Protein AF-A0A9W4TUJ8-F1 (afdb_monomer)

Sequence (860 aa):
MSGDISGTSNQSNNHGSTNDQQEDINIPSNVSTPLVQSENASEIQQFKPQQQLVTPPATSQPNNTTTSTESTSLLRRIPSTTSTNYTEDNYDSMSISTKIVNLAKRPSFIWISCLGIIAIIIFNLTFLPRTSLARDYRRWHDIHLTKSDVERDFLQLTSVYDSDNDNDNDNNKNNNKRGKKKKKKKEVNIKDSINSFLLNLTDLQNEYNLVASDNLKLTNYIQSNFKKMGLKTETTTYSIHDSKPISSSLKLLNKDETVYQPKLFENNFKTPSYFLNGHNGSVINEYVYVNEGLPKDYNLLKKKNIEIKDKIFIISNDLDNKNNITIGEKLKLAELNGASGILTYYQLNSNLNQDTNLNSVISRDFNNFNISIPAIPVSEKIIKPILETLRNDEEFENWSFHPRTNSNFKLEITTIFKNDSSKLTNIIGTIKGIMNDGDIIVGTNRDSYTNNNPLSGHVIMLEIIRSFNLLVKLGWKPLRNIKFVSWDGSNMDSLGLKMYSNISSNFKKPILSYINIDQDAIIGSHFQITANSIFNHVLKKTTKFIPFKNDSFTLFQYWNKQDNLTIENNLGLPLLFSTDSLVFQHHLNTPIINVKFSNDQKRDNSIYLPNSNYYNYNWLLKQPGIDDELDLHATLIRYLGLLVISLSEHEVVDYKTEPYFKQAEQYYKDFLTCEGDNLSSWSNNTIPNYLIYKSSIFQDLDTNEPVKFDQIVQQLSNFLNETTYQSKIFDDWNINVENGLIKDYPWYLYYKKLQHFAQFKVSNYKLLHFEKDLKLNDKDYIYLNLNEDGSSTTGNELFYDSIIFNTPDLKNNEEFFKDRFLKSTFGNLYKAIDDENFEMSVKWIVLIYEKIKNLEYKMT

InterPro domains:
  IPR039373 Transferrin receptor protein 1/Glutamate carboxypeptidase 2-like [PTHR10404] (81-741)
  IPR046450 PA domain superfamily [SSF52025] (243-418)

Structure (mmCIF, N/CA/C/O backbone):
data_AF-A0A9W4TUJ8-F1
#
_entry.id   AF-A0A9W4TUJ8-F1
#
loop_
_atom_site.group_PDB
_atom_site.id
_atom_site.type_symbol
_atom_site.label_atom_id
_atom_site.label_alt_id
_atom_site.label_comp_id
_atom_site.label_asym_id
_atom_site.label_entity_id
_atom_site.label_seq_id
_atom_site.pdbx_PDB_ins_code
_atom_site.Cartn_x
_atom_site.Cartn_y
_atom_site.Cartn_z
_atom_site.occupancy
_atom_site.B_iso_or_equiv
_atom_site.auth_seq_id
_atom_site.auth_comp_id
_atom_site.auth_asym_id
_atom_site.auth_atom_id
_atom_site.pdbx_PDB_model_num
ATOM 1 N N . MET A 1 1 ? -18.555 27.189 -48.588 1.00 32.38 1 MET A N 1
ATOM 2 C CA . MET A 1 1 ? -19.465 27.353 -49.740 1.00 32.38 1 MET A CA 1
ATOM 3 C C . MET A 1 1 ? -20.831 26.846 -49.314 1.00 32.38 1 MET A C 1
ATOM 5 O O . MET A 1 1 ? -20.898 25.689 -48.929 1.00 32.38 1 MET A O 1
ATOM 9 N N . SER A 1 2 ? -21.823 27.753 -49.342 1.00 32.25 2 SER A N 1
ATOM 10 C CA . SER A 1 2 ? -23.286 27.592 -49.164 1.00 32.25 2 SER A CA 1
ATOM 11 C C . SER A 1 2 ? -23.783 26.859 -47.906 1.00 32.25 2 SER A C 1
ATOM 13 O O . SER A 1 2 ? -23.508 25.680 -47.747 1.00 32.25 2 SER A O 1
ATOM 15 N N . GLY A 1 3 ? -24.590 27.438 -47.021 1.00 29.58 3 GLY A N 1
ATOM 16 C CA . GLY A 1 3 ? -25.311 28.710 -47.047 1.00 29.58 3 GLY A CA 1
ATOM 17 C C . GLY A 1 3 ? -26.490 28.628 -46.070 1.00 29.58 3 GLY A C 1
ATOM 18 O O . GLY A 1 3 ? -27.139 27.588 -45.980 1.00 29.58 3 GLY A O 1
ATOM 19 N N . ASP A 1 4 ? -26.697 29.716 -45.336 1.00 34.00 4 ASP A N 1
ATOM 20 C CA . ASP A 1 4 ? -27.768 29.984 -44.372 1.00 34.00 4 ASP A CA 1
ATOM 21 C C . ASP A 1 4 ? -29.193 29.814 -44.936 1.00 34.00 4 ASP A C 1
ATOM 23 O O . ASP A 1 4 ? -29.389 29.858 -46.150 1.00 34.00 4 ASP A O 1
ATOM 27 N N . ILE A 1 5 ? -30.199 29.724 -44.051 1.00 31.56 5 ILE A N 1
ATOM 28 C CA . ILE A 1 5 ? -31.264 30.744 -43.906 1.00 31.56 5 ILE A CA 1
ATOM 29 C C . ILE A 1 5 ? -32.152 30.435 -42.684 1.00 31.56 5 ILE A C 1
ATOM 31 O O . ILE A 1 5 ? -32.566 29.308 -42.424 1.00 31.56 5 ILE A O 1
ATOM 35 N N . SER A 1 6 ? -32.416 31.510 -41.951 1.00 29.97 6 SER A N 1
ATOM 36 C CA . SER A 1 6 ? -33.187 31.705 -40.727 1.00 29.97 6 SER A CA 1
ATOM 37 C C . SER A 1 6 ? -34.607 32.252 -40.990 1.00 29.97 6 SER A C 1
ATOM 39 O O . SER A 1 6 ? -34.903 32.713 -42.090 1.00 29.97 6 SER A O 1
ATOM 41 N N . GLY A 1 7 ? -35.453 32.283 -39.944 1.00 27.19 7 GLY A N 1
ATOM 42 C CA . GLY A 1 7 ? -36.622 33.185 -39.806 1.00 27.19 7 GLY A CA 1
ATOM 43 C C . GLY A 1 7 ? -37.899 32.480 -39.303 1.00 27.19 7 GLY A C 1
ATOM 44 O O . GLY A 1 7 ? -38.469 31.693 -40.045 1.00 27.19 7 GLY A O 1
ATOM 45 N N . THR A 1 8 ? -38.303 32.512 -38.019 1.00 28.94 8 THR A N 1
ATOM 46 C CA . THR A 1 8 ? -38.887 33.573 -37.139 1.00 28.94 8 THR A CA 1
ATOM 47 C C . THR A 1 8 ? -40.411 33.763 -37.214 1.00 28.94 8 THR A C 1
ATOM 49 O O . THR A 1 8 ? -40.907 34.228 -38.233 1.00 28.94 8 THR A O 1
ATOM 52 N N . SER A 1 9 ? -41.099 33.563 -36.072 1.00 26.08 9 SER A N 1
ATOM 53 C CA . SER A 1 9 ? -42.234 34.368 -35.535 1.00 26.08 9 SER A CA 1
ATOM 54 C C . SER A 1 9 ? -42.696 33.778 -34.176 1.00 26.08 9 SER A C 1
ATOM 56 O O . SER A 1 9 ? -43.069 32.612 -34.140 1.00 26.08 9 SER A O 1
ATOM 58 N N . ASN A 1 10 ? -42.457 34.404 -33.013 1.00 27.17 10 ASN A N 1
ATOM 59 C CA . ASN A 1 10 ? -43.198 35.483 -32.313 1.00 27.17 10 ASN A CA 1
ATOM 60 C C . ASN A 1 10 ? -44.587 35.128 -31.730 1.00 27.17 10 ASN A C 1
ATOM 62 O O . ASN A 1 10 ? -45.485 34.826 -32.505 1.00 27.17 10 ASN A O 1
ATOM 66 N N . GLN A 1 11 ? -44.732 35.320 -30.398 1.00 27.89 11 GLN A N 1
ATOM 67 C CA . GLN A 1 11 ? -45.876 35.829 -29.581 1.00 27.89 11 GLN A CA 1
ATOM 68 C C . GLN A 1 11 ? -45.923 35.112 -28.205 1.00 27.89 11 GLN A C 1
ATOM 70 O O . GLN A 1 11 ? -46.019 33.894 -28.164 1.00 27.89 11 GLN A O 1
ATOM 75 N N . SER A 1 12 ? -45.610 35.733 -27.055 1.00 26.42 12 SER A N 1
ATOM 76 C CA . SER A 1 12 ? -46.263 36.815 -26.270 1.00 26.42 12 SER A CA 1
ATOM 77 C C . SER A 1 12 ? -47.067 36.272 -25.069 1.00 26.42 12 SER A C 1
ATOM 79 O O . SER A 1 12 ? -48.008 35.518 -25.287 1.00 26.42 12 SER A O 1
ATOM 81 N N . ASN A 1 13 ? -46.703 36.681 -23.839 1.00 29.11 13 ASN A N 1
ATOM 82 C CA . ASN A 1 13 ? -47.547 36.969 -22.647 1.00 29.11 13 ASN A CA 1
ATOM 83 C C . ASN A 1 13 ? -46.622 37.063 -21.404 1.00 29.11 13 ASN A C 1
ATOM 85 O O . ASN A 1 13 ? -45.993 36.071 -21.064 1.00 29.11 13 ASN A O 1
ATOM 89 N N . ASN A 1 14 ? -46.237 38.226 -20.863 1.00 28.22 14 ASN A N 1
ATOM 90 C CA . ASN A 1 14 ? -46.915 39.270 -20.061 1.00 28.22 14 ASN A CA 1
ATOM 91 C C . ASN A 1 14 ? -47.288 38.934 -18.594 1.00 28.22 14 ASN A C 1
ATOM 93 O O . ASN A 1 14 ? -48.016 37.982 -18.337 1.00 28.22 14 ASN A O 1
ATOM 97 N N . HIS A 1 15 ? -46.879 39.878 -17.719 1.00 30.92 15 HIS A N 1
ATOM 98 C CA . HIS A 1 15 ? -47.234 40.175 -16.310 1.00 30.92 15 HIS A CA 1
ATOM 99 C C . HIS A 1 15 ? -46.638 39.291 -15.196 1.00 30.92 15 HIS A C 1
ATOM 101 O O . HIS A 1 15 ? -46.613 38.079 -15.312 1.00 30.92 15 HIS A O 1
ATOM 107 N N . GLY A 1 16 ? -46.163 39.806 -14.055 1.00 27.27 16 GLY A N 1
ATOM 108 C CA . GLY A 1 16 ? -46.164 41.157 -13.479 1.00 27.27 16 GLY A CA 1
ATOM 109 C C . GLY A 1 16 ? -46.022 41.066 -11.944 1.00 27.27 16 GLY A C 1
ATOM 110 O O . GLY A 1 16 ? -46.620 40.194 -11.332 1.00 27.27 16 GLY A O 1
ATOM 111 N N . SER A 1 17 ? -45.194 41.952 -11.381 1.00 28.64 17 SER A N 1
ATOM 112 C CA . SER A 1 17 ? -44.834 42.249 -9.974 1.00 28.64 17 SER A CA 1
ATOM 113 C C . SER A 1 17 ? -45.835 41.993 -8.832 1.00 28.64 17 SER A C 1
ATOM 115 O O . SER A 1 17 ? -47.013 42.267 -9.024 1.00 28.64 17 SER A O 1
ATOM 117 N N . THR A 1 18 ? -45.312 41.791 -7.607 1.00 28.27 18 THR A N 1
ATOM 118 C CA . THR A 1 18 ? -45.663 42.594 -6.401 1.00 28.27 18 THR A CA 1
ATOM 119 C C . THR A 1 18 ? -44.607 42.492 -5.284 1.00 28.27 18 THR A C 1
ATOM 121 O O . THR A 1 18 ? -44.128 41.404 -4.972 1.00 28.27 18 THR A O 1
ATOM 124 N N . ASN A 1 19 ? -44.282 43.654 -4.701 1.00 30.42 19 ASN A N 1
ATOM 125 C CA . ASN A 1 19 ? -43.635 43.876 -3.399 1.00 30.42 19 ASN A CA 1
ATOM 126 C C . ASN A 1 19 ? -44.565 43.481 -2.237 1.00 30.42 19 ASN A C 1
ATOM 128 O O . ASN A 1 19 ? -45.772 43.525 -2.432 1.00 30.42 19 ASN A O 1
ATOM 132 N N . ASP A 1 20 ? -43.996 43.217 -1.053 1.00 30.64 20 ASP A N 1
ATOM 133 C CA . ASP A 1 20 ? -44.475 43.634 0.288 1.00 30.64 20 ASP A CA 1
ATOM 134 C C . ASP A 1 20 ? -43.426 43.154 1.318 1.00 30.64 20 ASP A C 1
ATOM 136 O O . ASP A 1 20 ? -43.003 42.004 1.263 1.00 30.64 20 ASP A O 1
ATOM 140 N N . GLN A 1 21 ? -42.712 44.003 2.063 1.00 29.48 21 GLN A N 1
ATOM 141 C CA . GLN A 1 21 ? -43.042 44.913 3.177 1.00 29.48 21 GLN A CA 1
ATOM 142 C C . GLN A 1 21 ? -42.416 44.402 4.489 1.00 29.48 21 GLN A C 1
ATOM 144 O O . GLN A 1 21 ? -42.472 43.222 4.825 1.00 29.48 21 GLN A O 1
ATOM 149 N N . GLN A 1 22 ? -41.756 45.340 5.169 1.00 29.30 22 GLN A N 1
ATOM 150 C CA . GLN A 1 22 ? -41.102 45.242 6.472 1.00 29.30 22 GLN A CA 1
ATOM 151 C C . GLN A 1 22 ? -42.129 45.126 7.603 1.00 29.30 22 GLN A C 1
ATOM 153 O O . GLN A 1 22 ? -43.140 45.817 7.551 1.00 29.30 22 GLN A O 1
ATOM 158 N N . GLU A 1 23 ? -41.783 44.420 8.682 1.00 28.44 23 GLU A N 1
ATOM 159 C CA . GLU A 1 23 ? -42.199 44.806 10.036 1.00 28.44 23 GLU A CA 1
ATOM 160 C C . GLU A 1 23 ? -41.049 44.586 11.033 1.00 28.44 23 GLU A C 1
ATOM 162 O O . GLU A 1 23 ? -40.564 43.472 11.237 1.00 28.44 23 GLU A O 1
ATOM 167 N N . ASP A 1 24 ? -40.620 45.701 11.628 1.00 27.94 24 ASP A N 1
ATOM 168 C CA . ASP A 1 24 ? -39.796 45.822 12.829 1.00 27.94 24 ASP A CA 1
ATOM 169 C C . ASP A 1 24 ? -40.625 45.507 14.082 1.00 27.94 24 ASP A C 1
ATOM 171 O O . ASP A 1 24 ? -41.728 46.035 14.211 1.00 27.94 24 ASP A O 1
ATOM 175 N N . ILE A 1 25 ? -40.062 44.801 15.077 1.00 29.75 25 ILE A N 1
ATOM 176 C CA . ILE A 1 25 ? -40.464 44.970 16.488 1.00 29.75 25 ILE A CA 1
ATOM 177 C C . ILE A 1 25 ? -39.237 44.964 17.419 1.00 29.75 25 ILE A C 1
ATOM 179 O O . ILE A 1 25 ? -38.318 44.158 17.307 1.00 29.75 25 ILE A O 1
ATOM 183 N N . ASN A 1 26 ? -39.294 45.921 18.344 1.00 26.88 26 ASN A N 1
ATOM 184 C CA . ASN A 1 26 ? -38.308 46.438 19.285 1.00 26.88 26 ASN A CA 1
ATOM 185 C C . ASN A 1 26 ? -37.792 45.504 20.411 1.00 26.88 26 ASN A C 1
ATOM 187 O O . ASN A 1 26 ? -38.489 44.640 20.934 1.00 26.88 26 ASN A O 1
ATOM 191 N N . ILE A 1 27 ? -36.572 45.864 20.836 1.00 32.88 27 ILE A N 1
ATOM 192 C CA . ILE A 1 27 ? -35.788 45.687 22.092 1.00 32.88 27 ILE A CA 1
ATOM 193 C C . ILE A 1 27 ? -36.687 46.024 23.338 1.00 32.88 27 ILE A C 1
ATOM 195 O O . ILE A 1 27 ? -37.576 46.857 23.139 1.00 32.88 27 ILE A O 1
ATOM 199 N N . PRO A 1 28 ? -36.508 45.525 24.611 1.00 39.75 28 PRO A N 1
ATOM 200 C CA . PRO A 1 28 ? -35.260 45.761 25.356 1.00 39.75 28 PRO A CA 1
ATOM 201 C C . PRO A 1 28 ? -34.806 44.914 26.587 1.00 39.75 28 PRO A C 1
ATOM 203 O O . PRO A 1 28 ? -35.587 44.333 27.327 1.00 39.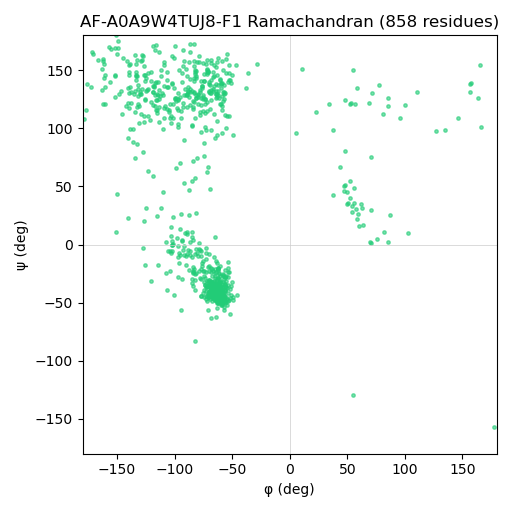75 28 PRO A O 1
ATOM 206 N N . SER A 1 29 ? -33.472 44.949 26.762 1.00 28.06 29 SER A N 1
ATOM 207 C CA . SER A 1 29 ? -32.624 45.264 27.943 1.00 28.06 29 SER A CA 1
ATOM 208 C C . SER A 1 29 ? -32.714 44.575 29.329 1.00 28.06 29 SER A C 1
ATOM 210 O O . SER A 1 29 ? -33.769 44.264 29.866 1.00 28.06 29 SER A O 1
ATOM 212 N N . ASN A 1 30 ? -31.513 44.561 29.947 1.00 26.81 30 ASN A N 1
ATOM 213 C CA . ASN A 1 30 ? -31.121 44.409 31.365 1.00 26.81 30 ASN A CA 1
ATOM 214 C C . ASN A 1 30 ? -30.987 42.952 31.868 1.00 26.81 30 ASN A C 1
ATOM 216 O O . ASN A 1 30 ? -31.884 42.142 31.708 1.00 26.81 30 ASN A O 1
ATOM 220 N N . VAL A 1 31 ? -29.865 42.523 32.465 1.00 29.48 31 VAL A N 1
ATOM 221 C CA . VAL A 1 31 ? -29.363 42.956 33.779 1.00 29.48 31 VAL A CA 1
ATOM 222 C C . VAL A 1 31 ? -27.859 42.648 33.938 1.00 29.48 31 VAL A C 1
ATOM 224 O O . VAL A 1 31 ? -27.334 41.648 33.457 1.00 29.48 31 VAL A O 1
ATOM 227 N N . SER A 1 32 ? -27.213 43.558 34.656 1.00 27.66 32 SER A N 1
ATOM 228 C CA . SER A 1 32 ? -25.829 43.684 35.113 1.00 27.66 32 SER A CA 1
ATOM 229 C C . SER A 1 32 ? -25.336 42.635 36.135 1.00 27.66 32 SER A C 1
ATOM 231 O O . SER A 1 32 ? -26.088 42.233 37.017 1.00 27.66 32 SER A O 1
ATOM 233 N N . THR A 1 33 ? -24.049 42.275 36.005 1.00 30.02 33 THR A N 1
ATOM 234 C CA . THR A 1 33 ? -22.947 42.142 37.009 1.00 30.02 33 THR A CA 1
ATOM 235 C C . THR A 1 33 ? -23.264 42.205 38.528 1.00 30.02 33 THR A C 1
ATOM 237 O O . THR A 1 33 ? -24.159 42.952 38.920 1.00 30.02 33 THR A O 1
ATOM 240 N N . PRO A 1 34 ? -22.481 41.535 39.426 1.00 39.69 34 PRO A N 1
ATOM 241 C CA . PRO A 1 34 ? -21.082 41.941 39.664 1.00 39.69 34 PRO A CA 1
ATOM 242 C C . PRO A 1 34 ? -20.029 40.889 40.078 1.00 39.69 34 PRO A C 1
ATOM 244 O O . PRO A 1 34 ? -20.307 39.783 40.530 1.00 39.69 34 PRO A O 1
ATOM 247 N N . LEU A 1 35 ? -18.784 41.354 39.921 1.00 27.42 35 LEU A N 1
ATOM 248 C CA . LEU A 1 35 ? -17.521 40.885 40.490 1.00 27.42 35 LEU A CA 1
ATOM 249 C C . LEU A 1 35 ? -17.536 40.813 42.025 1.00 27.42 35 LEU A C 1
ATOM 251 O O . LEU A 1 35 ? -18.062 41.718 42.669 1.00 27.42 35 LEU A O 1
ATOM 255 N N . VAL A 1 36 ? -16.794 39.850 42.583 1.00 26.30 36 VAL A N 1
ATOM 256 C CA . VAL A 1 36 ? -16.106 39.981 43.880 1.00 26.30 36 VAL A CA 1
ATOM 257 C C . VAL A 1 36 ? -14.732 39.305 43.782 1.00 26.30 36 VAL A C 1
ATOM 259 O O . VAL A 1 36 ? -14.636 38.119 43.475 1.00 26.30 36 VAL A O 1
ATOM 262 N N . GLN A 1 37 ? -13.678 40.082 44.042 1.00 28.22 37 GLN A N 1
ATOM 263 C CA . GLN A 1 37 ? -12.339 39.621 44.418 1.00 28.22 37 GLN A CA 1
ATOM 264 C C . GLN A 1 37 ? -12.260 39.497 45.947 1.00 28.22 37 GLN A C 1
ATOM 266 O O . GLN A 1 37 ? -12.780 40.366 46.645 1.00 28.22 37 GLN A O 1
ATOM 271 N N . SER A 1 38 ? -11.516 38.513 46.459 1.00 26.61 38 SER A N 1
ATOM 272 C CA . SER A 1 38 ? -10.712 38.679 47.680 1.00 26.61 38 SER A CA 1
ATOM 273 C C . SER A 1 38 ? -9.632 37.600 47.791 1.00 26.61 38 SER A C 1
ATOM 275 O O . SER A 1 38 ? -9.840 36.450 47.412 1.00 26.61 38 SER A O 1
ATOM 277 N N . GLU A 1 39 ? -8.491 38.028 48.315 1.00 28.72 39 GLU A N 1
ATOM 278 C CA . GLU A 1 39 ? -7.177 37.393 48.350 1.00 28.72 39 GLU A CA 1
ATOM 279 C C . GLU A 1 39 ? -6.950 36.370 49.490 1.00 28.72 39 GLU A C 1
ATOM 281 O O . GLU A 1 39 ? -7.694 36.314 50.466 1.00 28.72 39 GLU A O 1
ATOM 286 N N . ASN A 1 40 ? -5.784 35.712 49.381 1.00 27.62 40 ASN A N 1
ATOM 287 C CA . ASN A 1 40 ? -4.836 35.287 50.428 1.00 27.62 40 ASN A CA 1
ATOM 288 C C . ASN A 1 40 ? -4.869 33.858 51.020 1.00 27.62 40 ASN A C 1
ATOM 290 O O . ASN A 1 40 ? -5.693 33.498 51.850 1.00 27.62 40 ASN A O 1
ATOM 294 N N . ALA A 1 41 ? -3.817 33.122 50.618 1.00 26.98 41 ALA A N 1
ATOM 295 C CA . ALA A 1 41 ? -2.788 32.449 51.426 1.00 26.98 41 ALA A CA 1
ATOM 296 C C . ALA A 1 41 ? -3.197 31.476 52.548 1.00 26.98 41 ALA A C 1
ATOM 298 O O . ALA A 1 41 ? -3.745 31.880 53.566 1.00 26.98 41 ALA A O 1
ATOM 299 N N . SER A 1 42 ? -2.731 30.222 52.468 1.00 27.34 42 SER A N 1
ATOM 300 C CA . SER A 1 42 ? -1.546 29.711 53.200 1.00 27.34 42 SER A CA 1
ATOM 301 C C . SER A 1 42 ? -1.468 28.171 53.186 1.00 27.34 42 SER A C 1
ATOM 303 O O . SER A 1 42 ? -2.449 27.464 52.978 1.00 27.34 42 SER A O 1
ATOM 305 N N . GLU A 1 43 ? -0.233 27.694 53.320 1.00 28.55 43 GLU A N 1
ATOM 306 C CA . GLU A 1 43 ? 0.277 26.320 53.293 1.00 28.55 43 GLU A CA 1
ATOM 307 C C . GLU A 1 43 ? -0.386 25.349 54.299 1.00 28.55 43 GLU A C 1
ATOM 309 O O . GLU A 1 43 ? -0.879 25.777 55.338 1.00 28.55 43 GLU A O 1
ATOM 314 N N . ILE A 1 44 ? -0.270 24.029 54.048 1.00 27.77 44 ILE A N 1
ATOM 315 C CA . ILE A 1 44 ? 0.389 23.022 54.925 1.00 27.77 44 ILE A CA 1
ATOM 316 C C . ILE A 1 44 ? -0.123 21.572 54.679 1.00 27.77 44 ILE A C 1
ATOM 318 O O . ILE A 1 44 ? -1.308 21.271 54.733 1.00 27.77 44 ILE A O 1
ATOM 322 N N . GLN A 1 45 ? 0.870 20.682 54.525 1.00 27.34 45 GLN A N 1
ATOM 323 C CA . GLN A 1 45 ? 0.959 19.235 54.821 1.00 27.34 45 GLN A CA 1
ATOM 324 C C . GLN A 1 45 ? 0.402 18.134 53.894 1.00 27.34 45 GLN A C 1
ATOM 326 O O . GLN A 1 45 ? -0.779 17.814 53.817 1.00 27.34 45 GLN A O 1
ATOM 331 N N . GLN A 1 46 ? 1.398 17.418 53.358 1.00 28.94 46 GLN A N 1
ATOM 332 C CA . GLN A 1 46 ? 1.450 15.997 53.022 1.00 28.94 46 GLN A CA 1
ATOM 333 C C . GLN A 1 46 ? 0.741 15.084 54.040 1.00 28.94 46 GLN A C 1
ATOM 335 O O . GLN A 1 46 ? 1.054 15.126 55.227 1.00 28.94 46 GLN A O 1
ATOM 340 N N . PHE A 1 47 ? -0.051 14.126 53.549 1.00 27.66 47 PHE A N 1
ATOM 341 C CA . PHE A 1 47 ? -0.310 12.872 54.260 1.00 27.66 47 PHE A CA 1
ATOM 342 C C . PHE A 1 47 ? -0.216 11.663 53.319 1.00 27.66 47 PHE A C 1
ATOM 344 O O . PHE A 1 47 ? -0.792 11.631 52.233 1.00 27.66 47 PHE A O 1
ATOM 351 N N . LYS A 1 48 ? 0.564 10.671 53.767 1.00 28.98 48 LYS A N 1
ATOM 352 C CA . LYS A 1 48 ? 0.771 9.346 53.163 1.00 28.98 48 LYS A CA 1
ATOM 353 C C . LYS A 1 48 ? -0.527 8.517 53.156 1.00 28.98 48 LYS A C 1
ATOM 355 O O . LYS A 1 48 ? -1.320 8.654 54.086 1.00 28.98 48 LYS A O 1
ATOM 360 N N . PRO A 1 49 ? -0.702 7.570 52.216 1.00 31.58 49 PRO A N 1
ATOM 361 C CA . PRO A 1 49 ? -1.816 6.631 52.254 1.00 31.58 49 PRO A CA 1
ATOM 362 C C . PRO A 1 49 ? -1.490 5.444 53.176 1.00 31.58 49 PRO A C 1
ATOM 364 O O . PRO A 1 49 ? -0.514 4.727 52.954 1.00 31.58 49 PRO A O 1
ATOM 367 N N . GLN A 1 50 ? -2.319 5.208 54.196 1.00 28.94 50 GLN A N 1
ATOM 368 C CA . GLN A 1 50 ? -2.371 3.921 54.893 1.00 28.94 50 GLN A CA 1
ATOM 369 C C . GLN A 1 50 ? -3.539 3.094 54.353 1.00 28.94 50 GLN A C 1
ATOM 371 O O . GLN A 1 50 ? -4.690 3.521 54.344 1.00 28.94 50 GLN A O 1
ATOM 376 N N . GLN A 1 51 ? -3.194 1.900 53.878 1.00 34.69 51 GLN A N 1
ATOM 377 C CA . GLN A 1 51 ? -4.108 0.840 53.484 1.00 34.69 51 GLN A CA 1
ATOM 378 C C . GLN A 1 51 ? -4.811 0.279 54.726 1.00 34.69 51 GLN A C 1
ATOM 380 O O . GLN A 1 51 ? -4.149 -0.122 55.681 1.00 34.69 51 GLN A O 1
ATOM 385 N N . GLN A 1 52 ? -6.136 0.163 54.682 1.00 29.34 52 GLN A N 1
ATOM 386 C CA . GLN A 1 52 ? -6.866 -0.785 55.520 1.00 29.34 52 GLN A CA 1
ATOM 387 C C . GLN A 1 52 ? -7.762 -1.648 54.634 1.00 29.34 52 GLN A C 1
ATOM 389 O O . GLN A 1 52 ? -8.729 -1.178 54.036 1.00 29.34 52 GLN A O 1
ATOM 394 N N . LEU A 1 53 ? -7.388 -2.928 54.546 1.00 32.34 53 LEU A N 1
ATOM 395 C CA . LEU A 1 53 ? -8.259 -4.012 54.116 1.00 32.34 53 LEU A CA 1
ATOM 396 C C . LEU A 1 53 ? -9.397 -4.160 55.130 1.00 32.34 53 LEU A C 1
ATOM 398 O O . LEU A 1 53 ? -9.143 -4.286 56.326 1.00 32.34 53 LEU A O 1
ATOM 402 N N . VAL A 1 54 ? -10.633 -4.240 54.644 1.00 31.77 54 VAL A N 1
ATOM 403 C CA . VAL A 1 54 ? -11.765 -4.748 55.424 1.00 31.77 54 VAL A CA 1
ATOM 404 C C . VAL A 1 54 ? -12.427 -5.863 54.623 1.00 31.77 54 VAL A C 1
ATOM 406 O O . VAL A 1 54 ? -13.106 -5.626 53.626 1.00 31.77 54 VAL A O 1
ATOM 409 N N . THR A 1 55 ? -12.192 -7.096 55.062 1.00 35.75 55 THR A N 1
ATOM 410 C CA . THR A 1 55 ? -12.987 -8.284 54.731 1.00 35.75 55 THR A CA 1
ATOM 411 C C . THR A 1 55 ? -14.217 -8.363 55.648 1.00 35.75 55 THR A C 1
ATOM 413 O O . THR A 1 55 ? -14.098 -8.038 56.831 1.00 35.75 55 THR A O 1
ATOM 416 N N . PRO A 1 56 ? -15.385 -8.815 55.157 1.00 33.75 56 PRO A N 1
ATOM 417 C CA . PRO A 1 56 ? -16.599 -8.955 55.963 1.00 33.75 56 PRO A CA 1
ATOM 418 C C . PRO A 1 56 ? -16.610 -10.269 56.773 1.00 33.75 56 PRO A C 1
ATOM 420 O O . PRO A 1 56 ? -16.057 -11.269 56.306 1.00 33.75 56 PRO A O 1
ATOM 423 N N . PRO A 1 57 ? -17.262 -10.322 57.953 1.00 35.22 57 PRO A N 1
ATOM 424 C CA . PRO A 1 57 ? -17.403 -11.560 58.703 1.00 35.22 57 PRO A CA 1
ATOM 425 C C . PRO A 1 57 ? -18.617 -12.361 58.217 1.00 35.22 57 PRO A C 1
ATOM 427 O O . PRO A 1 57 ? -19.728 -11.847 58.088 1.00 35.22 57 PRO A O 1
ATOM 430 N N . ALA A 1 58 ? -18.386 -13.651 57.989 1.00 31.00 58 ALA A N 1
ATOM 431 C CA . ALA A 1 58 ? -19.408 -14.676 57.865 1.00 31.00 58 ALA A CA 1
ATOM 432 C C . ALA A 1 58 ? -19.632 -15.333 59.234 1.00 31.00 58 ALA A C 1
ATOM 434 O O . ALA A 1 58 ? -18.667 -15.611 59.947 1.00 31.00 58 ALA A O 1
ATOM 435 N N . THR A 1 59 ? -20.881 -15.634 59.600 1.00 31.02 59 THR A N 1
ATOM 436 C CA . THR A 1 59 ? -21.168 -16.709 60.566 1.00 31.02 59 THR A CA 1
ATOM 437 C C . THR A 1 59 ? -22.616 -17.198 60.482 1.00 31.02 59 THR A C 1
ATOM 439 O O . THR A 1 59 ? -23.564 -16.456 60.710 1.00 31.02 59 THR A O 1
ATOM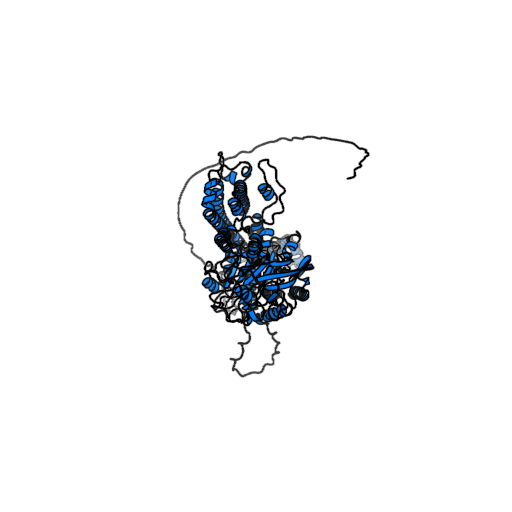 442 N N . SER A 1 60 ? -22.752 -18.491 60.194 1.00 27.78 60 SER A N 1
ATOM 443 C CA . SER A 1 60 ? -23.886 -19.385 60.474 1.00 27.78 60 SER A CA 1
ATOM 444 C C . SER A 1 60 ? -23.315 -20.803 60.308 1.00 27.78 60 SER A C 1
ATOM 446 O O . SER A 1 60 ? -22.622 -21.020 59.320 1.00 27.78 60 SER A O 1
ATOM 448 N N . GLN A 1 61 ? -23.472 -21.824 61.145 1.00 30.66 61 GLN A N 1
ATOM 449 C CA . GLN A 1 61 ? -24.136 -22.101 62.423 1.00 30.66 61 GLN A CA 1
ATOM 450 C C . GLN A 1 61 ? -23.311 -23.217 63.117 1.00 30.66 61 GLN A C 1
ATOM 452 O O . GLN A 1 61 ? -22.390 -23.758 62.497 1.00 30.66 61 GLN A O 1
ATOM 457 N N . PRO A 1 62 ? -23.698 -23.670 64.322 1.00 38.03 62 PRO A N 1
ATOM 458 C CA . PRO A 1 62 ? -23.811 -25.122 64.475 1.00 38.03 62 PRO A CA 1
ATOM 459 C C . PRO A 1 62 ? -25.085 -25.602 65.186 1.00 38.03 62 PRO A C 1
ATOM 461 O O . PRO A 1 62 ? -25.811 -24.851 65.835 1.00 38.03 62 PRO A O 1
ATOM 464 N N . ASN A 1 63 ? -25.314 -26.901 64.991 1.00 28.48 63 ASN A N 1
ATOM 465 C CA . ASN A 1 63 ? -26.458 -27.717 65.375 1.00 28.48 63 ASN A CA 1
ATOM 466 C C . ASN A 1 63 ? -26.580 -28.014 66.881 1.00 28.48 63 ASN A C 1
ATOM 468 O O . ASN A 1 63 ? -25.607 -28.023 67.630 1.00 28.48 63 ASN A O 1
ATOM 472 N N . ASN A 1 64 ? -27.822 -28.347 67.243 1.00 30.86 64 ASN A N 1
ATOM 473 C CA . ASN A 1 64 ? -28.347 -28.843 68.517 1.00 30.86 64 ASN A CA 1
ATOM 474 C C . ASN A 1 64 ? -27.606 -30.039 69.137 1.00 30.86 64 ASN A C 1
ATOM 476 O O . ASN A 1 64 ? -27.324 -30.998 68.425 1.00 30.86 64 ASN A O 1
ATOM 480 N N . THR A 1 65 ? -27.557 -30.067 70.479 1.00 28.47 65 THR A N 1
ATOM 481 C CA . THR A 1 65 ? -27.872 -31.266 71.291 1.00 28.47 65 THR A CA 1
ATOM 482 C C . THR A 1 65 ? -28.169 -30.917 72.765 1.00 28.47 65 THR A C 1
ATOM 484 O O . THR A 1 65 ? -27.329 -30.349 73.449 1.00 28.47 65 THR A O 1
ATOM 487 N N . THR A 1 66 ? -29.387 -31.279 73.198 1.00 28.12 66 THR A N 1
ATOM 488 C CA . THR A 1 66 ? -29.814 -31.899 74.483 1.00 28.12 66 THR A CA 1
ATOM 489 C C . THR A 1 66 ? -29.357 -31.385 75.864 1.00 28.12 66 THR A C 1
ATOM 491 O O . THR A 1 66 ? -28.185 -31.485 76.195 1.00 28.12 66 THR A O 1
ATOM 494 N N . THR A 1 67 ? -30.381 -31.076 76.697 1.00 26.64 67 THR A N 1
ATOM 495 C CA . THR A 1 67 ? -30.578 -31.376 78.153 1.00 26.64 67 THR A CA 1
ATOM 496 C C . THR A 1 67 ? -29.517 -30.871 79.146 1.00 26.64 67 THR A C 1
ATOM 498 O O . THR A 1 67 ? -28.340 -31.079 78.929 1.00 26.64 67 THR A O 1
ATOM 501 N N . SER A 1 68 ? -29.796 -30.272 80.304 1.00 26.05 68 SER A N 1
ATOM 502 C CA . SER A 1 68 ? -30.902 -30.352 81.268 1.00 26.05 68 SER A CA 1
ATOM 503 C C . SER A 1 68 ? -30.747 -29.218 82.305 1.00 26.05 68 SER A C 1
ATOM 505 O O . SER A 1 68 ? -29.639 -28.718 82.452 1.00 26.05 68 SER A O 1
ATOM 507 N N . THR A 1 69 ? -31.822 -28.922 83.064 1.00 27.58 69 THR A N 1
ATOM 508 C CA . THR A 1 69 ? -31.839 -28.341 84.441 1.00 27.58 69 THR A CA 1
ATOM 509 C C . THR A 1 69 ? -31.115 -26.994 84.638 1.00 27.58 69 THR A C 1
ATOM 511 O O . THR A 1 69 ? -29.924 -26.878 84.429 1.00 27.58 69 THR A O 1
ATOM 514 N N . GLU A 1 70 ? -31.734 -25.903 85.073 1.00 29.55 70 GLU A N 1
ATOM 515 C CA . GLU A 1 70 ? -32.421 -25.755 86.353 1.00 29.55 70 GLU A CA 1
ATOM 516 C C . GLU A 1 70 ? -33.079 -24.365 86.386 1.00 29.55 70 GLU A C 1
ATOM 518 O O . GLU A 1 70 ? -32.514 -23.361 85.952 1.00 29.55 70 GLU A O 1
ATOM 523 N N . SER A 1 71 ? -34.303 -24.319 86.892 1.00 27.80 71 SER A N 1
ATOM 524 C CA . SER A 1 71 ? -35.109 -23.120 87.079 1.00 27.80 71 SER A CA 1
ATOM 525 C C . SER A 1 71 ? -34.697 -22.360 88.340 1.00 27.80 71 SER A C 1
ATOM 527 O O . SER A 1 71 ? -34.754 -22.927 89.430 1.00 27.80 71 SER A O 1
ATOM 529 N N . THR A 1 72 ? -34.434 -21.056 88.233 1.00 31.39 72 THR A N 1
ATOM 530 C CA . THR A 1 72 ? -34.603 -20.131 89.363 1.00 31.39 72 THR A CA 1
ATOM 531 C C . THR A 1 72 ? -35.502 -18.964 88.978 1.00 31.39 72 THR A C 1
ATOM 533 O O . THR A 1 72 ? -35.348 -18.280 87.971 1.00 31.39 72 THR A O 1
ATOM 536 N N . SER A 1 73 ? -36.523 -18.830 89.809 1.00 29.19 73 SER A N 1
ATOM 537 C CA . SER A 1 73 ? -37.636 -17.901 89.790 1.00 29.19 73 SER A CA 1
ATOM 538 C C . SER A 1 73 ? -37.224 -16.468 90.116 1.00 29.19 73 SER A C 1
ATOM 540 O O . SER A 1 73 ? -36.570 -16.246 91.133 1.00 29.19 73 SER A O 1
ATOM 542 N N . LEU A 1 74 ? -37.773 -15.491 89.392 1.00 31.83 74 LEU A N 1
ATOM 543 C CA . LEU A 1 74 ? -38.060 -14.176 89.964 1.00 31.83 74 LEU A CA 1
ATOM 544 C C . LEU A 1 74 ? -39.491 -13.752 89.625 1.00 31.83 74 LEU A C 1
ATOM 546 O O . LEU A 1 74 ? -39.837 -13.378 88.508 1.00 31.83 74 LEU A O 1
ATOM 550 N N . LEU A 1 75 ? -40.314 -13.858 90.664 1.00 31.92 75 LEU A N 1
ATOM 551 C CA . LEU A 1 75 ? -41.665 -13.339 90.798 1.00 31.92 75 LEU A CA 1
ATOM 552 C C . LEU A 1 75 ? -41.705 -11.821 90.579 1.00 31.92 75 LEU A C 1
ATOM 554 O O . LEU A 1 75 ? -40.952 -11.077 91.208 1.00 31.92 75 LEU A O 1
ATOM 558 N N . ARG A 1 76 ? -42.708 -11.341 89.835 1.00 31.36 76 ARG A N 1
ATOM 559 C CA . ARG A 1 76 ? -43.277 -10.008 90.066 1.00 31.36 76 ARG A CA 1
ATOM 560 C C . ARG A 1 76 ? -44.808 -10.051 89.996 1.00 31.36 76 ARG A C 1
ATOM 562 O O . ARG A 1 76 ? -45.399 -10.073 88.928 1.00 31.36 76 ARG A O 1
ATOM 569 N N . ARG A 1 77 ? -45.378 -10.086 91.205 1.00 29.94 77 ARG A N 1
ATOM 570 C CA . ARG A 1 77 ? -46.672 -9.566 91.693 1.00 29.94 77 ARG A CA 1
ATOM 571 C C . ARG A 1 77 ? -47.810 -9.334 90.684 1.00 29.94 77 ARG A C 1
ATOM 573 O O . ARG A 1 77 ? -47.805 -8.369 89.929 1.00 29.94 77 ARG A O 1
ATOM 580 N N . ILE A 1 78 ? -48.856 -10.136 90.865 1.00 31.86 78 ILE A N 1
ATOM 581 C CA . ILE A 1 78 ? -50.255 -9.881 90.492 1.00 31.86 78 ILE A CA 1
ATOM 582 C C . ILE A 1 78 ? -50.907 -9.004 91.584 1.00 31.86 78 ILE A C 1
ATOM 584 O O . ILE A 1 78 ? -50.634 -9.247 92.765 1.00 31.86 78 ILE A O 1
ATOM 588 N N . PRO A 1 79 ? -51.802 -8.051 91.262 1.00 35.00 79 PRO A N 1
ATOM 589 C CA . PRO A 1 79 ? -52.838 -7.609 92.182 1.00 35.00 79 PRO A CA 1
ATOM 590 C C . PRO A 1 79 ? -54.097 -8.473 92.025 1.00 35.00 79 PRO A C 1
ATOM 592 O O . PRO A 1 79 ? -54.611 -8.690 90.931 1.00 35.00 79 PRO A O 1
ATOM 595 N N . SER A 1 80 ? -54.570 -8.973 93.158 1.00 31.92 80 SER A N 1
ATOM 596 C CA . SER A 1 80 ? -55.806 -9.725 93.346 1.00 31.92 80 SER A CA 1
ATOM 597 C C . SER A 1 80 ? -57.050 -8.934 92.940 1.00 31.92 80 SER A C 1
ATOM 599 O O . SER A 1 80 ? -57.195 -7.785 93.350 1.00 31.92 80 SER A O 1
ATOM 601 N N . THR A 1 81 ? -58.009 -9.583 92.282 1.00 31.39 81 THR A N 1
ATOM 602 C CA . THR A 1 81 ? -59.436 -9.391 92.583 1.00 31.39 81 THR A CA 1
ATOM 603 C C . THR A 1 81 ? -60.248 -10.611 92.159 1.00 31.39 81 THR A C 1
ATOM 605 O O . THR A 1 81 ? -59.978 -11.283 91.171 1.00 31.39 81 THR A O 1
ATOM 608 N N . THR A 1 82 ? -61.191 -10.906 93.0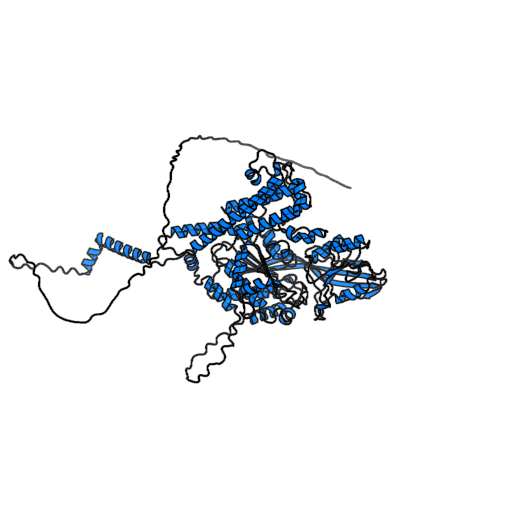36 1.00 30.86 82 THR A N 1
ATOM 609 C CA . THR A 1 82 ? -62.105 -12.034 93.177 1.00 30.86 82 THR A CA 1
ATOM 610 C C . THR A 1 82 ? -62.942 -12.378 91.949 1.00 30.86 82 THR A C 1
ATOM 612 O O . THR A 1 82 ? -63.494 -11.516 91.273 1.00 30.86 82 THR A O 1
ATOM 615 N N . SER A 1 83 ? -63.104 -13.687 91.765 1.00 30.34 83 SER A N 1
ATOM 616 C CA . SER A 1 83 ? -64.050 -14.359 90.883 1.00 30.34 83 SER A CA 1
ATOM 617 C C . SER A 1 83 ? -65.498 -13.959 91.159 1.00 30.34 83 SER A C 1
ATOM 619 O O . SER A 1 83 ? -65.973 -14.088 92.289 1.00 30.34 83 SER A O 1
ATOM 621 N N . THR A 1 84 ? -66.222 -13.598 90.105 1.00 31.14 84 THR A N 1
ATOM 622 C CA . THR A 1 84 ? -67.674 -13.774 90.034 1.00 31.14 84 THR A CA 1
ATOM 623 C C . THR A 1 84 ? -68.029 -14.541 88.766 1.00 31.14 84 THR A C 1
ATOM 625 O O . THR A 1 84 ? -67.324 -14.501 87.761 1.00 31.14 84 THR A O 1
ATOM 628 N N . ASN A 1 85 ? -69.068 -15.346 88.927 1.00 31.23 85 ASN A N 1
ATOM 629 C CA . ASN A 1 85 ? -69.499 -16.460 88.106 1.00 31.23 85 ASN A CA 1
ATOM 630 C C . ASN A 1 85 ? -70.078 -16.067 86.738 1.00 31.23 85 ASN A C 1
ATOM 632 O O . ASN A 1 85 ? -70.749 -15.050 86.624 1.00 31.23 85 ASN A O 1
ATOM 636 N N . TYR A 1 86 ? -69.862 -16.978 85.781 1.00 34.81 86 TYR A N 1
ATOM 637 C CA . TYR A 1 86 ? -70.673 -17.345 84.612 1.00 34.81 86 TYR A CA 1
ATOM 638 C C . TYR A 1 86 ? -71.495 -16.264 83.894 1.00 34.81 86 TYR A C 1
ATOM 640 O O . TYR A 1 86 ? -72.495 -15.777 84.406 1.00 34.81 86 TYR A O 1
ATOM 648 N N . THR A 1 87 ? -71.196 -16.085 82.609 1.00 31.48 87 THR A N 1
ATOM 649 C CA . THR A 1 87 ? -72.202 -16.143 81.535 1.00 31.48 87 THR A CA 1
ATOM 650 C C . THR A 1 87 ? -71.509 -16.594 80.251 1.00 31.48 87 THR A C 1
ATOM 652 O O . THR A 1 87 ? -70.452 -16.086 79.883 1.00 31.48 87 THR A O 1
ATOM 655 N N . GLU A 1 88 ? -72.064 -17.642 79.644 1.00 41.78 88 GLU A N 1
ATOM 656 C CA . GLU A 1 88 ? -71.759 -18.075 78.285 1.00 41.78 88 GLU A CA 1
ATOM 657 C C . GLU A 1 88 ? -72.061 -16.931 77.321 1.00 41.78 88 GLU A C 1
ATOM 659 O O . GLU A 1 88 ? -73.180 -16.434 77.326 1.00 41.78 88 GLU A O 1
ATOM 664 N N . ASP A 1 89 ? -71.105 -16.567 76.468 1.00 33.97 89 ASP A N 1
ATOM 665 C CA . ASP A 1 89 ? -71.404 -15.837 75.240 1.00 33.97 89 ASP A CA 1
ATOM 666 C C . ASP A 1 89 ? -70.449 -16.262 74.116 1.00 33.97 89 ASP A C 1
ATOM 668 O O . ASP A 1 89 ? -69.239 -16.039 74.151 1.00 33.97 89 ASP A O 1
ATOM 672 N N . ASN A 1 90 ? -71.059 -16.925 73.132 1.00 33.78 90 ASN A N 1
ATOM 673 C CA . ASN A 1 90 ? -70.708 -17.027 71.718 1.00 33.78 90 ASN A CA 1
ATOM 674 C C . ASN A 1 90 ? -69.224 -17.122 71.325 1.00 33.78 90 ASN A C 1
ATOM 676 O O . ASN A 1 90 ? -68.539 -16.132 71.056 1.00 33.78 90 ASN A O 1
ATOM 680 N N . TYR A 1 91 ? -68.793 -18.362 71.075 1.00 37.19 91 TYR A N 1
ATOM 681 C CA . TYR A 1 91 ? -67.745 -18.641 70.098 1.00 37.19 91 TYR A CA 1
ATOM 682 C C . TYR A 1 91 ? -68.235 -18.270 68.697 1.00 37.19 91 TYR A C 1
ATOM 684 O O . TYR A 1 91 ? -68.782 -19.098 67.972 1.00 37.19 91 TYR A O 1
ATOM 692 N N . ASP A 1 92 ? -67.968 -17.037 68.283 1.00 48.12 92 ASP A N 1
ATOM 693 C CA . ASP A 1 92 ? -67.936 -16.702 66.867 1.00 48.12 92 ASP A CA 1
ATOM 694 C C . ASP A 1 92 ? -66.636 -17.293 66.295 1.00 48.12 92 ASP A C 1
ATOM 696 O O . ASP A 1 92 ? -65.564 -16.674 66.284 1.00 48.12 92 ASP A O 1
ATOM 700 N N . SER A 1 93 ? -66.696 -18.562 65.879 1.00 50.50 93 SER A N 1
ATOM 701 C CA . SER A 1 93 ? -65.620 -19.233 65.149 1.00 50.50 93 SER A CA 1
ATOM 702 C C . SER A 1 93 ? -65.551 -18.676 63.725 1.00 50.50 93 SER A C 1
ATOM 704 O O . SER A 1 93 ? -65.772 -19.382 62.740 1.00 50.50 93 SER A O 1
ATOM 706 N N . MET A 1 94 ? -65.258 -17.382 63.600 1.00 50.81 94 MET A N 1
ATOM 707 C CA . MET A 1 94 ? -64.963 -16.778 62.315 1.00 50.81 94 MET A CA 1
ATOM 708 C C . MET A 1 94 ? -63.660 -17.403 61.816 1.00 50.81 94 MET A C 1
ATOM 710 O O . MET A 1 94 ? -62.599 -17.224 62.425 1.00 50.81 94 MET A O 1
ATOM 714 N N . SER A 1 95 ? -63.764 -18.193 60.742 1.00 60.00 95 SER A N 1
ATOM 715 C CA . SER A 1 95 ? -62.655 -18.982 60.212 1.00 60.00 95 SER A CA 1
ATOM 716 C C . SER A 1 95 ? -61.428 -18.093 59.981 1.00 60.00 95 SER A C 1
ATOM 718 O O . SER A 1 95 ? -61.546 -16.902 59.661 1.00 60.00 95 SER A O 1
ATOM 720 N N . ILE A 1 96 ? -60.230 -18.654 60.148 1.00 60.41 96 ILE A N 1
ATOM 721 C CA . ILE A 1 96 ? -58.965 -17.933 59.946 1.00 60.41 96 ILE A CA 1
ATOM 722 C C . ILE A 1 96 ? -58.957 -17.217 58.581 1.00 60.41 96 ILE A C 1
ATOM 724 O O . ILE A 1 96 ? -58.452 -16.099 58.485 1.00 60.41 96 ILE A O 1
ATOM 728 N N . SER A 1 97 ? -59.617 -17.783 57.558 1.00 58.69 97 SER A N 1
ATOM 729 C CA . SER A 1 97 ? -59.733 -17.157 56.236 1.00 58.69 97 SER A CA 1
ATOM 730 C C . SER A 1 97 ? -60.518 -15.840 56.274 1.00 58.69 97 SER A C 1
ATOM 732 O O . SER A 1 97 ? -60.067 -14.843 55.722 1.00 58.69 97 SER A O 1
ATOM 734 N N . THR A 1 98 ? -61.627 -15.770 57.009 1.00 61.31 98 THR A N 1
ATOM 735 C CA . THR A 1 98 ? -62.436 -14.549 57.174 1.00 61.31 98 THR A CA 1
ATOM 736 C C . THR A 1 98 ? -61.717 -13.449 57.968 1.00 61.31 98 THR A C 1
ATOM 738 O O . THR A 1 98 ? -61.862 -12.268 57.645 1.00 61.31 98 THR A O 1
ATOM 741 N N . LYS A 1 99 ? -60.865 -13.802 58.946 1.00 61.72 99 LYS A N 1
ATOM 742 C CA . LYS A 1 99 ? -59.986 -12.832 59.634 1.00 61.72 99 LYS A CA 1
ATOM 743 C C . LYS A 1 99 ? -58.888 -12.294 58.713 1.00 61.72 99 LYS A C 1
ATOM 745 O O . LYS A 1 99 ? -58.625 -11.094 58.734 1.00 61.72 99 LYS A O 1
ATOM 750 N N . ILE A 1 100 ? -58.299 -13.147 57.875 1.00 64.06 100 ILE A N 1
ATOM 751 C CA . ILE A 1 100 ? -57.293 -12.752 56.877 1.00 64.06 100 ILE A CA 1
ATOM 752 C C . ILE A 1 100 ? -57.911 -11.838 55.812 1.00 64.06 100 ILE A C 1
ATOM 754 O O . ILE A 1 100 ? -57.326 -10.811 55.484 1.00 64.06 100 ILE A O 1
ATOM 758 N N . VAL A 1 101 ? -59.120 -12.142 55.332 1.00 67.44 101 VAL A N 1
ATOM 759 C CA . VAL A 1 101 ? -59.833 -11.311 54.345 1.00 67.44 101 VAL A CA 1
ATOM 760 C C . VAL A 1 101 ? -60.189 -9.933 54.919 1.00 67.44 101 VAL A C 1
ATOM 762 O O . VAL A 1 101 ? -60.046 -8.926 54.228 1.00 67.44 101 VAL A O 1
ATOM 765 N N . ASN A 1 102 ? -60.587 -9.851 56.192 1.00 64.12 102 ASN A N 1
ATOM 766 C CA . ASN A 1 102 ? -60.855 -8.567 56.849 1.00 64.12 102 ASN A CA 1
ATOM 767 C C . ASN A 1 102 ? -59.577 -7.780 57.192 1.00 64.12 102 ASN A C 1
ATOM 769 O O . ASN A 1 102 ? -59.616 -6.550 57.194 1.00 64.12 102 ASN A O 1
ATOM 773 N N . LEU A 1 103 ? -58.442 -8.449 57.433 1.00 62.25 103 LEU A N 1
ATOM 774 C CA . LEU A 1 103 ? -57.131 -7.796 57.535 1.00 62.25 103 LEU A CA 1
ATOM 775 C C . LEU A 1 103 ? -56.655 -7.268 56.176 1.00 62.25 103 LEU A C 1
ATOM 777 O O . LEU A 1 103 ? -56.186 -6.136 56.106 1.00 62.25 103 LEU A O 1
ATOM 781 N N . ALA A 1 104 ? -56.836 -8.043 55.104 1.00 63.41 104 ALA A N 1
ATOM 782 C CA . ALA A 1 104 ? -56.436 -7.680 53.745 1.00 63.41 104 ALA A CA 1
ATOM 783 C C . ALA A 1 104 ? -57.203 -6.469 53.182 1.00 63.41 104 ALA A C 1
ATOM 785 O O . ALA A 1 104 ? -56.688 -5.757 52.325 1.00 63.41 104 ALA A O 1
ATOM 786 N N . LYS A 1 105 ? -58.410 -6.196 53.697 1.00 66.19 105 LYS A N 1
ATOM 787 C CA . LYS A 1 105 ? -59.214 -5.010 53.357 1.00 66.19 105 LYS A CA 1
ATOM 788 C C . LYS A 1 105 ? -58.779 -3.729 54.079 1.00 66.19 105 LYS A C 1
ATOM 790 O O . LYS A 1 105 ? -59.282 -2.657 53.751 1.00 66.19 105 LYS A O 1
ATOM 795 N N . ARG A 1 106 ? -57.881 -3.803 55.072 1.00 77.06 106 ARG A N 1
ATOM 796 C CA . ARG A 1 106 ? -57.403 -2.607 55.780 1.00 77.06 106 ARG A CA 1
ATOM 797 C C . ARG A 1 106 ? -56.372 -1.873 54.917 1.00 77.06 106 ARG A C 1
ATOM 799 O O . ARG A 1 106 ? -55.403 -2.500 54.487 1.00 77.06 106 ARG A O 1
ATOM 806 N N . PRO A 1 107 ? -56.492 -0.547 54.734 1.00 72.31 107 PRO A N 1
ATOM 807 C CA . PRO A 1 107 ? -55.521 0.226 53.956 1.00 72.31 107 PRO A CA 1
ATOM 808 C C . PRO A 1 107 ? -54.092 0.112 54.517 1.00 72.31 107 PRO A C 1
ATOM 810 O O . PRO A 1 107 ? -53.125 0.159 53.764 1.00 72.31 107 PRO A O 1
ATOM 813 N N . SER A 1 108 ? -53.951 -0.132 55.825 1.00 74.75 108 SER A N 1
ATOM 814 C CA . SER A 1 108 ? -52.665 -0.374 56.487 1.00 74.75 108 SER A CA 1
ATOM 815 C C . SER A 1 108 ? -51.997 -1.699 56.102 1.00 74.75 108 SER A C 1
ATOM 817 O O . SER A 1 108 ? -50.773 -1.752 56.038 1.00 74.75 108 SER A O 1
ATOM 819 N N . PHE A 1 109 ? -52.761 -2.756 55.804 1.00 82.88 109 PHE A N 1
ATOM 820 C CA . PHE A 1 109 ? -52.199 -4.035 55.355 1.00 82.88 109 PHE A CA 1
ATOM 821 C C . PHE A 1 109 ? -51.631 -3.917 53.938 1.00 82.88 109 PHE A C 1
ATOM 823 O O . PHE A 1 109 ? -50.515 -4.361 53.690 1.00 82.88 109 PHE A O 1
ATOM 830 N N . ILE A 1 110 ? -52.349 -3.226 53.046 1.00 80.31 110 ILE A N 1
ATOM 831 C CA . ILE A 1 110 ? -51.871 -2.904 51.693 1.00 80.31 110 ILE A CA 1
ATOM 832 C C . ILE A 1 110 ? -50.576 -2.088 51.775 1.00 80.31 110 ILE A C 1
ATOM 834 O O . ILE A 1 110 ? -49.615 -2.396 51.076 1.00 80.31 110 ILE A O 1
ATOM 838 N N . TRP A 1 111 ? -50.506 -1.106 52.680 1.00 84.62 111 TRP A N 1
ATOM 839 C CA . TRP A 1 111 ? -49.293 -0.313 52.902 1.00 84.62 111 TRP A CA 1
ATOM 840 C C . TRP A 1 111 ? -48.102 -1.164 53.363 1.00 84.62 111 TRP A C 1
ATOM 842 O O . TRP A 1 111 ? -47.003 -1.001 52.843 1.00 84.62 111 TRP A O 1
ATOM 852 N N . ILE A 1 112 ? -48.314 -2.109 54.283 1.00 87.81 112 ILE A N 1
ATOM 853 C CA . ILE A 1 112 ? -47.268 -3.028 54.764 1.00 87.81 112 ILE A CA 1
ATOM 854 C C . ILE A 1 112 ? -46.817 -3.987 53.656 1.00 87.81 112 ILE A C 1
ATOM 856 O O . ILE A 1 112 ? -45.619 -4.217 53.504 1.00 87.81 112 ILE A O 1
ATOM 860 N N . SER A 1 113 ? -47.740 -4.514 52.847 1.00 84.62 113 SER A N 1
ATOM 861 C CA . SER A 1 113 ? -47.397 -5.344 51.686 1.00 84.62 113 SER A CA 1
ATOM 862 C C . SER A 1 113 ? -46.613 -4.556 50.635 1.00 84.62 113 SER A C 1
ATOM 864 O O . SER A 1 113 ? -45.601 -5.050 50.145 1.00 84.62 113 SER A O 1
ATOM 866 N N . CYS A 1 114 ? -47.009 -3.314 50.341 1.00 87.94 114 CYS A N 1
ATOM 867 C CA . CYS A 1 114 ? -46.252 -2.422 49.463 1.00 87.94 114 CYS A CA 1
ATOM 868 C C . CYS A 1 114 ? -44.851 -2.137 50.019 1.00 87.94 114 CYS A C 1
ATOM 870 O O . CYS A 1 114 ? -43.880 -2.216 49.275 1.00 87.94 114 CYS A O 1
ATOM 872 N N . LEU A 1 115 ? -44.718 -1.872 51.322 1.00 91.62 115 LEU A N 1
ATOM 873 C CA . LEU A 1 115 ? -43.428 -1.615 51.972 1.00 91.62 115 LEU A CA 1
ATOM 874 C C . LEU A 1 115 ? -42.533 -2.866 51.961 1.00 91.62 115 LEU A C 1
ATOM 876 O O . LEU A 1 115 ? -41.341 -2.761 51.687 1.00 91.62 115 LEU A O 1
ATOM 880 N N . GLY A 1 116 ? -43.108 -4.055 52.158 1.00 92.44 116 GLY A N 1
ATOM 881 C CA . GLY A 1 116 ? -42.410 -5.335 52.010 1.00 92.44 116 GLY A CA 1
ATOM 882 C C . GLY A 1 116 ? -41.926 -5.590 50.579 1.00 92.44 116 GLY A C 1
ATOM 883 O O . GLY A 1 116 ? -40.778 -5.980 50.383 1.00 92.44 116 GLY A O 1
ATOM 884 N N . ILE A 1 117 ? -42.755 -5.299 49.570 1.00 90.56 117 ILE A N 1
ATOM 885 C CA . ILE A 1 117 ? -42.363 -5.376 48.153 1.00 90.56 117 ILE A CA 1
ATOM 886 C C . ILE A 1 117 ? -41.248 -4.368 47.850 1.00 90.56 117 ILE A C 1
ATOM 888 O O . ILE A 1 117 ? -40.254 -4.733 47.227 1.00 90.56 117 ILE A O 1
ATOM 892 N N . ILE A 1 118 ? -41.360 -3.128 48.335 1.00 91.38 118 ILE A N 1
ATOM 893 C CA . ILE A 1 118 ? -40.322 -2.099 48.187 1.00 91.38 118 ILE A CA 1
ATOM 894 C C . ILE A 1 118 ? -39.017 -2.554 48.850 1.00 91.38 118 ILE A C 1
ATOM 896 O O . ILE A 1 118 ? -37.960 -2.430 48.240 1.00 91.38 118 ILE A O 1
ATOM 900 N N . ALA A 1 119 ? -39.066 -3.134 50.050 1.00 89.62 119 ALA A N 1
ATOM 901 C CA . ALA A 1 119 ? -37.886 -3.653 50.737 1.00 89.62 119 ALA A CA 1
ATOM 902 C C . ALA A 1 119 ? -37.231 -4.810 49.965 1.00 89.62 119 ALA A C 1
ATOM 904 O O . ALA A 1 119 ? -36.010 -4.835 49.835 1.00 89.62 119 ALA A O 1
ATOM 905 N N . ILE A 1 120 ? -38.022 -5.724 49.390 1.00 89.56 120 ILE A N 1
ATOM 906 C CA . ILE A 1 120 ? -37.525 -6.804 48.521 1.00 89.56 120 ILE A CA 1
ATOM 907 C C . ILE A 1 120 ? -36.891 -6.231 47.247 1.00 89.56 120 ILE A C 1
ATOM 909 O O . ILE A 1 120 ? -35.838 -6.704 46.820 1.00 89.56 120 ILE A O 1
ATOM 913 N N . ILE A 1 121 ? -37.495 -5.208 46.639 1.00 87.00 121 ILE A N 1
ATOM 914 C CA . ILE A 1 121 ? -36.941 -4.530 45.461 1.00 87.00 121 ILE A CA 1
ATOM 915 C C . ILE A 1 121 ? -35.621 -3.844 45.819 1.00 87.00 121 ILE A C 1
ATOM 917 O O . ILE A 1 121 ? -34.629 -4.063 45.132 1.00 87.00 121 ILE A O 1
ATOM 921 N N . ILE A 1 122 ? -35.573 -3.073 46.910 1.00 84.88 122 ILE A N 1
ATOM 922 C CA . ILE A 1 122 ? -34.354 -2.402 47.384 1.00 84.88 122 ILE A CA 1
ATOM 923 C C . ILE A 1 122 ? -33.267 -3.432 47.688 1.00 84.88 122 ILE A C 1
ATOM 925 O O . ILE A 1 122 ? -32.139 -3.255 47.243 1.00 84.88 122 ILE A O 1
ATOM 929 N N . PHE A 1 123 ? -33.601 -4.526 48.375 1.00 85.69 123 PHE A N 1
ATOM 930 C CA . PHE A 1 123 ? -32.663 -5.605 48.670 1.00 85.69 123 PHE A CA 1
ATOM 931 C C . PHE A 1 123 ? -32.085 -6.203 47.379 1.00 85.69 123 PHE A C 1
ATOM 933 O O . PHE A 1 123 ? -30.868 -6.229 47.196 1.00 85.69 123 PHE A O 1
ATOM 940 N N . ASN A 1 124 ? -32.930 -6.582 46.418 1.00 83.31 124 ASN A N 1
ATOM 941 C CA . ASN A 1 124 ? -32.461 -7.109 45.133 1.00 83.31 124 ASN A CA 1
ATOM 942 C C . ASN A 1 124 ? -31.637 -6.085 44.336 1.00 83.31 124 ASN A C 1
ATOM 944 O O . ASN A 1 124 ? -30.627 -6.445 43.737 1.00 83.31 124 ASN A O 1
ATOM 948 N N . LEU A 1 125 ? -32.015 -4.804 44.367 1.00 81.12 125 LEU A N 1
ATOM 949 C CA . LEU A 1 125 ? -31.246 -3.726 43.751 1.00 81.12 125 LEU A CA 1
ATOM 950 C C . LEU A 1 125 ? -29.877 -3.564 44.430 1.00 81.12 125 LEU A C 1
ATOM 952 O O . LEU A 1 125 ? -28.868 -3.431 43.745 1.00 81.12 125 LEU A O 1
ATOM 956 N N . THR A 1 126 ? -29.786 -3.625 45.761 1.00 78.38 126 THR A N 1
ATOM 957 C CA . THR A 1 126 ? -28.499 -3.504 46.472 1.00 78.38 126 THR A CA 1
ATOM 958 C C . THR A 1 126 ? -27.511 -4.623 46.141 1.00 78.38 126 THR A C 1
ATOM 960 O O . THR A 1 126 ? -26.307 -4.369 46.128 1.00 78.38 126 THR A O 1
ATOM 963 N N . PHE A 1 127 ? -28.002 -5.820 45.806 1.00 81.44 127 PHE A N 1
ATOM 964 C CA . PHE A 1 127 ? -27.178 -6.971 45.418 1.00 81.44 127 PHE A CA 1
ATOM 965 C C . PHE A 1 127 ? -27.062 -7.174 43.904 1.00 81.44 127 PHE A C 1
ATOM 967 O O . PHE A 1 127 ? -26.462 -8.155 43.459 1.00 81.44 127 PHE A O 1
ATOM 974 N N . LEU A 1 128 ? -27.596 -6.253 43.098 1.00 79.69 128 LEU A N 1
ATOM 975 C CA . LEU A 1 128 ? -27.476 -6.341 41.651 1.00 79.69 128 LEU A CA 1
ATOM 976 C C . LEU A 1 128 ? -25.989 -6.227 41.268 1.00 79.69 128 LEU A C 1
ATOM 978 O O . LEU A 1 128 ? -25.298 -5.319 41.749 1.00 79.69 128 LEU A O 1
ATOM 982 N N . PRO A 1 129 ? -25.460 -7.150 40.443 1.00 80.06 129 PRO A N 1
ATOM 983 C CA . PRO A 1 129 ? -24.039 -7.188 40.143 1.00 80.06 129 PRO A CA 1
ATOM 984 C C . PRO A 1 129 ? -23.607 -5.871 39.501 1.00 80.06 129 PRO A C 1
ATOM 986 O O . PRO A 1 129 ? -24.263 -5.366 38.590 1.00 80.06 129 PRO A O 1
ATOM 989 N N . ARG A 1 130 ? -22.477 -5.324 39.960 1.00 87.31 130 ARG A N 1
ATOM 990 C CA . ARG A 1 130 ? -21.858 -4.161 39.314 1.00 87.31 130 ARG A CA 1
ATOM 991 C C . ARG A 1 130 ? -21.475 -4.555 37.900 1.00 87.31 130 ARG A C 1
ATOM 993 O O . ARG A 1 130 ? -20.902 -5.628 37.703 1.00 87.31 130 ARG A O 1
ATOM 1000 N N . THR A 1 131 ? -21.828 -3.722 36.933 1.00 90.25 131 THR A N 1
ATOM 1001 C CA . THR A 1 131 ? -21.562 -3.971 35.516 1.00 90.25 131 THR A CA 1
ATOM 1002 C C . THR A 1 131 ? -20.987 -2.728 34.860 1.00 90.25 131 THR A C 1
ATOM 1004 O O . THR A 1 131 ? -21.320 -1.600 35.238 1.00 90.25 131 THR A O 1
ATOM 1007 N N . SER A 1 132 ? -20.140 -2.936 33.863 1.00 92.50 132 SER A N 1
ATOM 1008 C CA . SER A 1 132 ? -19.645 -1.898 32.973 1.00 92.50 132 SER A CA 1
ATOM 1009 C C . SER A 1 132 ? -20.578 -1.696 31.783 1.00 92.50 132 SER A C 1
ATOM 1011 O O . SER A 1 132 ? -21.353 -2.590 31.426 1.00 92.50 132 SER A O 1
ATOM 1013 N N . LEU A 1 133 ? -20.517 -0.515 31.162 1.00 91.44 133 LEU A N 1
ATOM 1014 C CA . LEU A 1 133 ? -21.346 -0.220 29.993 1.00 91.44 133 LEU A CA 1
ATOM 1015 C C . LEU A 1 133 ? -20.972 -1.127 28.813 1.00 91.44 133 LEU A C 1
ATOM 1017 O O . LEU A 1 133 ? -21.859 -1.658 28.149 1.00 91.44 133 LEU A O 1
ATOM 1021 N N . ALA A 1 134 ? -19.673 -1.358 28.609 1.00 91.50 134 ALA A N 1
ATOM 1022 C CA . ALA A 1 134 ? -19.148 -2.288 27.613 1.00 91.50 134 ALA A CA 1
ATOM 1023 C C . ALA A 1 134 ? -19.741 -3.700 27.767 1.00 91.50 134 ALA A C 1
ATOM 1025 O O . ALA A 1 134 ? -20.203 -4.312 26.801 1.00 91.50 134 ALA A O 1
ATOM 1026 N N . ARG A 1 135 ? -19.778 -4.216 29.004 1.00 91.00 135 ARG A N 1
ATOM 1027 C CA . ARG A 1 135 ? -20.312 -5.552 29.291 1.00 91.00 135 ARG A CA 1
ATOM 1028 C C . ARG A 1 135 ? -21.826 -5.618 29.114 1.00 91.00 135 ARG A C 1
ATOM 1030 O O . ARG A 1 135 ? -22.320 -6.612 28.590 1.00 91.00 135 ARG A O 1
ATOM 1037 N N . ASP A 1 136 ? -22.554 -4.589 29.542 1.00 91.12 136 ASP A N 1
ATOM 1038 C CA . ASP A 1 136 ? -24.007 -4.512 29.354 1.00 91.12 136 ASP A CA 1
ATOM 1039 C C . ASP A 1 136 ? -24.365 -4.475 27.862 1.00 91.12 136 ASP A C 1
ATOM 1041 O O . ASP A 1 136 ? -25.218 -5.242 27.416 1.00 91.12 136 ASP A O 1
ATOM 1045 N N . TYR A 1 137 ? -23.645 -3.666 27.078 1.00 91.19 137 TYR A N 1
ATOM 1046 C CA . TYR A 1 137 ? -23.832 -3.562 25.633 1.00 91.19 137 TYR A CA 1
ATOM 1047 C C . TYR A 1 137 ? -23.553 -4.893 24.919 1.00 91.19 137 TYR A C 1
ATOM 1049 O O . TYR A 1 137 ? -24.386 -5.363 24.146 1.00 91.19 137 TYR A O 1
ATOM 1057 N N . ARG A 1 138 ? -22.438 -5.568 25.238 1.00 92.19 138 ARG A N 1
ATOM 1058 C CA . ARG A 1 138 ? -22.132 -6.913 24.711 1.00 92.19 138 ARG A CA 1
ATOM 1059 C C . ARG A 1 138 ? -23.221 -7.936 25.070 1.00 92.19 138 ARG A C 1
ATOM 1061 O O . ARG A 1 138 ? -23.644 -8.703 24.205 1.00 92.19 138 ARG A O 1
ATOM 1068 N N . ARG A 1 139 ? -23.732 -7.914 26.307 1.00 91.12 139 ARG A N 1
ATOM 1069 C CA . ARG A 1 139 ? -24.816 -8.808 26.760 1.00 91.12 139 ARG A CA 1
ATOM 1070 C C . ARG A 1 139 ? -26.127 -8.582 26.014 1.00 91.12 139 ARG A C 1
ATOM 1072 O O . ARG A 1 139 ? -26.785 -9.559 25.686 1.00 91.12 139 ARG A O 1
ATOM 1079 N N . TRP A 1 140 ? -26.493 -7.336 25.704 1.00 92.12 140 TRP A N 1
ATOM 1080 C CA . TRP A 1 140 ? -27.688 -7.038 24.898 1.00 92.12 140 TRP A CA 1
ATOM 1081 C C . TRP A 1 140 ? -27.624 -7.610 23.479 1.00 92.12 140 TRP A C 1
ATOM 1083 O O . TRP A 1 140 ? -28.660 -7.800 22.848 1.00 92.12 140 TRP A O 1
ATOM 1093 N N . HIS A 1 141 ? -26.419 -7.900 22.989 1.00 93.00 141 HIS A N 1
ATOM 1094 C CA . HIS A 1 141 ? -26.183 -8.530 21.695 1.00 93.00 141 HIS A CA 1
ATOM 1095 C C . HIS A 1 141 ? -25.830 -10.026 21.797 1.00 93.00 141 HIS A C 1
ATOM 1097 O O . HIS A 1 141 ? -25.360 -10.615 20.816 1.00 93.00 141 HIS A O 1
ATOM 1103 N N . ASP A 1 142 ? -26.069 -10.650 22.956 1.00 92.31 142 ASP A N 1
ATOM 1104 C CA . ASP A 1 142 ? -25.764 -12.052 23.265 1.00 92.31 142 ASP A CA 1
ATOM 1105 C C . ASP A 1 142 ? -24.281 -12.423 23.089 1.00 92.31 142 ASP A C 1
ATOM 1107 O O . ASP A 1 142 ? -23.944 -13.563 22.767 1.00 92.31 142 ASP A O 1
ATOM 1111 N N . ILE A 1 143 ? -23.362 -11.480 23.304 1.00 91.06 143 ILE A N 1
ATOM 1112 C CA . ILE A 1 143 ? -21.920 -11.734 23.211 1.00 91.06 143 ILE A CA 1
ATOM 1113 C C . ILE A 1 143 ? -21.403 -12.192 24.569 1.00 91.06 143 ILE A C 1
ATOM 1115 O O . ILE A 1 143 ? -21.481 -11.467 25.562 1.00 91.06 143 ILE A O 1
ATOM 1119 N N . HIS A 1 144 ? -20.877 -13.414 24.594 1.00 87.25 144 HIS A N 1
ATOM 1120 C CA . HIS A 1 144 ? -20.394 -14.067 25.811 1.00 87.25 144 HIS A CA 1
ATOM 1121 C C . HIS A 1 144 ? -18.864 -14.143 25.862 1.00 87.25 144 HIS A C 1
ATOM 1123 O O . HIS A 1 144 ? -18.298 -14.208 26.950 1.00 87.25 144 HIS A O 1
ATOM 1129 N N . LEU A 1 145 ? -18.207 -14.111 24.700 1.00 91.00 145 LEU A N 1
ATOM 1130 C CA . LEU A 1 145 ? -16.753 -14.138 24.590 1.00 91.00 145 LEU A CA 1
ATOM 1131 C C . LEU A 1 145 ? -16.176 -12.760 24.911 1.00 91.00 145 LEU A C 1
ATOM 1133 O O . LEU A 1 145 ? -16.656 -11.739 24.410 1.00 91.00 145 LEU A O 1
ATOM 1137 N N . THR A 1 146 ? -15.146 -12.733 25.753 1.00 91.06 146 THR A N 1
ATOM 1138 C CA . THR A 1 146 ? -14.360 -11.517 25.977 1.00 91.06 146 THR A CA 1
ATOM 1139 C C . THR A 1 146 ? -13.365 -11.312 24.838 1.00 91.06 146 THR A C 1
ATOM 1141 O O . THR A 1 146 ? -13.025 -12.260 24.134 1.00 91.06 146 THR A O 1
ATOM 1144 N N . LYS A 1 147 ? -12.835 -10.092 24.688 1.00 91.19 147 LYS A N 1
ATOM 1145 C CA . LYS A 1 147 ? -11.748 -9.809 23.739 1.00 91.19 147 LYS A CA 1
ATOM 1146 C C . LYS A 1 147 ? -10.597 -10.817 23.877 1.00 91.19 147 LYS A C 1
ATOM 1148 O O . LYS A 1 147 ? -10.171 -11.397 22.887 1.00 91.19 147 LYS A O 1
ATOM 1153 N N . SER A 1 148 ? -10.151 -11.077 25.105 1.00 92.56 148 SER A N 1
ATOM 1154 C CA . SER A 1 148 ? -9.069 -12.028 25.376 1.00 92.56 148 SER A CA 1
ATOM 1155 C C . SER A 1 148 ? -9.439 -13.474 25.038 1.00 92.56 148 SER A C 1
ATOM 1157 O O . SER A 1 148 ? -8.565 -14.226 24.618 1.00 92.56 148 SER A O 1
ATOM 1159 N N . ASP A 1 149 ? -10.709 -13.869 25.189 1.00 94.56 149 ASP A N 1
ATOM 1160 C CA . ASP A 1 149 ? -11.166 -15.186 24.731 1.00 94.56 149 ASP A CA 1
ATOM 1161 C C . ASP A 1 149 ? -11.109 -15.282 23.207 1.00 94.56 149 ASP A C 1
ATOM 1163 O O . ASP A 1 149 ? -10.577 -16.255 22.692 1.00 94.56 149 ASP A O 1
ATOM 1167 N N . VAL A 1 150 ? -11.576 -14.258 22.484 1.00 95.75 150 VAL A N 1
ATOM 1168 C CA . VAL A 1 150 ? -11.534 -14.228 21.012 1.00 95.75 150 VAL A CA 1
ATOM 1169 C C . VAL A 1 150 ? -10.091 -14.276 20.500 1.00 95.75 150 VAL A C 1
ATOM 1171 O O . VAL A 1 150 ? -9.790 -15.064 19.608 1.00 95.75 150 VAL A O 1
ATOM 1174 N N . GLU A 1 151 ? -9.191 -13.473 21.075 1.00 94.62 151 GLU A N 1
ATOM 1175 C CA . GLU A 1 151 ? -7.764 -13.462 20.721 1.00 94.62 151 GLU A CA 1
ATOM 1176 C C . GLU A 1 151 ? -7.103 -14.823 20.992 1.00 94.62 151 GLU A C 1
ATOM 1178 O O . GLU A 1 151 ? -6.415 -15.363 20.123 1.00 94.62 151 GLU A O 1
ATOM 1183 N N . ARG A 1 152 ? -7.343 -15.412 22.173 1.00 93.62 152 ARG A N 1
ATOM 1184 C CA . ARG A 1 152 ? -6.816 -16.733 22.545 1.00 93.62 152 ARG A CA 1
ATOM 1185 C C . ARG A 1 152 ? -7.351 -17.823 21.625 1.00 93.62 152 ARG A C 1
ATOM 1187 O O . ARG A 1 152 ? -6.568 -18.616 21.109 1.00 93.62 152 ARG A O 1
ATOM 1194 N N . ASP A 1 153 ? -8.664 -17.872 21.429 1.00 93.94 153 ASP A N 1
ATOM 1195 C CA . ASP A 1 153 ? -9.317 -18.905 20.632 1.00 93.94 153 ASP A CA 1
ATOM 1196 C C . ASP A 1 153 ? -8.873 -18.794 19.163 1.00 93.94 153 ASP A C 1
ATOM 1198 O O . ASP A 1 153 ? -8.612 -19.809 18.523 1.00 93.94 153 ASP A O 1
ATOM 1202 N N . PHE A 1 154 ? -8.684 -17.576 18.637 1.00 94.62 154 PHE A N 1
ATOM 1203 C CA . PHE A 1 154 ? -8.117 -17.361 17.303 1.00 94.62 154 PHE A CA 1
ATOM 1204 C C . PHE A 1 154 ? -6.687 -17.902 17.182 1.00 94.62 154 PHE A C 1
ATOM 1206 O O . PHE A 1 154 ? -6.382 -18.640 16.242 1.00 94.62 154 PHE A O 1
ATOM 1213 N N . LEU A 1 155 ? -5.810 -17.568 18.134 1.00 91.62 155 LEU A N 1
ATOM 1214 C CA . LEU A 1 155 ? -4.431 -18.062 18.146 1.00 91.62 155 LEU A CA 1
ATOM 1215 C C . LEU A 1 155 ? -4.374 -19.584 18.308 1.00 91.62 155 LEU A C 1
ATOM 1217 O O . LEU A 1 155 ? -3.558 -20.233 17.665 1.00 91.62 155 LEU A O 1
ATOM 1221 N N . GLN A 1 156 ? -5.275 -20.173 19.096 1.00 89.75 156 GLN A N 1
ATOM 1222 C CA . GLN A 1 156 ? -5.377 -21.623 19.243 1.00 89.75 156 GLN A CA 1
ATOM 1223 C C . GLN A 1 156 ? -5.821 -22.292 17.935 1.00 89.75 156 GLN A C 1
ATOM 1225 O O . GLN A 1 156 ? -5.193 -23.256 17.502 1.00 89.75 156 GLN A O 1
ATOM 1230 N N . LEU A 1 157 ? -6.847 -21.754 17.267 1.00 88.69 157 LEU A N 1
ATOM 1231 C CA . LEU A 1 157 ? -7.339 -22.252 15.975 1.00 88.69 157 LEU A CA 1
ATOM 1232 C C . LEU A 1 157 ? -6.293 -22.172 14.855 1.00 88.69 157 LEU A C 1
ATOM 1234 O O . LEU A 1 157 ? -6.387 -22.907 13.873 1.00 88.69 157 LEU A O 1
ATOM 1238 N N . THR A 1 158 ? -5.324 -21.268 14.995 1.00 87.88 158 THR A N 1
ATOM 1239 C CA . THR A 1 158 ? -4.254 -21.025 14.021 1.00 87.88 158 THR A CA 1
ATOM 1240 C C . THR A 1 158 ? -2.889 -21.551 14.485 1.00 87.88 158 THR A C 1
ATOM 1242 O O . THR A 1 158 ? -1.892 -21.388 13.774 1.00 87.88 158 THR A O 1
ATOM 1245 N N . SER A 1 159 ? -2.816 -22.185 15.661 1.00 74.31 159 SER A N 1
ATOM 1246 C CA . SER A 1 159 ? -1.585 -22.764 16.216 1.00 74.31 159 SER A CA 1
ATOM 1247 C C . SER A 1 159 ? -1.155 -24.027 15.454 1.00 74.31 159 SER A C 1
ATOM 1249 O O . SER A 1 159 ? -1.990 -24.743 14.904 1.00 74.31 159 SER A O 1
ATOM 1251 N N . VAL A 1 160 ? 0.157 -24.298 15.404 1.00 61.97 160 VAL A N 1
ATOM 1252 C CA . VAL A 1 160 ? 0.757 -25.459 14.697 1.00 61.97 160 VAL A CA 1
ATOM 1253 C C . VAL A 1 160 ? 0.681 -26.741 15.539 1.00 61.97 160 VAL A C 1
ATOM 1255 O O . VAL A 1 160 ? 1.544 -27.597 15.417 1.00 61.97 160 VAL A O 1
ATOM 1258 N N . TYR A 1 161 ? -0.280 -26.897 16.454 1.00 53.03 161 TYR A N 1
ATOM 1259 C CA . TYR A 1 161 ? -0.266 -28.083 17.316 1.00 53.03 161 TYR A CA 1
ATOM 1260 C C . TYR A 1 161 ? -0.571 -29.349 16.500 1.00 53.03 161 TYR A C 1
ATOM 1262 O O . TYR A 1 161 ? -1.729 -29.670 16.226 1.00 53.03 161 TYR A O 1
ATOM 1270 N N . ASP A 1 162 ? 0.485 -30.074 16.126 1.00 48.22 162 ASP A N 1
ATOM 1271 C CA . ASP A 1 162 ? 0.400 -31.450 15.662 1.00 48.22 162 ASP A CA 1
ATOM 1272 C C . ASP A 1 162 ? -0.138 -32.283 16.821 1.00 48.22 162 ASP A C 1
ATOM 1274 O O . ASP A 1 162 ? 0.554 -32.586 17.794 1.00 48.22 162 ASP A O 1
ATOM 1278 N N . SER A 1 163 ? -1.399 -32.691 16.711 1.00 41.94 163 SER A N 1
ATOM 1279 C CA . SER A 1 163 ? -2.021 -33.638 17.639 1.00 41.94 163 SER A CA 1
ATOM 1280 C C . SER A 1 163 ? -1.392 -35.041 17.595 1.00 41.94 163 SER A C 1
ATOM 1282 O O . SER A 1 163 ? -1.932 -35.963 18.202 1.00 41.94 163 SER A O 1
ATOM 1284 N N . ASP A 1 164 ? -0.297 -35.230 16.855 1.00 41.62 164 ASP A N 1
ATOM 1285 C CA . ASP A 1 164 ? 0.320 -36.529 16.587 1.00 41.62 164 ASP A CA 1
ATOM 1286 C C . ASP A 1 164 ? 1.418 -36.907 17.606 1.00 41.62 164 ASP A C 1
ATOM 1288 O O . ASP A 1 164 ? 1.823 -38.070 17.649 1.00 41.62 164 ASP A O 1
ATOM 1292 N N . ASN A 1 165 ? 1.826 -35.989 18.498 1.00 37.16 165 ASN A N 1
ATOM 1293 C CA . ASN A 1 165 ? 2.760 -36.282 19.602 1.00 37.16 165 ASN A CA 1
ATOM 1294 C C . ASN A 1 165 ? 2.102 -36.870 20.870 1.00 37.16 165 ASN A C 1
ATOM 1296 O O . ASN A 1 165 ? 2.800 -37.152 21.840 1.00 37.16 165 ASN A O 1
ATOM 1300 N N . ASP A 1 166 ? 0.795 -37.143 20.848 1.00 39.06 166 ASP A N 1
ATOM 1301 C CA . ASP A 1 166 ? 0.098 -37.915 21.895 1.00 39.06 166 ASP A CA 1
ATOM 1302 C C . ASP A 1 166 ? 0.141 -39.441 21.634 1.00 39.06 166 ASP A C 1
ATOM 1304 O O . ASP A 1 166 ? -0.724 -40.190 22.097 1.00 39.06 166 ASP A O 1
ATOM 1308 N N . ASN A 1 167 ? 1.141 -39.933 20.893 1.00 37.34 167 ASN A N 1
ATOM 1309 C CA . ASN A 1 167 ? 1.392 -41.368 20.766 1.00 37.34 167 ASN A CA 1
ATOM 1310 C C . ASN A 1 167 ? 2.439 -41.837 21.789 1.00 37.34 167 ASN A C 1
ATOM 1312 O O . ASN A 1 167 ? 3.636 -41.600 21.656 1.00 37.34 167 ASN A O 1
ATOM 1316 N N . ASP A 1 168 ? 1.926 -42.588 22.761 1.00 41.81 168 ASP A N 1
ATOM 1317 C CA . ASP A 1 168 ? 2.587 -43.705 23.434 1.00 41.81 168 ASP A CA 1
ATOM 1318 C C . ASP A 1 168 ? 3.749 -43.396 24.390 1.00 41.81 168 ASP A C 1
ATOM 1320 O O . ASP A 1 168 ? 4.901 -43.756 24.163 1.00 41.81 168 ASP A O 1
ATOM 1324 N N . ASN A 1 169 ? 3.395 -42.896 25.577 1.00 37.25 169 ASN A N 1
ATOM 1325 C CA . ASN A 1 169 ? 4.106 -43.258 26.812 1.00 37.25 169 ASN A CA 1
ATOM 1326 C C . ASN A 1 169 ? 3.181 -43.787 27.926 1.00 37.25 169 ASN A C 1
ATOM 1328 O O . ASN A 1 169 ? 3.587 -43.861 29.083 1.00 37.25 169 ASN A O 1
ATOM 1332 N N . ASP A 1 170 ? 1.973 -44.252 27.587 1.00 41.91 170 ASP A N 1
ATOM 1333 C CA . ASP A 1 170 ? 1.120 -45.008 28.514 1.00 41.91 170 ASP A CA 1
ATOM 1334 C C . ASP A 1 170 ? 1.309 -46.519 28.317 1.00 41.91 170 ASP A C 1
ATOM 1336 O O . ASP A 1 170 ? 0.427 -47.268 27.890 1.00 41.91 170 ASP A O 1
ATOM 1340 N N . ASN A 1 171 ? 2.489 -46.999 28.714 1.00 40.16 171 ASN A N 1
ATOM 1341 C CA . ASN A 1 171 ? 2.699 -48.403 29.066 1.00 40.16 171 ASN A CA 1
ATOM 1342 C C . ASN A 1 171 ? 1.989 -48.714 30.395 1.00 40.16 171 ASN A C 1
ATOM 1344 O O . ASN A 1 171 ? 2.620 -49.018 31.403 1.00 40.16 171 ASN A O 1
ATOM 1348 N N . ASN A 1 172 ? 0.656 -48.671 30.401 1.00 38.03 172 ASN A N 1
ATOM 1349 C CA . ASN A 1 172 ? -0.131 -49.252 31.479 1.00 38.03 172 ASN A CA 1
ATOM 1350 C C . ASN A 1 172 ? -1.263 -50.109 30.913 1.00 38.03 172 ASN A C 1
ATOM 1352 O O . ASN A 1 172 ? -2.413 -49.704 30.740 1.00 38.03 172 ASN A O 1
ATOM 1356 N N . LYS A 1 173 ? -0.905 -51.370 30.651 1.00 45.91 173 LYS A N 1
ATOM 1357 C CA . LYS A 1 173 ? -1.859 -52.475 30.595 1.00 45.91 173 LYS A CA 1
ATOM 1358 C C . LYS A 1 173 ? -2.633 -52.492 31.913 1.00 45.91 173 LYS A C 1
ATOM 1360 O O . LYS A 1 173 ? -2.064 -52.847 32.938 1.00 45.91 173 LYS A O 1
ATOM 1365 N N . ASN A 1 174 ? -3.919 -52.152 31.875 1.00 39.78 174 ASN A N 1
ATOM 1366 C CA . ASN A 1 174 ? -5.010 -53.026 32.321 1.00 39.78 174 ASN A CA 1
ATOM 1367 C C . ASN A 1 174 ? -6.316 -52.248 32.533 1.00 39.78 174 ASN A C 1
ATOM 1369 O O . ASN A 1 174 ? -6.395 -51.343 33.356 1.00 39.78 174 ASN A O 1
ATOM 1373 N N . ASN A 1 175 ? -7.358 -52.746 31.858 1.00 36.94 175 ASN A N 1
ATOM 1374 C CA . ASN A 1 175 ? -8.749 -52.892 32.310 1.00 36.94 175 ASN A CA 1
ATOM 1375 C C . ASN A 1 175 ? -9.814 -52.280 31.391 1.00 36.94 175 ASN A C 1
ATOM 1377 O O . ASN A 1 175 ? -10.182 -51.112 31.463 1.00 36.94 175 ASN A O 1
ATOM 1381 N N . ASN A 1 176 ? -10.376 -53.178 30.577 1.00 43.88 176 ASN A N 1
ATOM 1382 C CA . ASN A 1 176 ? -11.786 -53.310 30.214 1.00 43.88 176 ASN A CA 1
ATOM 1383 C C . ASN A 1 176 ? -12.747 -52.222 30.726 1.00 43.88 176 ASN A C 1
ATOM 1385 O O . ASN A 1 176 ? -13.367 -52.402 31.772 1.00 43.88 176 ASN A O 1
ATOM 1389 N N . LYS A 1 177 ? -13.036 -51.212 29.896 1.00 38.38 177 LYS A N 1
ATOM 1390 C CA . LYS A 1 177 ? -14.392 -50.645 29.780 1.00 38.38 177 LYS A CA 1
ATOM 1391 C C . LYS A 1 177 ? -14.702 -50.276 28.329 1.00 38.38 177 LYS A C 1
ATOM 1393 O O . LYS A 1 177 ? -14.051 -49.435 27.719 1.00 38.38 177 LYS A O 1
ATOM 1398 N N . ARG A 1 178 ? -15.749 -50.912 27.788 1.00 42.34 178 ARG A N 1
ATOM 1399 C CA . ARG A 1 178 ? -16.431 -50.543 26.539 1.00 42.34 178 ARG A CA 1
ATOM 1400 C C . ARG A 1 178 ? -16.970 -49.112 26.663 1.00 42.34 178 ARG A C 1
ATOM 1402 O O . ARG A 1 178 ? -18.060 -48.902 27.184 1.00 42.34 178 ARG A O 1
ATOM 1409 N N . GLY A 1 179 ? -16.212 -48.141 26.166 1.00 36.44 179 GLY A N 1
ATOM 1410 C CA . GLY A 1 179 ? -16.661 -46.776 25.907 1.00 36.44 179 GLY A CA 1
ATOM 1411 C C . GLY A 1 179 ? -16.728 -46.534 24.401 1.00 36.44 179 GLY A C 1
ATOM 1412 O O . GLY A 1 179 ? -15.778 -46.822 23.678 1.00 36.44 179 GLY A O 1
ATOM 1413 N N . LYS A 1 180 ? -17.866 -46.034 23.913 1.00 35.91 180 LYS A N 1
ATOM 1414 C CA . LYS A 1 180 ? -18.073 -45.628 22.515 1.00 35.91 180 LYS A CA 1
ATOM 1415 C C . LYS A 1 180 ? -16.966 -44.648 22.091 1.00 35.91 180 LYS A C 1
ATOM 1417 O O . LYS A 1 180 ? -16.970 -43.504 22.538 1.00 35.91 180 LYS A O 1
ATOM 1422 N N . LYS A 1 181 ? -16.054 -45.069 21.202 1.00 33.16 181 LYS A N 1
ATOM 1423 C CA . LYS A 1 181 ? -15.120 -44.170 20.503 1.00 33.16 181 LYS A CA 1
ATOM 1424 C C . LYS A 1 181 ? -15.939 -43.204 19.637 1.00 33.16 181 LYS A C 1
ATOM 1426 O O . LYS A 1 181 ? -16.316 -43.534 18.514 1.00 33.16 181 LYS A O 1
ATOM 1431 N N . LYS A 1 182 ? -16.246 -42.011 20.158 1.00 34.69 182 LYS A N 1
ATOM 1432 C CA . LYS A 1 182 ? -16.595 -40.862 19.315 1.00 34.69 182 LYS A CA 1
ATOM 1433 C C . LYS A 1 182 ? -15.389 -40.632 18.404 1.00 34.69 182 LYS A C 1
ATOM 1435 O O . LYS A 1 182 ? -14.308 -40.343 18.906 1.00 34.69 182 LYS A O 1
ATOM 1440 N N . LYS A 1 183 ? -15.558 -40.796 17.088 1.00 32.97 183 LYS A N 1
ATOM 1441 C CA . LYS A 1 183 ? -14.586 -40.325 16.092 1.00 32.97 183 LYS A CA 1
ATOM 1442 C C . LYS A 1 183 ? -14.375 -38.827 16.349 1.00 32.97 183 LYS A C 1
ATOM 1444 O O . LYS A 1 183 ? -15.245 -38.035 15.990 1.00 32.97 183 LYS A O 1
ATOM 1449 N N . LYS A 1 184 ? -13.281 -38.439 17.019 1.00 37.19 184 LYS A N 1
ATOM 1450 C CA . LYS A 1 184 ? -12.811 -37.048 16.999 1.00 37.19 184 LYS A CA 1
ATOM 1451 C C . LYS A 1 184 ? -12.555 -36.733 15.526 1.00 37.19 184 LYS A C 1
ATOM 1453 O O . LYS A 1 184 ? -11.831 -37.458 14.847 1.00 37.19 184 LYS A O 1
ATOM 1458 N N . LYS A 1 185 ? -13.272 -35.741 15.007 1.00 38.47 185 LYS A N 1
ATOM 1459 C CA . LYS A 1 185 ? -13.074 -35.207 13.660 1.00 38.47 185 LYS A CA 1
ATOM 1460 C C . LYS A 1 185 ? -11.624 -34.708 13.634 1.00 38.47 185 LYS A C 1
ATOM 1462 O O . LYS A 1 185 ? -11.291 -33.915 14.504 1.00 38.47 185 LYS A O 1
ATOM 1467 N N . LYS A 1 186 ? -10.775 -35.232 12.742 1.00 43.22 186 LYS A N 1
ATOM 1468 C CA . LYS A 1 186 ? -9.386 -34.768 12.593 1.00 43.22 186 LYS A CA 1
ATOM 1469 C C . LYS A 1 186 ? -9.455 -33.261 12.324 1.00 43.22 186 LYS A C 1
ATOM 1471 O O . LYS A 1 186 ? -10.065 -32.862 11.329 1.00 43.22 186 LYS A O 1
ATOM 1476 N N . GLU A 1 187 ? -8.995 -32.447 13.269 1.00 53.31 187 GLU A N 1
ATOM 1477 C CA . GLU A 1 187 ? -8.892 -31.004 13.065 1.00 53.31 187 GLU A CA 1
ATOM 1478 C C . GLU A 1 187 ? -7.863 -30.790 11.953 1.00 53.31 187 GLU A C 1
ATOM 1480 O O . GLU A 1 187 ? -6.822 -31.439 11.926 1.00 53.31 187 GLU A O 1
ATOM 1485 N N . VAL A 1 188 ? -8.232 -29.999 10.946 1.00 61.47 188 VAL A N 1
ATOM 1486 C CA . VAL A 1 188 ? -7.369 -29.746 9.788 1.00 61.47 188 VAL A CA 1
ATOM 1487 C C . VAL A 1 188 ? -6.261 -28.809 10.254 1.00 61.47 188 VAL A C 1
ATOM 1489 O O . VAL A 1 188 ? -6.574 -27.715 10.725 1.00 61.47 188 VAL A O 1
ATOM 1492 N N . ASN A 1 189 ? -5.004 -29.241 10.131 1.00 82.88 189 ASN A N 1
ATOM 1493 C CA . ASN A 1 189 ? -3.839 -28.409 10.419 1.00 82.88 189 ASN A CA 1
ATOM 1494 C C . ASN A 1 189 ? -3.875 -27.169 9.502 1.00 82.88 189 ASN A C 1
ATOM 1496 O O . ASN A 1 189 ? -4.220 -27.263 8.321 1.00 82.88 189 ASN A O 1
ATOM 1500 N N . ILE A 1 190 ? -3.551 -25.991 10.041 1.00 88.38 190 ILE A N 1
ATOM 1501 C CA . ILE A 1 190 ? -3.524 -24.741 9.271 1.00 88.38 190 ILE A CA 1
ATOM 1502 C C . ILE A 1 190 ? -2.592 -24.843 8.056 1.00 88.38 190 ILE A C 1
ATOM 1504 O O . ILE A 1 190 ? -2.962 -24.387 6.977 1.00 88.38 190 ILE A O 1
ATOM 1508 N N . LYS A 1 191 ? -1.439 -25.511 8.197 1.00 90.00 191 LYS A N 1
ATOM 1509 C CA . LYS A 1 191 ? -0.475 -25.713 7.107 1.00 90.00 191 LYS A CA 1
ATOM 1510 C C . LYS A 1 191 ? -1.076 -26.549 5.973 1.00 90.00 191 LYS A C 1
ATOM 1512 O O . LYS A 1 191 ? -0.933 -26.184 4.810 1.00 90.00 191 LYS A O 1
ATOM 1517 N N . ASP A 1 192 ? -1.845 -27.590 6.299 1.00 90.12 192 ASP A N 1
ATOM 1518 C CA . ASP A 1 192 ? -2.572 -28.389 5.301 1.00 90.12 192 ASP A CA 1
ATOM 1519 C C . ASP A 1 192 ? -3.621 -27.548 4.561 1.00 90.12 192 ASP A C 1
ATOM 1521 O O . ASP A 1 192 ? -3.785 -27.673 3.346 1.00 90.12 192 ASP A O 1
ATOM 1525 N N . SER A 1 193 ? -4.329 -26.673 5.285 1.00 92.25 193 SER A N 1
ATOM 1526 C CA . SER A 1 193 ? -5.321 -25.760 4.705 1.00 92.25 193 SER A CA 1
ATOM 1527 C C . SER A 1 193 ? -4.663 -24.783 3.728 1.00 92.25 193 SER A C 1
ATOM 1529 O O . SER A 1 193 ? -5.085 -24.706 2.571 1.00 92.25 193 SER A O 1
ATOM 1531 N N . ILE A 1 194 ? -3.584 -24.120 4.163 1.00 94.44 194 ILE A N 1
ATOM 1532 C CA . ILE A 1 194 ? -2.763 -23.207 3.354 1.00 94.44 194 ILE A CA 1
ATOM 1533 C C . ILE A 1 194 ? -2.281 -23.921 2.091 1.00 94.44 194 ILE A C 1
ATOM 1535 O O . ILE A 1 194 ? -2.527 -23.443 0.985 1.00 94.44 194 ILE A O 1
ATOM 1539 N N . ASN A 1 195 ? -1.673 -25.101 2.243 1.00 94.38 195 ASN A N 1
ATOM 1540 C CA . ASN A 1 195 ? -1.170 -25.882 1.120 1.00 94.38 195 ASN A CA 1
ATOM 1541 C C . ASN A 1 195 ? -2.286 -26.254 0.130 1.00 94.38 195 ASN A C 1
ATOM 1543 O O . ASN A 1 195 ? -2.120 -26.136 -1.083 1.00 94.38 195 ASN A O 1
ATOM 1547 N N . SER A 1 196 ? -3.458 -26.652 0.640 1.00 94.31 196 SER A N 1
ATOM 1548 C CA . SER A 1 196 ? -4.609 -26.977 -0.206 1.00 94.31 196 SER A CA 1
ATOM 1549 C C . SER A 1 196 ? -5.123 -25.764 -0.984 1.00 94.31 196 SER A C 1
ATOM 1551 O O . SER A 1 196 ? -5.503 -25.898 -2.146 1.00 94.31 196 SER A O 1
ATOM 1553 N N . PHE A 1 197 ? -5.137 -24.576 -0.370 1.00 95.50 197 PHE A N 1
ATOM 1554 C CA . PHE A 1 197 ? -5.558 -23.354 -1.044 1.00 95.50 197 PHE A CA 1
ATOM 1555 C C . PHE A 1 197 ? -4.546 -22.925 -2.097 1.00 95.50 197 PHE A C 1
ATOM 1557 O O . PHE A 1 197 ? -4.966 -22.616 -3.208 1.00 95.50 197 PHE A O 1
ATOM 1564 N N . LEU A 1 198 ? -3.250 -22.974 -1.781 1.00 94.56 198 LEU A N 1
ATOM 1565 C CA . LEU A 1 198 ? -2.176 -22.692 -2.730 1.00 94.56 198 LEU A CA 1
ATOM 1566 C C . LEU A 1 198 ? -2.280 -23.591 -3.973 1.00 94.56 198 LEU A C 1
ATOM 1568 O O . LEU A 1 198 ? -2.309 -23.080 -5.092 1.00 94.56 198 LEU A O 1
ATOM 1572 N N . LEU A 1 199 ? -2.416 -24.910 -3.788 1.00 93.00 199 LEU A N 1
ATOM 1573 C CA . LEU A 1 199 ? -2.593 -25.862 -4.892 1.00 93.00 199 LEU A CA 1
ATOM 1574 C C . LEU A 1 199 ? -3.848 -25.554 -5.717 1.00 93.00 199 LEU A C 1
ATOM 1576 O O . LEU A 1 199 ? -3.759 -25.371 -6.926 1.00 93.00 199 LEU A O 1
ATOM 1580 N N . ASN A 1 200 ? -5.007 -25.418 -5.064 1.00 93.88 200 ASN A N 1
ATOM 1581 C CA . ASN A 1 200 ? -6.269 -25.166 -5.762 1.00 93.88 200 ASN A CA 1
ATOM 1582 C C . ASN A 1 200 ? -6.253 -23.844 -6.545 1.00 93.88 200 ASN A C 1
ATOM 1584 O O . ASN A 1 200 ? -6.790 -23.783 -7.647 1.00 93.88 200 ASN A O 1
ATOM 1588 N N . LEU A 1 201 ? -5.687 -22.774 -5.979 1.00 93.00 201 LEU A N 1
ATOM 1589 C CA . LEU A 1 201 ? -5.622 -21.474 -6.650 1.00 93.00 201 LEU A CA 1
ATOM 1590 C C . LEU A 1 201 ? -4.649 -21.505 -7.829 1.00 93.00 201 LEU A C 1
ATOM 1592 O O . LEU A 1 201 ? -4.998 -20.985 -8.887 1.00 93.00 201 LEU A O 1
ATOM 1596 N N . THR A 1 202 ? -3.506 -22.180 -7.680 1.00 90.12 202 THR A N 1
ATOM 1597 C CA . THR A 1 202 ? -2.545 -22.390 -8.775 1.00 90.12 202 THR A CA 1
ATOM 1598 C C . THR A 1 202 ? -3.185 -23.196 -9.911 1.00 90.12 202 THR A C 1
ATOM 1600 O O . THR A 1 202 ? -3.150 -22.767 -11.060 1.00 90.12 202 THR A O 1
ATOM 1603 N N . ASP A 1 203 ? -3.880 -24.296 -9.603 1.00 89.69 203 ASP A N 1
ATOM 1604 C CA . ASP A 1 203 ? -4.547 -25.150 -10.602 1.00 89.69 203 ASP A CA 1
ATOM 1605 C C . ASP A 1 203 ? -5.688 -24.435 -11.349 1.00 89.69 203 ASP A C 1
ATOM 1607 O O . ASP A 1 203 ? -6.036 -24.782 -12.483 1.00 89.69 203 ASP A O 1
ATOM 1611 N N . LEU A 1 204 ? -6.314 -23.437 -10.717 1.00 89.69 204 LEU A N 1
ATOM 1612 C CA . LEU A 1 204 ? -7.365 -22.634 -11.340 1.00 89.69 204 LEU A CA 1
ATOM 1613 C C . LEU A 1 204 ? -6.807 -21.600 -12.327 1.00 89.69 204 LEU A C 1
ATOM 1615 O O . LEU A 1 204 ? -7.566 -21.137 -13.184 1.00 89.69 204 LEU A O 1
ATOM 1619 N N . GLN A 1 205 ? -5.516 -21.264 -12.267 1.00 81.19 205 GLN A N 1
ATOM 1620 C CA . GLN A 1 205 ? -4.861 -20.351 -13.204 1.00 81.19 205 GLN A CA 1
ATOM 1621 C C . GLN A 1 205 ? -4.407 -21.074 -14.480 1.00 81.19 205 GLN A C 1
ATOM 1623 O O . GLN A 1 205 ? -3.232 -21.277 -14.714 1.00 81.19 205 GLN A O 1
ATOM 1628 N N . ASN A 1 206 ? -5.331 -21.478 -15.352 1.00 68.38 206 ASN A N 1
ATOM 1629 C CA . ASN A 1 206 ? -4.937 -22.125 -16.619 1.00 68.38 206 ASN A CA 1
ATOM 1630 C C . ASN A 1 206 ? -4.663 -21.123 -17.761 1.00 68.38 206 ASN A C 1
ATOM 1632 O O . ASN A 1 206 ? -3.936 -21.437 -18.706 1.00 68.38 206 ASN A O 1
ATOM 1636 N N . GLU A 1 207 ? -5.214 -19.913 -17.665 1.00 68.12 207 GLU A N 1
ATOM 1637 C CA . GLU A 1 207 ? -5.071 -18.809 -18.624 1.00 68.12 207 GLU A CA 1
ATOM 1638 C C . GLU A 1 207 ? -4.629 -17.539 -17.881 1.00 68.12 207 GLU A C 1
ATOM 1640 O O . GLU A 1 207 ? -4.720 -17.489 -16.651 1.00 68.12 207 GLU A O 1
ATOM 1645 N N . TYR A 1 208 ? -4.110 -16.536 -18.604 1.00 73.25 208 TYR A N 1
ATOM 1646 C CA . TYR A 1 208 ? -3.775 -15.249 -17.983 1.00 73.25 208 TYR A CA 1
ATOM 1647 C C . TYR A 1 208 ? -5.046 -14.636 -17.382 1.00 73.25 208 TYR A C 1
ATOM 1649 O O . TYR A 1 208 ? -6.131 -14.785 -17.937 1.00 73.25 208 TYR A O 1
ATOM 1657 N N . ASN A 1 209 ? -4.922 -13.991 -16.226 1.00 82.94 209 ASN A N 1
ATOM 1658 C CA . ASN A 1 209 ? -6.062 -13.574 -15.415 1.00 82.94 209 ASN A CA 1
ATOM 1659 C C . ASN A 1 209 ? -6.010 -12.064 -15.168 1.00 82.94 209 ASN A C 1
ATOM 1661 O O . ASN A 1 209 ? -5.849 -11.636 -14.031 1.00 82.94 209 ASN A O 1
ATOM 1665 N N . LEU A 1 210 ? -6.102 -11.251 -16.223 1.00 83.56 210 LEU A N 1
ATOM 1666 C CA . LEU A 1 210 ? -6.031 -9.792 -16.080 1.00 83.56 210 LEU A CA 1
ATOM 1667 C C . LEU A 1 210 ? -7.324 -9.219 -15.491 1.00 83.56 210 LEU A C 1
ATOM 1669 O O . LEU A 1 210 ? -7.291 -8.235 -14.756 1.00 83.56 210 LEU A O 1
ATOM 1673 N N . VAL A 1 211 ? -8.458 -9.853 -15.791 1.00 83.44 211 VAL A N 1
ATOM 1674 C CA . VAL A 1 211 ? -9.784 -9.482 -15.281 1.00 83.44 211 VAL A CA 1
ATOM 1675 C C . VAL A 1 211 ? -10.657 -10.710 -15.036 1.00 83.44 211 VAL A C 1
ATOM 1677 O O . VAL A 1 211 ? -10.448 -11.768 -15.628 1.00 83.44 211 VAL A O 1
ATOM 1680 N N . ALA A 1 212 ? -11.707 -10.574 -14.217 1.00 77.12 212 ALA A N 1
ATOM 1681 C CA . ALA A 1 212 ? -12.608 -11.675 -13.861 1.00 77.12 212 ALA A CA 1
ATOM 1682 C C . ALA A 1 212 ? -13.167 -12.449 -15.062 1.00 77.12 212 ALA A C 1
ATOM 1684 O O . ALA A 1 212 ? -13.368 -13.663 -14.963 1.00 77.12 212 ALA A O 1
ATOM 1685 N N . SER A 1 213 ? -13.449 -11.771 -16.181 1.00 82.44 213 SER A N 1
ATOM 1686 C CA . SER A 1 213 ? -13.947 -12.427 -17.394 1.00 82.44 213 SER A CA 1
ATOM 1687 C C . SER A 1 213 ? -12.954 -13.402 -18.022 1.00 82.44 213 SER A C 1
ATOM 1689 O O . SER A 1 213 ? -13.400 -14.317 -18.711 1.00 82.44 213 SER A O 1
ATOM 1691 N N . ASP A 1 214 ? -11.655 -13.246 -17.764 1.00 80.94 214 ASP A N 1
ATOM 1692 C CA . ASP A 1 214 ? -10.624 -14.173 -18.239 1.00 80.94 214 ASP A CA 1
ATOM 1693 C C . ASP A 1 214 ? -10.659 -15.481 -17.440 1.00 80.94 214 ASP A C 1
ATOM 1695 O O . ASP A 1 214 ? -10.475 -16.565 -17.987 1.00 80.94 214 ASP A O 1
ATOM 1699 N N . ASN A 1 215 ? -10.982 -15.407 -16.141 1.00 87.50 215 ASN A N 1
ATOM 1700 C CA . ASN A 1 215 ? -11.050 -16.575 -15.268 1.00 87.50 215 ASN A CA 1
ATOM 1701 C C . ASN A 1 215 ? -12.304 -16.594 -14.378 1.00 87.50 215 ASN A C 1
ATOM 1703 O O . ASN A 1 215 ? -12.276 -16.419 -13.151 1.00 87.50 215 ASN A O 1
ATOM 1707 N N . LEU A 1 216 ? -13.443 -16.908 -15.000 1.00 90.81 216 LEU A N 1
ATOM 1708 C CA . LEU A 1 216 ? -14.716 -17.067 -14.288 1.00 90.81 216 LEU A CA 1
ATOM 1709 C C . LEU A 1 216 ? -14.686 -18.210 -13.262 1.00 90.81 216 LEU A C 1
ATOM 1711 O O . LEU A 1 216 ? -15.399 -18.150 -12.261 1.00 90.81 216 LEU A O 1
ATOM 1715 N N . LYS A 1 217 ? -13.869 -19.252 -13.478 1.00 93.00 217 LYS A N 1
ATOM 1716 C CA . LYS A 1 217 ? -13.740 -20.373 -12.532 1.00 93.00 217 LYS A CA 1
ATOM 1717 C C . LYS A 1 217 ? -13.132 -19.903 -11.214 1.00 93.00 217 LYS A C 1
ATOM 1719 O O . LYS A 1 217 ? -13.702 -20.186 -10.162 1.00 93.00 217 LYS A O 1
ATOM 1724 N N . LEU A 1 218 ? -12.037 -19.146 -11.276 1.00 93.00 218 LEU A N 1
ATOM 1725 C CA . LEU A 1 218 ? -11.407 -18.537 -10.108 1.00 93.00 218 LEU A CA 1
ATOM 1726 C C . LEU A 1 218 ? -12.361 -17.558 -9.408 1.00 93.00 218 LEU A C 1
ATOM 1728 O O . LEU A 1 218 ? -12.549 -17.636 -8.195 1.00 93.00 218 LEU A O 1
ATOM 1732 N N . THR A 1 219 ? -13.036 -16.697 -10.172 1.00 93.38 219 THR A N 1
ATOM 1733 C CA . THR A 1 219 ? -14.018 -15.739 -9.634 1.00 93.38 219 THR A CA 1
ATOM 1734 C C . THR A 1 219 ? -15.142 -16.454 -8.870 1.00 93.38 219 THR A C 1
ATOM 1736 O O . THR A 1 219 ? -15.433 -16.131 -7.714 1.00 93.38 219 THR A O 1
ATOM 1739 N N . ASN A 1 220 ? -15.725 -17.498 -9.467 1.00 95.12 220 ASN A N 1
ATOM 1740 C CA . ASN A 1 220 ? -16.763 -18.312 -8.834 1.00 95.12 220 ASN A CA 1
ATOM 1741 C C . ASN A 1 220 ? -16.237 -19.086 -7.619 1.00 95.12 220 ASN A C 1
ATOM 1743 O O . ASN A 1 220 ? -16.968 -19.245 -6.638 1.00 95.12 220 ASN A O 1
ATOM 1747 N N . TYR A 1 221 ? -14.988 -19.558 -7.657 1.00 95.81 221 TYR A N 1
ATOM 1748 C CA . TYR A 1 221 ? -14.348 -20.245 -6.538 1.00 95.81 221 TYR A CA 1
ATOM 1749 C C . TYR A 1 221 ? -14.219 -19.328 -5.315 1.00 95.81 221 TYR A C 1
ATOM 1751 O O . TYR A 1 221 ? -14.638 -19.711 -4.219 1.00 95.81 221 TYR A O 1
ATOM 1759 N N . ILE A 1 222 ? -13.727 -18.097 -5.493 1.00 96.50 222 ILE A N 1
ATOM 1760 C CA . ILE A 1 222 ? -13.619 -17.113 -4.404 1.00 96.50 222 ILE A CA 1
ATOM 1761 C C . ILE A 1 222 ? -15.006 -16.751 -3.859 1.00 96.50 222 ILE A C 1
ATOM 1763 O O . ILE A 1 222 ? -15.240 -16.845 -2.650 1.00 96.50 222 ILE A O 1
ATOM 1767 N N . GLN A 1 223 ? -15.965 -16.434 -4.737 1.00 96.75 223 GLN A N 1
ATOM 1768 C CA . GLN A 1 223 ? -17.333 -16.097 -4.327 1.00 96.75 223 GLN A CA 1
ATOM 1769 C C . GLN A 1 223 ? -17.996 -17.242 -3.542 1.00 96.75 223 GLN A C 1
ATOM 1771 O O . GLN A 1 223 ? -18.672 -17.012 -2.535 1.00 96.75 223 GLN A O 1
ATOM 1776 N N . SER A 1 224 ? -17.804 -18.483 -3.992 1.00 97.25 224 SER A N 1
ATOM 1777 C CA . SER A 1 224 ? -18.368 -19.671 -3.347 1.00 97.25 224 SER A CA 1
ATOM 1778 C C . SER A 1 224 ? -17.737 -19.930 -1.983 1.00 97.25 224 SER A C 1
ATOM 1780 O O . SER A 1 224 ? -18.458 -20.271 -1.045 1.00 97.25 224 SER A O 1
ATOM 1782 N N . ASN A 1 225 ? -16.423 -19.729 -1.837 1.00 97.44 225 ASN A N 1
ATOM 1783 C CA . ASN A 1 225 ? -15.749 -19.859 -0.546 1.00 97.44 225 ASN A CA 1
ATOM 1784 C C . ASN A 1 225 ? -16.232 -18.808 0.456 1.00 97.44 225 ASN A C 1
ATOM 1786 O O . ASN A 1 225 ? -16.567 -19.178 1.579 1.00 97.44 225 ASN A O 1
ATOM 1790 N N . PHE A 1 226 ? -16.389 -17.544 0.046 1.00 97.75 226 PHE A N 1
ATOM 1791 C CA . PHE A 1 226 ? -16.931 -16.496 0.923 1.00 97.75 226 PHE A CA 1
ATOM 1792 C C . PHE A 1 226 ? -18.321 -16.877 1.459 1.00 97.75 226 PHE A C 1
ATOM 1794 O O . PHE A 1 226 ? -18.554 -16.835 2.670 1.00 97.75 226 PHE A O 1
ATOM 1801 N N . LYS A 1 227 ? -19.220 -17.341 0.578 1.00 96.94 227 LYS A N 1
ATOM 1802 C CA . LYS A 1 227 ? -20.566 -17.803 0.965 1.00 96.94 227 LYS A CA 1
ATOM 1803 C C . LYS A 1 227 ? -20.513 -19.032 1.876 1.00 96.94 227 LYS A C 1
ATOM 1805 O O . LYS A 1 227 ? -21.180 -19.070 2.907 1.00 96.94 227 LYS A O 1
ATOM 1810 N N . LYS A 1 228 ? -19.703 -20.039 1.525 1.00 96.38 228 LYS A N 1
ATOM 1811 C CA . LYS A 1 228 ? -19.529 -21.280 2.306 1.00 96.38 228 LYS A CA 1
ATOM 1812 C C . LYS A 1 228 ? -18.974 -21.003 3.705 1.00 96.38 228 LYS A C 1
ATOM 1814 O O . LYS A 1 228 ? -19.302 -21.714 4.655 1.00 96.38 228 LYS A O 1
ATOM 1819 N N . MET A 1 229 ? -18.149 -19.969 3.837 1.00 95.56 229 MET A N 1
ATOM 1820 C CA . MET A 1 229 ? -17.584 -19.523 5.104 1.00 95.56 229 MET A CA 1
ATOM 1821 C C . MET A 1 229 ? -18.509 -18.568 5.879 1.00 95.56 229 MET A C 1
ATOM 1823 O O . MET A 1 229 ? -18.098 -18.024 6.894 1.00 95.56 229 MET A O 1
ATOM 1827 N N . GLY A 1 230 ? -19.771 -18.411 5.468 1.00 92.94 230 GLY A N 1
ATOM 1828 C CA . GLY A 1 230 ? -20.791 -17.704 6.248 1.00 92.94 230 GLY A CA 1
ATOM 1829 C C . GLY A 1 230 ? -20.757 -16.179 6.127 1.00 92.94 230 GLY A C 1
ATOM 1830 O O . GLY A 1 230 ? -21.454 -15.505 6.882 1.00 92.94 230 GLY A O 1
ATOM 1831 N N . LEU A 1 231 ? -19.985 -15.623 5.187 1.00 95.94 231 LEU A N 1
ATOM 1832 C CA . LEU A 1 231 ? -19.987 -14.183 4.932 1.00 95.94 231 LEU A CA 1
ATOM 1833 C C . LEU A 1 231 ? -21.259 -13.758 4.191 1.00 95.94 231 LEU A C 1
ATOM 1835 O O . LEU A 1 231 ? -21.757 -14.468 3.313 1.00 95.94 231 LEU A O 1
ATOM 1839 N N . LYS A 1 232 ? -21.743 -12.540 4.465 1.00 96.12 232 LYS A N 1
ATOM 1840 C CA . LYS A 1 232 ? -22.720 -11.888 3.585 1.00 96.12 232 LYS A CA 1
ATOM 1841 C C . LYS A 1 232 ? -21.992 -11.436 2.317 1.00 96.12 232 LYS A C 1
ATOM 1843 O O . LYS A 1 232 ? -21.309 -10.413 2.347 1.00 96.12 232 LYS A O 1
ATOM 1848 N N . THR A 1 233 ? -22.093 -12.224 1.247 1.00 97.19 233 THR A N 1
ATOM 1849 C CA . THR A 1 233 ? -21.347 -12.003 -0.001 1.00 97.19 233 THR A CA 1
ATOM 1850 C C . THR A 1 233 ? -22.153 -11.230 -1.039 1.00 97.19 233 THR A C 1
ATOM 1852 O O . THR A 1 233 ? -23.245 -11.650 -1.421 1.00 97.19 233 THR A O 1
ATOM 1855 N N . GLU A 1 234 ? -21.568 -10.152 -1.545 1.00 95.44 234 GLU A N 1
ATOM 1856 C CA . GLU A 1 234 ? -22.082 -9.297 -2.613 1.00 95.44 234 GLU A CA 1
ATOM 1857 C C . GLU A 1 234 ? -21.039 -9.235 -3.741 1.00 95.44 234 GLU A C 1
ATOM 1859 O O . GLU A 1 234 ? -19.836 -9.336 -3.499 1.00 95.44 234 GLU A O 1
ATOM 1864 N N . THR A 1 235 ? -21.493 -9.118 -4.987 1.00 94.88 235 THR A N 1
ATOM 1865 C CA . THR A 1 235 ? -20.617 -9.005 -6.162 1.00 94.88 235 THR A CA 1
ATOM 1866 C C . T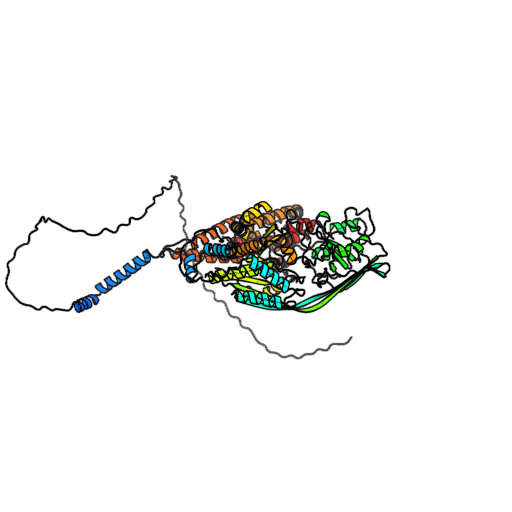HR A 1 235 ? -21.037 -7.808 -6.988 1.00 94.88 235 THR A C 1
ATOM 1868 O O . THR A 1 235 ? -22.227 -7.648 -7.260 1.00 94.88 235 THR A O 1
ATOM 1871 N N . THR A 1 236 ? -20.072 -6.994 -7.402 1.00 93.50 236 THR A N 1
ATOM 1872 C CA . THR A 1 236 ? -20.310 -5.849 -8.289 1.00 93.50 236 THR A CA 1
ATOM 1873 C C . THR A 1 236 ? -19.549 -6.069 -9.583 1.00 93.50 236 THR A C 1
ATOM 1875 O O . THR A 1 236 ? -18.365 -6.394 -9.542 1.00 93.50 236 THR A O 1
ATOM 1878 N N . THR A 1 237 ? -20.241 -5.948 -10.715 1.00 94.31 237 THR A N 1
ATOM 1879 C CA . THR A 1 237 ? -19.681 -6.221 -12.041 1.00 94.31 237 THR A CA 1
ATOM 1880 C C . THR A 1 237 ? -19.813 -4.991 -12.925 1.00 94.31 237 THR A C 1
ATOM 1882 O O . THR A 1 237 ? -20.895 -4.412 -13.014 1.00 94.31 237 THR A O 1
ATOM 1885 N N . TYR A 1 238 ? -18.732 -4.639 -13.615 1.00 92.94 238 TYR A N 1
ATOM 1886 C CA . TYR A 1 238 ? -18.643 -3.488 -14.509 1.00 92.94 238 TYR A CA 1
ATOM 1887 C C . TYR A 1 238 ? -18.184 -3.947 -15.891 1.00 92.94 238 TYR A C 1
ATOM 1889 O O . TYR A 1 238 ? -17.369 -4.862 -16.004 1.00 92.94 238 TYR A O 1
ATOM 1897 N N . SER A 1 239 ? -18.721 -3.333 -16.946 1.00 92.75 239 SER A N 1
ATOM 1898 C CA . SER A 1 239 ? -18.227 -3.562 -18.309 1.00 92.75 239 SER A CA 1
ATOM 1899 C C . SER A 1 239 ? -17.115 -2.562 -18.588 1.00 92.75 239 SER A C 1
ATOM 1901 O O . SER A 1 239 ? -17.304 -1.371 -18.351 1.00 92.75 239 SER A O 1
ATOM 1903 N N . ILE A 1 240 ? -15.974 -3.050 -19.060 1.00 90.94 240 ILE A N 1
ATOM 1904 C CA . ILE A 1 240 ? -14.791 -2.238 -19.338 1.00 90.94 240 ILE A CA 1
ATOM 1905 C C . ILE A 1 240 ? -14.293 -2.498 -20.759 1.00 90.94 240 ILE A C 1
ATOM 1907 O O . ILE A 1 240 ? -14.584 -3.540 -21.352 1.00 90.94 240 ILE A O 1
ATOM 1911 N N . HIS A 1 241 ? -13.524 -1.549 -21.281 1.00 87.88 241 HIS A N 1
ATOM 1912 C CA . HIS A 1 241 ? -12.745 -1.727 -22.498 1.00 87.88 241 HIS A CA 1
ATOM 1913 C C . HIS A 1 241 ? -11.287 -1.927 -22.109 1.00 87.88 241 HIS A C 1
ATOM 1915 O O . HIS A 1 241 ? -10.713 -1.072 -21.436 1.00 87.88 241 HIS A O 1
ATOM 1921 N N . ASP A 1 242 ? -10.715 -3.059 -22.501 1.00 84.75 242 ASP A N 1
ATOM 1922 C CA . ASP A 1 242 ? -9.350 -3.442 -22.163 1.00 84.75 242 ASP A CA 1
ATOM 1923 C C . ASP A 1 242 ? -8.554 -3.857 -23.404 1.00 84.75 242 ASP A C 1
ATOM 1925 O O . ASP A 1 242 ? -9.111 -4.209 -24.445 1.00 84.75 242 ASP A O 1
ATOM 1929 N N . SER A 1 243 ? -7.228 -3.789 -23.291 1.00 85.00 243 SER A N 1
ATOM 1930 C CA . SER A 1 243 ? -6.291 -4.141 -24.360 1.00 85.00 243 SER A CA 1
ATOM 1931 C C . SER A 1 243 ? -5.563 -5.426 -23.991 1.00 85.00 243 SER A C 1
ATOM 1933 O O . SER A 1 243 ? -4.602 -5.410 -23.220 1.00 85.00 243 SER A O 1
ATOM 1935 N N . LYS A 1 244 ? -6.010 -6.558 -24.541 1.00 86.81 244 LYS A N 1
ATOM 1936 C CA . LYS A 1 244 ? -5.441 -7.875 -24.231 1.00 86.81 244 LYS A CA 1
ATOM 1937 C C . LYS A 1 244 ? -4.195 -8.154 -25.062 1.00 86.81 244 LYS A C 1
ATOM 1939 O O . LYS A 1 244 ? -4.258 -8.020 -26.286 1.00 86.81 244 LYS A O 1
ATOM 1944 N N . PRO A 1 245 ? -3.080 -8.587 -24.454 1.00 88.75 245 PRO A N 1
ATOM 1945 C CA . PRO A 1 245 ? -1.869 -8.921 -25.193 1.00 88.75 245 PRO A CA 1
ATOM 1946 C C . PRO A 1 245 ? -2.091 -10.176 -26.048 1.00 88.75 245 PRO A C 1
ATOM 1948 O O . PRO A 1 245 ? -2.461 -11.231 -25.535 1.00 88.75 245 PRO A O 1
ATOM 1951 N N . ILE A 1 246 ? -1.850 -10.078 -27.358 1.00 89.81 246 ILE A N 1
ATOM 1952 C CA . ILE A 1 246 ? -1.894 -11.226 -28.278 1.00 89.81 246 ILE A CA 1
ATOM 1953 C C . ILE A 1 246 ? -0.493 -11.808 -28.444 1.00 89.81 246 ILE A C 1
ATOM 1955 O O . ILE A 1 246 ? -0.273 -13.000 -28.233 1.00 89.81 246 ILE A O 1
ATOM 1959 N N . SER A 1 247 ? 0.459 -10.974 -28.861 1.00 90.75 247 SER A N 1
ATOM 1960 C CA . SER A 1 247 ? 1.811 -11.423 -29.181 1.00 90.75 247 SER A CA 1
ATOM 1961 C C . SER A 1 247 ? 2.797 -10.268 -29.238 1.00 90.75 247 SER A C 1
ATOM 1963 O O . SER A 1 247 ? 2.447 -9.171 -29.673 1.00 90.75 247 SER A O 1
ATOM 1965 N N . SER A 1 248 ? 4.050 -10.584 -28.928 1.00 94.00 248 SER A N 1
ATOM 1966 C CA . SER A 1 248 ? 5.199 -9.713 -29.153 1.00 94.00 248 SER A CA 1
ATOM 1967 C C . SER A 1 248 ? 6.247 -10.462 -29.973 1.00 94.00 248 SER A C 1
ATOM 1969 O O . SER A 1 248 ? 6.406 -11.677 -29.816 1.00 94.00 248 SER A O 1
ATOM 1971 N N . SER A 1 249 ? 6.977 -9.758 -30.836 1.00 95.88 249 SER A N 1
ATOM 1972 C CA . SER A 1 249 ? 8.081 -10.327 -31.613 1.00 95.88 249 SER A CA 1
ATOM 1973 C C . SER A 1 249 ? 9.312 -9.436 -31.581 1.00 95.88 249 SER A C 1
ATOM 1975 O O . SER A 1 249 ? 9.198 -8.214 -31.624 1.00 95.88 249 SER A O 1
ATOM 1977 N N . LEU A 1 250 ? 10.477 -10.077 -31.577 1.00 97.00 250 LEU A N 1
ATOM 1978 C CA . LEU A 1 250 ? 11.793 -9.455 -31.632 1.00 97.00 250 LEU A CA 1
ATOM 1979 C C . LEU A 1 250 ? 12.601 -10.150 -32.729 1.00 97.00 250 LEU A C 1
ATOM 1981 O O . LEU A 1 250 ? 12.658 -11.382 -32.753 1.00 97.00 250 LEU A O 1
ATOM 1985 N N . LYS A 1 251 ? 13.228 -9.381 -33.618 1.00 97.19 251 LYS A N 1
ATOM 1986 C CA . LYS A 1 251 ? 14.208 -9.887 -34.584 1.00 97.19 251 LYS A CA 1
ATOM 1987 C C . LYS A 1 251 ? 15.442 -8.998 -34.606 1.00 97.19 251 LYS A C 1
ATOM 1989 O O . LYS A 1 251 ? 15.329 -7.777 -34.557 1.00 97.19 251 LYS A O 1
ATOM 1994 N N . LEU A 1 252 ? 16.606 -9.623 -34.736 1.00 96.81 252 LEU A N 1
ATOM 1995 C CA . LEU A 1 252 ? 17.856 -8.963 -35.089 1.00 96.81 252 LEU A CA 1
ATOM 1996 C C . LEU A 1 252 ? 18.082 -9.123 -36.589 1.00 96.81 252 LEU A C 1
ATOM 1998 O O . LEU A 1 252 ? 18.107 -10.246 -37.105 1.00 96.81 252 LEU A O 1
ATOM 2002 N N . LEU A 1 253 ? 18.254 -7.998 -37.268 1.00 95.94 253 LEU A N 1
ATOM 2003 C CA . LEU A 1 253 ? 18.507 -7.915 -38.698 1.00 95.94 253 LEU A CA 1
ATOM 2004 C C . LEU A 1 253 ? 19.968 -7.536 -38.931 1.00 95.94 253 LEU A C 1
ATOM 2006 O O . LEU A 1 253 ? 20.459 -6.616 -38.286 1.00 95.94 253 LEU A O 1
ATOM 2010 N N . ASN A 1 254 ? 20.648 -8.200 -39.863 1.00 94.06 254 ASN A N 1
ATOM 2011 C CA . ASN A 1 254 ? 21.957 -7.807 -40.382 1.00 94.06 254 ASN A CA 1
ATOM 2012 C C . ASN A 1 254 ? 21.800 -7.469 -41.863 1.00 94.06 254 ASN A C 1
ATOM 2014 O O . ASN A 1 254 ? 21.499 -8.364 -42.648 1.00 94.06 254 ASN A O 1
ATOM 2018 N N . LYS A 1 255 ? 21.973 -6.198 -42.247 1.00 88.75 255 LYS A N 1
ATOM 2019 C CA . LYS A 1 255 ? 21.712 -5.731 -43.626 1.00 88.75 255 LYS A CA 1
ATOM 2020 C C . LYS A 1 255 ? 20.360 -6.237 -44.168 1.00 88.75 255 LYS A C 1
ATOM 2022 O O . LYS A 1 255 ? 20.283 -6.759 -45.273 1.00 88.75 255 LYS A O 1
ATOM 2027 N N . ASP A 1 256 ? 19.325 -6.107 -43.338 1.00 86.88 256 ASP A N 1
ATOM 2028 C CA . ASP A 1 256 ? 17.931 -6.504 -43.596 1.00 86.88 256 ASP A CA 1
ATOM 2029 C C . ASP A 1 256 ? 17.646 -8.024 -43.638 1.00 86.88 256 ASP A C 1
ATOM 2031 O O . ASP A 1 256 ? 16.491 -8.430 -43.763 1.00 86.88 256 ASP A O 1
ATOM 2035 N N . GLU A 1 257 ? 18.645 -8.887 -43.419 1.00 93.44 257 GLU A N 1
ATOM 2036 C CA . GLU A 1 257 ? 18.443 -10.330 -43.234 1.00 93.44 257 GLU A CA 1
ATOM 2037 C C . GLU A 1 257 ? 18.256 -10.687 -41.754 1.00 93.44 257 GLU A C 1
ATOM 2039 O O . GLU A 1 257 ? 19.025 -10.261 -40.892 1.00 93.44 257 GLU A O 1
ATOM 2044 N N . THR A 1 258 ? 17.251 -11.507 -41.433 1.00 95.44 258 THR A N 1
ATOM 2045 C CA . THR A 1 258 ? 17.025 -11.961 -40.051 1.00 95.44 258 THR A CA 1
ATOM 2046 C C . THR A 1 258 ? 18.096 -12.964 -39.628 1.00 95.44 258 THR A C 1
ATOM 2048 O O . THR A 1 258 ? 18.147 -14.077 -40.144 1.00 95.44 258 THR A O 1
ATOM 2051 N N . VAL A 1 259 ? 18.914 -12.589 -38.644 1.00 95.75 259 VAL A N 1
ATOM 2052 C CA . VAL A 1 259 ? 19.994 -13.435 -38.103 1.00 95.75 259 VAL A CA 1
ATOM 2053 C C . VAL A 1 259 ? 19.654 -14.048 -36.745 1.00 95.75 259 VAL A C 1
ATOM 2055 O O . VAL A 1 259 ? 20.214 -15.078 -36.375 1.00 95.75 259 VAL A O 1
ATOM 2058 N N . TYR A 1 260 ? 18.723 -13.448 -36.000 1.00 96.25 260 TYR A N 1
ATOM 2059 C CA . TYR A 1 260 ? 18.264 -13.971 -34.715 1.00 96.25 260 TYR A CA 1
ATOM 2060 C C . TYR A 1 260 ? 16.795 -13.612 -34.483 1.00 96.25 260 TYR A C 1
ATOM 2062 O O . TYR A 1 260 ? 16.406 -12.454 -34.610 1.00 96.25 260 TYR A O 1
ATOM 2070 N N . GLN A 1 261 ? 15.979 -14.610 -34.140 1.00 95.62 261 GLN A N 1
ATOM 2071 C CA . GLN A 1 261 ? 14.555 -14.447 -33.840 1.00 95.62 261 GLN A CA 1
ATOM 2072 C C . GLN A 1 261 ? 14.169 -15.352 -32.656 1.00 95.62 261 GLN A C 1
ATOM 2074 O O . GLN A 1 261 ? 13.855 -16.532 -32.847 1.00 95.62 261 GLN A O 1
ATOM 2079 N N . PRO A 1 262 ? 14.230 -14.837 -31.417 1.00 93.69 262 PRO A N 1
ATOM 2080 C CA . PRO A 1 262 ? 13.870 -15.595 -30.229 1.00 93.69 262 PRO A CA 1
ATOM 2081 C C . PRO A 1 262 ? 12.353 -15.753 -30.082 1.00 93.69 262 PRO A C 1
ATOM 2083 O O . PRO A 1 262 ? 11.558 -14.937 -30.549 1.00 93.69 262 PRO A O 1
ATOM 2086 N N . LYS A 1 263 ? 11.947 -16.795 -29.352 1.00 91.38 263 LYS A N 1
ATOM 2087 C CA . LYS A 1 263 ? 10.579 -16.913 -28.836 1.00 91.38 263 LYS A CA 1
ATOM 2088 C C . LYS A 1 263 ? 10.465 -16.086 -27.559 1.00 91.38 263 LYS A C 1
ATOM 2090 O O . LYS A 1 263 ? 11.229 -16.309 -26.627 1.00 91.38 263 LYS A O 1
ATOM 2095 N N . LEU A 1 264 ? 9.496 -15.177 -27.501 1.00 91.75 264 LEU A N 1
ATOM 2096 C CA . LEU A 1 264 ? 9.262 -14.306 -26.344 1.00 91.75 264 LEU A CA 1
ATOM 2097 C C . LEU A 1 264 ? 8.263 -14.921 -25.352 1.00 91.75 264 LEU A C 1
ATOM 2099 O O . LEU A 1 264 ? 7.256 -14.311 -24.994 1.00 91.75 264 LEU A O 1
ATOM 2103 N N . PHE A 1 265 ? 8.549 -16.157 -24.949 1.00 87.31 265 PHE A N 1
ATOM 2104 C CA . PHE A 1 265 ? 7.777 -16.924 -23.977 1.00 87.31 265 PHE A CA 1
ATOM 2105 C C . PHE A 1 265 ? 8.729 -17.533 -22.952 1.00 87.31 265 PHE A C 1
ATOM 2107 O O . PHE A 1 265 ? 9.835 -17.947 -23.302 1.00 87.31 265 PHE A O 1
ATOM 2114 N N . GLU A 1 266 ? 8.281 -17.627 -21.705 1.00 83.94 266 GLU A N 1
ATOM 2115 C CA . GLU A 1 266 ? 8.984 -18.413 -20.691 1.00 83.94 266 GLU A CA 1
ATOM 2116 C C . GLU A 1 266 ? 8.841 -19.912 -20.993 1.00 83.94 266 GLU A C 1
ATOM 2118 O O . GLU A 1 266 ? 7.839 -20.362 -21.559 1.00 83.94 266 GLU A O 1
ATOM 2123 N N . ASN A 1 267 ? 9.845 -20.705 -20.615 1.00 78.19 267 ASN A N 1
ATOM 2124 C CA . ASN A 1 267 ? 9.832 -22.147 -20.861 1.00 78.19 267 ASN A CA 1
ATOM 2125 C C . ASN A 1 267 ? 8.590 -22.795 -20.232 1.00 78.19 267 ASN A C 1
ATOM 2127 O O . ASN A 1 267 ? 8.343 -22.626 -19.044 1.00 78.19 267 ASN A O 1
ATOM 2131 N N . ASN A 1 268 ? 7.857 -23.590 -21.016 1.00 79.69 268 ASN A N 1
ATOM 2132 C CA . ASN A 1 268 ? 6.630 -24.299 -20.618 1.00 79.69 268 ASN A CA 1
ATOM 2133 C C . ASN A 1 268 ? 5.392 -23.419 -20.371 1.00 79.69 268 ASN A C 1
ATOM 2135 O O . ASN A 1 268 ? 4.328 -23.964 -20.078 1.00 79.69 268 ASN A O 1
ATOM 2139 N N . PHE A 1 269 ? 5.483 -22.100 -20.561 1.00 81.81 269 PHE A N 1
ATOM 2140 C CA . PHE A 1 269 ? 4.355 -21.183 -20.394 1.00 81.81 269 PHE A CA 1
ATOM 2141 C C . PHE A 1 269 ? 3.921 -20.578 -21.730 1.00 81.81 269 PHE A C 1
ATOM 2143 O O . PHE A 1 269 ? 4.710 -20.404 -22.657 1.00 81.81 269 PHE A O 1
ATOM 2150 N N . LYS A 1 270 ? 2.626 -20.266 -21.837 1.00 77.94 270 LYS A N 1
ATOM 2151 C CA . LYS A 1 270 ? 2.024 -19.649 -23.033 1.00 77.94 270 LYS A CA 1
ATOM 2152 C C . LYS A 1 270 ? 1.794 -18.147 -22.878 1.00 77.94 270 LYS A C 1
ATOM 2154 O O . LYS A 1 270 ? 1.294 -17.515 -23.802 1.00 77.94 270 LYS A O 1
ATOM 2159 N N . THR A 1 271 ? 2.151 -17.581 -21.730 1.00 83.44 271 THR A N 1
ATOM 2160 C CA . THR A 1 271 ? 1.977 -16.161 -21.432 1.00 83.44 271 THR A CA 1
ATOM 2161 C C . THR A 1 271 ? 2.935 -15.343 -22.301 1.00 83.44 271 THR A C 1
ATOM 2163 O O . THR A 1 271 ? 4.153 -15.504 -22.155 1.00 83.44 271 THR A O 1
ATOM 2166 N N . PRO A 1 272 ? 2.438 -14.482 -23.209 1.00 86.94 272 PRO A N 1
ATOM 2167 C CA . PRO A 1 272 ? 3.308 -13.672 -24.053 1.00 86.94 272 PRO A CA 1
ATOM 2168 C C . PRO A 1 272 ? 4.151 -12.718 -23.201 1.00 86.94 272 PRO A C 1
ATOM 2170 O O . PRO A 1 272 ? 3.830 -12.436 -22.046 1.00 86.94 272 PRO A O 1
ATOM 2173 N N . SER A 1 273 ? 5.247 -12.220 -23.758 1.00 91.94 273 SER A N 1
ATOM 2174 C CA . SER A 1 273 ? 5.931 -11.043 -23.223 1.00 91.94 273 SER A CA 1
ATOM 2175 C C . SER A 1 273 ? 5.122 -9.783 -23.543 1.00 91.94 273 SER A C 1
ATOM 2177 O O . SER A 1 273 ? 4.804 -9.545 -24.709 1.00 91.94 273 SER A O 1
ATOM 2179 N N . TYR A 1 274 ? 4.779 -8.988 -22.530 1.00 91.62 274 TYR A N 1
ATOM 2180 C CA . TYR A 1 274 ? 4.068 -7.721 -22.697 1.00 91.62 274 TYR A CA 1
ATOM 2181 C C . TYR A 1 274 ? 4.200 -6.844 -21.448 1.00 91.62 274 TYR A C 1
ATOM 2183 O O . TYR A 1 274 ? 4.428 -7.353 -20.352 1.00 91.62 274 TYR A O 1
ATOM 2191 N N . PHE A 1 275 ? 3.971 -5.544 -21.622 1.00 90.69 275 PHE A N 1
ATOM 2192 C CA . PHE A 1 275 ? 3.538 -4.654 -20.548 1.00 90.69 275 PHE A CA 1
ATOM 2193 C C . PHE A 1 275 ? 2.043 -4.391 -20.688 1.00 90.69 275 PHE A C 1
ATOM 2195 O O . PHE A 1 275 ? 1.536 -4.225 -21.801 1.00 90.69 275 PHE A O 1
ATOM 2202 N N . LEU A 1 276 ? 1.320 -4.388 -19.571 1.00 85.31 276 LEU A N 1
ATOM 2203 C CA . LEU A 1 276 ? -0.086 -3.997 -19.570 1.00 85.31 276 LEU A CA 1
ATOM 2204 C C . LEU A 1 276 ? -0.201 -2.522 -19.987 1.00 85.31 276 LEU A C 1
ATOM 2206 O O . LEU A 1 276 ? 0.699 -1.725 -19.715 1.00 85.31 276 LEU A O 1
ATOM 2210 N N . ASN A 1 277 ? -1.276 -2.184 -20.703 1.00 79.38 277 ASN A N 1
ATOM 2211 C CA . ASN A 1 277 ? -1.451 -0.890 -21.377 1.00 79.38 277 ASN A CA 1
ATOM 2212 C C . ASN A 1 277 ? -0.357 -0.569 -22.420 1.00 79.38 277 ASN A C 1
ATOM 2214 O O . ASN A 1 277 ? -0.074 0.596 -22.689 1.00 79.38 277 ASN A O 1
ATOM 2218 N N . GLY A 1 278 ? 0.273 -1.594 -23.005 1.00 84.56 278 GLY A N 1
ATOM 2219 C CA . GLY A 1 278 ? 1.263 -1.419 -24.066 1.00 84.56 278 GLY A CA 1
ATOM 2220 C C . GLY A 1 278 ? 0.667 -0.901 -25.382 1.00 84.56 278 GLY A C 1
ATOM 2221 O O . GLY A 1 278 ? -0.514 -1.082 -25.680 1.00 84.56 278 GLY A O 1
ATOM 2222 N N . HIS A 1 279 ? 1.515 -0.269 -26.194 1.00 90.19 279 HIS A N 1
ATOM 2223 C CA . HIS A 1 279 ? 1.139 0.276 -27.497 1.00 90.19 279 HIS A CA 1
ATOM 2224 C C . HIS A 1 279 ? 1.146 -0.793 -28.598 1.00 90.19 279 HIS A C 1
ATOM 2226 O O . HIS A 1 279 ? 2.007 -1.672 -28.602 1.00 90.19 279 HIS A O 1
ATOM 2232 N N . ASN A 1 280 ? 0.247 -0.679 -29.579 1.00 94.19 280 ASN A N 1
ATOM 2233 C CA . ASN A 1 280 ? 0.293 -1.467 -30.814 1.00 94.19 280 ASN A CA 1
ATOM 2234 C C . ASN A 1 280 ? 1.227 -0.816 -31.825 1.00 94.19 280 ASN A C 1
ATOM 2236 O O . ASN A 1 280 ? 0.929 0.265 -32.320 1.00 94.19 280 ASN A O 1
ATOM 2240 N N . GLY A 1 281 ? 2.310 -1.486 -32.202 1.00 94.31 281 GLY A N 1
ATOM 2241 C CA . GLY A 1 281 ? 3.201 -0.940 -33.218 1.00 94.31 281 GLY A CA 1
ATOM 2242 C C . GLY A 1 281 ? 4.278 -1.912 -33.664 1.00 94.31 281 GLY A C 1
ATOM 2243 O O . GLY A 1 281 ? 4.523 -2.932 -33.024 1.00 94.31 281 GLY A O 1
ATOM 2244 N N . SER A 1 282 ? 4.911 -1.574 -34.784 1.00 96.25 282 SER A N 1
ATOM 2245 C CA . SER A 1 282 ? 6.067 -2.273 -35.338 1.00 96.25 282 SER A CA 1
ATOM 2246 C C . SER A 1 282 ? 7.127 -1.240 -35.696 1.00 96.25 282 SER A C 1
ATOM 2248 O O . SER A 1 282 ? 6.820 -0.255 -36.368 1.00 96.25 282 SER A O 1
ATOM 2250 N N . VAL A 1 283 ? 8.350 -1.434 -35.209 1.00 97.06 283 VAL A N 1
ATOM 2251 C CA . VAL A 1 283 ? 9.458 -0.490 -35.388 1.00 97.06 283 VAL A CA 1
ATOM 2252 C C . VAL A 1 283 ? 10.706 -1.259 -35.788 1.00 97.06 283 VAL A C 1
ATOM 2254 O O . VAL A 1 283 ? 11.041 -2.261 -35.158 1.00 97.06 283 VAL A O 1
ATOM 2257 N N . ILE A 1 284 ? 11.389 -0.770 -36.829 1.00 96.50 284 ILE A N 1
ATOM 2258 C CA . ILE A 1 284 ? 12.675 -1.285 -37.310 1.00 96.50 284 ILE A CA 1
ATOM 2259 C C . ILE A 1 284 ? 13.688 -0.152 -37.255 1.00 96.50 284 ILE A C 1
ATOM 2261 O O . ILE A 1 284 ? 13.625 0.749 -38.086 1.00 96.50 284 ILE A O 1
ATOM 2265 N N . ASN A 1 285 ? 14.620 -0.194 -36.306 1.00 95.75 285 ASN A N 1
ATOM 2266 C CA . ASN A 1 285 ? 15.628 0.853 -36.136 1.00 95.75 285 ASN A CA 1
ATOM 2267 C C . ASN A 1 285 ? 16.945 0.302 -35.577 1.00 95.75 285 ASN A C 1
ATOM 2269 O O . ASN A 1 285 ? 17.036 -0.849 -35.142 1.00 95.75 285 ASN A O 1
ATOM 2273 N N . GLU A 1 286 ? 17.984 1.139 -35.595 1.00 95.06 286 GLU A N 1
ATOM 2274 C CA . GLU A 1 286 ? 19.162 0.907 -34.755 1.00 95.06 286 GLU A CA 1
ATOM 2275 C C . GLU A 1 286 ? 18.755 0.873 -33.276 1.00 95.06 286 GLU A C 1
ATOM 2277 O O . GLU A 1 286 ? 17.723 1.421 -32.887 1.00 95.06 286 GLU A O 1
ATOM 2282 N N . TYR A 1 287 ? 19.577 0.248 -32.441 1.00 95.75 287 TYR A N 1
ATOM 2283 C CA . TYR A 1 287 ? 19.353 0.163 -31.001 1.00 95.75 287 TYR A CA 1
ATOM 2284 C C . TYR A 1 287 ? 20.466 0.858 -30.223 1.00 95.75 287 TYR A C 1
ATOM 2286 O O . TYR A 1 287 ? 21.499 1.240 -30.775 1.00 95.75 287 TYR A O 1
ATOM 2294 N N . VAL A 1 288 ? 20.246 1.071 -28.936 1.00 95.75 288 VAL A N 1
ATOM 2295 C CA . VAL A 1 288 ? 21.227 1.644 -28.019 1.00 95.75 288 VAL A CA 1
ATOM 2296 C C . VAL A 1 288 ? 21.025 1.013 -26.650 1.00 95.75 288 VAL A C 1
ATOM 2298 O O . VAL A 1 288 ? 19.897 0.912 -26.167 1.00 95.75 288 VAL A O 1
ATOM 2301 N N . TYR A 1 289 ? 22.109 0.568 -26.024 1.00 96.06 289 TYR A N 1
ATOM 2302 C CA . TYR A 1 289 ? 22.065 0.183 -24.617 1.00 96.06 289 TYR A CA 1
ATOM 2303 C C . TYR A 1 289 ? 22.172 1.444 -23.763 1.00 96.06 289 TYR A C 1
ATOM 2305 O O . TYR A 1 289 ? 23.093 2.234 -23.952 1.00 96.06 289 TYR A O 1
ATOM 2313 N N . VAL A 1 290 ? 21.222 1.650 -22.852 1.00 95.50 290 VAL A N 1
ATOM 2314 C CA . VAL A 1 290 ? 21.134 2.866 -22.018 1.00 95.50 290 VAL A CA 1
ATOM 2315 C C . VAL A 1 290 ? 21.329 2.565 -20.534 1.00 95.50 290 VAL A C 1
ATOM 2317 O O . VAL A 1 290 ? 20.865 3.316 -19.677 1.00 95.50 290 VAL A O 1
ATOM 2320 N N . ASN A 1 291 ? 22.020 1.463 -20.229 1.00 93.69 291 ASN A N 1
ATOM 2321 C CA . ASN A 1 291 ? 22.216 0.987 -18.866 1.00 93.69 291 ASN A CA 1
ATOM 2322 C C . ASN A 1 291 ? 20.878 0.810 -18.135 1.00 93.69 291 ASN A C 1
ATOM 2324 O O . ASN A 1 291 ? 19.964 0.200 -18.689 1.00 93.69 291 ASN A O 1
ATOM 2328 N N . GLU A 1 292 ? 20.733 1.358 -16.930 1.00 91.50 292 GLU A N 1
ATOM 2329 C CA . GLU A 1 292 ? 19.504 1.249 -16.152 1.00 91.50 292 GLU A CA 1
ATOM 2330 C C . GLU A 1 292 ? 18.401 2.217 -16.605 1.00 91.50 292 GLU A C 1
ATOM 2332 O O . GLU A 1 292 ? 17.286 2.153 -16.077 1.00 91.50 292 GLU A O 1
ATOM 2337 N N . GLY A 1 293 ? 18.681 3.098 -17.573 1.00 91.62 293 GLY A N 1
ATOM 2338 C CA . GLY A 1 293 ? 17.731 4.093 -18.069 1.00 91.62 293 GLY A CA 1
ATOM 2339 C C . GLY A 1 293 ? 17.447 5.208 -17.060 1.00 91.62 293 GLY A C 1
ATOM 2340 O O . GLY A 1 293 ? 16.341 5.748 -17.037 1.00 91.62 293 GLY A O 1
ATOM 2341 N N . LEU A 1 294 ? 18.417 5.536 -16.203 1.00 90.88 294 LEU A N 1
ATOM 2342 C CA . LEU A 1 294 ? 18.304 6.601 -15.206 1.00 90.88 294 LEU A CA 1
ATOM 2343 C C . LEU A 1 294 ? 18.620 7.971 -15.832 1.00 90.88 294 LEU A C 1
ATOM 2345 O O . LEU A 1 294 ? 19.373 8.038 -16.807 1.00 90.88 294 LEU A O 1
ATOM 2349 N N . PRO A 1 295 ? 18.161 9.097 -15.245 1.00 90.56 295 PRO A N 1
ATOM 2350 C CA . PRO A 1 295 ? 18.513 10.435 -15.740 1.00 90.56 295 PRO A CA 1
ATOM 2351 C C . PRO A 1 295 ? 20.027 10.653 -15.908 1.00 90.56 295 PRO A C 1
ATOM 2353 O O . PRO A 1 295 ? 20.474 11.241 -16.894 1.00 90.56 295 PRO A O 1
ATOM 2356 N N . LYS A 1 296 ? 20.839 10.110 -14.988 1.00 90.38 296 LYS A N 1
ATOM 2357 C CA . LYS A 1 296 ? 22.309 10.157 -15.062 1.00 90.38 296 LYS A CA 1
ATOM 2358 C C . LYS A 1 296 ? 22.879 9.415 -16.276 1.00 90.38 296 LYS A C 1
ATOM 2360 O O . LYS A 1 296 ? 23.871 9.868 -16.846 1.00 90.38 296 LYS A O 1
ATOM 2365 N N . ASP A 1 297 ? 22.244 8.319 -16.696 1.00 92.94 297 ASP A N 1
ATOM 2366 C CA . ASP A 1 297 ? 22.684 7.522 -17.841 1.00 92.94 297 ASP A CA 1
ATOM 2367 C C . ASP A 1 297 ? 22.457 8.310 -19.139 1.00 92.94 297 ASP A C 1
ATOM 2369 O O . ASP A 1 297 ? 23.372 8.452 -19.951 1.00 92.94 297 ASP A O 1
ATOM 2373 N N . TYR A 1 298 ? 21.283 8.934 -19.295 1.00 94.06 298 TYR A N 1
ATOM 2374 C CA . TYR A 1 298 ? 20.992 9.806 -20.440 1.00 94.06 298 TYR A CA 1
ATOM 2375 C C . TYR A 1 298 ? 21.897 11.045 -20.481 1.00 94.06 298 TYR A C 1
ATOM 2377 O O . TYR A 1 298 ? 22.412 11.408 -21.542 1.00 94.06 298 TYR A O 1
ATOM 2385 N N . ASN A 1 299 ? 22.158 11.669 -19.327 1.00 92.75 299 ASN A N 1
ATOM 2386 C CA . ASN A 1 299 ? 23.083 12.799 -19.229 1.00 92.75 299 ASN A CA 1
ATOM 2387 C C . ASN A 1 299 ? 24.514 12.410 -19.623 1.00 92.75 299 ASN A C 1
ATOM 2389 O O . ASN A 1 299 ? 25.190 13.177 -20.315 1.00 92.75 299 ASN A O 1
ATOM 2393 N N . LEU A 1 300 ? 24.971 11.217 -19.230 1.00 92.81 300 LEU A N 1
ATOM 2394 C CA . LEU A 1 300 ? 26.274 10.693 -19.632 1.00 92.81 300 LEU A CA 1
ATOM 2395 C C . LEU A 1 300 ? 26.340 10.468 -21.147 1.00 92.81 300 LEU A C 1
ATOM 2397 O O . LEU A 1 300 ? 27.281 10.942 -21.785 1.00 92.81 300 LEU A O 1
ATOM 2401 N N . LEU A 1 301 ? 25.326 9.824 -21.734 1.00 93.88 301 LEU A N 1
ATOM 2402 C CA . LEU A 1 301 ? 25.233 9.609 -23.183 1.00 93.88 301 LEU A CA 1
ATOM 2403 C C . LEU A 1 301 ? 25.285 10.935 -23.953 1.00 93.88 301 LEU A C 1
ATOM 2405 O O . LEU A 1 301 ? 26.050 11.065 -24.912 1.00 93.88 301 LEU A O 1
ATOM 2409 N N . LYS A 1 302 ? 24.552 11.951 -23.482 1.00 93.12 302 LYS A N 1
ATOM 2410 C CA . LYS A 1 302 ? 24.569 13.304 -24.052 1.00 93.12 302 LYS A CA 1
ATOM 2411 C C . LYS A 1 302 ? 25.945 13.961 -23.931 1.00 93.12 302 LYS A C 1
ATOM 2413 O O . LYS A 1 302 ? 26.448 14.499 -24.911 1.00 93.12 302 LYS A O 1
ATOM 2418 N N . LYS A 1 303 ? 26.587 13.886 -22.758 1.00 93.44 303 LYS A N 1
ATOM 2419 C CA . LYS A 1 303 ? 27.932 14.443 -22.514 1.00 93.44 303 LYS A CA 1
ATOM 2420 C C . LYS A 1 303 ? 28.999 13.804 -23.408 1.00 93.44 303 LYS A C 1
ATOM 2422 O O . LYS A 1 303 ? 29.959 14.469 -23.786 1.00 93.44 303 LYS A O 1
ATOM 2427 N N . LYS A 1 304 ? 28.830 12.524 -23.738 1.00 92.38 304 LYS A N 1
ATOM 2428 C CA . LYS A 1 304 ? 29.710 11.752 -24.625 1.00 92.38 304 LYS A CA 1
ATOM 2429 C C . LYS A 1 304 ? 29.314 11.829 -26.107 1.00 92.38 304 LYS A C 1
ATOM 2431 O O . LYS A 1 304 ? 29.883 11.110 -26.924 1.00 92.38 304 LYS A O 1
ATOM 2436 N N . ASN A 1 305 ? 28.368 12.703 -26.468 1.00 91.88 305 ASN A N 1
ATOM 2437 C CA . ASN A 1 305 ? 27.871 12.883 -27.835 1.00 91.88 305 ASN A CA 1
ATOM 2438 C C . ASN A 1 305 ? 27.416 11.564 -28.494 1.00 91.88 305 ASN A C 1
ATOM 2440 O O . ASN A 1 305 ? 27.678 11.319 -29.673 1.00 91.88 305 ASN A O 1
ATOM 2444 N N . ILE A 1 306 ? 26.749 10.692 -27.732 1.00 92.06 306 ILE A N 1
ATOM 2445 C CA . ILE A 1 306 ? 26.117 9.485 -28.271 1.00 92.06 306 ILE A CA 1
ATOM 2446 C C . ILE A 1 306 ? 24.736 9.854 -28.812 1.00 92.06 306 ILE A C 1
ATOM 2448 O O . ILE A 1 306 ? 23.861 10.295 -28.069 1.00 92.06 306 ILE A O 1
ATOM 2452 N N . GLU A 1 307 ? 24.526 9.659 -30.112 1.00 92.00 307 GLU A N 1
ATOM 2453 C CA . GLU A 1 307 ? 23.221 9.858 -30.741 1.00 92.00 307 GLU A CA 1
ATOM 2454 C C . GLU A 1 307 ? 22.280 8.694 -30.409 1.00 92.00 307 GLU A C 1
ATOM 2456 O O . GLU A 1 307 ? 22.514 7.550 -30.822 1.00 92.00 307 GLU A O 1
ATOM 2461 N N . ILE A 1 308 ? 21.216 9.006 -29.667 1.00 94.75 308 ILE A N 1
ATOM 2462 C CA . ILE A 1 308 ? 20.222 8.031 -29.196 1.00 94.75 308 ILE A CA 1
ATOM 2463 C C . ILE A 1 308 ? 18.828 8.239 -29.791 1.00 94.75 308 ILE A C 1
ATOM 2465 O O . ILE A 1 308 ? 18.019 7.324 -29.750 1.00 94.75 308 ILE A O 1
ATOM 2469 N N . LYS A 1 309 ? 18.533 9.410 -30.360 1.00 95.44 309 LYS A N 1
ATOM 2470 C CA . LYS A 1 309 ? 17.193 9.728 -30.864 1.00 95.44 309 LYS A CA 1
ATOM 2471 C C . LYS A 1 309 ? 16.760 8.749 -31.965 1.00 95.44 309 LYS A C 1
ATOM 2473 O O . LYS A 1 309 ? 17.572 8.357 -32.797 1.00 95.44 309 LYS A O 1
ATOM 2478 N N . ASP A 1 310 ? 15.481 8.378 -31.952 1.00 95.38 310 ASP A N 1
ATOM 2479 C CA . ASP A 1 310 ? 14.824 7.486 -32.913 1.00 95.38 310 ASP A CA 1
ATOM 2480 C C . ASP A 1 310 ? 15.374 6.043 -32.914 1.00 95.38 310 ASP A C 1
ATOM 2482 O O . ASP A 1 310 ? 15.071 5.250 -33.807 1.00 95.38 310 ASP A O 1
ATOM 2486 N N . LYS A 1 311 ? 16.105 5.637 -31.866 1.00 96.44 311 LYS A N 1
ATOM 2487 C CA . LYS A 1 311 ? 16.629 4.269 -31.689 1.00 96.44 311 LYS A CA 1
ATOM 2488 C C . LYS A 1 311 ? 15.787 3.437 -30.725 1.00 96.44 311 LYS A C 1
ATOM 2490 O O . LYS A 1 311 ? 15.042 3.970 -29.904 1.00 96.44 311 LYS A O 1
ATOM 2495 N N . ILE A 1 312 ? 15.928 2.116 -30.807 1.00 97.69 312 ILE A N 1
ATOM 2496 C CA . ILE A 1 312 ? 15.342 1.174 -29.847 1.00 97.69 312 ILE A CA 1
ATOM 2497 C C . ILE A 1 312 ? 16.226 1.120 -28.596 1.00 97.69 312 ILE A C 1
ATOM 2499 O O . ILE A 1 312 ? 17.407 0.786 -28.680 1.00 97.69 312 ILE A O 1
ATOM 2503 N N . PHE A 1 313 ? 15.676 1.450 -27.432 1.00 97.94 313 PHE A N 1
ATOM 2504 C CA . PHE A 1 313 ? 16.438 1.497 -26.183 1.00 97.94 313 PHE A CA 1
ATOM 2505 C C . PHE A 1 313 ? 16.426 0.123 -25.522 1.00 97.94 313 PHE A C 1
ATOM 2507 O O . PHE A 1 313 ? 15.367 -0.486 -25.379 1.00 97.94 313 PHE A O 1
ATOM 2514 N N . ILE A 1 314 ? 17.595 -0.351 -25.096 1.00 97.56 314 ILE A N 1
ATOM 2515 C CA . ILE A 1 314 ? 17.739 -1.548 -24.267 1.00 97.56 314 ILE A CA 1
ATOM 2516 C C . ILE A 1 314 ? 18.094 -1.101 -22.850 1.00 97.56 314 ILE A C 1
ATOM 2518 O O . ILE A 1 314 ? 19.147 -0.498 -22.636 1.00 97.56 314 ILE A O 1
ATOM 2522 N N . ILE A 1 315 ? 17.204 -1.400 -21.907 1.00 96.00 315 ILE A N 1
ATOM 2523 C CA . ILE A 1 315 ? 17.275 -0.979 -20.506 1.00 96.00 315 ILE A CA 1
ATOM 2524 C C . ILE A 1 315 ? 17.455 -2.213 -19.619 1.00 96.00 315 ILE A C 1
ATOM 2526 O O . ILE A 1 315 ? 16.678 -3.170 -19.707 1.00 96.00 315 ILE A O 1
ATOM 2530 N N . SER A 1 316 ? 18.456 -2.189 -18.746 1.00 93.12 316 SER A N 1
ATOM 2531 C CA . SER A 1 316 ? 18.636 -3.184 -17.693 1.00 93.12 316 SER A CA 1
ATOM 2532 C C . SER A 1 316 ? 17.913 -2.773 -16.405 1.00 93.12 316 SER A C 1
ATOM 2534 O O . SER A 1 316 ? 17.700 -1.597 -16.100 1.00 93.12 316 SER A O 1
ATOM 2536 N N . ASN A 1 317 ? 17.502 -3.769 -15.630 1.00 89.25 317 ASN A N 1
ATOM 2537 C CA . ASN A 1 317 ? 16.917 -3.591 -14.310 1.00 89.25 317 ASN A CA 1
ATOM 2538 C C . ASN A 1 317 ? 17.705 -4.402 -13.291 1.00 89.25 317 ASN A C 1
ATOM 2540 O O . ASN A 1 317 ? 17.970 -5.583 -13.515 1.00 89.25 317 ASN A O 1
ATOM 2544 N N . ASP A 1 318 ? 18.047 -3.768 -12.174 1.00 80.88 318 ASP A N 1
ATOM 2545 C CA . ASP A 1 318 ? 18.558 -4.462 -10.997 1.00 80.88 318 ASP A CA 1
ATOM 2546 C C . ASP A 1 318 ? 17.380 -5.046 -10.200 1.00 80.88 318 ASP A C 1
ATOM 2548 O O . ASP A 1 318 ? 16.300 -4.452 -10.126 1.00 80.88 318 ASP A O 1
ATOM 2552 N N . LEU A 1 319 ? 17.599 -6.208 -9.593 1.00 73.06 319 LEU A N 1
ATOM 2553 C CA . LEU A 1 319 ? 16.639 -6.884 -8.717 1.00 73.06 319 LEU A CA 1
ATOM 2554 C C . LEU A 1 319 ? 16.383 -6.089 -7.436 1.00 73.06 319 LEU A C 1
ATOM 2556 O O . LEU A 1 319 ? 15.286 -6.118 -6.887 1.00 73.06 319 LEU A O 1
ATOM 2560 N N . ASP A 1 320 ? 17.398 -5.360 -6.981 1.00 64.56 320 ASP A N 1
ATOM 2561 C CA . ASP A 1 320 ? 17.388 -4.692 -5.683 1.00 64.56 320 ASP A CA 1
ATOM 2562 C C . ASP A 1 320 ? 16.654 -3.344 -5.702 1.00 64.56 320 ASP A C 1
ATOM 2564 O O . ASP A 1 320 ? 16.494 -2.726 -4.653 1.00 64.56 320 ASP A O 1
ATOM 2568 N N . ASN A 1 321 ? 16.274 -2.857 -6.892 1.00 65.75 321 ASN A N 1
ATOM 2569 C CA . ASN A 1 321 ? 15.706 -1.527 -7.135 1.00 65.75 321 ASN A CA 1
ATOM 2570 C C . ASN A 1 321 ? 16.334 -0.414 -6.266 1.00 65.75 321 ASN A C 1
ATOM 2572 O O . ASN A 1 321 ? 15.638 0.454 -5.743 1.00 65.75 321 ASN A O 1
ATOM 2576 N N . LYS A 1 322 ? 17.669 -0.426 -6.108 1.00 63.69 322 LYS A N 1
ATOM 2577 C CA . LYS A 1 322 ? 18.402 0.497 -5.212 1.00 63.69 322 LYS A CA 1
ATOM 2578 C C . LYS A 1 322 ? 18.134 1.969 -5.514 1.00 63.69 322 LYS A C 1
ATOM 2580 O O . LYS A 1 322 ? 18.253 2.819 -4.640 1.00 63.69 322 LYS A O 1
ATOM 2585 N N . ASN A 1 323 ? 17.806 2.255 -6.770 1.00 66.81 323 ASN A N 1
ATOM 2586 C CA . ASN A 1 323 ? 17.579 3.600 -7.273 1.00 66.81 323 ASN A CA 1
ATOM 2587 C C . ASN A 1 323 ? 16.137 4.076 -7.072 1.00 66.81 323 ASN A C 1
ATOM 2589 O O . ASN A 1 323 ? 15.836 5.188 -7.495 1.00 66.81 323 ASN A O 1
ATOM 2593 N N . ASN A 1 324 ? 15.272 3.259 -6.445 1.00 73.44 324 ASN A N 1
ATOM 2594 C CA . ASN A 1 324 ? 13.852 3.525 -6.257 1.00 73.44 324 ASN A CA 1
ATOM 2595 C C . ASN A 1 324 ? 13.262 4.072 -7.556 1.00 73.44 324 ASN A C 1
ATOM 2597 O O . ASN A 1 324 ? 12.928 5.241 -7.629 1.00 73.44 324 ASN A O 1
ATOM 2601 N N . ILE A 1 325 ? 13.201 3.282 -8.619 1.00 80.88 325 ILE A N 1
ATOM 2602 C CA . ILE A 1 325 ? 12.549 3.705 -9.859 1.00 80.88 325 ILE A CA 1
ATOM 2603 C C . ILE A 1 325 ? 11.736 2.534 -10.390 1.00 80.88 325 ILE A C 1
ATOM 2605 O O . ILE A 1 325 ? 12.191 1.392 -10.418 1.00 80.88 325 ILE A O 1
ATOM 2609 N N . THR A 1 326 ? 10.487 2.795 -10.738 1.00 83.56 326 THR A N 1
ATOM 2610 C CA . THR A 1 326 ? 9.592 1.765 -11.268 1.00 83.56 326 THR A CA 1
ATOM 2611 C C . THR A 1 326 ? 9.903 1.500 -12.738 1.00 83.56 326 THR A C 1
ATOM 2613 O O . THR A 1 326 ? 10.443 2.360 -13.442 1.00 83.56 326 THR A O 1
ATOM 2616 N N . ILE A 1 327 ? 9.532 0.317 -13.238 1.00 87.19 327 ILE A N 1
ATOM 2617 C CA . ILE A 1 327 ? 9.682 0.021 -14.665 1.00 87.19 327 ILE A CA 1
ATOM 2618 C C . ILE A 1 327 ? 8.882 1.012 -15.519 1.00 87.19 327 ILE A C 1
ATOM 2620 O O . ILE A 1 327 ? 9.402 1.505 -16.515 1.00 87.19 327 ILE A O 1
ATOM 2624 N N . GLY A 1 328 ? 7.669 1.383 -15.092 1.00 87.75 328 GLY A N 1
ATOM 2625 C CA . GLY A 1 328 ? 6.838 2.367 -15.786 1.00 87.75 328 GLY A CA 1
ATOM 2626 C C . GLY A 1 328 ? 7.529 3.726 -15.925 1.00 87.75 328 GLY A C 1
ATOM 2627 O O . GLY A 1 328 ? 7.548 4.297 -17.016 1.00 87.75 328 GLY A O 1
ATOM 2628 N N . GLU A 1 329 ? 8.179 4.215 -14.864 1.00 87.75 329 GLU A N 1
ATOM 2629 C CA . GLU A 1 329 ? 8.967 5.455 -14.912 1.00 87.75 329 GLU A CA 1
ATOM 2630 C C . GLU A 1 329 ? 10.139 5.345 -15.894 1.00 87.75 329 GLU A C 1
ATOM 2632 O O . GLU A 1 329 ? 10.351 6.257 -16.693 1.00 87.75 329 GLU A O 1
ATOM 2637 N N . LYS A 1 330 ? 10.872 4.223 -15.901 1.00 91.19 330 LYS A N 1
ATOM 2638 C CA . LYS A 1 330 ? 11.965 3.994 -16.864 1.00 91.19 330 LYS A CA 1
ATOM 2639 C C . LYS A 1 330 ? 11.468 3.992 -18.306 1.00 91.19 330 LYS A C 1
ATOM 2641 O O . LYS A 1 330 ? 12.091 4.609 -19.171 1.00 91.19 330 LYS A O 1
ATOM 2646 N N . LEU A 1 331 ? 10.340 3.327 -18.564 1.00 93.12 331 LEU A N 1
ATOM 2647 C CA . LEU A 1 331 ? 9.717 3.308 -19.885 1.00 93.12 331 LEU A CA 1
ATOM 2648 C C . LEU A 1 331 ? 9.314 4.724 -20.317 1.00 93.12 331 LEU A C 1
ATOM 2650 O O . LEU A 1 331 ? 9.585 5.128 -21.450 1.00 93.12 331 LEU A O 1
ATOM 2654 N N . LYS A 1 332 ? 8.734 5.510 -19.400 1.00 92.19 332 LYS A N 1
ATOM 2655 C CA . LYS A 1 332 ? 8.352 6.895 -19.679 1.00 92.19 332 LYS A CA 1
ATOM 2656 C C . LYS A 1 332 ? 9.564 7.792 -19.936 1.00 92.19 332 LYS A C 1
ATOM 2658 O O . LYS A 1 332 ? 9.544 8.586 -20.874 1.00 92.19 332 LYS A O 1
ATOM 2663 N N . LEU A 1 333 ? 10.633 7.650 -19.154 1.00 93.06 333 LEU A N 1
ATOM 2664 C CA . LEU A 1 333 ? 11.886 8.380 -19.367 1.00 93.06 333 LEU A CA 1
ATOM 2665 C C . LEU A 1 333 ? 12.521 8.037 -20.719 1.00 93.06 333 LEU A C 1
ATOM 2667 O O . LEU A 1 333 ? 13.019 8.936 -21.394 1.00 93.06 333 LEU A O 1
ATOM 2671 N N . ALA A 1 334 ? 12.488 6.774 -21.142 1.00 95.38 334 ALA A N 1
ATOM 2672 C CA . ALA A 1 334 ? 13.001 6.372 -22.449 1.00 95.38 334 ALA A CA 1
ATOM 2673 C C . ALA A 1 334 ? 12.216 7.025 -23.601 1.00 95.38 334 ALA A C 1
ATOM 2675 O O . ALA A 1 334 ? 12.825 7.585 -24.514 1.00 95.38 334 ALA A O 1
ATOM 2676 N N . GLU A 1 335 ? 10.880 7.036 -23.525 1.00 94.69 335 GLU A N 1
ATOM 2677 C CA . GLU A 1 335 ? 10.020 7.744 -24.487 1.00 94.69 335 GLU A CA 1
ATOM 2678 C C . GLU A 1 335 ? 10.351 9.249 -24.535 1.00 94.69 335 GLU A C 1
ATOM 2680 O O . GLU A 1 335 ? 10.562 9.804 -25.613 1.00 94.69 335 GLU A O 1
ATOM 2685 N N . LEU A 1 336 ? 10.489 9.903 -23.373 1.00 93.81 336 LEU A N 1
ATOM 2686 C CA . LEU A 1 336 ? 10.841 11.329 -23.277 1.00 93.81 336 LEU A CA 1
ATOM 2687 C C . LEU A 1 336 ? 12.225 11.657 -23.860 1.00 93.81 336 LEU A C 1
ATOM 2689 O O . LEU A 1 336 ? 12.436 12.765 -24.352 1.00 93.81 336 LEU A O 1
ATOM 2693 N N . ASN A 1 337 ? 13.161 10.706 -23.830 1.00 95.12 337 ASN A N 1
ATOM 2694 C CA . ASN A 1 337 ? 14.496 10.847 -24.416 1.00 95.12 337 ASN A CA 1
ATOM 2695 C C . ASN A 1 337 ? 14.559 10.416 -25.898 1.00 95.12 337 ASN A C 1
ATOM 2697 O O . ASN A 1 337 ? 15.646 10.352 -26.477 1.00 95.12 337 ASN A O 1
ATOM 2701 N N . GLY A 1 338 ? 13.407 10.180 -26.539 1.00 95.56 338 GLY A N 1
ATOM 2702 C CA . GLY A 1 338 ? 13.301 9.963 -27.982 1.00 95.56 338 GLY A CA 1
ATOM 2703 C C . GLY A 1 338 ? 13.493 8.516 -28.431 1.00 95.56 338 GLY A C 1
ATOM 2704 O O . GLY A 1 338 ? 13.911 8.299 -29.569 1.00 95.56 338 GLY A O 1
ATOM 2705 N N . ALA A 1 339 ? 13.221 7.534 -27.568 1.00 97.44 339 ALA A N 1
ATOM 2706 C CA . ALA A 1 339 ? 13.183 6.132 -27.973 1.00 97.44 339 ALA A CA 1
ATOM 2707 C C . ALA A 1 339 ? 12.081 5.890 -29.021 1.00 97.44 339 ALA A C 1
ATOM 2709 O O . ALA A 1 339 ? 10.955 6.360 -28.869 1.00 97.44 339 ALA A O 1
ATOM 2710 N N . SER A 1 340 ? 12.383 5.111 -30.062 1.00 96.88 340 SER A N 1
ATOM 2711 C CA . SER A 1 340 ? 11.376 4.636 -31.027 1.00 96.88 340 SER A CA 1
ATOM 2712 C C . SER A 1 340 ? 10.750 3.300 -30.613 1.00 96.88 340 SER A C 1
ATOM 2714 O O . SER A 1 340 ? 9.678 2.934 -31.085 1.00 96.88 340 SER A O 1
ATOM 2716 N N . GLY A 1 341 ? 11.396 2.581 -29.697 1.00 97.25 341 GLY A N 1
ATOM 2717 C CA . GLY A 1 341 ? 10.941 1.318 -29.134 1.00 97.25 341 GLY A CA 1
ATOM 2718 C C . GLY A 1 341 ? 11.758 0.957 -27.899 1.00 97.25 341 GLY A C 1
ATOM 2719 O O . GLY A 1 341 ? 12.864 1.472 -27.733 1.00 97.25 341 GLY A O 1
ATOM 2720 N N . ILE A 1 342 ? 11.237 0.101 -27.020 1.00 97.62 342 ILE A N 1
ATOM 2721 C CA . ILE A 1 342 ? 11.900 -0.213 -25.747 1.00 97.62 342 ILE A CA 1
ATOM 2722 C C . ILE A 1 342 ? 11.974 -1.724 -25.512 1.00 97.62 342 ILE A C 1
ATOM 2724 O O . ILE A 1 342 ? 10.992 -2.452 -25.654 1.00 97.62 342 ILE A O 1
ATOM 2728 N N . LEU A 1 343 ? 13.150 -2.189 -25.100 1.00 97.31 343 LEU A N 1
ATOM 2729 C CA . LEU A 1 343 ? 13.398 -3.528 -24.585 1.00 97.31 343 LEU A CA 1
ATOM 2730 C C . LEU A 1 343 ? 13.907 -3.422 -23.154 1.00 97.31 343 LEU A C 1
ATOM 2732 O O . LEU A 1 343 ? 14.841 -2.671 -22.881 1.00 97.31 343 LEU A O 1
ATOM 2736 N N . THR A 1 344 ? 13.327 -4.197 -22.244 1.00 95.75 344 THR A N 1
ATOM 2737 C CA . THR A 1 344 ? 13.747 -4.206 -20.837 1.00 95.75 344 THR A CA 1
ATOM 2738 C C . THR A 1 344 ? 14.085 -5.614 -20.384 1.00 95.75 344 THR A C 1
ATOM 2740 O O . THR A 1 344 ? 13.344 -6.540 -20.706 1.00 95.75 344 THR A O 1
ATOM 2743 N N . TYR A 1 345 ? 15.127 -5.791 -19.581 1.00 93.81 345 TYR A N 1
ATOM 2744 C CA . TYR A 1 345 ? 15.448 -7.083 -18.966 1.00 93.81 345 TYR A CA 1
ATOM 2745 C C . TYR A 1 345 ? 15.947 -6.899 -17.536 1.00 93.81 345 TYR A C 1
ATOM 2747 O O . TYR A 1 345 ? 16.402 -5.817 -17.178 1.00 93.81 345 TYR A O 1
ATOM 2755 N N . TYR A 1 346 ? 15.855 -7.941 -16.712 1.00 90.50 346 TYR A N 1
ATOM 2756 C CA . TYR A 1 346 ? 16.507 -7.955 -15.401 1.00 90.50 346 TYR A CA 1
ATOM 2757 C C . TYR A 1 346 ? 17.902 -8.542 -15.543 1.00 90.50 346 TYR A C 1
ATOM 2759 O O . TYR A 1 346 ? 18.064 -9.609 -16.133 1.00 90.50 346 TYR A O 1
ATOM 2767 N N . GLN A 1 347 ? 18.893 -7.828 -15.024 1.00 86.56 347 GLN A N 1
ATOM 2768 C CA . GLN A 1 347 ? 20.276 -8.269 -15.003 1.00 86.56 347 GLN A CA 1
ATOM 2769 C C . GLN A 1 347 ? 20.513 -9.115 -13.752 1.00 86.56 347 GLN A C 1
ATOM 2771 O O . GLN A 1 347 ? 20.337 -8.640 -12.631 1.00 86.56 347 GLN A O 1
ATOM 2776 N N . LEU A 1 348 ? 20.910 -10.373 -13.938 1.00 79.56 348 LEU A N 1
ATOM 2777 C CA . LEU A 1 348 ? 21.117 -11.313 -12.844 1.00 79.56 348 LEU A CA 1
ATOM 2778 C C . LEU A 1 348 ? 22.608 -11.371 -12.492 1.00 79.56 348 LEU A C 1
ATOM 2780 O O . LEU A 1 348 ? 23.446 -11.777 -13.300 1.00 79.56 348 LEU A O 1
ATOM 2784 N N . ASN A 1 349 ? 22.964 -10.976 -11.269 1.00 66.31 349 ASN A N 1
ATOM 2785 C CA . ASN A 1 349 ? 24.355 -10.999 -10.817 1.00 66.31 349 ASN A CA 1
ATOM 2786 C C . ASN A 1 349 ? 24.904 -12.437 -10.785 1.00 66.31 349 ASN A C 1
ATOM 2788 O O . ASN A 1 349 ? 24.346 -13.321 -10.133 1.00 66.31 349 ASN A O 1
ATOM 2792 N N . SER A 1 350 ? 26.049 -12.660 -11.437 1.00 52.91 350 SER A N 1
ATOM 2793 C CA . SER A 1 350 ? 26.667 -13.984 -11.629 1.00 52.91 350 SER A CA 1
ATOM 2794 C C . SER A 1 350 ? 26.929 -14.765 -10.335 1.00 52.91 350 SER A C 1
ATOM 2796 O O . SER A 1 350 ? 26.901 -15.993 -10.356 1.00 52.91 350 SER A O 1
ATOM 2798 N N . ASN A 1 351 ? 27.127 -14.075 -9.208 1.00 50.47 351 ASN A N 1
ATOM 2799 C CA . ASN A 1 351 ? 27.413 -14.691 -7.909 1.00 50.47 351 ASN A CA 1
ATOM 2800 C C . ASN A 1 351 ? 26.183 -15.322 -7.225 1.00 50.47 351 ASN A C 1
ATOM 2802 O O . ASN A 1 351 ? 26.354 -16.118 -6.306 1.00 50.47 351 ASN A O 1
ATOM 2806 N N . LEU A 1 352 ? 24.962 -14.988 -7.662 1.00 53.44 352 LEU A N 1
ATOM 2807 C CA . LEU A 1 352 ? 23.699 -15.498 -7.100 1.00 53.44 352 LEU A CA 1
ATOM 2808 C C . LEU A 1 352 ? 23.024 -16.548 -8.007 1.00 53.44 352 LEU A C 1
ATOM 2810 O O . LEU A 1 352 ? 22.036 -17.173 -7.626 1.00 53.44 352 LEU A O 1
ATOM 2814 N N . ASN A 1 353 ? 23.575 -16.781 -9.201 1.00 51.88 353 ASN A N 1
ATOM 2815 C CA . ASN A 1 353 ? 22.995 -17.640 -10.232 1.00 51.88 353 ASN A CA 1
ATOM 2816 C C . ASN A 1 353 ? 23.275 -19.130 -9.972 1.00 51.88 353 ASN A C 1
ATOM 2818 O O . ASN A 1 353 ? 24.096 -19.746 -10.651 1.00 51.88 353 ASN A O 1
ATOM 2822 N N . GLN A 1 354 ? 22.583 -19.727 -8.999 1.00 53.12 354 GLN A N 1
ATOM 2823 C CA . GLN A 1 354 ? 22.585 -21.188 -8.818 1.00 53.12 354 GLN A CA 1
ATOM 2824 C C . GLN A 1 354 ? 21.553 -21.897 -9.717 1.00 53.12 354 GLN A C 1
ATOM 2826 O O . GLN A 1 354 ? 21.756 -23.059 -10.069 1.00 53.12 354 GLN A O 1
ATOM 2831 N N . ASP A 1 355 ? 20.487 -21.207 -10.153 1.00 63.25 355 ASP A N 1
ATOM 2832 C CA . ASP A 1 355 ? 19.446 -21.773 -11.023 1.00 63.25 355 ASP A CA 1
ATOM 2833 C C . ASP A 1 355 ? 19.578 -21.287 -12.477 1.00 63.25 355 ASP A C 1
ATOM 2835 O O . ASP A 1 355 ? 19.285 -20.140 -12.820 1.00 63.25 355 ASP A O 1
ATOM 2839 N N . THR A 1 356 ? 19.988 -22.192 -13.370 1.00 61.16 356 THR A N 1
ATOM 2840 C CA . THR A 1 356 ? 20.137 -21.917 -14.812 1.00 61.16 356 THR A CA 1
ATOM 2841 C C . THR A 1 356 ? 18.837 -21.491 -15.508 1.00 61.16 356 THR A C 1
ATOM 2843 O O . THR A 1 356 ? 18.890 -20.902 -16.593 1.00 61.16 356 THR A O 1
ATOM 2846 N N . ASN A 1 357 ? 17.671 -21.760 -14.907 1.00 72.44 357 ASN A N 1
ATOM 2847 C CA . ASN A 1 357 ? 16.379 -21.369 -15.469 1.00 72.44 357 ASN A CA 1
ATOM 2848 C C . ASN A 1 357 ? 16.084 -19.873 -15.303 1.00 72.44 357 ASN A C 1
ATOM 2850 O O . ASN A 1 357 ? 15.332 -19.320 -16.112 1.00 72.44 357 ASN A O 1
ATOM 2854 N N . LEU A 1 358 ? 16.707 -19.203 -14.327 1.00 80.38 358 LEU A N 1
ATOM 2855 C CA . LEU A 1 358 ? 16.438 -17.802 -13.998 1.00 80.38 358 LEU A CA 1
ATOM 2856 C C . LEU A 1 358 ? 16.722 -16.860 -15.179 1.00 80.38 358 LEU A C 1
ATOM 2858 O O . LEU A 1 358 ? 15.931 -15.971 -15.481 1.00 80.38 358 LEU A O 1
ATOM 2862 N N . ASN A 1 359 ? 17.772 -17.144 -15.954 1.00 83.75 359 ASN A N 1
ATOM 2863 C CA . ASN A 1 359 ? 18.152 -16.351 -17.131 1.00 83.75 359 ASN A CA 1
ATOM 2864 C C . ASN A 1 359 ? 17.084 -16.366 -18.246 1.00 83.75 359 ASN A C 1
ATOM 2866 O O . ASN A 1 359 ? 17.138 -15.558 -19.177 1.00 83.75 359 ASN A O 1
ATOM 2870 N N . SER A 1 360 ? 16.132 -17.305 -18.204 1.00 87.50 360 SER A N 1
ATOM 2871 C CA . SER A 1 360 ? 15.027 -17.416 -19.170 1.00 87.50 360 SER A CA 1
ATOM 2872 C C . SER A 1 360 ? 13.716 -16.774 -18.707 1.00 87.50 360 SER A C 1
ATOM 2874 O O . SER A 1 360 ? 12.748 -16.771 -19.466 1.00 87.50 360 SER A O 1
ATOM 2876 N N . VAL A 1 361 ? 13.684 -16.220 -17.494 1.00 89.38 361 VAL A N 1
ATOM 2877 C CA . VAL A 1 361 ? 12.487 -15.623 -16.896 1.00 89.38 361 VAL A CA 1
ATOM 2878 C C . VAL A 1 361 ? 12.209 -14.244 -17.495 1.00 89.38 361 VAL A C 1
ATOM 2880 O O . VAL A 1 361 ? 13.125 -13.464 -17.752 1.00 89.38 361 VAL A O 1
ATOM 2883 N N . ILE A 1 362 ? 10.929 -13.943 -17.718 1.00 91.69 362 ILE A N 1
ATOM 2884 C CA . ILE A 1 362 ? 10.455 -12.654 -18.227 1.00 91.69 362 ILE A CA 1
ATOM 2885 C C . ILE A 1 362 ? 9.599 -12.008 -17.136 1.00 91.69 362 ILE A C 1
ATOM 2887 O O . ILE A 1 362 ? 8.544 -12.532 -16.780 1.00 91.69 362 ILE A O 1
ATOM 2891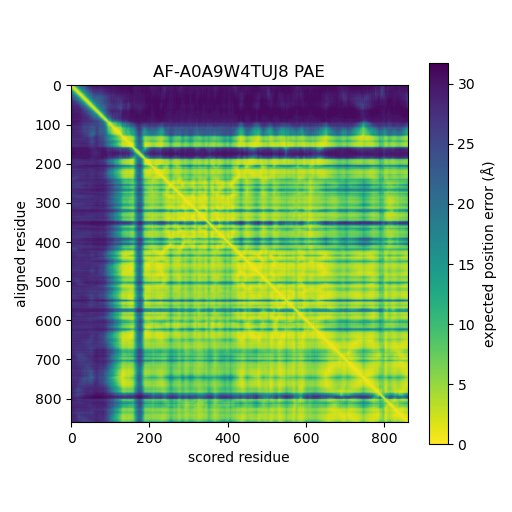 N N . SER A 1 363 ? 10.053 -10.871 -16.614 1.00 90.81 363 SER A N 1
ATOM 2892 C CA . SER A 1 363 ? 9.283 -10.049 -15.675 1.00 90.81 363 SER A CA 1
ATOM 2893 C C . SER A 1 363 ? 8.315 -9.142 -16.437 1.00 90.81 363 SER A C 1
ATOM 2895 O O . SER A 1 363 ? 8.715 -8.480 -17.394 1.00 90.81 363 SER A O 1
ATOM 2897 N N . ARG A 1 364 ? 7.045 -9.117 -16.019 1.00 89.81 364 ARG A N 1
ATOM 2898 C CA . ARG A 1 364 ? 5.986 -8.240 -16.563 1.00 89.81 364 ARG A CA 1
ATOM 2899 C C . ARG A 1 364 ? 5.608 -7.184 -15.532 1.00 89.81 364 ARG A C 1
ATOM 2901 O O . ARG A 1 364 ? 4.436 -7.008 -15.211 1.00 89.81 364 ARG A O 1
ATOM 2908 N N . ASP A 1 365 ? 6.627 -6.582 -14.929 1.00 83.69 365 ASP A N 1
ATOM 2909 C CA . ASP A 1 365 ? 6.473 -5.634 -13.831 1.00 83.69 365 ASP A CA 1
ATOM 2910 C C . ASP A 1 365 ? 5.496 -4.487 -14.182 1.00 83.69 365 ASP A C 1
ATOM 2912 O O . ASP A 1 365 ? 5.235 -4.194 -15.354 1.00 83.69 365 ASP A O 1
ATOM 2916 N N . PHE A 1 366 ? 4.894 -3.895 -13.153 1.00 78.31 366 PHE A N 1
ATOM 2917 C CA . PHE A 1 366 ? 3.758 -2.986 -13.280 1.00 78.31 366 PHE A CA 1
ATOM 2918 C C . PHE A 1 366 ? 4.114 -1.710 -14.056 1.00 78.31 366 PHE A C 1
ATOM 2920 O O . PHE A 1 366 ? 5.034 -0.973 -13.700 1.00 78.31 366 PHE A O 1
ATOM 2927 N N . ASN A 1 367 ? 3.333 -1.420 -15.101 1.00 79.94 367 ASN A N 1
ATOM 2928 C CA . ASN A 1 367 ? 3.422 -0.181 -15.864 1.00 79.94 367 ASN A CA 1
ATOM 2929 C C . ASN A 1 367 ? 2.196 0.706 -15.598 1.00 79.94 367 ASN A C 1
ATOM 2931 O O . ASN A 1 367 ? 1.094 0.435 -16.074 1.00 79.94 367 ASN A O 1
ATOM 2935 N N . ASN A 1 368 ? 2.424 1.795 -14.872 1.00 74.00 368 ASN A N 1
ATOM 2936 C CA . ASN A 1 368 ? 1.450 2.831 -14.528 1.00 74.00 368 ASN A CA 1
ATOM 2937 C C . ASN A 1 368 ? 1.341 3.963 -15.565 1.00 74.00 368 ASN A C 1
ATOM 2939 O O . ASN A 1 368 ? 0.474 4.823 -15.425 1.00 74.00 368 ASN A O 1
ATOM 2943 N N . PHE A 1 369 ? 2.176 3.982 -16.608 1.00 79.88 369 PHE A N 1
ATOM 2944 C CA . PHE A 1 369 ? 2.144 5.025 -17.633 1.00 79.88 369 PHE A CA 1
ATOM 2945 C C . PHE A 1 369 ? 1.564 4.508 -18.948 1.00 79.88 369 PHE A C 1
ATOM 2947 O O . PHE A 1 369 ? 1.861 3.401 -19.398 1.00 79.88 369 PHE A O 1
ATOM 2954 N N . ASN A 1 370 ? 0.773 5.348 -19.616 1.00 82.44 370 ASN A N 1
ATOM 2955 C CA . ASN A 1 370 ? 0.381 5.092 -20.997 1.00 82.44 370 ASN A CA 1
ATOM 2956 C C . ASN A 1 370 ? 1.552 5.469 -21.916 1.00 82.44 370 ASN A C 1
ATOM 2958 O O . ASN A 1 370 ? 1.917 6.644 -22.012 1.00 82.44 370 ASN A O 1
ATOM 2962 N N . ILE A 1 371 ? 2.168 4.463 -22.532 1.00 88.38 371 ILE A N 1
ATOM 2963 C CA . ILE A 1 371 ? 3.344 4.616 -23.395 1.00 88.38 371 ILE A CA 1
ATOM 2964 C C . ILE A 1 371 ? 2.872 4.583 -24.846 1.00 88.38 371 ILE A C 1
ATOM 2966 O O . ILE A 1 371 ? 2.078 3.723 -25.223 1.00 88.38 371 ILE A O 1
ATOM 2970 N N . SER A 1 372 ? 3.372 5.496 -25.677 1.00 92.56 372 SER A N 1
ATOM 2971 C CA . SER A 1 372 ? 2.936 5.645 -27.077 1.00 92.56 372 SER A CA 1
ATOM 2972 C C . SER A 1 372 ? 3.798 4.858 -28.066 1.00 92.56 372 SER A C 1
ATOM 2974 O O . SER A 1 372 ? 3.605 4.967 -29.273 1.00 92.56 372 SER A O 1
ATOM 2976 N N . ILE A 1 373 ? 4.766 4.088 -27.568 1.00 94.88 373 ILE A N 1
ATOM 2977 C CA . ILE A 1 373 ? 5.731 3.320 -28.359 1.00 94.88 373 ILE A CA 1
ATOM 2978 C C . ILE A 1 373 ? 5.754 1.841 -27.937 1.00 94.88 373 ILE A C 1
ATOM 2980 O O . ILE A 1 373 ? 5.428 1.523 -26.789 1.00 94.88 373 ILE A O 1
ATOM 2984 N N . PRO A 1 374 ? 6.133 0.908 -28.833 1.00 95.56 374 PRO A N 1
ATOM 2985 C CA . PRO A 1 374 ? 6.245 -0.510 -28.495 1.00 95.56 374 PRO A CA 1
ATOM 2986 C C . PRO A 1 374 ? 7.293 -0.759 -27.402 1.00 95.56 374 PRO A C 1
ATOM 2988 O O . PRO A 1 374 ? 8.457 -0.381 -27.553 1.00 95.56 374 PRO A O 1
ATOM 2991 N N . ALA A 1 375 ? 6.892 -1.440 -26.328 1.00 95.75 375 ALA A N 1
ATOM 2992 C CA . ALA A 1 375 ? 7.763 -1.832 -25.223 1.00 95.75 375 ALA A CA 1
ATOM 2993 C C . ALA A 1 375 ? 7.603 -3.329 -24.922 1.00 95.75 375 ALA A C 1
ATOM 2995 O O . ALA A 1 375 ? 6.481 -3.819 -24.779 1.00 95.75 375 ALA A O 1
ATOM 2996 N N . ILE A 1 376 ? 8.716 -4.060 -24.838 1.00 95.88 376 ILE A N 1
ATOM 2997 C CA . ILE A 1 376 ? 8.724 -5.520 -24.676 1.00 95.88 376 ILE A CA 1
ATOM 2998 C C . ILE A 1 376 ? 9.688 -5.917 -23.543 1.00 95.88 376 ILE A C 1
ATOM 3000 O O . ILE A 1 376 ? 10.892 -5.660 -23.651 1.00 95.88 376 ILE A O 1
ATOM 3004 N N . PRO A 1 377 ? 9.214 -6.603 -22.487 1.00 95.56 377 PRO A N 1
ATOM 3005 C CA . PRO A 1 377 ? 10.105 -7.215 -21.511 1.00 95.56 377 PRO A CA 1
ATOM 3006 C C . PRO A 1 377 ? 10.729 -8.507 -22.052 1.00 95.56 377 PRO A C 1
ATOM 3008 O O . PRO A 1 377 ? 10.060 -9.357 -22.636 1.00 95.56 377 PRO A O 1
ATOM 3011 N N . VAL A 1 378 ? 12.019 -8.716 -21.844 1.00 95.31 378 VAL A N 1
ATOM 3012 C CA . VAL A 1 378 ? 12.740 -9.903 -22.318 1.00 95.31 378 VAL A CA 1
ATOM 3013 C C . VAL A 1 378 ? 13.596 -10.493 -21.207 1.00 95.31 378 VAL A C 1
ATOM 3015 O O . VAL A 1 378 ? 13.927 -9.825 -20.230 1.00 95.31 378 VAL A O 1
ATOM 3018 N N . SER A 1 379 ? 13.949 -11.769 -21.347 1.00 93.38 379 SER A N 1
ATOM 3019 C CA . SER A 1 379 ? 14.853 -12.424 -20.408 1.00 93.38 379 SER A CA 1
ATOM 3020 C C . SER A 1 379 ? 16.308 -12.075 -20.721 1.00 93.38 379 SER A C 1
ATOM 3022 O O . SER A 1 379 ? 16.655 -11.792 -21.873 1.00 93.38 379 SER A O 1
ATOM 3024 N N . GLU A 1 380 ? 17.188 -12.186 -19.726 1.00 91.06 380 GLU A N 1
ATOM 3025 C CA . GLU A 1 380 ? 18.626 -11.961 -19.918 1.00 91.06 380 GLU A CA 1
ATOM 3026 C C . GLU A 1 380 ? 19.210 -12.880 -21.009 1.00 91.06 380 GLU A C 1
ATOM 3028 O O . GLU A 1 380 ? 19.950 -12.444 -21.889 1.00 91.06 380 GLU A O 1
ATOM 3033 N N . LYS A 1 381 ? 18.798 -14.154 -21.033 1.00 91.31 381 LYS A N 1
ATOM 3034 C CA . LYS A 1 381 ? 19.195 -15.127 -22.064 1.00 91.31 381 LYS A CA 1
ATOM 3035 C C . LYS A 1 381 ? 18.796 -14.703 -23.482 1.00 91.31 381 LYS A C 1
ATOM 3037 O O . LYS A 1 381 ? 19.521 -15.017 -24.422 1.00 91.31 381 LYS A O 1
ATOM 3042 N N . ILE A 1 382 ? 17.643 -14.051 -23.642 1.00 93.75 382 ILE A N 1
ATOM 3043 C CA . ILE A 1 382 ? 17.127 -13.614 -24.947 1.00 93.75 382 ILE A CA 1
ATOM 3044 C C . ILE A 1 382 ? 17.885 -12.382 -25.444 1.00 93.75 382 ILE A C 1
ATOM 3046 O O . ILE A 1 382 ? 18.200 -12.291 -26.629 1.00 93.75 382 ILE A O 1
ATOM 3050 N N . ILE A 1 383 ? 18.176 -11.433 -24.555 1.00 94.88 383 ILE A N 1
ATOM 3051 C CA . ILE A 1 383 ? 18.802 -10.167 -24.945 1.00 94.88 383 ILE A CA 1
ATOM 3052 C C . ILE A 1 383 ? 20.324 -10.281 -25.086 1.00 94.88 383 ILE A C 1
ATOM 3054 O O . ILE A 1 383 ? 20.918 -9.541 -25.863 1.00 94.88 383 ILE A O 1
ATOM 3058 N N . LYS A 1 384 ? 20.965 -11.235 -24.397 1.00 93.31 384 LYS A N 1
ATOM 3059 C CA . LYS A 1 384 ? 22.427 -11.391 -24.386 1.00 93.31 384 LYS A CA 1
ATOM 3060 C C . LYS A 1 384 ? 23.066 -11.491 -25.785 1.00 93.31 384 LYS A C 1
ATOM 3062 O O . LYS A 1 384 ? 23.974 -10.704 -26.038 1.00 93.31 384 LYS A O 1
ATOM 3067 N N . PRO A 1 385 ? 22.584 -12.329 -26.731 1.00 93.75 385 PRO A N 1
ATOM 3068 C CA . PRO A 1 385 ? 23.141 -12.365 -28.088 1.00 93.75 385 PRO A CA 1
ATOM 3069 C C . PRO A 1 385 ? 23.021 -11.036 -28.843 1.00 93.75 385 PRO A C 1
ATOM 3071 O O . PRO A 1 385 ? 23.817 -10.772 -29.733 1.00 93.75 385 PRO A O 1
ATOM 3074 N N . ILE A 1 386 ? 22.027 -10.203 -28.510 1.00 94.56 386 ILE A N 1
ATOM 3075 C CA . ILE A 1 386 ? 21.860 -8.865 -29.093 1.00 94.56 386 ILE A CA 1
ATOM 3076 C C . ILE A 1 386 ? 22.857 -7.896 -28.449 1.00 94.56 386 ILE A C 1
ATOM 3078 O O . ILE A 1 386 ? 23.524 -7.151 -29.160 1.00 94.56 386 ILE A O 1
ATOM 3082 N N . LEU A 1 387 ? 23.018 -7.929 -27.126 1.00 93.69 387 LEU A N 1
ATOM 3083 C CA . LEU A 1 387 ? 23.973 -7.074 -26.413 1.00 93.69 387 LEU A CA 1
ATOM 3084 C C . LEU A 1 387 ? 25.428 -7.350 -26.826 1.00 93.69 387 LEU A C 1
ATOM 3086 O O . LEU A 1 387 ? 26.211 -6.418 -26.969 1.00 93.69 387 LEU A O 1
ATOM 3090 N N . GLU A 1 388 ? 25.777 -8.605 -27.115 1.00 91.88 388 GLU A N 1
ATOM 3091 C CA . GLU A 1 388 ? 27.113 -9.010 -27.589 1.00 91.88 388 GLU A CA 1
ATOM 3092 C C . GLU A 1 388 ? 27.479 -8.459 -28.985 1.00 91.88 388 GLU A C 1
ATOM 3094 O O . GLU A 1 388 ? 28.634 -8.534 -29.397 1.00 91.88 388 GLU A O 1
ATOM 3099 N N . THR A 1 389 ? 26.523 -7.878 -29.720 1.00 92.44 389 THR A N 1
ATOM 3100 C CA . THR A 1 389 ? 26.787 -7.221 -31.018 1.00 92.44 389 THR A CA 1
ATOM 3101 C C . THR A 1 389 ? 27.138 -5.733 -30.906 1.00 92.44 389 THR A C 1
ATOM 3103 O O . THR A 1 389 ? 27.491 -5.108 -31.916 1.00 92.44 389 THR A O 1
ATOM 3106 N N . LEU A 1 390 ? 27.015 -5.150 -29.708 1.00 91.31 390 LEU A N 1
ATOM 3107 C CA . LEU A 1 390 ? 27.346 -3.751 -29.441 1.00 91.31 390 LEU A CA 1
ATOM 3108 C C . LEU A 1 390 ? 28.859 -3.526 -29.596 1.00 91.31 390 LEU A C 1
ATOM 3110 O O . LEU A 1 390 ? 29.673 -4.423 -29.382 1.00 91.31 390 LEU A O 1
ATOM 3114 N N . ARG A 1 391 ? 29.251 -2.323 -30.023 1.00 86.88 391 ARG A N 1
ATOM 3115 C CA . ARG A 1 391 ? 30.662 -1.970 -30.225 1.00 86.88 391 ARG A CA 1
ATOM 3116 C C . ARG A 1 391 ? 31.335 -1.713 -28.886 1.00 86.88 391 ARG A C 1
ATOM 3118 O O . ARG A 1 391 ? 30.806 -0.944 -28.094 1.00 86.88 391 ARG A O 1
ATOM 3125 N N . ASN A 1 392 ? 32.534 -2.258 -28.696 1.00 82.00 392 ASN A N 1
ATOM 3126 C CA . ASN A 1 392 ? 33.366 -1.905 -27.550 1.00 82.00 392 ASN A CA 1
ATOM 3127 C C . ASN A 1 392 ? 33.733 -0.417 -27.599 1.00 82.00 392 ASN A C 1
ATOM 3129 O O . ASN A 1 392 ? 34.196 0.076 -28.629 1.00 82.00 392 ASN A O 1
ATOM 3133 N N . ASP A 1 393 ? 33.505 0.281 -26.492 1.00 78.75 393 ASP A N 1
ATOM 3134 C CA . ASP A 1 393 ? 33.738 1.717 -26.348 1.00 78.75 393 ASP A CA 1
ATOM 3135 C C . ASP A 1 393 ? 34.372 1.986 -24.976 1.00 78.75 393 ASP A C 1
ATOM 3137 O O . ASP A 1 393 ? 33.677 2.013 -23.959 1.00 78.75 393 ASP A O 1
ATOM 3141 N N . GLU A 1 394 ? 35.696 2.154 -24.936 1.00 77.12 394 GLU A N 1
ATOM 3142 C CA . GLU A 1 394 ? 36.481 2.335 -23.697 1.00 77.12 394 GLU A CA 1
ATOM 3143 C C . GLU A 1 394 ? 35.944 3.479 -22.811 1.00 77.12 394 GLU A C 1
ATOM 3145 O O . GLU A 1 394 ? 36.141 3.497 -21.601 1.00 77.12 394 GLU A O 1
ATOM 3150 N N . GLU A 1 395 ? 35.172 4.414 -23.370 1.00 80.25 395 GLU A N 1
ATOM 3151 C CA . GLU A 1 395 ? 34.561 5.502 -22.609 1.00 80.25 395 GLU A CA 1
ATOM 3152 C C . GLU A 1 395 ? 33.427 5.072 -21.651 1.00 80.25 395 GLU A C 1
ATOM 3154 O O . GLU A 1 395 ? 32.968 5.900 -20.858 1.00 80.25 395 GLU A O 1
ATOM 3159 N N . PHE A 1 396 ? 32.981 3.809 -21.706 1.00 86.44 396 PHE A N 1
ATOM 3160 C CA . PHE A 1 396 ? 31.869 3.253 -20.918 1.00 86.44 396 PHE A CA 1
ATOM 3161 C C . PHE A 1 396 ? 32.251 1.999 -20.104 1.00 86.44 396 PHE A C 1
ATOM 3163 O O . PHE A 1 396 ? 31.403 1.146 -19.865 1.00 86.44 396 PHE A O 1
ATOM 3170 N N . GLU A 1 397 ? 33.498 1.881 -19.635 1.00 78.50 397 GLU A N 1
ATOM 3171 C CA . GLU A 1 397 ? 33.992 0.709 -18.873 1.00 78.50 397 GLU A CA 1
ATOM 3172 C C . GLU A 1 397 ? 33.152 0.321 -17.640 1.00 78.50 397 GLU A C 1
ATOM 3174 O O . GLU A 1 397 ? 33.102 -0.848 -17.266 1.00 78.50 397 GLU A O 1
ATOM 3179 N N . ASN A 1 398 ? 32.465 1.281 -17.014 1.00 85.25 398 ASN A N 1
ATOM 3180 C CA . ASN A 1 398 ? 31.629 1.029 -15.834 1.00 85.25 398 ASN A CA 1
ATOM 3181 C C . ASN A 1 398 ? 30.245 0.448 -16.171 1.00 85.25 398 ASN A C 1
ATOM 3183 O O . ASN A 1 398 ? 29.479 0.129 -15.261 1.00 85.25 398 ASN A O 1
ATOM 3187 N N . TRP A 1 399 ? 29.878 0.373 -17.451 1.00 89.56 399 TRP A N 1
ATOM 3188 C CA . TRP A 1 399 ? 28.611 -0.203 -17.893 1.00 89.56 399 TRP A CA 1
ATOM 3189 C C . TRP A 1 399 ? 28.795 -1.677 -18.234 1.00 89.56 399 TRP A C 1
ATOM 3191 O O . TRP A 1 399 ? 29.834 -2.091 -18.735 1.00 89.56 399 TRP A O 1
ATOM 3201 N N . SER A 1 400 ? 27.756 -2.483 -18.004 1.00 86.44 400 SER A N 1
ATOM 3202 C CA . SER A 1 400 ? 27.807 -3.913 -18.351 1.00 86.44 400 SER A CA 1
ATOM 3203 C C . SER A 1 400 ? 27.921 -4.151 -19.859 1.00 86.44 400 SER A C 1
ATOM 3205 O O . SER A 1 400 ? 28.506 -5.142 -20.283 1.00 86.44 400 SER A O 1
ATOM 3207 N N . PHE A 1 401 ? 27.382 -3.229 -20.660 1.00 89.81 401 PHE A N 1
ATOM 3208 C CA . PHE A 1 401 ? 27.506 -3.211 -22.111 1.00 89.81 401 PHE A CA 1
ATOM 3209 C C . PHE A 1 401 ? 27.710 -1.777 -22.603 1.00 89.81 401 PHE A C 1
ATOM 3211 O O . PHE A 1 401 ? 27.288 -0.812 -21.966 1.00 89.81 401 PHE A O 1
ATOM 3218 N N . HIS A 1 402 ? 28.347 -1.638 -23.760 1.00 91.19 402 HIS A N 1
ATOM 3219 C CA . HIS A 1 402 ? 28.596 -0.342 -24.383 1.00 91.19 402 HIS A CA 1
ATOM 3220 C C . HIS A 1 402 ? 27.365 0.151 -25.156 1.00 91.19 402 HIS A C 1
ATOM 3222 O O . HIS A 1 402 ? 26.622 -0.656 -25.708 1.00 91.19 402 HIS A O 1
ATOM 3228 N N . PRO A 1 403 ? 27.136 1.468 -25.267 1.00 90.75 403 PRO A N 1
ATOM 3229 C CA . PRO A 1 403 ? 25.882 1.986 -25.811 1.00 90.75 403 PRO A CA 1
ATOM 3230 C C . PRO A 1 403 ? 25.746 1.860 -27.335 1.00 90.75 403 PRO A C 1
ATOM 3232 O O . PRO A 1 403 ? 24.629 1.817 -27.849 1.00 90.75 403 PRO A O 1
ATOM 3235 N N . ARG A 1 404 ? 26.852 1.834 -28.090 1.00 87.69 404 ARG A N 1
ATOM 3236 C CA . ARG A 1 404 ? 26.819 1.987 -29.555 1.00 87.69 404 ARG A CA 1
ATOM 3237 C C . ARG A 1 404 ? 26.522 0.679 -30.288 1.00 87.69 404 ARG A C 1
ATOM 3239 O O . ARG A 1 404 ? 27.295 -0.274 -30.227 1.00 87.69 404 ARG A O 1
ATOM 3246 N N . THR A 1 405 ? 25.473 0.695 -31.105 1.00 81.75 405 THR A N 1
ATOM 3247 C CA . THR A 1 405 ? 25.193 -0.367 -32.082 1.00 81.75 405 THR A CA 1
ATOM 3248 C C . THR A 1 405 ? 26.165 -0.333 -33.253 1.00 81.75 405 THR A C 1
ATOM 3250 O O . THR A 1 405 ? 26.669 0.716 -33.661 1.00 81.75 405 THR A O 1
ATOM 3253 N N . ASN A 1 406 ? 26.449 -1.507 -33.812 1.00 80.81 406 ASN A N 1
ATOM 3254 C CA . ASN A 1 406 ? 27.170 -1.612 -35.067 1.00 80.81 406 ASN A CA 1
ATOM 3255 C C . ASN A 1 406 ? 26.210 -1.362 -36.240 1.00 80.81 406 ASN A C 1
ATOM 3257 O O . ASN A 1 406 ? 25.207 -2.053 -36.351 1.00 80.81 406 ASN A O 1
ATOM 3261 N N . SER A 1 407 ? 26.544 -0.432 -37.141 1.00 77.50 407 SER A N 1
ATOM 3262 C CA . SER A 1 407 ? 25.688 0.058 -38.243 1.00 77.50 407 SER A CA 1
ATOM 3263 C C . SER A 1 407 ? 25.094 -1.011 -39.175 1.00 77.50 407 SER A C 1
ATOM 3265 O O . SER A 1 407 ? 24.193 -0.722 -39.954 1.00 77.50 407 SER A O 1
ATOM 3267 N N . ASN A 1 408 ? 25.608 -2.241 -39.141 1.00 87.31 408 ASN A N 1
ATOM 3268 C CA . ASN A 1 408 ? 25.055 -3.356 -39.908 1.00 87.31 408 ASN A CA 1
ATOM 3269 C C . ASN A 1 408 ? 23.802 -3.972 -39.262 1.00 87.31 408 ASN A C 1
ATOM 3271 O O . ASN A 1 408 ? 23.025 -4.609 -39.974 1.00 87.31 408 ASN A O 1
ATOM 3275 N N . PHE A 1 409 ? 23.620 -3.809 -37.946 1.00 94.06 409 PHE A N 1
ATOM 3276 C CA . PHE A 1 409 ? 22.549 -4.442 -37.186 1.00 94.06 409 PHE A CA 1
ATOM 3277 C C . PHE A 1 409 ? 21.400 -3.481 -36.871 1.00 94.06 409 PHE A C 1
ATOM 3279 O O . PHE A 1 409 ? 21.612 -2.335 -36.477 1.00 94.06 409 PHE A O 1
ATOM 3286 N N . LYS A 1 410 ? 20.170 -3.982 -36.990 1.00 95.75 410 LYS A N 1
ATOM 3287 C CA . LYS A 1 410 ? 18.933 -3.303 -36.577 1.00 95.75 410 LYS A CA 1
ATOM 3288 C C . LYS A 1 410 ? 18.047 -4.266 -35.797 1.00 95.75 410 LYS A C 1
ATOM 3290 O O . LYS A 1 410 ? 18.136 -5.479 -35.993 1.00 95.75 410 LYS A O 1
ATOM 3295 N N . LEU A 1 411 ? 17.174 -3.734 -34.948 1.00 96.94 411 LEU A N 1
ATOM 3296 C CA . LEU A 1 411 ? 16.127 -4.514 -34.293 1.00 96.94 411 LEU A CA 1
ATOM 3297 C C . LEU A 1 411 ? 14.775 -4.212 -34.927 1.00 96.94 411 LEU A C 1
ATOM 3299 O O . LEU A 1 411 ? 14.441 -3.054 -35.156 1.00 96.94 411 LEU A O 1
ATOM 3303 N N . GLU A 1 412 ? 14.004 -5.265 -35.174 1.00 97.44 412 GLU A N 1
ATOM 3304 C CA . GLU A 1 412 ? 12.575 -5.197 -35.465 1.00 97.44 412 GLU A CA 1
ATOM 3305 C C . GLU A 1 412 ? 11.822 -5.660 -34.218 1.00 97.44 412 GLU A C 1
ATOM 3307 O O . GLU A 1 412 ? 11.942 -6.820 -33.809 1.00 97.44 412 GLU A O 1
ATOM 3312 N N . ILE A 1 413 ? 11.047 -4.761 -33.613 1.00 97.06 413 ILE A N 1
ATOM 3313 C CA . ILE A 1 413 ? 10.141 -5.089 -32.510 1.00 97.06 413 ILE A CA 1
ATOM 3314 C C . ILE A 1 413 ? 8.701 -4.875 -32.946 1.00 97.06 413 ILE A C 1
ATOM 3316 O O . ILE A 1 413 ? 8.398 -3.924 -33.660 1.00 97.06 413 ILE A O 1
ATOM 3320 N N . THR A 1 414 ? 7.805 -5.774 -32.548 1.00 96.69 414 THR A N 1
ATOM 3321 C CA . THR A 1 414 ? 6.368 -5.637 -32.816 1.00 96.69 414 THR A CA 1
ATOM 3322 C C . THR A 1 414 ? 5.564 -6.083 -31.609 1.00 96.69 414 THR A C 1
ATOM 3324 O O . THR A 1 414 ? 5.844 -7.138 -31.041 1.00 96.69 414 THR A O 1
ATOM 3327 N N . THR A 1 415 ? 4.555 -5.300 -31.247 1.00 95.25 415 THR A N 1
ATOM 3328 C CA . THR A 1 415 ? 3.604 -5.573 -30.166 1.00 95.25 415 THR A CA 1
ATOM 3329 C C . THR A 1 415 ? 2.183 -5.534 -30.714 1.00 95.25 415 THR A C 1
ATOM 3331 O O . THR A 1 415 ? 1.816 -4.626 -31.463 1.00 95.25 415 THR A O 1
ATOM 3334 N N . ILE A 1 416 ? 1.381 -6.542 -30.360 1.00 94.56 416 ILE A N 1
ATOM 3335 C CA . ILE A 1 416 ? -0.006 -6.674 -30.810 1.00 94.56 416 ILE A CA 1
ATOM 3336 C C . ILE A 1 416 ? -0.905 -6.959 -29.608 1.00 94.56 416 ILE A C 1
ATOM 3338 O O . ILE A 1 416 ? -0.789 -7.993 -28.949 1.00 94.56 416 ILE A O 1
ATOM 3342 N N . PHE A 1 417 ? -1.846 -6.054 -29.390 1.00 91.56 417 PHE A N 1
ATOM 3343 C CA . PHE A 1 417 ? -2.905 -6.064 -28.401 1.00 91.56 417 PHE A CA 1
ATOM 3344 C C . PHE A 1 417 ? -4.258 -6.002 -29.114 1.00 91.56 417 PHE A C 1
ATOM 3346 O O . PHE A 1 417 ? -4.434 -5.283 -30.103 1.00 91.56 417 PHE A O 1
ATOM 3353 N N . LYS A 1 418 ? -5.226 -6.757 -28.600 1.00 90.50 418 LYS A N 1
ATOM 3354 C CA . LYS A 1 418 ? -6.615 -6.748 -29.052 1.00 90.50 418 LYS A CA 1
ATOM 3355 C C . LYS A 1 418 ? -7.440 -5.893 -28.104 1.00 90.50 418 LYS A C 1
ATOM 3357 O O . LYS A 1 418 ? -7.492 -6.198 -26.916 1.00 90.50 418 LYS A O 1
ATOM 3362 N N . ASN A 1 419 ? -8.148 -4.906 -28.637 1.00 87.38 419 ASN A N 1
ATOM 3363 C CA . ASN A 1 419 ? -9.180 -4.221 -27.868 1.00 87.38 419 ASN A CA 1
ATOM 3364 C C . ASN A 1 419 ? -10.367 -5.170 -27.697 1.00 87.38 419 ASN A C 1
ATOM 3366 O O . ASN A 1 419 ? -10.917 -5.663 -28.688 1.00 87.38 419 ASN A O 1
ATOM 3370 N N . ASP A 1 420 ? -10.742 -5.434 -26.454 1.00 83.50 420 ASP A N 1
ATOM 3371 C CA . ASP A 1 420 ? -11.873 -6.284 -26.113 1.00 83.50 420 ASP A CA 1
ATOM 3372 C C . ASP A 1 420 ? -12.833 -5.566 -25.157 1.00 83.50 420 ASP A C 1
ATOM 3374 O O . ASP A 1 420 ? -12.522 -4.530 -24.564 1.00 83.50 420 ASP A O 1
ATOM 3378 N N . SER A 1 421 ? -14.052 -6.092 -25.069 1.00 88.12 421 SER A N 1
ATOM 3379 C CA . SER A 1 421 ? -15.009 -5.692 -24.041 1.00 88.12 421 SER A CA 1
ATOM 3380 C C . SER A 1 421 ? -15.049 -6.781 -22.982 1.00 88.12 421 SER A C 1
ATOM 3382 O O . SER A 1 421 ? -15.564 -7.876 -23.226 1.00 88.12 421 SER A O 1
ATOM 3384 N N . SER A 1 422 ? -14.528 -6.467 -21.805 1.00 89.69 422 SER A N 1
ATOM 3385 C CA . SER A 1 422 ? -14.395 -7.410 -20.702 1.00 89.69 422 SER A CA 1
ATOM 3386 C C . SER A 1 422 ? -15.287 -7.020 -19.529 1.00 89.69 422 SER A C 1
ATOM 3388 O O . SER A 1 422 ? -15.838 -5.917 -19.463 1.00 89.69 422 SER A O 1
ATOM 3390 N N . LYS A 1 423 ? -15.476 -7.955 -18.594 1.00 92.31 423 LYS A N 1
ATOM 3391 C CA . LYS A 1 423 ? -16.249 -7.710 -17.373 1.00 92.31 423 LYS A CA 1
ATOM 3392 C C . LYS A 1 423 ? -15.351 -7.850 -16.160 1.00 92.31 423 LYS A C 1
ATOM 3394 O O . LYS A 1 423 ? -14.855 -8.937 -15.878 1.00 92.31 423 LYS A O 1
ATOM 3399 N N . LEU A 1 424 ? -15.233 -6.759 -15.421 1.00 91.69 424 LEU A N 1
ATOM 3400 C CA . LEU A 1 424 ? -14.547 -6.696 -14.140 1.00 91.69 424 LEU A CA 1
ATOM 3401 C C . LEU A 1 424 ? -15.540 -7.047 -13.030 1.00 91.69 424 LEU A C 1
ATOM 3403 O O . LEU A 1 424 ? -16.671 -6.565 -13.065 1.00 91.69 424 LEU A O 1
ATOM 3407 N N . THR A 1 425 ? -15.163 -7.883 -12.058 1.00 95.12 425 THR A N 1
ATOM 3408 C CA . THR A 1 425 ? -16.031 -8.262 -10.927 1.00 95.12 425 THR A CA 1
ATOM 3409 C C . THR A 1 425 ? -15.317 -8.222 -9.576 1.00 95.12 425 THR A C 1
ATOM 3411 O O . THR A 1 425 ? -14.482 -9.078 -9.279 1.00 95.12 425 THR A O 1
ATOM 3414 N N . ASN A 1 426 ? -15.741 -7.312 -8.698 1.00 96.06 426 ASN A N 1
ATOM 3415 C CA . ASN A 1 426 ? -15.310 -7.289 -7.297 1.00 96.06 426 ASN A CA 1
ATOM 3416 C C . ASN A 1 426 ? -16.197 -8.203 -6.444 1.00 96.06 426 ASN A C 1
ATOM 3418 O O . ASN A 1 426 ? -17.420 -8.247 -6.626 1.00 96.06 426 ASN A O 1
ATOM 3422 N N . ILE A 1 427 ? -15.595 -8.888 -5.468 1.00 97.31 427 ILE A N 1
ATOM 3423 C CA . ILE A 1 427 ? -16.299 -9.773 -4.529 1.00 97.31 427 ILE A CA 1
ATOM 3424 C C . ILE A 1 427 ? -16.107 -9.237 -3.113 1.00 97.31 427 ILE A C 1
ATOM 3426 O O . ILE A 1 427 ? -14.982 -9.159 -2.628 1.00 97.31 427 ILE A O 1
ATOM 3430 N N . ILE A 1 428 ? -17.206 -8.910 -2.436 1.00 97.38 428 ILE A N 1
ATOM 3431 C CA . ILE A 1 428 ? -17.204 -8.351 -1.084 1.00 97.38 428 ILE A CA 1
ATOM 3432 C C . ILE A 1 428 ? -17.899 -9.335 -0.147 1.00 97.38 428 ILE A C 1
ATOM 3434 O O . ILE A 1 428 ? -19.046 -9.711 -0.371 1.00 97.38 428 ILE A O 1
ATOM 3438 N N . GLY A 1 429 ? -17.231 -9.752 0.923 1.00 97.38 429 GLY A N 1
ATOM 3439 C CA . GLY A 1 429 ? -17.796 -10.568 1.993 1.00 97.38 429 GLY A CA 1
ATOM 3440 C C . GLY A 1 429 ? -17.818 -9.797 3.307 1.00 97.38 429 GLY A C 1
ATOM 3441 O O . GLY A 1 429 ? -16.783 -9.329 3.759 1.00 97.38 429 GLY A O 1
ATOM 3442 N N . THR A 1 430 ? -18.983 -9.659 3.943 1.00 97.19 430 THR A N 1
ATOM 3443 C CA . THR A 1 430 ? -19.115 -8.905 5.203 1.00 97.19 430 THR A CA 1
ATOM 3444 C C . THR A 1 430 ? -19.420 -9.815 6.392 1.00 97.19 430 THR A C 1
ATOM 3446 O O . THR A 1 430 ? -20.391 -10.576 6.348 1.00 97.19 430 THR A O 1
ATOM 3449 N N . ILE A 1 431 ? -18.662 -9.656 7.481 1.00 96.81 431 ILE A N 1
ATOM 3450 C CA . ILE A 1 431 ? -19.046 -10.055 8.841 1.00 96.81 431 ILE A CA 1
ATOM 3451 C C . ILE A 1 431 ? -19.688 -8.839 9.506 1.00 96.81 431 ILE A C 1
ATOM 3453 O O . ILE A 1 431 ? -19.086 -7.767 9.583 1.00 96.81 431 ILE A O 1
ATOM 3457 N N . LYS A 1 432 ? -20.941 -8.983 9.945 1.00 94.94 432 LYS A N 1
ATOM 3458 C CA . LYS A 1 432 ? -21.677 -7.885 10.574 1.00 94.94 432 LYS A CA 1
ATOM 3459 C C . LYS A 1 432 ? -21.216 -7.685 12.012 1.00 94.94 432 LYS A C 1
ATOM 3461 O O . LYS A 1 432 ? -21.247 -8.629 12.797 1.00 94.94 432 LYS A O 1
ATOM 3466 N N . GLY A 1 433 ? -20.835 -6.451 12.326 1.00 94.00 433 GLY A N 1
ATOM 3467 C CA . GLY A 1 433 ? -20.589 -6.014 13.691 1.00 94.00 433 GLY A CA 1
ATOM 3468 C C . GLY A 1 433 ? -21.861 -5.525 14.373 1.00 94.00 433 GLY A C 1
ATOM 3469 O O . GLY A 1 433 ? -22.881 -5.280 13.721 1.00 94.00 433 GLY A O 1
ATOM 3470 N N . ILE A 1 434 ? -21.808 -5.387 15.695 1.00 94.25 434 ILE A N 1
ATOM 3471 C CA . ILE A 1 434 ? -22.932 -4.864 16.493 1.00 94.25 434 ILE A CA 1
ATOM 3472 C C . ILE A 1 434 ? -22.980 -3.328 16.491 1.00 94.25 434 ILE A C 1
ATOM 3474 O O . ILE A 1 434 ? -24.055 -2.729 16.548 1.00 94.25 434 ILE A O 1
ATOM 3478 N N . MET A 1 435 ? -21.815 -2.692 16.375 1.00 90.31 435 MET A N 1
ATOM 3479 C CA . MET A 1 435 ? -21.622 -1.265 16.175 1.00 90.31 435 MET A CA 1
ATOM 3480 C C . MET A 1 435 ? -21.651 -0.968 14.676 1.00 90.31 435 MET A C 1
ATOM 3482 O O . MET A 1 435 ? -20.959 -1.569 13.854 1.00 90.31 435 MET A O 1
ATOM 3486 N N . ASN A 1 436 ? -22.513 -0.026 14.308 1.00 84.44 436 ASN A N 1
ATOM 3487 C CA . ASN A 1 436 ? -22.703 0.410 12.929 1.00 84.44 436 ASN A CA 1
ATOM 3488 C C . ASN A 1 436 ? -21.987 1.738 12.627 1.00 84.44 436 ASN A C 1
ATOM 3490 O O . ASN A 1 436 ? -22.407 2.433 11.706 1.00 84.44 436 ASN A O 1
ATOM 3494 N N . ASP A 1 437 ? -20.944 2.081 13.386 1.00 91.00 437 ASP A N 1
ATOM 3495 C CA . ASP A 1 437 ? -20.225 3.359 13.312 1.00 91.00 437 ASP A CA 1
ATOM 3496 C C . ASP A 1 437 ? -19.132 3.396 12.234 1.00 91.00 437 ASP A C 1
ATOM 3498 O O . ASP A 1 437 ? -18.964 4.436 11.607 1.00 91.00 437 ASP A O 1
ATOM 3502 N N . GLY A 1 438 ? -18.457 2.279 11.956 1.00 91.56 438 GLY A N 1
ATOM 3503 C CA . GLY A 1 438 ? -17.451 2.196 10.896 1.00 91.56 438 GLY A CA 1
ATOM 3504 C C . GLY A 1 438 ? -17.202 0.780 10.379 1.00 91.56 438 GLY A C 1
ATOM 3505 O O . GLY A 1 438 ? -17.689 -0.205 10.947 1.00 91.56 438 GLY A O 1
ATOM 3506 N N . ASP A 1 439 ? -16.450 0.692 9.284 1.00 94.62 439 ASP A N 1
ATOM 3507 C CA . ASP A 1 439 ? -16.079 -0.566 8.633 1.00 94.62 439 ASP A CA 1
ATOM 3508 C C . ASP A 1 439 ? -14.549 -0.754 8.636 1.00 94.62 439 ASP A C 1
ATOM 3510 O O . ASP A 1 439 ? -13.802 0.177 8.346 1.00 94.62 439 ASP A O 1
ATOM 3514 N N . ILE A 1 440 ? -14.090 -1.969 8.943 1.00 97.06 440 ILE A N 1
ATOM 3515 C CA . ILE A 1 440 ? -12.709 -2.424 8.726 1.00 97.06 440 ILE A CA 1
ATOM 3516 C C . ILE A 1 440 ? -12.701 -3.190 7.408 1.00 97.06 440 ILE A C 1
ATOM 3518 O O . ILE A 1 440 ? -13.491 -4.123 7.236 1.00 97.06 440 ILE A O 1
ATOM 3522 N N . ILE A 1 441 ? -11.842 -2.802 6.473 1.00 97.50 441 ILE A N 1
ATOM 3523 C CA . ILE A 1 441 ? -11.759 -3.413 5.147 1.00 97.50 441 ILE A CA 1
ATOM 3524 C C . ILE A 1 441 ? -10.426 -4.139 5.026 1.00 97.50 441 ILE A C 1
ATOM 3526 O O . ILE A 1 441 ? -9.381 -3.557 5.278 1.00 97.50 441 ILE A O 1
ATOM 3530 N N . VAL A 1 442 ? -10.468 -5.407 4.631 1.00 98.00 442 VAL A N 1
ATOM 3531 C CA . VAL A 1 442 ? -9.296 -6.233 4.333 1.00 98.00 442 VAL A CA 1
ATOM 3532 C C . VAL A 1 442 ? -9.360 -6.598 2.855 1.00 98.00 442 VAL A C 1
ATOM 3534 O O . VAL A 1 442 ? -10.321 -7.246 2.435 1.00 98.00 442 VAL A O 1
ATOM 3537 N N . GLY A 1 443 ? -8.395 -6.139 2.063 1.00 96.19 443 GLY A N 1
ATOM 3538 C CA . GLY A 1 443 ? -8.410 -6.239 0.603 1.00 96.19 443 GLY A CA 1
ATOM 3539 C C . GLY A 1 443 ? -7.222 -7.007 0.033 1.00 96.19 443 GLY A C 1
ATOM 3540 O O . GLY A 1 443 ? -6.133 -6.968 0.597 1.00 96.19 443 GLY A O 1
ATOM 3541 N N . THR A 1 444 ? -7.434 -7.692 -1.090 1.00 94.94 444 THR A N 1
ATOM 3542 C CA . THR A 1 444 ? -6.362 -8.274 -1.914 1.00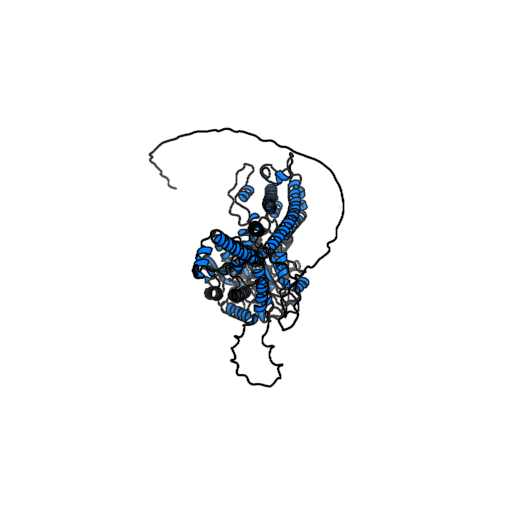 94.94 444 THR A CA 1
ATOM 3543 C C . THR A 1 444 ? -6.792 -8.353 -3.382 1.00 94.94 444 THR A C 1
ATOM 3545 O O . THR A 1 444 ? -7.976 -8.575 -3.682 1.00 94.94 444 THR A O 1
ATOM 3548 N N . ASN A 1 445 ? -5.850 -8.156 -4.302 1.00 92.12 445 ASN A N 1
ATOM 3549 C CA . ASN A 1 445 ? -6.086 -8.168 -5.743 1.00 92.12 445 ASN A CA 1
ATOM 3550 C C . ASN A 1 445 ? -5.998 -9.581 -6.328 1.00 92.12 445 ASN A C 1
ATOM 3552 O O . ASN A 1 445 ? -5.086 -10.349 -6.027 1.00 92.12 445 ASN A O 1
ATOM 3556 N N . ARG A 1 446 ? -7.000 -9.963 -7.128 1.00 92.19 446 ARG A N 1
ATOM 3557 C CA . ARG A 1 446 ? -7.140 -11.332 -7.665 1.00 92.19 446 ARG A CA 1
ATOM 3558 C C . ARG A 1 446 ? -6.521 -11.498 -9.040 1.00 92.19 446 ARG A C 1
ATOM 3560 O O . ARG A 1 446 ? -6.151 -12.611 -9.414 1.00 92.19 446 ARG A O 1
ATOM 3567 N N . ASP A 1 447 ? -6.500 -10.425 -9.809 1.00 89.81 447 ASP A N 1
ATOM 3568 C CA . ASP A 1 447 ? -5.941 -10.388 -11.146 1.00 89.81 447 ASP A CA 1
ATOM 3569 C C . ASP A 1 447 ? -4.424 -10.585 -11.119 1.00 89.81 447 ASP A C 1
ATOM 3571 O O . ASP A 1 447 ? -3.741 -10.142 -10.202 1.00 89.81 447 ASP A O 1
ATOM 3575 N N . SER A 1 448 ? -3.891 -11.280 -12.118 1.00 88.94 448 SER A N 1
ATOM 3576 C CA . SER A 1 448 ? -2.473 -11.589 -12.273 1.00 88.94 448 SER A CA 1
ATOM 3577 C C . SER A 1 448 ? -2.050 -11.461 -13.734 1.00 88.94 448 SER A C 1
ATOM 3579 O O . SER A 1 448 ? -2.801 -11.803 -14.650 1.00 88.94 448 SER A O 1
ATOM 3581 N N . TYR A 1 449 ? -0.809 -11.029 -13.953 1.00 86.56 449 TYR A N 1
ATOM 3582 C CA . TYR A 1 449 ? -0.176 -10.979 -15.276 1.00 86.56 449 TYR A CA 1
ATOM 3583 C C . TYR A 1 449 ? 0.135 -12.361 -15.848 1.00 86.56 449 TYR A C 1
ATOM 3585 O O . TYR A 1 449 ? 0.405 -12.511 -17.039 1.00 86.56 449 TYR A O 1
ATOM 3593 N N . THR A 1 450 ? 0.167 -13.372 -14.988 1.00 85.88 450 THR A N 1
ATOM 3594 C CA . THR A 1 450 ? 0.600 -14.716 -15.342 1.00 85.88 450 THR A CA 1
ATOM 3595 C C . THR A 1 450 ? -0.523 -15.716 -15.130 1.00 85.88 450 THR A C 1
ATOM 3597 O O . THR A 1 450 ? -1.591 -15.397 -14.610 1.00 85.88 450 THR A O 1
ATOM 3600 N N . ASN A 1 451 ? -0.293 -16.935 -15.603 1.00 83.50 451 ASN A N 1
ATOM 3601 C CA . ASN A 1 451 ? -1.203 -18.060 -15.442 1.00 83.50 451 ASN A CA 1
ATOM 3602 C C . ASN A 1 451 ? -0.595 -19.117 -14.509 1.00 83.50 451 ASN A C 1
ATOM 3604 O O . ASN A 1 451 ? -0.757 -20.308 -14.727 1.00 83.50 451 ASN A O 1
ATOM 3608 N N . ASN A 1 452 ? 0.217 -18.704 -13.541 1.00 86.31 452 ASN A N 1
ATOM 3609 C CA . ASN A 1 452 ? 0.864 -19.632 -12.612 1.00 86.31 452 ASN A CA 1
ATOM 3610 C C . ASN A 1 452 ? 1.135 -18.997 -11.240 1.00 86.31 452 ASN A C 1
ATOM 3612 O O . ASN A 1 452 ? 1.868 -19.559 -10.426 1.00 86.31 452 ASN A O 1
ATOM 3616 N N . ASN A 1 453 ? 0.575 -17.810 -10.993 1.00 90.00 453 ASN A N 1
ATOM 3617 C CA . ASN A 1 453 ? 0.706 -17.132 -9.718 1.00 90.00 453 ASN A CA 1
ATOM 3618 C C . ASN A 1 453 ? -0.105 -17.912 -8.656 1.00 90.00 453 ASN A C 1
ATOM 3620 O O . ASN A 1 453 ? -1.272 -18.244 -8.882 1.00 90.00 453 ASN A O 1
ATOM 3624 N N . PRO A 1 454 ? 0.482 -18.211 -7.488 1.00 91.38 454 PRO A N 1
ATOM 3625 C CA . PRO A 1 454 ? -0.159 -19.023 -6.458 1.00 91.38 454 PRO A CA 1
ATOM 3626 C C . PRO A 1 454 ? -1.223 -18.261 -5.646 1.00 91.38 454 PRO A C 1
ATOM 3628 O O . PRO A 1 454 ? -1.908 -18.866 -4.821 1.00 91.38 454 PRO A O 1
ATOM 3631 N N . LEU A 1 455 ? -1.370 -16.948 -5.871 1.00 93.31 455 LEU A N 1
ATOM 3632 C CA . LEU A 1 455 ? -2.263 -16.025 -5.166 1.00 93.31 455 LEU A CA 1
ATOM 3633 C C . LEU A 1 455 ? -2.086 -16.094 -3.644 1.00 93.31 455 LEU A C 1
ATOM 3635 O O . LEU A 1 455 ? -3.048 -16.305 -2.899 1.00 93.31 455 LEU A O 1
ATOM 3639 N N . SER A 1 456 ? -0.842 -15.913 -3.187 1.00 94.62 456 SER A N 1
ATOM 3640 C CA . SER A 1 456 ? -0.452 -15.976 -1.770 1.00 94.62 456 SER A CA 1
ATOM 3641 C C . SER A 1 456 ? -1.346 -15.094 -0.879 1.00 94.62 456 SER A C 1
ATOM 3643 O O . SER A 1 456 ? -1.851 -15.558 0.149 1.00 94.62 456 SER A O 1
ATOM 3645 N N . GLY A 1 457 ? -1.661 -13.870 -1.317 1.00 95.38 457 GLY A N 1
ATOM 3646 C CA . GLY A 1 457 ? -2.565 -12.960 -0.607 1.00 95.38 457 GLY A CA 1
ATOM 3647 C C . GLY A 1 457 ? -3.985 -13.513 -0.411 1.00 95.38 457 GLY A C 1
ATOM 3648 O O . GLY A 1 457 ? -4.546 -13.440 0.689 1.00 95.38 457 GLY A O 1
ATOM 3649 N N . HIS A 1 458 ? -4.563 -14.166 -1.429 1.00 96.38 458 HIS A N 1
ATOM 3650 C CA . HIS A 1 458 ? -5.873 -14.824 -1.308 1.00 96.38 458 HIS A CA 1
ATOM 3651 C C . HIS A 1 458 ? -5.846 -16.010 -0.360 1.00 96.38 458 HIS A C 1
ATOM 3653 O O . HIS A 1 458 ? -6.836 -16.229 0.335 1.00 96.38 458 HIS A O 1
ATOM 3659 N N . VAL A 1 459 ? -4.751 -16.769 -0.314 1.00 97.38 459 VAL A N 1
ATOM 3660 C CA . VAL A 1 459 ? -4.609 -17.884 0.633 1.00 97.38 459 VAL A CA 1
ATOM 3661 C C . VAL A 1 459 ? -4.697 -17.373 2.065 1.00 97.38 459 VAL A C 1
ATOM 3663 O O . VAL A 1 459 ? -5.487 -17.896 2.854 1.00 97.38 459 VAL A O 1
ATOM 3666 N N . ILE A 1 460 ? -3.962 -16.302 2.374 1.00 97.81 460 ILE A N 1
ATOM 3667 C CA . ILE A 1 460 ? -3.990 -15.650 3.687 1.00 97.81 460 ILE A CA 1
ATOM 3668 C C . ILE A 1 460 ? -5.408 -15.171 4.010 1.00 97.81 460 ILE A C 1
ATOM 3670 O O . ILE A 1 460 ? -5.949 -15.495 5.068 1.00 97.81 460 ILE A O 1
ATOM 3674 N N . MET A 1 461 ? -6.047 -14.454 3.082 1.00 98.12 461 MET A N 1
ATOM 3675 C CA . MET A 1 461 ? -7.410 -13.955 3.268 1.00 98.12 461 MET A CA 1
ATOM 3676 C C . MET A 1 461 ? -8.414 -15.092 3.518 1.00 98.12 461 MET A C 1
ATOM 3678 O O . MET A 1 461 ? -9.208 -15.021 4.457 1.00 98.12 461 MET A O 1
ATOM 3682 N N . LEU A 1 462 ? -8.399 -16.142 2.693 1.00 97.94 462 LEU A N 1
ATOM 3683 C CA . LEU A 1 462 ? -9.325 -17.271 2.808 1.00 97.94 462 LEU A CA 1
ATOM 3684 C C . LEU A 1 462 ? -9.144 -18.019 4.131 1.00 97.94 462 LEU A C 1
ATOM 3686 O O . LEU A 1 462 ? -10.135 -18.428 4.739 1.00 97.94 462 LEU A O 1
ATOM 3690 N N . GLU A 1 463 ? -7.909 -18.161 4.607 1.00 97.00 463 GLU A N 1
ATOM 3691 C CA . GLU A 1 463 ? -7.615 -18.831 5.871 1.00 97.00 463 GLU A CA 1
ATOM 3692 C C . GLU A 1 463 ? -8.023 -17.989 7.094 1.00 97.00 463 GLU A C 1
ATOM 3694 O O . GLU A 1 463 ? -8.584 -18.525 8.059 1.00 97.00 463 GLU A O 1
ATOM 3699 N N . ILE A 1 464 ? -7.862 -16.660 7.031 1.00 97.75 464 ILE A N 1
ATOM 3700 C CA . ILE A 1 464 ? -8.410 -15.736 8.038 1.00 97.75 464 ILE A CA 1
ATOM 3701 C C . ILE A 1 464 ? -9.940 -15.841 8.072 1.00 97.75 464 ILE A C 1
ATOM 3703 O O . ILE A 1 464 ? -10.517 -16.029 9.144 1.00 97.75 464 ILE A O 1
ATOM 3707 N N . ILE A 1 465 ? -10.611 -15.796 6.914 1.00 97.88 465 ILE A N 1
ATOM 3708 C CA . ILE A 1 465 ? -12.075 -15.927 6.827 1.00 97.88 465 ILE A CA 1
ATOM 3709 C C . ILE A 1 465 ? -12.533 -17.279 7.392 1.00 97.88 465 ILE A C 1
ATOM 3711 O O . ILE A 1 465 ? -13.516 -17.342 8.139 1.00 97.88 465 ILE A O 1
ATOM 3715 N N . ARG A 1 466 ? -11.825 -18.369 7.068 1.00 96.12 466 ARG A N 1
ATOM 3716 C CA . ARG A 1 466 ? -12.111 -19.709 7.596 1.00 96.12 466 ARG A CA 1
ATOM 3717 C C . ARG A 1 466 ? -12.044 -19.718 9.123 1.00 96.12 466 ARG A C 1
ATOM 3719 O O . ARG A 1 466 ? -12.968 -20.229 9.759 1.00 96.12 466 ARG A O 1
ATOM 3726 N N . SER A 1 467 ? -10.995 -19.131 9.694 1.00 95.38 467 SER A N 1
ATOM 3727 C CA . SER A 1 467 ? -10.779 -19.040 11.143 1.00 95.38 467 SER A CA 1
ATOM 3728 C C . SER A 1 467 ? -11.829 -18.154 11.823 1.00 95.38 467 SER A C 1
ATOM 3730 O O . SER A 1 467 ? -12.417 -18.541 12.831 1.00 95.38 467 SER A O 1
ATOM 3732 N N . PHE A 1 468 ? -12.174 -17.016 11.221 1.00 97.12 468 PHE A N 1
ATOM 3733 C CA . PHE A 1 468 ? -13.216 -16.115 11.721 1.00 97.12 468 PHE A CA 1
ATOM 3734 C C . PHE A 1 468 ? -14.604 -16.754 11.701 1.00 97.12 468 PHE A C 1
ATOM 3736 O O . PHE A 1 468 ? -15.371 -16.589 12.644 1.00 97.12 468 PHE A O 1
ATOM 3743 N N . ASN A 1 469 ? -14.928 -17.552 10.683 1.00 96.12 469 ASN A N 1
ATOM 3744 C CA . ASN A 1 469 ? -16.172 -18.322 10.659 1.00 96.12 469 ASN A CA 1
ATOM 3745 C C . ASN A 1 469 ? -16.261 -19.317 11.830 1.00 96.12 469 ASN A C 1
ATOM 3747 O O . ASN A 1 469 ? -17.343 -19.549 12.370 1.00 96.12 469 ASN A O 1
ATOM 3751 N N . LEU A 1 470 ? -15.138 -19.917 12.241 1.00 94.44 470 LEU A N 1
ATOM 3752 C CA . LEU A 1 470 ? -15.108 -20.783 13.424 1.00 94.44 470 LEU A CA 1
ATOM 3753 C C . LEU A 1 470 ? -15.376 -19.979 14.700 1.00 94.44 470 LEU A C 1
ATOM 3755 O O . LEU A 1 470 ? -16.218 -20.396 15.491 1.00 94.44 470 LEU A O 1
ATOM 3759 N N . LEU A 1 471 ? -14.767 -18.800 14.853 1.00 95.31 471 LEU A N 1
ATOM 3760 C CA . LEU A 1 471 ? -15.051 -17.896 15.975 1.00 95.31 471 LEU A CA 1
ATOM 3761 C C . LEU A 1 471 ? -16.522 -17.459 16.009 1.00 95.31 471 LEU A C 1
ATOM 3763 O O . LEU A 1 471 ? -17.160 -17.510 17.059 1.00 95.31 471 LEU A O 1
ATOM 3767 N N . VAL A 1 472 ? -17.104 -17.096 14.861 1.00 95.44 472 VAL A N 1
ATOM 3768 C CA . VAL A 1 472 ? -18.528 -16.726 14.770 1.00 95.44 472 VAL A CA 1
ATOM 3769 C C . VAL A 1 472 ? -19.425 -17.885 15.215 1.00 95.44 472 VAL A C 1
ATOM 3771 O O . VAL A 1 472 ? -20.402 -17.675 15.932 1.00 95.44 472 VAL A O 1
ATOM 3774 N N . LYS A 1 473 ? -19.071 -19.130 14.870 1.00 94.06 473 LYS A N 1
ATOM 3775 C CA . LYS A 1 473 ? -19.780 -20.332 15.348 1.00 94.06 473 LYS A CA 1
ATOM 3776 C C . LYS A 1 473 ? -19.620 -20.577 16.849 1.00 94.06 473 LYS A C 1
ATOM 3778 O O . LYS A 1 473 ? -20.514 -21.179 17.439 1.00 94.06 473 LYS A O 1
ATOM 3783 N N . LEU A 1 474 ? -18.528 -20.114 17.458 1.00 94.31 474 LEU A N 1
ATOM 3784 C CA . LEU A 1 474 ? -18.326 -20.117 18.913 1.00 94.31 474 LEU A CA 1
ATOM 3785 C C . LEU A 1 474 ? -19.096 -18.991 19.626 1.00 94.31 474 LEU A C 1
ATOM 3787 O O . LEU A 1 474 ? -19.125 -18.954 20.853 1.00 94.31 474 LEU A O 1
ATOM 3791 N N . GLY A 1 475 ? -19.761 -18.103 18.880 1.00 93.81 475 GLY A N 1
ATOM 3792 C CA . GLY A 1 475 ? -20.560 -17.004 19.423 1.00 93.81 475 GLY A CA 1
ATOM 3793 C C . GLY A 1 475 ? -19.876 -15.638 19.361 1.00 93.81 475 GLY A C 1
ATOM 3794 O O . GLY A 1 475 ? -20.395 -14.681 19.938 1.00 93.81 475 GLY A O 1
ATOM 3795 N N . TRP A 1 476 ? -18.741 -15.517 18.666 1.00 95.44 476 TRP A N 1
ATOM 3796 C CA . TRP A 1 476 ? -18.119 -14.218 18.421 1.00 95.44 476 TRP A CA 1
ATOM 3797 C C . TRP A 1 476 ? -18.971 -13.374 17.466 1.00 95.44 476 TRP A C 1
ATOM 3799 O O . TRP A 1 476 ? -19.415 -13.835 16.412 1.00 95.44 476 TRP A O 1
ATOM 3809 N N . LYS A 1 477 ? -19.175 -12.110 17.830 1.00 95.31 477 LYS A N 1
ATOM 3810 C CA . LYS A 1 477 ? -19.716 -11.070 16.955 1.00 95.31 477 LYS A CA 1
ATOM 3811 C C . LYS A 1 477 ? -18.806 -9.852 17.124 1.00 95.31 477 LYS A C 1
ATOM 3813 O O . LYS A 1 477 ? -18.733 -9.359 18.250 1.00 95.31 477 LYS A O 1
ATOM 3818 N N . PRO A 1 478 ? -18.120 -9.382 16.069 1.00 95.88 478 PRO A N 1
ATOM 3819 C CA . PRO A 1 478 ? -17.207 -8.253 16.199 1.00 95.88 478 PRO A CA 1
ATOM 3820 C C . PRO A 1 478 ? -17.961 -6.983 16.602 1.00 95.88 478 PRO A C 1
ATOM 3822 O O . PRO A 1 478 ? -19.164 -6.852 16.332 1.00 95.88 478 PRO A O 1
ATOM 3825 N N . LEU A 1 479 ? -17.271 -6.009 17.209 1.00 95.06 479 LEU A N 1
ATOM 3826 C CA . LEU A 1 479 ? -17.921 -4.725 17.464 1.00 95.06 479 LEU A CA 1
ATOM 3827 C C . LEU A 1 479 ? -18.202 -4.011 16.145 1.00 95.06 479 LEU A C 1
ATOM 3829 O O . LEU A 1 479 ? -19.335 -3.622 15.909 1.00 95.06 479 LEU A O 1
ATOM 3833 N N . ARG A 1 480 ? -17.228 -3.908 15.242 1.00 94.94 480 ARG A N 1
ATOM 3834 C CA . ARG A 1 480 ? -17.387 -3.234 13.939 1.00 94.94 480 ARG A CA 1
ATOM 3835 C C . ARG A 1 480 ? -17.560 -4.220 12.792 1.00 94.94 480 ARG A C 1
ATOM 3837 O O . ARG A 1 480 ? -17.267 -5.405 12.928 1.00 94.94 480 ARG A O 1
ATOM 3844 N N . ASN A 1 481 ? -18.059 -3.748 11.648 1.00 95.69 481 ASN A N 1
ATOM 3845 C CA . ASN A 1 481 ? -18.137 -4.621 10.476 1.00 95.69 481 ASN A CA 1
ATOM 3846 C C . ASN A 1 481 ? -16.733 -4.906 9.951 1.00 95.69 481 ASN A C 1
ATOM 3848 O O . ASN A 1 481 ? -15.916 -3.993 9.848 1.00 95.69 481 ASN A O 1
ATOM 3852 N N . ILE A 1 482 ? -16.506 -6.149 9.543 1.00 97.75 482 ILE A N 1
ATOM 3853 C CA . ILE A 1 482 ? -15.283 -6.565 8.858 1.00 97.75 482 ILE A CA 1
ATOM 3854 C C . ILE A 1 482 ? -15.681 -6.947 7.435 1.00 97.75 482 ILE A C 1
ATOM 3856 O O . ILE A 1 482 ? -16.509 -7.841 7.236 1.00 97.75 482 ILE A O 1
ATOM 3860 N N . LYS A 1 483 ? -15.136 -6.246 6.443 1.00 97.50 483 LYS A N 1
ATOM 3861 C CA . LYS A 1 483 ? -15.356 -6.507 5.019 1.00 97.50 483 LYS A CA 1
ATOM 3862 C C . LYS A 1 483 ? -14.090 -7.093 4.416 1.00 97.50 483 LYS A C 1
ATOM 3864 O O . LYS A 1 483 ? -13.067 -6.426 4.382 1.00 97.50 483 LYS A O 1
ATOM 3869 N N . PHE A 1 484 ? -14.182 -8.305 3.896 1.00 98.31 484 PHE A N 1
ATOM 3870 C CA . PHE A 1 484 ? -13.156 -8.895 3.049 1.00 98.31 484 PHE A CA 1
ATOM 3871 C C . PHE A 1 484 ? -13.473 -8.579 1.595 1.00 98.31 484 PHE A C 1
ATOM 3873 O O . PHE A 1 484 ? -14.603 -8.810 1.153 1.00 98.31 484 PHE A O 1
ATOM 3880 N N . VAL A 1 485 ? -12.504 -8.051 0.856 1.00 97.25 485 VAL A N 1
ATOM 3881 C CA . VAL A 1 485 ? -12.686 -7.662 -0.539 1.00 97.25 485 VAL A CA 1
ATOM 3882 C C . VAL A 1 485 ? -11.641 -8.333 -1.413 1.00 97.25 485 VAL A C 1
ATOM 3884 O O . VAL A 1 485 ? -10.443 -8.187 -1.206 1.00 97.25 485 VAL A O 1
ATOM 3887 N N . SER A 1 486 ? -12.117 -9.056 -2.421 1.00 96.81 486 SER A N 1
ATOM 3888 C CA . SER A 1 486 ? -11.290 -9.488 -3.538 1.00 96.81 486 SER A CA 1
ATOM 3889 C C . SER A 1 486 ? -11.489 -8.502 -4.682 1.00 96.81 486 SER A C 1
ATOM 3891 O O . SER A 1 486 ? -12.524 -8.553 -5.363 1.00 96.81 486 SER A O 1
ATOM 3893 N N . TRP A 1 487 ? -10.498 -7.636 -4.874 1.00 95.38 487 TRP A N 1
ATOM 3894 C CA . TRP A 1 487 ? -10.453 -6.681 -5.976 1.00 95.38 487 TRP A CA 1
ATOM 3895 C C . TRP A 1 487 ? -10.145 -7.381 -7.298 1.00 95.38 487 TRP A C 1
ATOM 3897 O O . TRP A 1 487 ? -9.607 -8.494 -7.328 1.00 95.38 487 TRP A O 1
ATOM 3907 N N . ASP A 1 488 ? -10.568 -6.740 -8.378 1.00 93.75 488 ASP A N 1
ATOM 3908 C CA . ASP A 1 488 ? -10.352 -7.156 -9.755 1.00 93.75 488 ASP A CA 1
ATOM 3909 C C . ASP A 1 488 ? -9.888 -5.948 -10.567 1.00 93.75 488 ASP A C 1
ATOM 3911 O O . ASP A 1 488 ? -10.335 -4.829 -10.310 1.00 93.75 488 ASP A O 1
ATOM 3915 N N . GLY A 1 489 ? -9.012 -6.166 -11.546 1.00 89.50 489 GLY A N 1
ATOM 3916 C CA . GLY A 1 489 ? -8.407 -5.082 -12.320 1.00 89.50 489 GLY A CA 1
ATOM 3917 C C . GLY A 1 489 ? -7.553 -4.129 -11.476 1.00 89.50 489 GLY A C 1
ATOM 3918 O O . GLY A 1 489 ? -7.495 -2.940 -11.791 1.00 89.50 489 GLY A O 1
ATOM 3919 N N . SER A 1 490 ? -6.909 -4.615 -10.409 1.00 88.25 490 SER A N 1
ATOM 3920 C CA . SER A 1 490 ? -5.986 -3.805 -9.601 1.00 88.25 490 SER A CA 1
ATOM 3921 C C . SER A 1 490 ? -4.702 -3.471 -10.361 1.00 88.25 490 SER A C 1
ATOM 3923 O O . SER A 1 490 ? -4.192 -2.354 -10.265 1.00 88.25 490 SER A O 1
ATOM 3925 N N . ASN A 1 491 ? -4.234 -4.406 -11.193 1.00 85.12 491 ASN A N 1
ATOM 3926 C CA . ASN A 1 491 ? -3.117 -4.219 -12.116 1.00 85.12 491 ASN A CA 1
ATOM 3927 C C . ASN A 1 491 ? -3.456 -3.250 -13.255 1.00 85.12 491 ASN A C 1
ATOM 3929 O O . ASN A 1 491 ? -2.563 -2.669 -13.858 1.00 85.12 491 ASN A O 1
ATOM 3933 N N . MET A 1 492 ? -4.743 -3.023 -13.528 1.00 83.94 492 MET A N 1
ATOM 3934 C CA . MET A 1 492 ? -5.222 -1.996 -14.455 1.00 83.94 492 MET A CA 1
ATOM 3935 C C . MET A 1 492 ? -5.408 -0.652 -13.735 1.00 83.94 492 MET A C 1
ATOM 3937 O O . MET A 1 492 ? -6.456 -0.024 -13.864 1.00 83.94 492 MET A O 1
ATOM 3941 N N . ASP A 1 493 ? -4.416 -0.232 -12.944 1.00 82.12 493 ASP A N 1
ATOM 3942 C CA . ASP A 1 493 ? -4.455 1.024 -12.179 1.00 82.12 493 ASP A CA 1
ATOM 3943 C C . ASP A 1 493 ? -5.695 1.116 -11.255 1.00 82.12 493 ASP A C 1
ATOM 3945 O O . ASP A 1 493 ? -6.453 2.093 -11.257 1.00 82.12 493 ASP A O 1
ATOM 3949 N N . SER A 1 494 ? -5.944 0.049 -10.483 1.00 87.06 494 SER A N 1
ATOM 3950 C CA . SER A 1 494 ? -7.042 -0.037 -9.502 1.00 87.06 494 SER A CA 1
ATOM 3951 C C . SER A 1 494 ? -8.429 0.267 -10.060 1.00 87.06 494 SER A C 1
ATOM 3953 O O . SER A 1 494 ? -9.300 0.788 -9.354 1.00 87.06 494 SER A O 1
ATOM 3955 N N . LEU A 1 495 ? -8.669 -0.084 -11.327 1.00 88.19 495 LEU A N 1
ATOM 3956 C CA . LEU A 1 495 ? -9.916 0.214 -12.026 1.00 88.19 495 LEU A CA 1
ATOM 3957 C C . LEU A 1 495 ? -11.140 -0.330 -11.281 1.00 88.19 495 LEU A C 1
ATOM 3959 O O . LEU A 1 495 ? -12.159 0.355 -11.175 1.00 88.19 495 LEU A O 1
ATOM 3963 N N . GLY A 1 496 ? -11.041 -1.538 -10.718 1.00 89.88 496 GLY A N 1
ATOM 3964 C CA . GLY A 1 496 ? -12.139 -2.144 -9.972 1.00 89.88 496 GLY A CA 1
ATOM 3965 C C . GLY A 1 496 ? -12.522 -1.367 -8.722 1.00 89.88 496 GLY A C 1
ATOM 3966 O O . GLY A 1 496 ? -13.714 -1.185 -8.456 1.00 89.88 496 GLY A O 1
ATOM 3967 N N . LEU A 1 497 ? -11.534 -0.885 -7.970 1.00 91.00 497 LEU A N 1
ATOM 3968 C CA . LEU A 1 497 ? -11.756 -0.063 -6.787 1.00 91.00 497 LEU A CA 1
ATOM 3969 C C . LEU A 1 497 ? -12.275 1.329 -7.167 1.00 91.00 497 LEU A C 1
ATOM 3971 O O . LEU A 1 497 ? -13.266 1.761 -6.585 1.00 91.00 497 LEU A O 1
ATOM 3975 N N . LYS A 1 498 ? -11.692 1.984 -8.180 1.00 88.94 498 LYS A N 1
ATOM 3976 C CA . LYS A 1 498 ? -12.131 3.307 -8.671 1.00 88.94 498 LYS A CA 1
ATOM 3977 C C . LYS A 1 498 ? -13.595 3.297 -9.127 1.00 88.94 498 LYS A C 1
ATOM 3979 O O . LYS A 1 498 ? -14.385 4.164 -8.760 1.00 88.94 498 LYS A O 1
ATOM 3984 N N . MET A 1 499 ? -14.004 2.265 -9.868 1.00 88.75 499 MET A N 1
ATOM 3985 C CA . MET A 1 499 ? -15.407 2.091 -10.269 1.00 88.75 499 MET A CA 1
ATOM 3986 C C . MET A 1 499 ? -16.325 1.869 -9.061 1.00 88.75 499 MET A C 1
ATOM 3988 O O . MET A 1 499 ? -17.445 2.378 -9.019 1.00 88.75 499 MET A O 1
ATOM 3992 N N . TYR A 1 500 ? -15.850 1.126 -8.059 1.00 90.06 500 TYR A N 1
ATOM 3993 C CA . TYR A 1 500 ? -16.607 0.873 -6.839 1.00 90.06 500 TYR A CA 1
ATOM 3994 C C . TYR A 1 500 ? -16.717 2.114 -5.934 1.00 90.06 500 TYR A C 1
ATOM 3996 O O . TYR A 1 500 ? -17.773 2.303 -5.326 1.00 90.06 500 TYR A O 1
ATOM 4004 N N . SER A 1 501 ? -15.680 2.957 -5.853 1.00 86.19 501 SER A N 1
ATOM 4005 C CA . SER A 1 501 ? -15.651 4.178 -5.033 1.00 86.19 501 SER A CA 1
ATOM 4006 C C . SER A 1 501 ? -16.501 5.307 -5.601 1.00 86.19 501 SER A C 1
ATOM 4008 O O . SER A 1 501 ? -17.150 6.011 -4.830 1.00 86.19 501 SER A O 1
ATOM 4010 N N . ASN A 1 502 ? -16.570 5.437 -6.930 1.00 81.25 502 ASN A N 1
ATOM 4011 C CA . ASN A 1 502 ? -17.369 6.474 -7.596 1.00 81.25 502 ASN A CA 1
ATOM 4012 C C . ASN A 1 502 ? -18.876 6.351 -7.310 1.00 81.25 502 ASN A C 1
ATOM 4014 O O . ASN A 1 502 ? -19.634 7.312 -7.441 1.00 81.25 502 ASN A O 1
ATOM 4018 N N . ILE A 1 503 ? -19.337 5.173 -6.887 1.00 79.50 503 ILE A N 1
ATOM 4019 C CA . ILE A 1 503 ? -20.722 4.956 -6.483 1.00 79.50 503 ILE A CA 1
ATOM 4020 C C . ILE A 1 503 ? -20.882 5.364 -5.013 1.00 79.50 503 ILE A C 1
ATOM 4022 O O . ILE A 1 503 ? -20.574 4.604 -4.091 1.00 79.50 503 ILE A O 1
ATOM 4026 N N . SER A 1 504 ? -21.461 6.546 -4.786 1.00 64.25 504 SER A N 1
ATOM 4027 C CA . SER A 1 504 ? -21.656 7.150 -3.454 1.00 64.25 504 SER A CA 1
ATOM 4028 C C . SER A 1 504 ? -22.378 6.253 -2.434 1.00 64.25 504 SER A C 1
ATOM 4030 O O . SER A 1 504 ? -22.205 6.404 -1.224 1.00 64.25 504 SER A O 1
ATOM 4032 N N . SER A 1 505 ? -23.170 5.273 -2.885 1.00 69.81 505 SER A N 1
ATOM 4033 C CA . SER A 1 505 ? -23.860 4.330 -2.000 1.00 69.81 505 SER A CA 1
ATOM 4034 C C . SER A 1 505 ? -22.973 3.240 -1.394 1.00 69.81 505 SER A C 1
ATOM 4036 O O . SER A 1 505 ? -23.426 2.567 -0.466 1.00 69.81 505 SER A O 1
ATOM 4038 N N . ASN A 1 506 ? -21.756 3.036 -1.900 1.00 79.25 506 ASN A N 1
ATOM 4039 C CA . ASN A 1 506 ? -20.928 1.880 -1.554 1.00 79.25 506 ASN A CA 1
ATOM 4040 C C . ASN A 1 506 ? -20.113 2.074 -0.261 1.00 79.25 506 ASN A C 1
ATOM 4042 O O . ASN A 1 506 ? -19.912 1.114 0.491 1.00 79.25 506 ASN A O 1
ATOM 4046 N N . PHE A 1 507 ? -19.736 3.318 0.057 1.00 82.06 507 PHE A N 1
ATOM 4047 C CA . PHE A 1 507 ? -19.014 3.705 1.277 1.00 82.06 507 PHE A CA 1
ATOM 4048 C C . PHE A 1 507 ? -19.821 4.697 2.132 1.00 82.06 507 PHE A C 1
ATOM 4050 O O . PHE A 1 507 ? -19.395 5.809 2.417 1.00 82.06 507 PHE A O 1
ATOM 4057 N N . LYS A 1 508 ? -21.025 4.295 2.567 1.00 82.12 508 LYS A N 1
ATOM 4058 C CA . LYS A 1 508 ? -21.892 5.147 3.416 1.00 82.12 508 LYS A CA 1
ATOM 4059 C C . LYS A 1 508 ? -21.356 5.381 4.828 1.00 82.12 508 LYS A C 1
ATOM 4061 O O . LYS A 1 508 ? -21.791 6.317 5.493 1.00 82.12 508 LYS A O 1
ATOM 4066 N N . LYS A 1 509 ? -20.508 4.478 5.318 1.00 88.12 509 LYS A N 1
ATOM 4067 C CA . LYS A 1 509 ? -19.943 4.523 6.667 1.00 88.12 509 LYS A CA 1
ATOM 4068 C C . LYS A 1 509 ? -18.476 4.937 6.594 1.00 88.12 509 LYS A C 1
ATOM 4070 O O . LYS A 1 509 ? -17.823 4.561 5.619 1.00 88.12 509 LYS A O 1
ATOM 4075 N N . PRO A 1 510 ? -17.960 5.632 7.620 1.00 91.56 510 PRO A N 1
ATOM 4076 C CA . PRO A 1 510 ? -16.529 5.831 7.781 1.00 91.56 510 PRO A CA 1
ATOM 4077 C C . PRO A 1 510 ? -15.770 4.505 7.705 1.00 91.56 510 PRO A C 1
ATOM 4079 O O . PRO A 1 510 ? -16.214 3.484 8.246 1.00 91.56 510 PRO A O 1
ATOM 4082 N N . ILE A 1 511 ? -14.628 4.529 7.031 1.00 93.75 511 ILE A N 1
ATOM 4083 C CA . ILE A 1 511 ? -13.728 3.387 6.936 1.00 93.75 511 ILE A CA 1
ATOM 4084 C C . ILE A 1 511 ? -12.658 3.594 8.003 1.00 93.75 511 ILE A C 1
ATOM 4086 O O . ILE A 1 511 ? -11.929 4.579 7.970 1.00 93.75 511 ILE A O 1
ATOM 4090 N N . LEU A 1 512 ? -12.616 2.695 8.985 1.00 94.56 512 LEU A N 1
ATOM 4091 C CA . LEU A 1 512 ? -11.648 2.765 10.079 1.00 94.56 512 LEU A CA 1
ATOM 4092 C C . LEU A 1 512 ? -10.258 2.389 9.562 1.00 94.56 512 LEU A C 1
ATOM 4094 O O . LEU A 1 512 ? -9.271 3.061 9.807 1.00 94.56 512 LEU A O 1
ATOM 4098 N N . SER A 1 513 ? -10.152 1.303 8.814 1.00 94.94 513 SER A N 1
ATOM 4099 C CA . SER A 1 513 ? -8.874 0.950 8.216 1.00 94.94 513 SER A CA 1
ATOM 4100 C C . SER A 1 513 ? -9.071 0.179 6.935 1.00 94.94 513 SER A C 1
ATOM 4102 O O . SER A 1 513 ? -10.009 -0.617 6.807 1.00 94.94 513 SER A O 1
ATOM 4104 N N . TYR A 1 514 ? -8.157 0.413 6.002 1.00 96.06 514 TYR A N 1
ATOM 4105 C CA . TYR A 1 514 ? -7.931 -0.467 4.874 1.00 96.06 514 TYR A CA 1
ATOM 4106 C C . TYR A 1 514 ? -6.646 -1.261 5.112 1.00 96.06 514 TYR A C 1
ATOM 4108 O O . TYR A 1 514 ? -5.557 -0.702 5.183 1.00 96.06 514 TYR A O 1
ATOM 4116 N N . ILE A 1 515 ? -6.784 -2.571 5.272 1.00 97.00 515 ILE A N 1
ATOM 4117 C CA . ILE A 1 515 ? -5.672 -3.501 5.436 1.00 97.00 515 ILE A CA 1
ATOM 4118 C C . ILE A 1 515 ? -5.459 -4.190 4.095 1.00 97.00 515 ILE A C 1
ATOM 4120 O O . ILE A 1 515 ? -6.282 -5.004 3.670 1.00 97.00 515 ILE A O 1
ATOM 4124 N N . ASN A 1 516 ? -4.364 -3.851 3.433 1.00 95.25 516 ASN A N 1
ATOM 4125 C CA . ASN A 1 516 ? -3.969 -4.448 2.176 1.00 95.25 516 ASN A CA 1
ATOM 4126 C C . ASN A 1 516 ? -3.148 -5.718 2.416 1.00 95.25 516 ASN A C 1
ATOM 4128 O O . ASN A 1 516 ? -2.230 -5.739 3.237 1.00 95.25 516 ASN A O 1
ATOM 4132 N N . ILE A 1 517 ? -3.494 -6.771 1.682 1.00 94.75 517 ILE A N 1
ATOM 4133 C CA . ILE A 1 517 ? -2.705 -7.990 1.565 1.00 94.75 517 ILE A CA 1
ATOM 4134 C C . ILE A 1 517 ? -2.236 -8.053 0.113 1.00 94.75 517 ILE A C 1
ATOM 4136 O O . ILE A 1 517 ? -3.039 -8.341 -0.782 1.00 94.75 517 ILE A O 1
ATOM 4140 N N . ASP A 1 518 ? -0.953 -7.765 -0.109 1.00 90.06 518 ASP A N 1
ATOM 4141 C CA . ASP A 1 518 ? -0.327 -7.856 -1.432 1.00 90.06 518 ASP A CA 1
ATOM 4142 C C . ASP A 1 518 ? -0.592 -9.247 -2.048 1.00 90.06 518 ASP A C 1
ATOM 4144 O O . ASP A 1 518 ? -0.584 -10.261 -1.343 1.00 90.06 518 ASP A O 1
ATOM 4148 N N . GLN A 1 519 ? -0.842 -9.311 -3.362 1.00 89.75 519 GLN A N 1
ATOM 4149 C CA . GLN A 1 519 ? -1.031 -10.582 -4.080 1.00 89.75 519 GLN A CA 1
ATOM 4150 C C . GLN A 1 519 ? 0.116 -11.560 -3.810 1.00 89.75 519 GLN A C 1
ATOM 4152 O O . GLN A 1 519 ? -0.117 -12.723 -3.463 1.00 89.75 519 GLN A O 1
ATOM 4157 N N . ASP A 1 520 ? 1.339 -11.043 -3.898 1.00 90.62 520 ASP A N 1
ATOM 4158 C CA . ASP A 1 520 ? 2.581 -11.754 -3.625 1.00 90.62 520 ASP A CA 1
ATOM 4159 C C . ASP A 1 520 ? 3.044 -11.399 -2.202 1.00 90.62 520 ASP A C 1
ATOM 4161 O O . ASP A 1 520 ? 4.047 -10.722 -1.983 1.00 90.62 520 ASP A O 1
ATOM 4165 N N . ALA A 1 521 ? 2.251 -11.817 -1.210 1.00 92.06 521 ALA A N 1
ATOM 4166 C CA . ALA A 1 521 ? 2.458 -11.478 0.201 1.00 92.06 521 ALA A CA 1
ATOM 4167 C C . ALA A 1 521 ? 3.754 -12.055 0.801 1.00 92.06 521 ALA A C 1
ATOM 4169 O O . ALA A 1 521 ? 4.232 -11.564 1.829 1.00 92.06 521 ALA A O 1
ATOM 4170 N N . ILE A 1 522 ? 4.302 -13.108 0.183 1.00 93.06 522 ILE A N 1
ATOM 4171 C CA . ILE A 1 522 ? 5.529 -13.783 0.612 1.00 93.06 522 ILE A CA 1
ATOM 4172 C C . ILE A 1 522 ? 6.469 -13.911 -0.573 1.00 93.06 522 ILE A C 1
ATOM 4174 O O . ILE A 1 522 ? 6.201 -14.657 -1.518 1.00 93.06 522 ILE A O 1
ATOM 4178 N N . ILE A 1 523 ? 7.577 -13.183 -0.485 1.00 90.12 523 ILE A N 1
ATOM 4179 C CA . ILE A 1 523 ? 8.679 -13.202 -1.452 1.00 90.12 523 ILE A CA 1
ATOM 4180 C C . ILE A 1 523 ? 10.044 -13.440 -0.777 1.00 90.12 523 ILE A C 1
ATOM 4182 O O . ILE A 1 523 ? 11.048 -13.536 -1.474 1.00 90.12 523 ILE A O 1
ATOM 4186 N N . GLY A 1 524 ? 10.088 -13.543 0.557 1.00 90.12 524 GLY A N 1
ATOM 4187 C CA . GLY A 1 524 ? 11.286 -13.840 1.351 1.00 90.12 524 GLY A CA 1
ATOM 4188 C C . GLY A 1 524 ? 10.992 -13.811 2.852 1.00 90.12 524 GLY A C 1
ATOM 4189 O O . GLY A 1 524 ? 9.844 -13.993 3.238 1.00 90.12 524 GLY A O 1
ATOM 4190 N N . SER A 1 525 ? 11.997 -13.596 3.702 1.00 89.88 525 SER A N 1
ATOM 4191 C CA . SER A 1 525 ? 11.892 -13.650 5.167 1.00 89.88 525 SER A CA 1
ATOM 4192 C C . SER A 1 525 ? 11.871 -12.282 5.869 1.00 89.88 525 SER A C 1
ATOM 4194 O O . SER A 1 525 ? 11.643 -12.225 7.083 1.00 89.88 525 SER A O 1
ATOM 4196 N N . HIS A 1 526 ? 12.066 -11.168 5.159 1.00 91.56 526 HIS A N 1
ATOM 4197 C CA . HIS A 1 526 ? 12.063 -9.820 5.736 1.00 91.56 526 HIS A CA 1
ATOM 4198 C C . HIS A 1 526 ? 10.642 -9.364 6.097 1.00 91.56 526 HIS A C 1
ATOM 4200 O O . HIS A 1 526 ? 9.813 -9.138 5.225 1.00 91.56 526 HIS A O 1
ATOM 4206 N N . PHE A 1 527 ? 10.327 -9.191 7.380 1.00 94.38 527 PHE A N 1
ATOM 4207 C CA . PHE A 1 527 ? 8.998 -8.714 7.782 1.00 94.38 527 PHE A CA 1
ATOM 4208 C C . PHE A 1 527 ? 8.873 -7.195 7.589 1.00 94.38 527 PHE A C 1
ATOM 4210 O O . PHE A 1 527 ? 9.550 -6.448 8.293 1.00 94.38 527 PHE A O 1
ATOM 4217 N N . GLN A 1 528 ? 8.008 -6.743 6.676 1.00 93.06 528 GLN A N 1
ATOM 4218 C CA . GLN A 1 528 ? 7.834 -5.328 6.325 1.00 93.06 528 GLN A CA 1
ATOM 4219 C C . GLN A 1 528 ? 6.412 -4.843 6.631 1.00 93.06 528 GLN A C 1
ATOM 4221 O O . GLN A 1 528 ? 5.430 -5.517 6.304 1.00 93.06 528 GLN A O 1
ATOM 4226 N N . ILE A 1 529 ? 6.305 -3.642 7.212 1.00 93.62 529 ILE A N 1
ATOM 4227 C CA . ILE A 1 529 ? 5.034 -2.945 7.447 1.00 93.62 529 ILE A CA 1
ATOM 4228 C C . ILE A 1 529 ? 5.112 -1.507 6.934 1.00 93.62 529 ILE A C 1
ATOM 4230 O O . ILE A 1 529 ? 5.997 -0.750 7.340 1.00 93.62 529 ILE A O 1
ATOM 4234 N N . THR A 1 530 ? 4.114 -1.119 6.145 1.00 92.81 530 THR A N 1
ATOM 4235 C CA . THR A 1 530 ? 3.876 0.259 5.696 1.00 92.81 530 THR A CA 1
ATOM 4236 C C . THR A 1 530 ? 2.487 0.686 6.174 1.00 92.81 530 THR A C 1
ATOM 4238 O O . THR A 1 530 ? 1.511 -0.004 5.887 1.00 92.81 530 THR A O 1
ATOM 4241 N N . ALA A 1 531 ? 2.362 1.770 6.943 1.00 93.88 531 ALA A N 1
ATOM 4242 C CA . ALA A 1 531 ? 1.071 2.174 7.524 1.00 93.88 531 ALA A CA 1
ATOM 4243 C C . ALA A 1 531 ? 1.049 3.635 7.994 1.00 93.88 531 ALA A C 1
ATOM 4245 O O . ALA A 1 531 ? 2.096 4.188 8.335 1.00 93.88 531 ALA A O 1
ATOM 4246 N N . ASN A 1 532 ? -0.140 4.242 8.108 1.00 93.50 532 ASN A N 1
ATOM 4247 C CA . ASN A 1 532 ? -0.292 5.529 8.804 1.00 93.50 532 ASN A CA 1
ATOM 4248 C C . ASN A 1 532 ? 0.190 5.372 10.257 1.00 93.50 532 ASN A C 1
ATOM 4250 O O . ASN A 1 532 ? -0.124 4.383 10.931 1.00 93.50 532 ASN A O 1
ATOM 4254 N N . SER A 1 533 ? 0.913 6.367 10.779 1.00 94.56 533 SER A N 1
ATOM 4255 C CA . SER A 1 533 ? 1.510 6.288 12.123 1.00 94.56 533 SER A CA 1
ATOM 4256 C C . SER A 1 533 ? 0.483 6.204 13.256 1.00 94.56 533 SER A C 1
ATOM 4258 O O . SER A 1 533 ? 0.822 5.761 14.356 1.00 94.56 533 SER A O 1
ATOM 4260 N N . ILE A 1 534 ? -0.785 6.500 12.960 1.00 94.81 534 ILE A N 1
ATOM 4261 C CA . ILE A 1 534 ? -1.937 6.322 13.850 1.00 94.81 534 ILE A CA 1
ATOM 4262 C C . ILE A 1 534 ? -2.110 4.880 14.358 1.00 94.81 534 ILE A C 1
ATOM 4264 O O . ILE A 1 534 ? -2.719 4.672 15.408 1.00 94.81 534 ILE A O 1
ATOM 4268 N N . PHE A 1 535 ? -1.547 3.892 13.645 1.00 97.12 535 PHE A N 1
ATOM 4269 C CA . PHE A 1 535 ? -1.579 2.468 13.998 1.00 97.12 535 PHE A CA 1
ATOM 4270 C C . PHE A 1 535 ? -0.275 1.934 14.605 1.00 97.12 535 PHE A C 1
ATOM 4272 O O . PHE A 1 535 ? -0.197 0.751 14.951 1.00 97.12 535 PHE A O 1
ATOM 4279 N N . ASN A 1 536 ? 0.766 2.758 14.751 1.00 96.88 536 ASN A N 1
ATOM 4280 C CA . ASN A 1 536 ? 2.096 2.281 15.147 1.00 96.88 536 ASN A CA 1
ATOM 4281 C C . ASN A 1 536 ? 2.081 1.487 16.466 1.00 96.88 536 ASN A C 1
ATOM 4283 O O . ASN A 1 536 ? 2.803 0.496 16.610 1.00 96.88 536 ASN A O 1
ATOM 4287 N N . HIS A 1 537 ? 1.249 1.886 17.432 1.00 96.25 537 HIS A N 1
ATOM 4288 C CA . HIS A 1 537 ? 1.123 1.198 18.719 1.00 96.25 537 HIS A CA 1
ATOM 4289 C C . HIS A 1 537 ? 0.470 -0.181 18.578 1.00 96.25 537 HIS A C 1
ATOM 4291 O O . HIS A 1 537 ? 0.998 -1.150 19.127 1.00 96.25 537 HIS A O 1
ATOM 4297 N N . VAL A 1 538 ? -0.641 -0.297 17.842 1.00 96.44 538 VAL A N 1
ATOM 4298 C CA . VAL A 1 538 ? -1.379 -1.561 17.691 1.00 96.44 538 VAL A CA 1
ATOM 4299 C C . VAL A 1 538 ? -0.610 -2.552 16.819 1.00 96.44 538 VAL A C 1
ATOM 4301 O O . VAL A 1 538 ? -0.544 -3.736 17.155 1.00 96.44 538 VAL A O 1
ATOM 4304 N N . LEU A 1 539 ? 0.085 -2.071 15.783 1.00 97.44 539 LEU A N 1
ATOM 4305 C CA . LEU A 1 539 ? 0.940 -2.890 14.919 1.00 97.44 539 LEU A CA 1
ATOM 4306 C C . LEU A 1 539 ? 2.074 -3.543 15.719 1.00 97.44 539 LEU A C 1
ATOM 4308 O O . LEU A 1 539 ? 2.251 -4.761 15.655 1.00 97.44 539 LEU A O 1
ATOM 4312 N N . LYS A 1 540 ? 2.783 -2.758 16.545 1.00 97.19 540 LYS A N 1
ATOM 4313 C CA . LYS A 1 540 ? 3.866 -3.243 17.424 1.00 97.19 540 LYS A CA 1
ATOM 4314 C C . LYS A 1 540 ? 3.361 -4.083 18.593 1.00 97.19 540 LYS A C 1
ATOM 4316 O O . LYS A 1 540 ? 4.064 -4.969 19.069 1.00 97.19 540 LYS A O 1
ATOM 4321 N N . LYS A 1 541 ? 2.165 -3.798 19.110 1.00 96.50 541 LYS A N 1
ATOM 4322 C CA . LYS A 1 541 ? 1.559 -4.577 20.197 1.00 96.50 541 LYS A CA 1
ATOM 4323 C C . LYS A 1 541 ? 1.154 -5.967 19.710 1.00 96.50 541 LYS A C 1
ATOM 4325 O O . LYS A 1 541 ? 1.420 -6.938 20.410 1.00 96.50 541 LYS A O 1
ATOM 4330 N N . THR A 1 542 ? 0.575 -6.062 18.515 1.00 96.56 542 THR A N 1
ATOM 4331 C CA . THR A 1 542 ? 0.086 -7.325 17.944 1.00 96.56 542 THR A CA 1
ATOM 4332 C C . THR A 1 542 ? 1.224 -8.325 17.724 1.00 96.56 542 THR A C 1
ATOM 4334 O O . THR A 1 542 ? 1.079 -9.491 18.081 1.00 96.56 542 THR A O 1
ATOM 4337 N N . THR A 1 543 ? 2.400 -7.884 17.254 1.00 96.25 543 THR A N 1
ATOM 4338 C CA . THR A 1 543 ? 3.557 -8.777 17.016 1.00 96.25 543 THR A CA 1
ATOM 4339 C C . THR A 1 543 ? 4.087 -9.463 18.281 1.00 96.25 543 THR A C 1
ATOM 4341 O O . THR A 1 543 ? 4.744 -10.498 18.179 1.00 96.25 543 THR A O 1
ATOM 4344 N N . LYS A 1 544 ? 3.793 -8.937 19.479 1.00 95.62 544 LYS A N 1
ATOM 4345 C CA . LYS A 1 544 ? 4.193 -9.554 20.759 1.00 95.62 544 LYS A CA 1
ATOM 4346 C C . LYS A 1 544 ? 3.436 -10.846 21.062 1.00 95.62 544 LYS A C 1
ATOM 4348 O O . LYS A 1 544 ? 3.928 -11.655 21.838 1.00 95.62 544 LYS A O 1
ATOM 4353 N N . PHE A 1 545 ? 2.258 -11.025 20.470 1.00 92.88 545 PHE A N 1
ATOM 4354 C CA . PHE A 1 545 ? 1.414 -12.203 20.673 1.00 92.88 545 PHE A CA 1
ATOM 4355 C C . PHE A 1 545 ? 1.604 -13.269 19.594 1.00 92.88 545 PHE A C 1
ATOM 4357 O O . PHE A 1 545 ? 1.042 -14.354 19.709 1.00 92.88 545 PHE A O 1
ATOM 4364 N N . ILE A 1 546 ? 2.372 -12.970 18.542 1.00 93.75 546 ILE A N 1
ATOM 4365 C CA . ILE A 1 546 ? 2.571 -13.887 17.423 1.00 93.75 546 ILE A CA 1
ATOM 4366 C C . ILE A 1 546 ? 3.849 -14.689 17.660 1.00 93.75 546 ILE A C 1
ATOM 4368 O O . ILE A 1 546 ? 4.933 -14.095 17.659 1.00 93.75 546 ILE A O 1
ATOM 4372 N N . PRO A 1 547 ? 3.764 -16.013 17.850 1.00 88.69 547 PRO A N 1
ATOM 4373 C CA . PRO A 1 547 ? 4.950 -16.849 17.860 1.00 88.69 547 PRO A CA 1
ATOM 4374 C C . PRO A 1 547 ? 5.535 -16.986 16.448 1.00 88.69 547 PRO A C 1
ATOM 4376 O O . PRO A 1 547 ? 4.796 -17.013 15.461 1.00 88.69 547 PRO A O 1
ATOM 4379 N N . PHE A 1 548 ? 6.861 -17.088 16.356 1.00 86.94 548 PHE A N 1
ATOM 4380 C CA . PHE A 1 548 ? 7.611 -17.178 15.105 1.00 86.94 548 PHE A CA 1
ATOM 4381 C C . PHE A 1 548 ? 8.634 -18.325 15.158 1.00 86.94 548 PHE A C 1
ATOM 4383 O O . PHE A 1 548 ? 9.317 -18.484 16.170 1.00 86.94 548 PHE A O 1
ATOM 4390 N N . LYS A 1 549 ? 8.747 -19.103 14.065 1.00 72.62 549 LYS A N 1
ATOM 4391 C CA . LYS A 1 549 ? 9.616 -20.296 13.919 1.00 72.62 549 LYS A CA 1
ATOM 4392 C C . LYS A 1 549 ? 9.512 -21.280 15.098 1.00 72.62 549 LYS A C 1
ATOM 4394 O O . LYS A 1 549 ? 10.364 -21.294 15.993 1.00 72.62 549 LYS A O 1
ATOM 4399 N N . ASN A 1 550 ? 8.464 -22.108 15.086 1.00 66.81 550 ASN A N 1
ATOM 4400 C CA . ASN A 1 550 ? 8.190 -23.138 16.103 1.00 66.81 550 ASN A CA 1
ATOM 4401 C C . ASN A 1 550 ? 8.252 -22.608 17.550 1.00 66.81 550 ASN A C 1
ATOM 4403 O O . ASN A 1 550 ? 8.882 -23.207 18.417 1.00 66.81 550 ASN A O 1
ATOM 4407 N N . ASP A 1 551 ? 7.628 -21.451 17.787 1.00 64.88 551 ASP A N 1
ATOM 4408 C CA . ASP A 1 551 ? 7.465 -20.805 19.099 1.00 64.88 551 ASP A CA 1
ATOM 4409 C C . ASP A 1 551 ? 8.772 -20.440 19.837 1.00 64.88 551 ASP A C 1
ATOM 4411 O O . ASP A 1 551 ? 8.752 -20.111 21.023 1.00 64.88 551 ASP A O 1
ATOM 4415 N N . SER A 1 552 ? 9.915 -20.429 19.141 1.00 75.00 552 SER A N 1
ATOM 4416 C CA . SER A 1 552 ? 11.220 -20.128 19.754 1.00 75.00 552 SER A CA 1
ATOM 4417 C C . SER A 1 552 ? 11.316 -18.681 20.250 1.00 75.00 552 SER A C 1
ATOM 4419 O O . SER A 1 552 ? 11.991 -18.384 21.237 1.00 75.00 552 SER A O 1
ATOM 4421 N N . PHE A 1 553 ? 10.667 -17.761 19.538 1.00 87.19 553 PHE A N 1
ATOM 4422 C CA . PHE A 1 553 ? 10.592 -16.343 19.869 1.00 87.19 553 PHE A CA 1
ATOM 4423 C C . PHE A 1 553 ? 9.337 -15.725 19.247 1.00 87.19 553 PHE A C 1
ATOM 4425 O O . PHE A 1 553 ? 8.652 -16.324 18.421 1.00 87.19 553 PHE A O 1
ATOM 4432 N N . THR A 1 554 ? 9.014 -14.506 19.662 1.00 93.06 554 THR A N 1
ATOM 4433 C CA . THR A 1 554 ? 7.887 -13.743 19.109 1.00 93.06 554 THR A CA 1
ATOM 4434 C C . THR A 1 554 ? 8.285 -13.022 17.824 1.00 93.06 554 THR A C 1
ATOM 4436 O O . THR A 1 554 ? 9.441 -12.621 17.655 1.00 93.06 554 THR A O 1
ATOM 4439 N N . LEU A 1 555 ? 7.315 -12.757 16.948 1.00 94.94 555 LEU A N 1
ATOM 4440 C CA . LEU A 1 555 ? 7.509 -11.910 15.768 1.00 94.94 555 LEU A CA 1
ATOM 4441 C C . LEU A 1 555 ? 8.045 -10.522 16.156 1.00 94.94 555 LEU A C 1
ATOM 4443 O O . LEU A 1 555 ? 8.844 -9.936 15.434 1.00 94.94 555 LEU A O 1
ATOM 4447 N N . PHE A 1 556 ? 7.682 -10.019 17.340 1.00 96.12 556 PHE A N 1
ATOM 4448 C CA . PHE A 1 556 ? 8.261 -8.798 17.899 1.00 96.12 556 PHE A CA 1
ATOM 4449 C C . PHE A 1 556 ? 9.782 -8.898 18.083 1.00 96.12 556 PHE A C 1
ATOM 4451 O O . PHE A 1 556 ? 10.512 -8.008 17.659 1.00 96.12 556 PHE A O 1
ATOM 4458 N N . GLN A 1 557 ? 10.281 -9.972 18.702 1.00 95.25 557 GLN A N 1
ATOM 4459 C CA . GLN A 1 557 ? 11.722 -10.168 18.913 1.00 95.25 557 GLN A CA 1
ATOM 4460 C C . GLN A 1 557 ? 12.471 -10.334 17.589 1.00 95.25 557 GLN A C 1
ATOM 4462 O O . GLN A 1 557 ? 13.562 -9.785 17.429 1.00 95.25 557 GLN A O 1
ATOM 4467 N N . TYR A 1 558 ? 11.863 -11.050 16.642 1.00 93.50 558 TYR A N 1
ATOM 4468 C CA . TYR A 1 558 ? 12.378 -11.195 15.285 1.00 93.50 558 TYR A CA 1
ATOM 4469 C C . TYR A 1 558 ? 12.567 -9.841 14.602 1.00 93.50 558 TYR A C 1
ATOM 4471 O O . TYR A 1 558 ? 13.672 -9.484 14.201 1.00 93.50 558 TYR A O 1
ATOM 4479 N N . TRP A 1 559 ? 11.486 -9.068 14.533 1.00 95.06 559 TRP A N 1
ATOM 4480 C CA . TRP A 1 559 ? 11.448 -7.791 13.836 1.00 95.06 559 TRP A CA 1
ATOM 4481 C C . TRP A 1 559 ? 12.305 -6.727 14.526 1.00 95.06 559 TRP A C 1
ATOM 4483 O O . TRP A 1 559 ? 12.943 -5.912 13.865 1.00 95.06 559 TRP A O 1
ATOM 4493 N N . ASN A 1 560 ? 12.410 -6.777 15.858 1.00 95.38 560 ASN A N 1
ATOM 4494 C CA . ASN A 1 560 ? 13.327 -5.920 16.600 1.00 95.38 560 ASN A CA 1
ATOM 4495 C C . ASN A 1 560 ? 14.792 -6.197 16.237 1.00 95.38 560 ASN A C 1
ATOM 4497 O O . ASN A 1 560 ? 15.571 -5.261 16.116 1.00 95.38 560 ASN A O 1
ATOM 4501 N N . LYS A 1 561 ? 15.173 -7.465 16.039 1.00 93.44 561 LYS A N 1
ATOM 4502 C CA . LYS A 1 561 ? 16.526 -7.820 15.586 1.00 93.44 561 LYS A CA 1
ATOM 4503 C C . LYS A 1 561 ? 16.760 -7.460 14.115 1.00 93.44 561 LYS A C 1
ATOM 4505 O O . LYS A 1 561 ? 17.897 -7.177 13.754 1.00 93.44 561 LYS A O 1
ATOM 4510 N N . GLN A 1 562 ? 15.711 -7.518 13.295 1.00 91.94 562 GLN A N 1
ATOM 4511 C CA . GLN A 1 562 ? 15.765 -7.198 11.871 1.00 91.94 562 GLN A CA 1
ATOM 4512 C C . GLN A 1 562 ? 16.021 -5.700 11.655 1.00 91.94 562 GLN A C 1
ATOM 4514 O O . GLN A 1 562 ? 17.089 -5.349 11.167 1.00 91.94 562 GLN A O 1
ATOM 4519 N N . ASP A 1 563 ? 15.099 -4.838 12.104 1.00 90.88 563 ASP A N 1
ATOM 4520 C CA . ASP A 1 563 ? 15.132 -3.396 11.806 1.00 90.88 563 ASP A CA 1
ATOM 4521 C C . ASP A 1 563 ? 14.736 -2.509 13.000 1.00 90.88 563 ASP A C 1
ATOM 4523 O O . ASP A 1 563 ? 14.283 -1.386 12.817 1.00 90.88 563 ASP A O 1
ATOM 4527 N N . ASN A 1 564 ? 14.851 -2.978 14.247 1.00 95.06 564 ASN A N 1
ATOM 4528 C CA . ASN A 1 564 ? 14.418 -2.218 15.434 1.00 95.06 564 ASN A CA 1
ATOM 4529 C C . ASN A 1 564 ? 12.937 -1.773 15.388 1.00 95.06 564 ASN A C 1
ATOM 4531 O O . ASN A 1 564 ? 12.586 -0.705 15.899 1.00 95.06 564 ASN A O 1
ATOM 4535 N N . LEU A 1 565 ? 12.049 -2.602 14.818 1.00 94.44 565 LEU A N 1
ATOM 4536 C CA . LEU A 1 565 ? 10.599 -2.341 14.740 1.00 94.44 565 LEU A CA 1
ATOM 4537 C C . LEU A 1 565 ? 10.248 -1.075 13.932 1.00 94.44 565 LEU A C 1
ATOM 4539 O O . LEU A 1 565 ? 9.325 -0.331 14.301 1.00 94.44 565 LEU A O 1
ATOM 4543 N N . THR A 1 566 ? 11.010 -0.788 12.877 1.00 94.19 566 THR A N 1
ATOM 4544 C CA . THR A 1 566 ? 10.733 0.317 11.956 1.00 94.19 566 THR A CA 1
ATOM 4545 C C . THR A 1 566 ? 9.452 0.054 11.176 1.00 94.19 566 THR A C 1
ATOM 4547 O O . THR A 1 566 ? 9.240 -1.027 10.637 1.00 94.19 566 THR A O 1
ATOM 4550 N N . ILE A 1 567 ? 8.581 1.060 11.132 1.00 93.62 567 ILE A N 1
ATOM 4551 C CA . ILE A 1 567 ? 7.381 1.064 10.294 1.00 93.62 567 ILE A CA 1
ATOM 4552 C C . ILE A 1 567 ? 7.591 2.148 9.253 1.00 93.62 567 ILE A C 1
ATOM 4554 O O . ILE A 1 567 ? 7.987 3.265 9.587 1.00 93.62 567 ILE A O 1
ATOM 4558 N N . GLU A 1 568 ? 7.316 1.825 7.999 1.00 90.69 568 GLU A N 1
ATOM 4559 C CA . GLU A 1 568 ? 7.357 2.800 6.925 1.00 90.69 568 GLU A CA 1
ATOM 4560 C C . GLU A 1 568 ? 6.091 3.665 6.981 1.00 90.69 568 GLU A C 1
ATOM 4562 O O . GLU A 1 568 ? 5.013 3.270 6.537 1.00 90.69 568 GLU A O 1
ATOM 4567 N N . ASN A 1 569 ? 6.210 4.835 7.616 1.00 90.88 569 ASN A N 1
ATOM 4568 C CA . ASN A 1 569 ? 5.096 5.770 7.800 1.00 90.88 569 ASN A CA 1
ATOM 4569 C C . ASN A 1 569 ? 4.954 6.796 6.666 1.00 90.88 569 ASN A C 1
ATOM 4571 O O . ASN A 1 569 ? 3.947 7.499 6.607 1.00 90.88 569 ASN A O 1
ATOM 4575 N N . ASN A 1 570 ? 5.935 6.876 5.764 1.00 83.69 570 ASN A N 1
ATOM 4576 C CA . ASN A 1 570 ? 5.826 7.709 4.577 1.00 83.69 570 ASN A CA 1
ATOM 4577 C C . ASN A 1 570 ? 5.100 6.932 3.482 1.00 83.69 570 ASN A C 1
ATOM 4579 O O . ASN A 1 570 ? 5.673 6.056 2.846 1.00 83.69 570 ASN A O 1
ATOM 4583 N N . LEU A 1 571 ? 3.827 7.246 3.293 1.00 78.56 571 LEU A N 1
ATOM 4584 C CA . LEU A 1 571 ? 2.945 6.459 2.448 1.00 78.56 571 LEU A CA 1
ATOM 4585 C C . LEU A 1 571 ? 3.087 6.770 0.956 1.00 78.56 571 LEU A C 1
ATOM 4587 O O . LEU A 1 571 ? 2.784 5.915 0.139 1.00 78.56 571 LEU A O 1
ATOM 4591 N N . GLY A 1 572 ? 3.547 7.954 0.551 1.00 66.94 572 GLY A N 1
ATOM 4592 C CA . GLY A 1 572 ? 3.394 8.346 -0.854 1.00 66.94 572 GLY A CA 1
ATOM 4593 C C . GLY A 1 572 ? 4.209 7.492 -1.843 1.00 66.94 572 GLY A C 1
ATOM 4594 O O . GLY A 1 572 ? 3.663 7.026 -2.839 1.00 66.94 572 GLY A O 1
ATOM 4595 N N . LEU A 1 573 ? 5.489 7.215 -1.564 1.00 64.00 573 LEU A N 1
ATOM 4596 C CA . LEU A 1 573 ? 6.342 6.416 -2.460 1.00 64.00 573 LEU A CA 1
ATOM 4597 C C . LEU A 1 573 ? 6.100 4.893 -2.404 1.00 64.00 573 LEU A C 1
ATOM 4599 O O . LEU A 1 573 ? 6.018 4.263 -3.461 1.00 64.00 573 LEU A O 1
ATOM 4603 N N . PRO A 1 574 ? 5.964 4.271 -1.220 1.00 55.16 574 PRO A N 1
ATOM 4604 C CA . PRO A 1 574 ? 5.796 2.818 -1.108 1.00 55.16 574 PRO A CA 1
ATOM 4605 C C . PRO A 1 574 ? 4.470 2.322 -1.689 1.00 55.16 574 PRO A C 1
ATOM 4607 O O . PRO A 1 574 ? 4.362 1.166 -2.099 1.00 55.16 574 PRO A O 1
ATOM 4610 N N . LEU A 1 575 ? 3.466 3.201 -1.775 1.00 56.41 575 LEU A N 1
ATOM 4611 C CA . LEU A 1 575 ? 2.171 2.888 -2.372 1.00 56.41 575 LEU A CA 1
ATOM 4612 C C . LEU A 1 575 ? 2.168 2.875 -3.901 1.00 56.41 575 LEU A C 1
ATOM 4614 O O . LEU A 1 575 ? 1.213 2.359 -4.477 1.00 56.41 575 LEU A O 1
ATOM 4618 N N . LEU A 1 576 ? 3.235 3.328 -4.571 1.00 58.94 576 LEU A N 1
ATOM 4619 C CA . LEU A 1 576 ? 3.375 3.156 -6.026 1.00 58.94 576 LEU A CA 1
ATOM 4620 C C . LEU A 1 576 ? 3.323 1.676 -6.443 1.00 58.94 576 LEU A C 1
ATOM 4622 O O . LEU A 1 576 ? 2.942 1.369 -7.570 1.00 58.94 576 LEU A O 1
ATOM 4626 N N . PHE A 1 577 ? 3.675 0.766 -5.529 1.00 56.75 577 PHE A N 1
ATOM 4627 C CA . PHE A 1 577 ? 3.664 -0.682 -5.744 1.00 56.75 577 PHE A CA 1
ATOM 4628 C C . PHE A 1 577 ? 2.377 -1.371 -5.251 1.00 56.75 577 PHE A C 1
ATOM 4630 O O . PHE A 1 577 ? 2.182 -2.552 -5.521 1.00 56.75 577 PHE A O 1
ATOM 4637 N N . SER A 1 578 ? 1.503 -0.655 -4.531 1.00 62.75 578 SER A N 1
ATOM 4638 C CA . SER A 1 578 ? 0.228 -1.152 -3.989 1.00 62.75 578 SER A CA 1
ATOM 4639 C C . SER A 1 578 ? -0.898 -0.210 -4.421 1.00 62.75 578 SER A C 1
ATOM 4641 O O . SER A 1 578 ? -1.344 0.665 -3.673 1.00 62.75 578 SER A O 1
ATOM 4643 N N . THR A 1 579 ? -1.332 -0.382 -5.671 1.00 70.94 579 THR A N 1
ATOM 4644 C CA . THR A 1 579 ? -2.249 0.526 -6.377 1.00 70.94 579 THR A CA 1
ATOM 4645 C C . THR A 1 579 ? -3.566 0.742 -5.626 1.00 70.94 579 THR A C 1
ATOM 4647 O O . THR A 1 579 ? -4.052 1.870 -5.532 1.00 70.94 579 THR A O 1
ATOM 4650 N N . ASP A 1 580 ? -4.118 -0.305 -5.005 1.00 85.81 580 ASP A N 1
ATOM 4651 C CA . ASP A 1 580 ? -5.399 -0.206 -4.298 1.00 85.81 580 ASP A CA 1
ATOM 4652 C C . ASP A 1 580 ? -5.285 0.651 -3.031 1.00 85.81 580 ASP A C 1
ATOM 4654 O O . ASP A 1 580 ? -6.138 1.501 -2.760 1.00 85.81 580 ASP A O 1
ATOM 4658 N N . SER A 1 581 ? -4.199 0.476 -2.275 1.00 87.25 581 SER A N 1
ATOM 4659 C CA . SER A 1 581 ? -3.926 1.242 -1.055 1.00 87.25 581 SER A CA 1
ATOM 4660 C C . SER A 1 581 ? -3.768 2.737 -1.346 1.00 87.25 581 SER A C 1
ATOM 4662 O O . SER A 1 581 ? -4.225 3.570 -0.562 1.00 87.25 581 SER A O 1
ATOM 4664 N N . LEU A 1 582 ? -3.193 3.076 -2.505 1.00 82.56 582 LEU A N 1
ATOM 4665 C CA . LEU A 1 582 ? -3.074 4.449 -2.989 1.00 82.56 582 LEU A CA 1
ATOM 4666 C C . LEU A 1 582 ? -4.454 5.113 -3.125 1.00 82.56 582 LEU A C 1
ATOM 4668 O O . LEU A 1 582 ? -4.677 6.205 -2.606 1.00 82.56 582 LEU A O 1
ATOM 4672 N N . VAL A 1 583 ? -5.425 4.436 -3.742 1.00 86.31 583 VAL A N 1
ATOM 4673 C CA . VAL A 1 583 ? -6.789 4.977 -3.887 1.00 86.31 583 VAL A CA 1
ATOM 4674 C C . VAL A 1 583 ? -7.460 5.170 -2.521 1.00 86.31 583 VAL A C 1
ATOM 4676 O O . VAL A 1 583 ? -8.129 6.183 -2.301 1.00 86.31 583 VAL A O 1
ATOM 4679 N N . PHE A 1 584 ? -7.259 4.251 -1.571 1.00 88.12 584 PHE A N 1
ATOM 4680 C CA . PHE A 1 584 ? -7.791 4.417 -0.214 1.00 88.12 584 PHE A CA 1
ATOM 4681 C C . PHE A 1 584 ? -7.208 5.636 0.506 1.00 88.12 584 PHE A C 1
ATOM 4683 O O . PHE A 1 584 ? -7.960 6.393 1.125 1.00 88.12 584 PHE A O 1
ATOM 4690 N N . GLN A 1 585 ? -5.899 5.851 0.388 1.00 85.00 585 GLN A N 1
ATOM 4691 C CA . GLN A 1 585 ? -5.220 6.968 1.034 1.00 85.00 585 GLN A CA 1
ATOM 4692 C C . GLN A 1 585 ? -5.571 8.312 0.372 1.00 85.00 585 GLN A C 1
ATOM 4694 O O . GLN A 1 585 ? -5.945 9.256 1.067 1.00 85.00 585 GLN A O 1
ATOM 4699 N N . HIS A 1 586 ? -5.493 8.407 -0.960 1.00 79.25 586 HIS A N 1
ATOM 4700 C CA . HIS A 1 586 ? -5.654 9.681 -1.672 1.00 79.25 586 HIS A CA 1
ATOM 4701 C C . HIS A 1 586 ? -7.104 10.067 -1.951 1.00 79.25 586 HIS A C 1
ATOM 4703 O O . HIS A 1 586 ? -7.405 11.254 -1.921 1.00 79.25 586 HIS A O 1
ATOM 4709 N N . HIS A 1 587 ? -7.991 9.107 -2.233 1.00 79.94 587 HIS A N 1
ATOM 4710 C CA . HIS A 1 587 ? -9.361 9.400 -2.674 1.00 79.94 587 HIS A CA 1
ATOM 4711 C C . HIS A 1 587 ? -10.411 9.118 -1.593 1.00 79.94 587 HIS A C 1
ATOM 4713 O O . HIS A 1 587 ? -11.365 9.882 -1.416 1.00 79.94 587 HIS A O 1
ATOM 4719 N N . LEU A 1 588 ? -10.243 8.028 -0.838 1.00 84.62 588 LEU A N 1
ATOM 4720 C CA . LEU A 1 588 ? -11.175 7.659 0.234 1.00 84.62 588 LEU A CA 1
ATOM 4721 C C . LEU A 1 588 ? -10.769 8.203 1.610 1.00 84.62 588 LEU A C 1
ATOM 4723 O O . LEU A 1 588 ? -11.537 8.026 2.557 1.00 84.62 588 LEU A O 1
ATOM 4727 N N . ASN A 1 589 ? -9.604 8.856 1.725 1.00 82.81 589 ASN A N 1
ATOM 4728 C CA . ASN A 1 589 ? -9.072 9.436 2.965 1.00 82.81 589 ASN A CA 1
ATOM 4729 C C . ASN A 1 589 ? -9.168 8.447 4.129 1.00 82.81 589 ASN A C 1
ATOM 4731 O O . ASN A 1 589 ? -9.765 8.718 5.171 1.00 82.81 589 ASN A O 1
ATOM 4735 N N . THR A 1 590 ? -8.675 7.240 3.884 1.00 89.25 590 THR A N 1
ATOM 4736 C CA . THR A 1 590 ? -8.766 6.120 4.811 1.00 89.25 590 THR A CA 1
ATOM 4737 C C . THR A 1 590 ? -7.365 5.736 5.260 1.00 89.25 590 THR A C 1
ATOM 4739 O O . THR A 1 590 ? -6.529 5.488 4.392 1.00 89.25 590 THR A O 1
ATOM 4742 N N . PRO A 1 591 ? -7.114 5.606 6.576 1.00 92.69 591 PRO A N 1
ATOM 4743 C CA . PRO A 1 591 ? -5.860 5.063 7.070 1.00 92.69 591 PRO A CA 1
ATOM 4744 C C . PRO A 1 591 ? -5.601 3.659 6.515 1.00 92.69 591 PRO A C 1
ATOM 4746 O O . PRO A 1 591 ? -6.465 2.776 6.592 1.00 92.69 591 PRO A O 1
ATOM 4749 N N . ILE A 1 592 ? -4.397 3.434 6.006 1.00 93.38 592 ILE A N 1
ATOM 4750 C CA . ILE A 1 592 ? -3.992 2.173 5.398 1.00 93.38 592 ILE A CA 1
ATOM 4751 C C . ILE A 1 592 ? -2.979 1.409 6.255 1.00 93.38 592 ILE A C 1
ATOM 4753 O O . ILE A 1 592 ? -2.214 1.976 7.041 1.00 93.38 592 ILE A O 1
ATOM 4757 N N . ILE A 1 593 ? -2.969 0.093 6.074 1.00 95.25 593 ILE A N 1
ATOM 4758 C CA . ILE A 1 593 ? -1.986 -0.831 6.633 1.00 95.25 593 ILE A CA 1
ATOM 4759 C C . ILE A 1 593 ? -1.626 -1.830 5.533 1.00 95.25 593 ILE A C 1
ATOM 4761 O O . ILE A 1 593 ? -2.502 -2.539 5.051 1.00 95.25 593 ILE A O 1
ATOM 4765 N N . ASN A 1 594 ? -0.352 -1.929 5.171 1.00 93.94 594 ASN A N 1
ATOM 4766 C CA . ASN A 1 594 ? 0.180 -2.970 4.298 1.00 93.94 594 ASN A CA 1
ATOM 4767 C C . ASN A 1 594 ? 1.215 -3.802 5.058 1.00 93.94 594 ASN A C 1
ATOM 4769 O O . ASN A 1 594 ? 2.059 -3.252 5.771 1.00 93.94 594 ASN A O 1
ATOM 4773 N N . VAL A 1 595 ? 1.146 -5.125 4.917 1.00 93.31 595 VAL A N 1
ATOM 4774 C CA . VAL A 1 595 ? 2.031 -6.063 5.622 1.00 93.31 595 VAL A CA 1
ATOM 4775 C C . VAL A 1 595 ? 2.430 -7.180 4.673 1.00 93.31 595 VAL A C 1
ATOM 4777 O O . VAL A 1 595 ? 1.563 -7.819 4.078 1.00 93.31 595 VAL A O 1
ATOM 4780 N N . LYS A 1 596 ? 3.730 -7.462 4.586 1.00 92.62 596 LYS A N 1
ATOM 4781 C CA . LYS A 1 596 ? 4.255 -8.574 3.790 1.00 92.62 596 LYS A CA 1
ATOM 4782 C C . LYS A 1 596 ? 5.560 -9.121 4.349 1.00 92.62 596 LYS A C 1
ATOM 4784 O O . LYS A 1 596 ? 6.198 -8.503 5.202 1.00 92.62 596 LYS A O 1
ATOM 4789 N N . PHE A 1 597 ? 5.966 -10.264 3.814 1.00 93.44 597 PHE A N 1
ATOM 4790 C CA . PHE A 1 597 ? 7.322 -10.767 3.948 1.00 93.44 597 PHE A CA 1
ATOM 4791 C C . PHE A 1 597 ? 8.094 -10.532 2.643 1.00 93.44 597 PHE A C 1
ATOM 4793 O O . PHE A 1 597 ? 7.857 -11.215 1.645 1.00 93.44 597 PHE A O 1
ATOM 4800 N N . SER A 1 598 ? 8.977 -9.531 2.640 1.00 89.75 598 SER A N 1
ATOM 4801 C CA . SER A 1 598 ? 9.844 -9.180 1.516 1.00 89.75 598 SER A CA 1
ATOM 4802 C C . SER A 1 598 ? 11.162 -9.969 1.513 1.00 89.75 598 SER A C 1
ATOM 4804 O O . SER A 1 598 ? 11.451 -10.731 2.434 1.00 89.75 598 SER A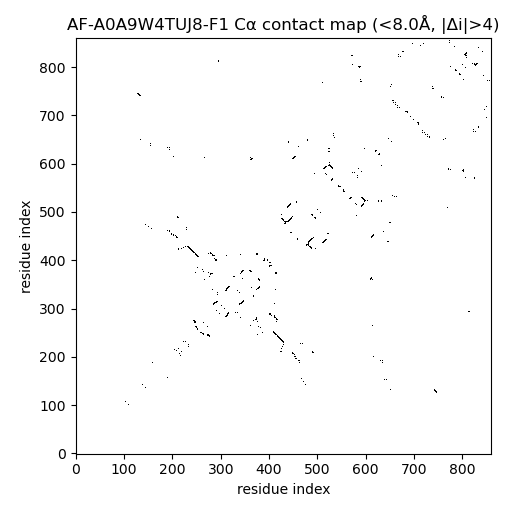 O 1
ATOM 4806 N N . ASN A 1 599 ? 11.950 -9.835 0.445 1.00 86.31 599 ASN A N 1
ATOM 4807 C CA . ASN A 1 599 ? 13.233 -10.520 0.309 1.00 86.31 599 ASN A CA 1
ATOM 4808 C C . ASN A 1 599 ? 14.311 -9.860 1.186 1.00 86.31 599 ASN A C 1
ATOM 4810 O O . ASN A 1 599 ? 14.564 -8.664 1.051 1.00 86.31 599 ASN A O 1
ATOM 4814 N N . ASP A 1 600 ? 14.970 -10.628 2.053 1.00 85.00 600 ASP A N 1
ATOM 4815 C CA . ASP A 1 600 ? 16.144 -10.196 2.812 1.00 85.00 600 ASP A CA 1
ATOM 4816 C C . ASP A 1 600 ? 17.423 -10.661 2.111 1.00 85.00 600 ASP A C 1
ATOM 4818 O O . ASP A 1 600 ? 17.859 -11.792 2.294 1.00 85.00 600 ASP A O 1
ATOM 4822 N N . GLN A 1 601 ? 18.096 -9.771 1.383 1.00 76.56 601 GLN A N 1
ATOM 4823 C CA . GLN A 1 601 ? 19.343 -10.089 0.666 1.00 76.56 601 GLN A CA 1
ATOM 4824 C C . GLN A 1 601 ? 20.441 -10.729 1.533 1.00 76.56 601 GLN A C 1
ATOM 4826 O O . GLN A 1 601 ? 21.349 -11.368 1.006 1.00 76.56 601 GLN A O 1
ATOM 4831 N N . LYS A 1 602 ? 20.421 -10.528 2.859 1.00 80.31 602 LYS A N 1
ATOM 4832 C CA . LYS A 1 602 ? 21.434 -11.094 3.762 1.00 80.31 602 LYS A CA 1
ATOM 4833 C C . LYS A 1 602 ? 21.124 -12.531 4.170 1.00 80.31 602 LYS A C 1
ATOM 4835 O O . LYS A 1 602 ? 22.027 -13.224 4.638 1.00 80.31 602 LYS A O 1
ATOM 4840 N N . ARG A 1 603 ? 19.857 -12.943 4.101 1.00 79.62 603 ARG A N 1
ATOM 4841 C CA . ARG A 1 603 ? 19.369 -14.222 4.643 1.00 79.62 603 ARG A CA 1
ATOM 4842 C C . ARG A 1 603 ? 18.757 -15.121 3.583 1.00 79.62 603 ARG A C 1
ATOM 4844 O O . ARG A 1 603 ? 18.868 -16.339 3.700 1.00 79.62 603 ARG A O 1
ATOM 4851 N N . ASP A 1 604 ? 18.161 -14.519 2.571 1.00 80.94 604 ASP A N 1
ATOM 4852 C CA . ASP A 1 604 ? 17.438 -15.187 1.514 1.00 80.94 604 ASP A CA 1
ATOM 4853 C C . ASP A 1 604 ? 18.336 -15.249 0.277 1.00 80.94 604 ASP A C 1
ATOM 4855 O O . ASP A 1 604 ? 18.777 -14.236 -0.264 1.00 80.94 604 ASP A O 1
ATOM 4859 N N . ASN A 1 605 ? 18.611 -16.469 -0.180 1.00 75.75 605 ASN A N 1
ATOM 4860 C CA . ASN A 1 605 ? 19.354 -16.695 -1.422 1.00 75.75 605 ASN A CA 1
ATOM 4861 C C . ASN A 1 605 ? 18.435 -16.666 -2.653 1.00 75.75 605 ASN A C 1
ATOM 4863 O O . ASN A 1 605 ? 18.906 -16.709 -3.789 1.00 75.75 605 ASN A O 1
ATOM 4867 N N . SER A 1 606 ? 17.120 -16.661 -2.437 1.00 74.62 606 SER A N 1
ATOM 4868 C CA . SER A 1 606 ? 16.120 -16.715 -3.490 1.00 74.62 606 SER A CA 1
ATOM 4869 C C . SER A 1 606 ? 15.973 -15.381 -4.200 1.00 74.62 606 SER A C 1
ATOM 4871 O O . SER A 1 606 ? 15.860 -14.327 -3.579 1.00 74.62 606 SER A O 1
ATOM 4873 N N . ILE A 1 607 ? 15.890 -15.447 -5.523 1.00 80.94 607 ILE A N 1
ATOM 4874 C CA . ILE A 1 607 ? 15.617 -14.288 -6.361 1.00 80.94 607 ILE A CA 1
ATOM 4875 C C . ILE A 1 607 ? 14.130 -14.276 -6.718 1.00 80.94 607 ILE A C 1
ATOM 4877 O O . ILE A 1 607 ? 13.605 -15.252 -7.261 1.00 80.94 607 ILE A O 1
ATOM 4881 N N . TYR A 1 608 ? 13.469 -13.157 -6.433 1.00 85.19 608 TYR A N 1
ATOM 4882 C CA . TYR A 1 608 ? 12.104 -12.866 -6.856 1.00 85.19 608 TYR A CA 1
ATOM 4883 C C . TYR A 1 608 ? 12.130 -11.952 -8.089 1.00 85.19 608 TYR A C 1
ATOM 4885 O O . TYR A 1 608 ? 12.762 -10.897 -8.065 1.00 85.19 608 TYR A O 1
ATOM 4893 N N . LEU A 1 609 ? 11.445 -12.356 -9.167 1.00 86.88 609 LEU A N 1
ATOM 4894 C CA . LEU A 1 609 ? 11.185 -11.500 -10.329 1.00 86.88 609 LEU A CA 1
ATOM 4895 C C . LEU A 1 609 ? 9.692 -11.143 -10.358 1.00 86.88 609 LEU A C 1
ATOM 4897 O O . LEU A 1 609 ? 8.879 -12.062 -10.533 1.00 86.88 609 LEU A O 1
ATOM 4901 N N . PRO A 1 610 ? 9.333 -9.850 -10.247 1.00 85.50 610 PRO A N 1
ATOM 4902 C CA . PRO A 1 610 ? 7.944 -9.406 -10.256 1.00 85.50 610 PRO A CA 1
ATOM 4903 C C . PRO A 1 610 ? 7.159 -9.912 -11.467 1.00 85.50 610 PRO A C 1
ATOM 4905 O O . PRO A 1 610 ? 7.674 -9.937 -12.587 1.00 85.50 610 PRO A O 1
ATOM 4908 N N . ASN A 1 611 ? 5.899 -10.305 -11.255 1.00 87.44 611 ASN A N 1
ATOM 4909 C CA . ASN A 1 611 ? 4.946 -10.621 -12.329 1.00 87.44 611 ASN A CA 1
ATOM 4910 C C . ASN A 1 611 ? 5.484 -11.604 -13.396 1.00 87.44 611 ASN A C 1
ATOM 4912 O O . ASN A 1 611 ? 5.198 -11.487 -14.593 1.00 87.44 611 ASN A O 1
ATOM 4916 N N . SER A 1 612 ? 6.290 -12.577 -12.970 1.00 89.44 612 SER A N 1
ATOM 4917 C CA . SER A 1 612 ? 6.877 -13.616 -13.823 1.00 89.44 612 SER A CA 1
ATOM 4918 C C . SER A 1 612 ? 6.245 -14.985 -13.553 1.00 89.44 612 SER A C 1
ATOM 4920 O O . SER A 1 612 ? 5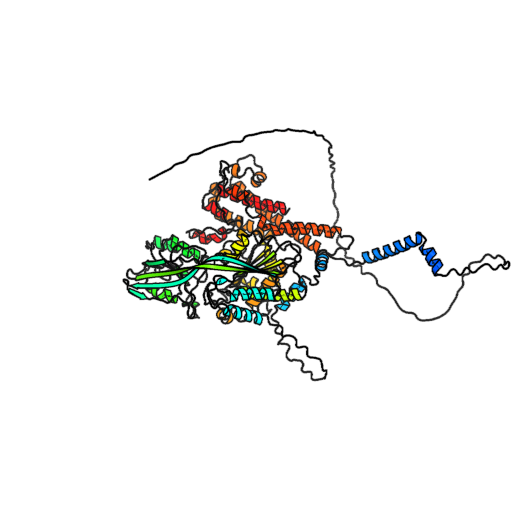.691 -15.211 -12.478 1.00 89.44 612 SER A O 1
ATOM 4922 N N . ASN A 1 613 ? 6.307 -15.929 -14.506 1.00 88.38 613 ASN A N 1
ATOM 4923 C CA . ASN A 1 613 ? 5.798 -17.293 -14.255 1.00 88.38 613 ASN A CA 1
ATOM 4924 C C . ASN A 1 613 ? 6.727 -18.092 -13.315 1.00 88.38 613 ASN A C 1
ATOM 4926 O O . ASN A 1 613 ? 6.388 -19.204 -12.888 1.00 88.38 613 ASN A O 1
ATOM 4930 N N . TYR A 1 614 ? 7.895 -17.525 -12.993 1.00 86.94 614 TYR A N 1
ATOM 4931 C CA . TYR A 1 614 ? 8.840 -18.057 -12.021 1.00 86.94 614 TYR A CA 1
ATOM 4932 C C . TYR A 1 614 ? 8.285 -18.006 -10.595 1.00 86.94 614 TYR A C 1
ATOM 4934 O O . TYR A 1 614 ? 8.468 -18.972 -9.858 1.00 86.94 614 TYR A O 1
ATOM 4942 N N . TYR A 1 615 ? 7.541 -16.952 -10.234 1.00 88.62 615 TYR A N 1
ATOM 4943 C CA . TYR A 1 615 ? 6.794 -16.923 -8.977 1.00 88.62 615 TYR A CA 1
ATOM 4944 C C . TYR A 1 615 ? 5.566 -17.836 -9.077 1.00 88.62 615 TYR A C 1
ATOM 4946 O O . TYR A 1 615 ? 4.556 -17.501 -9.694 1.00 88.62 615 TYR A O 1
ATOM 4954 N N . ASN A 1 616 ? 5.685 -19.031 -8.505 1.00 88.75 616 ASN A N 1
ATOM 4955 C CA . ASN A 1 616 ? 4.664 -20.071 -8.542 1.00 88.75 616 ASN A CA 1
ATOM 4956 C C . ASN A 1 616 ? 4.697 -20.938 -7.279 1.00 88.75 616 ASN A C 1
ATOM 4958 O O . ASN A 1 616 ? 5.593 -20.819 -6.442 1.00 88.75 616 ASN A O 1
ATOM 4962 N N . TYR A 1 617 ? 3.738 -21.857 -7.166 1.00 91.00 617 TYR A N 1
ATOM 4963 C CA . TYR A 1 617 ? 3.643 -22.806 -6.053 1.00 91.00 617 TYR A CA 1
ATOM 4964 C C . TYR A 1 617 ? 4.958 -23.544 -5.747 1.00 91.00 617 TYR A C 1
ATOM 4966 O O . TYR A 1 617 ? 5.362 -23.659 -4.591 1.00 91.00 617 TYR A O 1
ATOM 4974 N N . ASN A 1 618 ? 5.651 -24.033 -6.782 1.00 88.75 618 ASN A N 1
ATOM 4975 C CA . ASN A 1 618 ? 6.911 -24.752 -6.600 1.00 88.75 618 ASN A CA 1
ATOM 4976 C C . ASN A 1 618 ? 8.021 -23.823 -6.108 1.00 88.75 618 ASN A C 1
ATOM 4978 O O . ASN A 1 618 ? 8.821 -24.251 -5.286 1.00 88.75 618 ASN A O 1
ATOM 4982 N N . TRP A 1 619 ? 8.076 -22.582 -6.594 1.00 87.31 619 TRP A N 1
ATOM 4983 C CA . TRP A 1 619 ? 9.050 -21.598 -6.126 1.00 87.31 619 TRP A CA 1
ATOM 4984 C C . TRP A 1 619 ? 8.862 -21.288 -4.639 1.00 87.31 619 TRP A C 1
ATOM 4986 O O . TRP A 1 619 ? 9.835 -21.321 -3.898 1.00 87.31 619 TRP A O 1
ATOM 4996 N N . LEU A 1 620 ? 7.621 -21.095 -4.181 1.00 88.50 620 LEU A N 1
ATOM 4997 C CA . LEU A 1 620 ? 7.336 -20.819 -2.767 1.00 88.50 620 LEU A CA 1
ATOM 4998 C C . LEU A 1 620 ? 7.775 -21.953 -1.830 1.00 88.50 620 LEU A C 1
ATOM 5000 O O . LEU A 1 620 ? 8.350 -21.683 -0.780 1.00 88.50 620 LEU A O 1
ATOM 5004 N N . LEU A 1 621 ? 7.505 -23.210 -2.204 1.00 87.19 621 LEU A N 1
ATOM 5005 C CA . LEU A 1 621 ? 7.695 -24.357 -1.306 1.00 87.19 621 LEU A CA 1
ATOM 5006 C C . LEU A 1 621 ? 9.006 -25.122 -1.486 1.00 87.19 621 LEU A C 1
ATOM 5008 O O . LEU A 1 621 ? 9.448 -25.797 -0.563 1.00 87.19 621 LEU A O 1
ATOM 5012 N N . LYS A 1 622 ? 9.596 -25.123 -2.685 1.00 78.75 622 LYS A N 1
ATOM 5013 C CA . LYS A 1 622 ? 10.800 -25.927 -2.966 1.00 78.75 622 LYS A CA 1
ATOM 5014 C C . LYS A 1 622 ? 12.087 -25.131 -2.833 1.00 78.75 622 LYS A C 1
ATOM 5016 O O . LYS A 1 622 ? 13.150 -25.745 -2.777 1.00 78.75 622 LYS A O 1
ATOM 5021 N N . GLN A 1 623 ? 12.008 -23.802 -2.821 1.00 72.69 623 GLN A N 1
ATOM 5022 C CA . GLN A 1 623 ? 13.181 -22.975 -2.586 1.00 72.69 623 GLN A CA 1
ATOM 5023 C C . GLN A 1 623 ? 13.500 -22.983 -1.087 1.00 72.69 623 GLN A C 1
ATOM 5025 O O . GLN A 1 623 ? 12.654 -22.584 -0.282 1.00 72.69 623 GLN A O 1
ATOM 5030 N N . PRO A 1 624 ? 14.696 -23.452 -0.693 1.00 69.50 624 PRO A N 1
ATOM 5031 C CA . PRO A 1 624 ? 15.047 -23.569 0.712 1.00 69.50 624 PRO A CA 1
ATOM 5032 C C . PRO A 1 624 ? 15.073 -22.185 1.362 1.00 69.50 624 PRO A C 1
ATOM 5034 O O . PRO A 1 624 ? 15.736 -21.273 0.867 1.00 69.50 624 PRO A O 1
ATOM 5037 N N . GLY A 1 625 ? 14.378 -22.046 2.490 1.00 68.56 625 GLY A N 1
ATOM 5038 C CA . GLY A 1 625 ? 14.394 -20.824 3.293 1.00 68.56 625 GLY A CA 1
ATOM 5039 C C . GLY A 1 625 ? 13.407 -19.726 2.886 1.00 68.56 625 GLY A C 1
ATOM 5040 O O . GLY A 1 625 ? 13.409 -18.696 3.556 1.00 68.56 625 GLY A O 1
ATOM 5041 N N . ILE A 1 626 ? 12.559 -19.931 1.865 1.00 80.69 626 ILE A N 1
ATOM 5042 C CA . ILE A 1 626 ? 11.425 -19.027 1.599 1.00 80.69 626 ILE A CA 1
ATOM 5043 C C . ILE A 1 626 ? 10.261 -19.399 2.513 1.00 80.69 626 ILE A C 1
ATOM 5045 O O . ILE A 1 626 ? 10.096 -18.797 3.568 1.00 80.69 626 ILE A O 1
ATOM 5049 N N . ASP A 1 627 ? 9.460 -20.396 2.132 1.00 87.50 627 ASP A N 1
ATOM 5050 C CA . ASP A 1 627 ? 8.338 -20.854 2.948 1.00 87.50 627 ASP A CA 1
ATOM 5051 C C . ASP A 1 627 ? 8.035 -22.346 2.749 1.00 87.50 627 ASP A C 1
ATOM 5053 O O . ASP A 1 627 ? 6.885 -22.765 2.623 1.00 87.50 627 ASP A O 1
ATOM 5057 N N . ASP A 1 628 ? 9.093 -23.155 2.718 1.00 83.88 628 ASP A N 1
ATOM 5058 C CA . ASP A 1 628 ? 9.058 -24.616 2.591 1.00 83.88 628 ASP A CA 1
ATOM 5059 C C . ASP A 1 628 ? 8.185 -25.301 3.656 1.00 83.88 628 ASP A C 1
ATOM 5061 O O . ASP A 1 628 ? 7.455 -26.247 3.351 1.00 83.88 628 ASP A O 1
ATOM 5065 N N . GLU A 1 629 ? 8.200 -24.790 4.887 1.00 86.06 629 GLU A N 1
ATOM 5066 C CA . GLU A 1 629 ? 7.368 -25.281 5.992 1.00 86.06 629 GLU A CA 1
ATOM 5067 C C . GLU A 1 629 ? 6.034 -24.529 6.173 1.00 86.06 629 GLU A C 1
ATOM 5069 O O . GLU A 1 629 ? 5.292 -24.840 7.111 1.00 86.06 629 GLU A O 1
ATOM 5074 N N . LEU A 1 630 ? 5.701 -23.564 5.304 1.00 91.00 630 LEU A N 1
ATOM 5075 C CA . LEU A 1 630 ? 4.511 -22.695 5.403 1.00 91.00 630 LEU A CA 1
ATOM 5076 C C . LEU A 1 630 ? 4.423 -21.862 6.698 1.00 91.00 630 LEU A C 1
ATOM 5078 O O . LEU A 1 630 ? 3.342 -21.427 7.117 1.00 91.00 630 LEU A O 1
ATOM 5082 N N . ASP A 1 631 ? 5.560 -21.647 7.352 1.00 89.25 631 ASP A N 1
ATOM 5083 C CA . ASP A 1 631 ? 5.682 -20.884 8.589 1.00 89.25 631 ASP A CA 1
ATOM 5084 C C . ASP A 1 631 ? 5.422 -19.390 8.384 1.00 89.25 631 ASP A C 1
ATOM 5086 O O . ASP A 1 631 ? 4.812 -18.751 9.250 1.00 89.25 631 ASP A O 1
ATOM 5090 N N . LEU A 1 632 ? 5.849 -18.821 7.255 1.00 92.31 632 LEU A N 1
ATOM 5091 C CA . LEU A 1 632 ? 5.650 -17.407 6.952 1.00 92.31 632 LEU A CA 1
ATOM 5092 C C . LEU A 1 632 ? 4.183 -17.128 6.617 1.00 92.31 632 LEU A C 1
ATOM 5094 O O . LEU A 1 632 ? 3.612 -16.197 7.196 1.00 92.31 632 LEU A O 1
ATOM 5098 N N . HIS A 1 633 ? 3.531 -17.965 5.793 1.00 94.56 633 HIS A N 1
ATOM 5099 C CA . HIS A 1 633 ? 2.082 -17.864 5.558 1.00 94.56 633 HIS A CA 1
ATOM 5100 C C . HIS A 1 633 ? 1.316 -17.972 6.878 1.00 94.56 633 HIS A C 1
ATOM 5102 O O . HIS A 1 633 ? 0.485 -17.111 7.181 1.00 94.56 633 HIS A O 1
ATOM 5108 N N . ALA A 1 634 ? 1.615 -18.985 7.698 1.00 93.44 634 ALA A N 1
ATOM 5109 C CA . ALA A 1 634 ? 0.946 -19.175 8.982 1.00 93.44 634 ALA A CA 1
ATOM 5110 C C . ALA A 1 634 ? 1.160 -17.982 9.931 1.00 93.44 634 ALA A C 1
ATOM 5112 O O . ALA A 1 634 ? 0.215 -17.531 10.580 1.00 93.44 634 ALA A O 1
ATOM 5113 N N . THR A 1 635 ? 2.376 -17.432 9.986 1.00 94.06 635 THR A N 1
ATOM 5114 C CA . THR A 1 635 ? 2.692 -16.238 10.782 1.00 94.06 635 THR A CA 1
ATOM 5115 C C . THR A 1 635 ? 1.883 -15.033 10.316 1.00 94.06 635 THR A C 1
ATOM 5117 O O . THR A 1 635 ? 1.284 -14.343 11.144 1.00 94.06 635 THR A O 1
ATOM 5120 N N . LEU A 1 636 ? 1.831 -14.780 9.006 1.00 95.56 636 LEU A N 1
ATOM 5121 C CA . LEU A 1 636 ? 1.139 -13.621 8.451 1.00 95.56 636 LEU A CA 1
ATOM 5122 C C . LEU A 1 636 ? -0.384 -13.729 8.636 1.00 95.56 636 LEU A C 1
ATOM 5124 O O . LEU A 1 636 ? -1.022 -12.745 9.005 1.00 95.56 636 LEU A O 1
ATOM 5128 N N . ILE A 1 637 ? -0.952 -14.935 8.509 1.00 96.38 637 ILE A N 1
ATOM 5129 C CA . ILE A 1 637 ? -2.357 -15.231 8.843 1.00 96.38 637 ILE A CA 1
ATOM 5130 C C . ILE A 1 637 ? -2.660 -14.907 10.308 1.00 96.38 637 ILE A C 1
ATOM 5132 O O . ILE A 1 637 ? -3.649 -14.227 10.597 1.00 96.38 637 ILE A O 1
ATOM 5136 N N . ARG A 1 638 ? -1.813 -15.369 11.239 1.00 95.25 638 ARG A N 1
ATOM 5137 C CA . ARG A 1 638 ? -1.977 -15.077 12.672 1.00 95.25 638 ARG A CA 1
ATOM 5138 C C . ARG A 1 638 ? -1.886 -13.584 12.941 1.00 95.25 638 ARG A C 1
ATOM 5140 O O . ARG A 1 638 ? -2.726 -13.042 13.649 1.00 95.25 638 ARG A O 1
ATOM 5147 N N . TYR A 1 639 ? -0.884 -12.922 12.372 1.00 97.19 639 TYR A N 1
ATOM 5148 C CA . TYR A 1 639 ? -0.664 -11.499 12.584 1.00 97.19 639 TYR A CA 1
ATOM 5149 C C . TYR A 1 639 ? -1.832 -10.657 12.063 1.00 97.19 639 TYR A C 1
ATOM 5151 O O . TYR A 1 639 ? -2.426 -9.905 12.832 1.00 97.19 639 TYR A O 1
ATOM 5159 N N . LEU A 1 640 ? -2.206 -10.818 10.792 1.00 98.00 640 LEU A N 1
ATOM 5160 C CA . LEU A 1 640 ? -3.278 -10.040 10.168 1.00 98.00 640 LEU A CA 1
ATOM 5161 C C . LEU A 1 640 ? -4.648 -10.355 10.772 1.00 98.00 640 LEU A C 1
ATOM 5163 O O . LEU A 1 640 ? -5.423 -9.439 11.041 1.00 98.00 640 LEU A O 1
ATOM 5167 N N . GLY A 1 641 ? -4.952 -11.628 11.038 1.00 97.50 641 GLY A N 1
ATOM 5168 C CA . GLY A 1 641 ? -6.211 -11.997 11.681 1.00 97.50 641 GLY A CA 1
ATOM 5169 C C . GLY A 1 641 ? -6.321 -11.441 13.104 1.00 97.50 641 GLY A C 1
ATOM 5170 O O . GLY A 1 641 ? -7.355 -10.872 13.459 1.00 97.50 641 GLY A O 1
ATOM 5171 N N . LEU A 1 642 ? -5.244 -11.506 13.896 1.00 97.31 642 LEU A N 1
ATOM 5172 C CA . LEU A 1 642 ? -5.226 -10.928 15.241 1.00 97.31 642 LEU A CA 1
ATOM 5173 C C . LEU A 1 642 ? -5.271 -9.394 15.212 1.00 97.31 642 LEU A C 1
ATOM 5175 O O . LEU A 1 642 ? -5.912 -8.789 16.071 1.00 97.31 642 LEU A O 1
ATOM 5179 N N . LEU A 1 643 ? -4.640 -8.759 14.222 1.00 97.81 643 LEU A N 1
ATOM 5180 C CA . LEU A 1 643 ? -4.705 -7.313 14.013 1.00 97.81 643 LEU A CA 1
ATOM 5181 C C . LEU A 1 643 ? -6.142 -6.862 13.719 1.00 97.81 643 LEU A C 1
ATOM 5183 O O . LEU A 1 643 ? -6.636 -5.927 14.349 1.00 97.81 643 LEU A O 1
ATOM 5187 N N . VAL A 1 644 ? -6.841 -7.559 12.818 1.00 97.88 644 VAL A N 1
ATOM 5188 C CA . VAL A 1 644 ? -8.253 -7.281 12.511 1.00 97.88 644 VAL A CA 1
ATOM 5189 C C . VAL A 1 644 ? -9.125 -7.456 13.758 1.00 97.88 644 VAL A C 1
ATOM 5191 O O . VAL A 1 644 ? -9.945 -6.583 14.046 1.00 97.88 644 VAL A O 1
ATOM 5194 N N . ILE A 1 645 ? -8.921 -8.528 14.536 1.00 97.19 645 ILE A N 1
ATOM 5195 C CA . ILE A 1 645 ? -9.616 -8.728 15.820 1.00 97.19 645 ILE A CA 1
ATOM 5196 C C . ILE A 1 645 ? -9.331 -7.553 16.761 1.00 97.19 645 ILE A C 1
ATOM 5198 O O . ILE A 1 645 ? -10.270 -6.957 17.287 1.00 97.19 645 ILE A O 1
ATOM 5202 N N . SER A 1 646 ? -8.062 -7.166 16.911 1.00 95.62 646 SER A N 1
ATOM 5203 C CA . SER A 1 646 ? -7.624 -6.089 17.805 1.00 95.62 646 SER A CA 1
ATOM 5204 C C . SER A 1 646 ? -8.303 -4.757 17.489 1.00 95.62 646 SER A C 1
ATOM 5206 O O . SER A 1 646 ? -8.796 -4.105 18.409 1.00 95.62 646 SER A O 1
ATOM 5208 N N . LEU A 1 647 ? -8.388 -4.391 16.205 1.00 95.44 647 LEU A N 1
ATOM 5209 C CA . LEU A 1 647 ? -9.074 -3.182 15.729 1.00 95.44 647 LEU A CA 1
ATOM 5210 C C . LEU A 1 647 ? -10.603 -3.274 15.875 1.00 95.44 647 LEU A C 1
ATOM 5212 O O . LEU A 1 647 ? -11.285 -2.265 16.076 1.00 95.44 647 LEU A O 1
ATOM 5216 N N . SER A 1 648 ? -11.159 -4.483 15.774 1.00 95.25 648 SER A N 1
ATOM 5217 C CA . SER A 1 648 ? -12.604 -4.715 15.860 1.00 95.25 648 SER A CA 1
ATOM 5218 C C . SER A 1 648 ? -13.144 -4.818 17.289 1.00 95.25 648 SER A C 1
ATOM 5220 O O . SER A 1 648 ? -14.337 -4.614 17.471 1.00 95.25 648 SER A O 1
ATOM 5222 N N . GLU A 1 649 ? -12.308 -5.127 18.286 1.00 93.38 649 GLU A N 1
ATOM 5223 C CA . GLU A 1 649 ? -12.730 -5.451 19.663 1.00 93.38 649 GLU A CA 1
ATOM 5224 C C . GLU A 1 649 ? -12.530 -4.318 20.687 1.00 93.38 649 GLU A C 1
ATOM 5226 O O . GLU A 1 649 ? -12.740 -4.531 21.883 1.00 93.38 649 GLU A O 1
ATOM 5231 N N . HIS A 1 650 ? -12.143 -3.122 20.238 1.00 91.75 650 HIS A N 1
ATOM 5232 C CA . HIS A 1 650 ? -12.084 -1.913 21.068 1.00 91.75 650 HIS A CA 1
ATOM 5233 C C . HIS A 1 650 ? -13.342 -1.053 20.906 1.00 91.75 650 HIS A C 1
ATOM 5235 O O . HIS A 1 650 ? -13.748 -0.763 19.775 1.00 91.75 650 HIS A O 1
ATOM 5241 N N . GLU A 1 651 ? -13.961 -0.633 22.014 1.00 93.12 651 GLU A N 1
ATOM 5242 C CA . GLU A 1 651 ? -15.119 0.258 21.986 1.00 93.12 651 GLU A CA 1
ATOM 5243 C C . GLU A 1 651 ? -14.719 1.613 21.397 1.00 93.12 651 GLU A C 1
ATOM 5245 O O . GLU A 1 651 ? -15.199 1.970 20.314 1.00 93.12 651 GLU A O 1
ATOM 5250 N N . VAL A 1 652 ? -13.801 2.338 22.043 1.00 95.31 652 VAL A N 1
ATOM 5251 C CA . VAL A 1 652 ? -13.190 3.539 21.459 1.00 95.31 652 VAL A CA 1
ATOM 5252 C C . VAL A 1 652 ? -12.284 3.139 20.293 1.00 95.31 652 VAL A C 1
ATOM 5254 O O . VAL A 1 652 ? -11.572 2.144 20.370 1.00 95.31 652 VAL A O 1
ATOM 5257 N N . VAL A 1 653 ? -12.315 3.873 19.179 1.00 94.88 653 VAL A N 1
ATOM 5258 C CA . VAL A 1 653 ? -11.409 3.600 18.046 1.00 94.88 653 VAL A CA 1
ATOM 5259 C C . VAL A 1 653 ? -9.949 3.664 18.516 1.00 94.88 653 VAL A C 1
ATOM 5261 O O . VAL A 1 653 ? -9.525 4.663 19.088 1.00 94.88 653 VAL A O 1
ATOM 5264 N N . ASP A 1 654 ? -9.177 2.601 18.271 1.00 92.44 654 ASP A N 1
ATOM 5265 C CA . ASP A 1 654 ? -7.803 2.458 18.779 1.00 92.44 654 ASP A CA 1
ATOM 5266 C C . ASP A 1 654 ? -6.779 3.204 17.904 1.00 92.44 654 ASP A C 1
ATOM 5268 O O . ASP A 1 654 ? -5.848 2.622 17.350 1.00 92.44 654 ASP A O 1
ATOM 5272 N N . TYR A 1 655 ? -6.995 4.505 17.741 1.00 95.31 655 TYR A N 1
ATOM 5273 C CA . TYR A 1 655 ? -6.097 5.437 17.067 1.00 95.31 655 TYR A CA 1
ATOM 5274 C C . TYR A 1 655 ? -5.200 6.157 18.076 1.00 95.31 655 TYR A C 1
ATOM 5276 O O . TYR A 1 655 ? -5.599 6.404 19.219 1.00 95.31 655 TYR A O 1
ATOM 5284 N N . LYS A 1 656 ? -3.996 6.529 17.631 1.00 95.94 656 LYS A N 1
ATOM 5285 C CA . LYS A 1 656 ? -3.115 7.464 18.343 1.00 95.94 656 LYS A CA 1
ATOM 5286 C C . LYS A 1 656 ? -2.768 8.640 17.446 1.00 95.94 656 LYS A C 1
ATOM 5288 O O . LYS A 1 656 ? -2.059 8.479 16.457 1.00 95.94 656 LYS A O 1
ATOM 5293 N N . THR A 1 657 ? -3.299 9.808 17.779 1.00 95.75 657 THR A N 1
ATOM 5294 C CA . THR A 1 657 ? -3.131 11.036 16.996 1.00 95.75 657 THR A CA 1
ATOM 5295 C C . THR A 1 657 ? -1.766 11.691 17.226 1.00 95.75 657 THR A C 1
ATOM 5297 O O . THR A 1 657 ? -1.216 12.269 16.291 1.00 95.75 657 THR A O 1
ATOM 5300 N N . GLU A 1 658 ? -1.145 11.526 18.402 1.00 96.12 658 GLU A N 1
ATOM 5301 C CA . GLU A 1 658 ? 0.191 12.085 18.689 1.00 96.12 658 GLU A CA 1
ATOM 5302 C C . GLU A 1 658 ? 1.284 11.583 17.726 1.00 96.12 658 GLU A C 1
ATOM 5304 O O . GLU A 1 658 ? 1.966 12.421 17.132 1.00 96.12 658 GLU A O 1
ATOM 5309 N N . PRO A 1 659 ? 1.432 10.269 17.454 1.00 95.81 659 PRO A N 1
ATOM 5310 C CA . PRO A 1 659 ? 2.394 9.779 16.467 1.00 95.81 659 PRO A CA 1
ATOM 5311 C C . PRO A 1 659 ? 2.136 10.291 15.046 1.00 95.81 659 PRO A C 1
ATOM 5313 O O . PRO A 1 659 ? 3.061 10.341 14.235 1.00 95.81 659 PRO A O 1
ATOM 5316 N N . TYR A 1 660 ? 0.890 10.645 14.727 1.00 94.56 660 TYR A N 1
ATOM 5317 C CA . TYR A 1 660 ? 0.521 11.213 13.434 1.00 94.56 660 TYR A CA 1
ATOM 5318 C C . TYR A 1 660 ? 1.053 12.631 13.275 1.00 94.56 660 TYR A C 1
ATOM 5320 O O . TYR A 1 660 ? 1.843 12.891 12.366 1.00 94.56 660 TYR A O 1
ATOM 5328 N N . PHE A 1 661 ? 0.707 13.525 14.199 1.00 95.44 661 PHE A N 1
ATOM 5329 C CA . PHE A 1 661 ? 1.158 14.913 14.121 1.00 95.44 661 PHE A CA 1
ATOM 5330 C C . PHE A 1 661 ? 2.648 15.073 14.382 1.00 95.44 661 PHE A C 1
ATOM 5332 O O . PHE A 1 661 ? 3.287 15.864 13.701 1.00 95.44 661 PHE A O 1
ATOM 5339 N N . LYS A 1 662 ? 3.242 14.236 15.236 1.00 96.12 662 LYS A N 1
ATOM 5340 C CA . LYS A 1 662 ? 4.697 14.192 15.403 1.00 96.12 662 LYS A CA 1
ATOM 5341 C C . LYS A 1 662 ? 5.422 13.857 14.099 1.00 96.12 662 LYS A C 1
ATOM 5343 O O . LYS A 1 662 ? 6.481 14.410 13.813 1.00 96.12 662 LYS A O 1
ATOM 5348 N N . GLN A 1 663 ? 4.861 12.944 13.308 1.00 93.69 663 GLN A N 1
ATOM 5349 C CA . GLN A 1 663 ? 5.429 12.585 12.016 1.00 93.69 663 GLN A CA 1
ATOM 5350 C C . GLN A 1 663 ? 5.220 13.704 10.982 1.00 93.69 663 GLN A C 1
ATOM 5352 O O . GLN A 1 663 ? 6.150 14.013 10.242 1.00 93.69 663 GLN A O 1
ATOM 5357 N N . ALA A 1 664 ? 4.048 14.348 10.967 1.00 93.38 664 ALA A N 1
ATOM 5358 C CA . ALA A 1 664 ? 3.780 15.511 10.118 1.00 93.38 664 ALA A CA 1
ATOM 5359 C C . ALA A 1 664 ? 4.697 16.704 10.454 1.00 93.38 664 ALA A C 1
ATOM 5361 O O . ALA A 1 664 ? 5.237 17.338 9.552 1.00 93.38 664 ALA A O 1
ATOM 5362 N N . GLU A 1 665 ? 4.933 16.966 11.741 1.00 95.38 665 GLU A N 1
ATOM 5363 C CA . GLU A 1 665 ? 5.882 17.968 12.233 1.00 95.38 665 GLU A CA 1
ATOM 5364 C C . GLU A 1 665 ? 7.307 17.660 11.756 1.00 95.38 665 GLU A C 1
ATOM 5366 O O . GLU A 1 665 ? 8.002 18.554 11.275 1.00 95.38 665 GLU A O 1
ATOM 5371 N N . GLN A 1 666 ? 7.739 16.395 11.839 1.00 94.31 666 GLN A N 1
ATOM 5372 C CA . GLN A 1 666 ? 9.051 15.988 11.335 1.00 94.31 666 GLN A CA 1
ATOM 5373 C C . GLN A 1 666 ? 9.161 16.185 9.819 1.00 94.31 666 GLN A C 1
ATOM 5375 O O . GLN A 1 666 ? 10.135 16.773 9.367 1.00 94.31 666 GLN A O 1
ATOM 5380 N N . TYR A 1 667 ? 8.152 15.774 9.045 1.00 93.12 667 TYR A N 1
ATOM 5381 C CA . TYR A 1 667 ? 8.145 15.985 7.594 1.00 93.12 667 TYR A CA 1
ATOM 5382 C C . TYR A 1 667 ? 8.193 17.463 7.218 1.00 93.12 667 TYR A C 1
ATOM 5384 O O . TYR A 1 667 ? 8.870 17.828 6.261 1.00 93.12 667 TYR A O 1
ATOM 5392 N N . TYR A 1 668 ? 7.511 18.324 7.975 1.00 94.75 668 TYR A N 1
ATOM 5393 C CA . TYR A 1 668 ? 7.574 19.761 7.741 1.00 94.75 668 TYR A CA 1
ATOM 5394 C C . TYR A 1 668 ? 8.962 20.328 8.067 1.00 94.75 668 TYR A C 1
ATOM 5396 O O . TYR A 1 668 ? 9.474 21.151 7.317 1.00 94.75 668 TYR A O 1
ATOM 5404 N N . LYS A 1 669 ? 9.625 19.854 9.130 1.00 94.62 669 LYS A N 1
ATOM 5405 C CA . LYS A 1 669 ? 11.022 20.227 9.418 1.00 94.62 669 LYS A CA 1
ATOM 5406 C C . LYS A 1 669 ? 11.972 19.774 8.315 1.00 94.62 669 LYS A C 1
ATOM 5408 O O . LYS A 1 669 ? 12.805 20.570 7.894 1.00 94.62 669 LYS A O 1
ATOM 5413 N N . ASP A 1 670 ? 11.820 18.543 7.833 1.00 92.38 670 ASP A N 1
ATOM 5414 C CA . ASP A 1 670 ? 12.618 18.016 6.724 1.00 92.38 670 ASP A CA 1
ATOM 5415 C C . ASP A 1 670 ? 12.419 18.894 5.472 1.00 92.38 670 ASP A C 1
ATOM 5417 O O . ASP A 1 670 ? 13.392 19.328 4.857 1.00 92.38 670 ASP A O 1
ATOM 5421 N N . PHE A 1 671 ? 11.174 19.283 5.179 1.00 92.56 671 PHE A N 1
ATOM 5422 C CA . PHE A 1 671 ? 10.836 20.241 4.123 1.00 92.56 671 PHE A CA 1
ATOM 5423 C C . PHE A 1 671 ? 11.542 21.595 4.278 1.00 92.56 671 PHE A C 1
ATOM 5425 O O . PHE A 1 671 ? 12.166 22.064 3.328 1.00 92.56 671 PHE A O 1
ATOM 5432 N N . LEU A 1 672 ? 11.520 22.197 5.472 1.00 93.38 672 LEU A N 1
ATOM 5433 C CA . LEU A 1 672 ? 12.220 23.462 5.723 1.00 93.38 672 LEU A CA 1
ATOM 5434 C C . LEU A 1 672 ? 13.735 23.339 5.518 1.00 93.38 672 LEU A C 1
ATOM 5436 O O . LEU A 1 672 ? 14.372 24.295 5.081 1.00 93.38 672 LEU A O 1
ATOM 5440 N N . THR A 1 673 ? 14.318 22.179 5.839 1.00 92.25 673 THR A N 1
ATOM 5441 C CA . THR A 1 673 ? 15.752 21.942 5.628 1.00 92.25 673 THR A CA 1
ATOM 5442 C C . THR A 1 673 ? 16.106 21.729 4.162 1.00 92.25 673 THR A C 1
ATOM 5444 O O . THR A 1 673 ? 17.133 22.237 3.722 1.00 92.25 673 THR A O 1
ATOM 5447 N N . CYS A 1 674 ? 15.266 21.018 3.406 1.00 88.56 674 CYS A N 1
ATOM 5448 C CA . CYS A 1 674 ? 15.491 20.751 1.987 1.00 88.56 674 CYS A CA 1
ATOM 5449 C C . CYS A 1 674 ? 15.309 22.005 1.128 1.00 88.56 674 CYS A C 1
ATOM 5451 O O . CYS A 1 674 ? 16.141 22.281 0.274 1.00 88.56 674 CYS A O 1
ATOM 5453 N N . GLU A 1 675 ? 14.262 22.791 1.383 1.00 90.06 675 GLU A N 1
ATOM 5454 C CA . GLU A 1 675 ? 13.915 23.968 0.576 1.00 90.06 675 GLU A CA 1
ATOM 5455 C C . GLU A 1 675 ? 14.469 25.282 1.153 1.00 90.06 675 GLU A C 1
ATOM 5457 O O . GLU A 1 675 ? 14.064 26.366 0.738 1.00 90.06 675 GLU A O 1
ATOM 5462 N N . GLY A 1 676 ? 15.396 25.218 2.115 1.00 89.19 676 GLY A N 1
ATOM 5463 C CA . GLY A 1 676 ? 15.885 26.387 2.854 1.00 89.19 676 GLY A CA 1
ATOM 5464 C C . GLY A 1 676 ? 16.392 27.528 1.962 1.00 89.19 676 GLY A C 1
ATOM 5465 O O . GLY A 1 676 ? 16.052 28.690 2.198 1.00 89.19 676 GLY A O 1
ATOM 5466 N N . ASP A 1 677 ? 17.135 27.204 0.901 1.00 87.69 677 ASP A N 1
ATOM 5467 C CA . ASP A 1 677 ? 17.652 28.191 -0.054 1.00 87.69 677 ASP A CA 1
ATOM 5468 C C . ASP A 1 677 ? 16.513 28.873 -0.830 1.00 87.69 677 ASP A C 1
ATOM 5470 O O . ASP A 1 677 ? 16.453 30.106 -0.892 1.00 87.69 677 ASP A O 1
ATOM 5474 N N . ASN A 1 678 ? 15.552 28.091 -1.330 1.00 87.62 678 ASN A N 1
ATOM 5475 C CA . ASN A 1 678 ? 14.385 28.591 -2.061 1.00 87.62 678 ASN A CA 1
ATOM 5476 C C . ASN A 1 678 ? 13.490 29.458 -1.163 1.00 87.62 678 ASN A C 1
ATOM 5478 O O . ASN A 1 678 ? 13.113 30.570 -1.540 1.00 87.62 678 ASN A O 1
ATOM 5482 N N . LEU A 1 679 ? 13.225 29.011 0.067 1.00 90.44 679 LEU A N 1
ATOM 5483 C CA . LEU A 1 679 ? 12.428 29.745 1.054 1.00 90.44 679 LEU A CA 1
ATOM 5484 C C . LEU A 1 679 ? 13.103 31.061 1.472 1.00 90.44 679 LEU A C 1
ATOM 5486 O O . LEU A 1 679 ? 12.425 32.079 1.646 1.00 90.44 679 LEU A O 1
ATOM 5490 N N . SER A 1 680 ? 14.437 31.078 1.589 1.00 89.56 680 SER A N 1
ATOM 5491 C CA . SER A 1 680 ? 15.190 32.283 1.960 1.00 89.56 680 SER A CA 1
ATOM 5492 C C . SER A 1 680 ? 15.009 33.418 0.948 1.00 89.56 680 SER A C 1
ATOM 5494 O O . SER A 1 680 ? 14.889 34.581 1.348 1.00 89.56 680 SER A O 1
ATOM 5496 N N . SER A 1 681 ? 14.884 33.077 -0.342 1.00 91.88 681 SER A N 1
ATOM 5497 C CA . SER A 1 681 ? 14.668 34.038 -1.427 1.00 91.88 681 SER A CA 1
ATOM 5498 C C . SER A 1 681 ? 13.334 34.787 -1.297 1.00 91.88 681 SER A C 1
ATOM 5500 O O . SER A 1 681 ? 13.240 35.957 -1.669 1.00 91.88 681 SER A O 1
ATOM 5502 N N . TRP A 1 682 ? 12.320 34.144 -0.708 1.00 92.62 682 TRP A N 1
ATOM 5503 C CA . TRP A 1 682 ? 10.977 34.700 -0.535 1.00 92.62 682 TRP A CA 1
ATOM 5504 C C . TRP A 1 682 ? 10.685 35.196 0.878 1.00 92.62 682 TRP A C 1
ATOM 5506 O O . TRP A 1 682 ? 9.657 35.833 1.088 1.00 92.62 682 TRP A O 1
ATOM 5516 N N . SER A 1 683 ? 11.579 34.960 1.839 1.00 90.56 683 SER A N 1
ATOM 5517 C CA . SER A 1 683 ? 11.398 35.287 3.262 1.00 90.56 683 SER A CA 1
ATOM 5518 C C . SER A 1 683 ? 10.836 36.695 3.523 1.00 90.56 683 SER A C 1
ATOM 5520 O O . SER A 1 683 ? 9.919 36.866 4.329 1.00 90.56 683 SER A O 1
ATOM 5522 N N . ASN A 1 684 ? 11.344 37.702 2.803 1.00 92.81 684 ASN A N 1
ATOM 5523 C CA . ASN A 1 684 ? 10.956 39.108 2.944 1.00 92.81 684 ASN A CA 1
ATOM 5524 C C . ASN A 1 684 ? 9.818 39.563 2.016 1.00 92.81 684 ASN A C 1
ATOM 5526 O O . ASN A 1 684 ? 9.415 40.726 2.097 1.00 92.81 684 ASN A O 1
ATOM 5530 N N . ASN A 1 685 ? 9.296 38.686 1.157 1.00 95.19 685 ASN A N 1
ATOM 5531 C CA . ASN A 1 685 ? 8.211 39.026 0.244 1.00 95.19 685 ASN A CA 1
ATOM 5532 C C . ASN A 1 685 ? 6.912 39.245 1.023 1.00 95.19 685 ASN A C 1
ATOM 5534 O O . ASN A 1 685 ? 6.511 38.424 1.854 1.00 95.19 685 ASN A O 1
ATOM 5538 N N . THR A 1 686 ? 6.244 40.361 0.738 1.00 94.62 686 THR A N 1
ATOM 5539 C CA . THR A 1 686 ? 4.929 40.682 1.297 1.00 94.62 686 THR A CA 1
ATOM 5540 C C . THR A 1 686 ? 3.852 39.858 0.610 1.00 94.62 686 THR A C 1
ATOM 5542 O O . THR A 1 686 ? 3.761 39.861 -0.619 1.00 94.62 686 THR A O 1
ATOM 5545 N N . ILE A 1 687 ? 3.018 39.189 1.397 1.00 94.25 687 ILE A N 1
ATOM 5546 C CA . ILE A 1 687 ? 1.929 38.359 0.893 1.00 94.25 687 ILE A CA 1
ATOM 5547 C C . ILE A 1 687 ? 0.745 39.253 0.495 1.00 94.25 687 ILE A C 1
ATOM 5549 O O . ILE A 1 687 ? 0.299 40.069 1.306 1.00 94.25 687 ILE A O 1
ATOM 5553 N N . PRO A 1 688 ? 0.185 39.098 -0.717 1.00 92.38 688 PRO A N 1
ATOM 5554 C CA . PRO A 1 688 ? -1.052 39.770 -1.090 1.00 92.38 688 PRO A CA 1
ATOM 5555 C C . PRO A 1 688 ? -2.215 39.435 -0.145 1.00 92.38 688 PRO A C 1
ATOM 5557 O O . PRO A 1 688 ? -2.519 38.268 0.107 1.00 92.38 688 PRO A O 1
ATOM 5560 N N . ASN A 1 689 ? -2.933 40.460 0.326 1.00 88.88 689 ASN A N 1
ATOM 5561 C CA . ASN A 1 689 ? -4.010 40.288 1.310 1.00 88.88 689 ASN A CA 1
ATOM 5562 C C . ASN A 1 689 ? -5.105 39.311 0.859 1.00 88.88 689 ASN A C 1
ATOM 5564 O O . ASN A 1 689 ? -5.643 38.593 1.696 1.00 88.88 689 ASN A O 1
ATOM 5568 N N . TYR A 1 690 ? -5.433 39.241 -0.437 1.00 88.50 690 TYR A N 1
ATOM 5569 C CA . TYR A 1 690 ? -6.502 38.362 -0.932 1.00 88.50 690 TYR A CA 1
ATOM 5570 C C . TYR A 1 690 ? -6.226 36.867 -0.679 1.00 88.50 690 TYR A C 1
ATOM 5572 O O . TYR A 1 690 ? -7.178 36.092 -0.582 1.00 88.50 690 TYR A O 1
ATOM 5580 N N . LEU A 1 691 ? -4.959 36.476 -0.494 1.00 90.25 691 LEU A N 1
ATOM 5581 C CA . LEU A 1 691 ? -4.562 35.101 -0.187 1.00 90.25 691 LEU A CA 1
ATOM 5582 C C . LEU A 1 691 ? -4.819 34.719 1.273 1.00 90.25 691 LEU A C 1
ATOM 5584 O O . LEU A 1 691 ? -5.071 33.550 1.552 1.00 90.25 691 LEU A O 1
ATOM 5588 N N . ILE A 1 692 ? -4.766 35.676 2.205 1.00 91.25 692 ILE A N 1
ATOM 5589 C CA . ILE A 1 692 ? -4.722 35.387 3.650 1.00 91.25 692 ILE A CA 1
ATOM 5590 C C . ILE A 1 692 ? -5.816 36.076 4.474 1.00 91.25 692 ILE A C 1
ATOM 5592 O O . ILE A 1 692 ? -6.106 35.619 5.573 1.00 91.25 692 ILE A O 1
ATOM 5596 N N . TYR A 1 693 ? -6.483 37.123 3.982 1.00 82.81 693 TYR A N 1
ATOM 5597 C CA . TYR A 1 693 ? -7.352 37.986 4.807 1.00 82.81 693 TYR A CA 1
ATOM 5598 C C . TYR A 1 693 ? -8.511 37.273 5.530 1.00 82.81 693 TYR A C 1
ATOM 5600 O O . TYR A 1 693 ? -9.003 37.763 6.542 1.00 82.81 693 TYR A O 1
ATOM 5608 N N . LYS A 1 694 ? -8.980 36.138 5.000 1.00 85.75 694 LYS A N 1
ATOM 5609 C CA . LYS A 1 694 ? -10.053 35.311 5.587 1.00 85.75 694 LYS A CA 1
ATOM 5610 C C . LYS A 1 694 ? -9.546 34.068 6.311 1.00 85.75 694 LYS A C 1
ATOM 5612 O O . LYS A 1 694 ? -10.359 33.290 6.800 1.00 85.75 694 LYS A O 1
ATOM 5617 N N . SER A 1 695 ? -8.236 33.868 6.334 1.00 91.69 695 SER A N 1
ATOM 5618 C CA . SER A 1 695 ? -7.624 32.697 6.941 1.00 91.69 695 SER A CA 1
ATOM 5619 C C . SER A 1 695 ? -7.483 32.866 8.449 1.00 91.69 695 SER A C 1
ATOM 5621 O O . SER A 1 695 ? -7.282 33.965 8.969 1.00 91.69 695 SER A O 1
ATOM 5623 N N . SER A 1 696 ? -7.569 31.749 9.147 1.00 93.06 696 SER A N 1
ATOM 5624 C CA . SER A 1 696 ? -7.268 31.617 10.558 1.00 93.06 696 SER A CA 1
ATOM 5625 C C . SER A 1 696 ? -5.796 31.899 10.852 1.00 93.06 696 SER A C 1
ATOM 5627 O O . SER A 1 696 ? -5.504 32.496 11.881 1.00 93.06 696 SER A O 1
ATOM 5629 N N . ILE A 1 697 ? -4.877 31.543 9.942 1.00 93.81 697 ILE A N 1
ATOM 5630 C CA . ILE A 1 697 ? -3.446 31.851 10.115 1.00 93.81 697 ILE A CA 1
ATOM 5631 C C . ILE A 1 697 ? -3.198 33.362 10.201 1.00 93.81 697 ILE A C 1
ATOM 5633 O O . ILE A 1 697 ? -2.394 33.809 11.011 1.00 93.81 697 ILE A O 1
ATOM 5637 N N . PHE A 1 698 ? -3.928 34.162 9.417 1.00 93.75 698 PHE A N 1
ATOM 5638 C CA . PHE A 1 698 ? -3.847 35.620 9.492 1.00 93.75 698 PHE A CA 1
ATOM 5639 C C . PHE A 1 698 ? -4.389 36.163 10.819 1.00 93.75 698 PHE A C 1
ATOM 5641 O O . PHE A 1 698 ? -3.796 37.069 11.396 1.00 93.75 698 PHE A O 1
ATOM 5648 N N . GLN A 1 699 ? -5.487 35.587 11.319 1.00 92.06 699 GLN A N 1
ATOM 5649 C CA . GLN A 1 699 ? -6.061 35.963 12.615 1.00 92.06 699 GLN A CA 1
ATOM 5650 C C . GLN A 1 699 ? -5.104 35.656 13.772 1.00 92.06 699 GLN A C 1
ATOM 5652 O O . GLN A 1 699 ? -4.980 36.471 14.679 1.00 92.06 699 GLN A O 1
ATOM 5657 N N . ASP A 1 700 ? -4.407 34.519 13.722 1.00 93.00 700 ASP A N 1
ATOM 5658 C CA . ASP A 1 700 ? -3.498 34.094 14.792 1.00 93.00 700 ASP A CA 1
ATOM 5659 C C . ASP A 1 700 ? -2.155 34.838 14.784 1.00 93.00 700 ASP A C 1
ATOM 5661 O O . ASP A 1 700 ? -1.477 34.881 15.809 1.00 93.00 700 ASP A O 1
ATOM 5665 N N . LEU A 1 701 ? -1.762 35.426 13.648 1.00 92.38 701 LEU A N 1
ATOM 5666 C CA . LEU A 1 701 ? -0.606 36.323 13.582 1.00 92.38 701 LEU A CA 1
ATOM 5667 C C . LEU A 1 701 ? -0.874 37.662 14.291 1.00 92.38 701 LEU A C 1
ATOM 5669 O O . LEU A 1 701 ? 0.068 38.253 14.813 1.00 92.38 701 LEU A O 1
ATOM 5673 N N . ASP A 1 702 ? -2.131 38.124 14.312 1.00 87.88 702 ASP A N 1
ATOM 5674 C CA . ASP A 1 702 ? -2.592 39.349 14.989 1.00 87.88 702 ASP A CA 1
ATOM 5675 C C . ASP A 1 702 ? -1.713 40.589 14.706 1.00 87.88 702 ASP A C 1
ATOM 5677 O O . ASP A 1 702 ? -1.237 41.286 15.606 1.00 87.88 702 ASP A O 1
ATOM 5681 N N . THR A 1 703 ? -1.448 40.863 13.421 1.00 87.75 703 THR A N 1
ATOM 5682 C CA . THR A 1 703 ? -0.599 41.986 12.989 1.00 87.75 703 THR A CA 1
ATOM 5683 C C . THR A 1 703 ? -1.348 43.015 12.146 1.00 87.75 703 THR A C 1
ATOM 5685 O O . THR A 1 703 ? -2.063 42.665 11.210 1.00 87.75 703 THR A O 1
ATOM 5688 N N . ASN A 1 704 ? -1.075 44.302 12.390 1.00 83.31 704 ASN A N 1
ATOM 5689 C CA . ASN A 1 704 ? -1.534 45.415 11.542 1.00 83.31 704 ASN A CA 1
ATOM 5690 C C . ASN A 1 704 ? -0.580 45.726 10.368 1.00 83.31 704 ASN A C 1
ATOM 5692 O O . ASN A 1 704 ? -0.873 46.596 9.548 1.00 83.31 704 ASN A O 1
ATOM 5696 N N . GLU A 1 705 ? 0.574 45.059 10.308 1.00 88.25 705 GLU A N 1
ATOM 5697 C CA . GLU A 1 705 ? 1.577 45.223 9.252 1.00 88.25 705 GLU A CA 1
ATOM 5698 C C . GLU A 1 705 ? 1.360 44.224 8.099 1.00 88.25 705 GLU A C 1
ATOM 5700 O O . GLU A 1 705 ? 0.735 43.180 8.303 1.00 88.25 705 GLU A O 1
ATOM 5705 N N . PRO A 1 706 ? 1.873 44.510 6.883 1.00 90.38 706 PRO A N 1
ATOM 5706 C CA . PRO A 1 706 ? 1.859 43.548 5.784 1.00 90.38 706 PRO A CA 1
ATOM 5707 C C . PRO A 1 706 ? 2.577 42.252 6.171 1.00 90.38 706 PRO A C 1
ATOM 5709 O O . PRO A 1 706 ? 3.758 42.271 6.524 1.00 90.38 706 PRO A O 1
ATOM 5712 N N . VAL A 1 707 ? 1.871 41.126 6.066 1.00 94.12 707 VAL A N 1
ATOM 5713 C CA . VAL A 1 707 ? 2.404 39.813 6.445 1.00 94.12 707 VAL A CA 1
ATOM 5714 C C . VAL A 1 707 ? 3.475 39.370 5.457 1.00 94.12 707 VAL A C 1
ATOM 5716 O O . VAL A 1 707 ? 3.286 39.422 4.238 1.00 94.12 707 VAL A O 1
ATOM 5719 N N . LYS A 1 708 ? 4.605 38.915 5.992 1.00 95.25 708 LYS A N 1
ATOM 5720 C CA . LYS A 1 708 ? 5.717 38.348 5.227 1.00 95.25 708 LYS A CA 1
ATOM 5721 C C . LYS A 1 708 ? 5.593 36.835 5.106 1.00 95.25 708 LYS A C 1
ATOM 5723 O O . LYS A 1 708 ? 5.044 36.171 5.983 1.00 95.25 708 LYS A O 1
ATOM 5728 N N . PHE A 1 709 ? 6.177 36.280 4.049 1.00 94.75 709 PHE A N 1
ATOM 5729 C CA . PHE A 1 709 ? 6.199 34.835 3.817 1.00 94.75 709 PHE A CA 1
ATOM 5730 C C . PHE A 1 709 ? 6.825 34.037 4.972 1.00 94.75 709 PHE A C 1
ATOM 5732 O O . PHE A 1 709 ? 6.249 33.051 5.423 1.00 94.75 709 PHE A O 1
ATOM 5739 N N . ASP A 1 710 ? 7.952 34.494 5.521 1.00 94.44 710 ASP A N 1
ATOM 5740 C CA . ASP A 1 710 ? 8.615 33.810 6.643 1.00 94.44 710 ASP A CA 1
ATOM 5741 C C . ASP A 1 710 ? 7.711 33.697 7.890 1.00 94.44 710 ASP A C 1
ATOM 5743 O O . ASP A 1 710 ? 7.735 32.690 8.595 1.00 94.44 710 ASP A O 1
ATOM 5747 N N . GLN A 1 711 ? 6.826 34.677 8.116 1.00 94.56 711 GLN A N 1
ATOM 5748 C CA . GLN A 1 711 ? 5.902 34.651 9.253 1.00 94.56 711 GLN A CA 1
ATOM 5749 C C . GLN A 1 711 ? 4.891 33.506 9.143 1.00 94.56 711 GLN A C 1
ATOM 5751 O O . GLN A 1 711 ? 4.665 32.812 10.130 1.00 94.56 711 GLN A O 1
ATOM 5756 N N . ILE A 1 712 ? 4.312 33.257 7.960 1.00 95.56 712 ILE A N 1
ATOM 5757 C CA . ILE A 1 712 ? 3.361 32.144 7.790 1.00 95.56 712 ILE A CA 1
ATOM 5758 C C . ILE A 1 712 ? 4.059 30.779 7.863 1.00 95.56 712 ILE A C 1
ATOM 5760 O O . ILE A 1 712 ? 3.501 29.831 8.414 1.00 95.56 712 ILE A O 1
ATOM 5764 N N . VAL A 1 713 ? 5.298 30.687 7.367 1.00 95.62 713 VAL A N 1
ATOM 5765 C CA . VAL A 1 713 ? 6.110 29.462 7.401 1.00 95.62 713 VAL A CA 1
ATOM 5766 C C . VAL A 1 713 ? 6.440 29.081 8.846 1.00 95.62 713 VAL A C 1
ATOM 5768 O O . VAL A 1 713 ? 6.255 27.925 9.244 1.00 95.62 713 VAL A O 1
ATOM 5771 N N . GLN A 1 714 ? 6.881 30.055 9.649 1.00 94.56 714 GLN A N 1
ATOM 5772 C CA . GLN A 1 714 ? 7.162 29.870 11.074 1.00 94.56 714 GLN A CA 1
ATOM 5773 C C . GLN A 1 714 ? 5.888 29.615 11.879 1.00 94.56 714 GLN A C 1
ATOM 5775 O O . GLN A 1 714 ? 5.889 28.755 12.761 1.00 94.56 714 GLN A O 1
ATOM 5780 N N . GLN A 1 715 ? 4.791 30.300 11.550 1.00 96.00 715 GLN A N 1
ATOM 5781 C CA . GLN A 1 715 ? 3.511 30.104 12.222 1.00 96.00 715 GLN A CA 1
ATOM 5782 C C . GLN A 1 715 ? 2.993 28.676 12.039 1.00 96.00 715 GLN A C 1
ATOM 5784 O O . GLN A 1 715 ? 2.581 28.057 13.017 1.00 96.00 715 GLN A O 1
ATOM 5789 N N . LEU A 1 716 ? 3.082 28.108 10.830 1.00 96.06 716 LEU A N 1
ATOM 5790 C CA . LEU A 1 716 ? 2.738 26.703 10.603 1.00 96.06 716 LEU A CA 1
ATOM 5791 C C . LEU A 1 716 ? 3.658 25.749 11.387 1.00 96.06 716 LEU A C 1
ATOM 5793 O O . LEU A 1 716 ? 3.172 24.783 11.971 1.00 96.06 716 LEU A O 1
ATOM 5797 N N . SER A 1 717 ? 4.963 26.040 11.465 1.00 96.12 717 SER A N 1
ATOM 5798 C CA . SER A 1 717 ? 5.920 25.243 12.254 1.00 96.12 717 SER A CA 1
ATOM 5799 C C . SER A 1 717 ? 5.547 25.195 13.741 1.00 96.12 717 SER A C 1
ATOM 5801 O O . SER A 1 717 ? 5.433 24.121 14.336 1.00 96.12 717 SER A O 1
ATOM 5803 N N . ASN A 1 718 ? 5.300 26.366 14.335 1.00 95.94 718 ASN A N 1
ATOM 5804 C CA . ASN A 1 718 ? 4.902 26.494 15.736 1.00 95.94 718 ASN A CA 1
ATOM 5805 C C . ASN A 1 718 ? 3.566 25.794 15.995 1.00 95.94 718 ASN A C 1
ATOM 5807 O O . ASN A 1 718 ? 3.399 25.106 17.001 1.00 95.94 718 ASN A O 1
ATOM 5811 N N . PHE A 1 719 ? 2.635 25.939 15.056 1.00 96.25 719 PHE A N 1
ATOM 5812 C CA . PHE A 1 719 ? 1.309 25.360 15.151 1.00 96.25 719 PHE A CA 1
ATOM 5813 C C . PHE A 1 719 ? 1.307 23.831 15.077 1.00 96.25 719 PHE A C 1
ATOM 5815 O O . PHE A 1 719 ? 0.590 23.183 15.837 1.00 96.25 719 PHE A O 1
ATOM 5822 N N . LEU A 1 720 ? 2.145 23.234 14.224 1.00 95.75 720 LEU A N 1
ATOM 5823 C CA . LEU A 1 720 ? 2.325 21.781 14.179 1.00 95.75 720 LEU A CA 1
ATOM 5824 C C . LEU A 1 720 ? 2.845 21.234 15.515 1.00 95.75 720 LEU A C 1
ATOM 5826 O O . LEU A 1 720 ? 2.340 20.220 15.990 1.00 95.75 720 LEU A O 1
ATOM 5830 N N . ASN A 1 721 ? 3.794 21.927 16.151 1.00 95.62 721 ASN A N 1
ATOM 5831 C CA . ASN A 1 721 ? 4.311 21.546 17.468 1.00 95.62 721 ASN A CA 1
ATOM 5832 C C . ASN A 1 721 ? 3.225 21.629 18.563 1.00 95.62 721 ASN A C 1
ATOM 5834 O O . ASN A 1 721 ? 3.053 20.687 19.338 1.00 95.62 721 ASN A O 1
ATOM 5838 N N . GLU A 1 722 ? 2.437 22.710 18.591 1.00 95.06 722 GLU A N 1
ATOM 5839 C CA . GLU A 1 722 ? 1.300 22.828 19.519 1.00 95.06 722 GLU A CA 1
ATOM 5840 C C . GLU A 1 722 ? 0.255 21.732 19.265 1.00 95.06 722 GLU A C 1
ATOM 5842 O O . GLU A 1 722 ? -0.185 21.052 20.193 1.00 95.06 722 GLU A O 1
ATOM 5847 N N . THR A 1 723 ? -0.062 21.462 17.996 1.00 95.88 723 THR A N 1
ATOM 5848 C CA . THR A 1 723 ? -0.993 20.396 17.609 1.00 95.88 723 THR A CA 1
ATOM 5849 C C . THR A 1 723 ? -0.503 19.028 18.089 1.00 95.88 723 THR A C 1
ATOM 5851 O O . THR A 1 723 ? -1.305 18.229 18.578 1.00 95.88 723 THR A O 1
ATOM 5854 N N . THR A 1 724 ? 0.802 18.740 18.011 1.00 96.19 724 THR A N 1
ATOM 5855 C CA . THR A 1 724 ? 1.391 17.509 18.565 1.00 96.19 724 THR A CA 1
ATOM 5856 C C . THR A 1 724 ? 1.118 17.395 20.071 1.00 96.19 724 THR A C 1
ATOM 5858 O O . THR A 1 724 ? 0.729 16.326 20.555 1.00 96.19 724 THR A O 1
ATOM 5861 N N . TYR A 1 725 ? 1.260 18.493 20.821 1.00 95.31 725 TYR A N 1
ATOM 5862 C CA . TYR A 1 725 ? 0.964 18.527 22.254 1.00 95.31 725 TYR A CA 1
ATOM 5863 C C . TYR A 1 725 ? -0.531 18.323 22.553 1.00 95.31 725 TYR A C 1
ATOM 5865 O O . TYR A 1 725 ? -0.879 17.477 23.384 1.00 95.31 725 TYR A O 1
ATOM 5873 N N . GLN A 1 726 ? -1.425 19.010 21.836 1.00 95.81 726 GLN A N 1
ATOM 5874 C CA . GLN A 1 726 ? -2.876 18.849 21.997 1.00 95.81 726 GLN A CA 1
ATOM 5875 C C . GLN A 1 726 ? -3.352 17.437 21.636 1.00 95.81 726 GLN A C 1
ATOM 5877 O O . GLN A 1 726 ? -4.179 16.848 22.336 1.00 95.81 726 GLN A O 1
ATOM 5882 N N . SER A 1 727 ? -2.767 16.836 20.601 1.00 96.19 727 SER A N 1
ATOM 5883 C CA . SER A 1 727 ? -3.069 15.463 20.176 1.00 96.19 727 SER A CA 1
ATOM 5884 C C . SER A 1 727 ? -2.737 14.441 21.261 1.00 96.19 727 SER A C 1
ATOM 5886 O O . SER A 1 727 ? -3.481 13.484 21.477 1.00 96.19 727 SER A O 1
ATOM 5888 N N . LYS A 1 728 ? -1.667 14.673 22.029 1.00 96.25 728 LYS A N 1
ATOM 5889 C CA . LYS A 1 728 ? -1.336 13.841 23.190 1.00 96.25 728 LYS A CA 1
ATOM 5890 C C . LYS A 1 728 ? -2.408 13.922 24.280 1.00 96.25 728 LYS A C 1
ATOM 5892 O O . LYS A 1 728 ? -2.817 12.891 24.811 1.00 96.25 728 LYS A O 1
ATOM 5897 N N . ILE A 1 729 ? -2.882 15.129 24.597 1.00 96.94 729 ILE A N 1
ATOM 5898 C CA . ILE A 1 729 ? -3.963 15.334 25.576 1.00 96.94 729 ILE A CA 1
ATOM 5899 C C . ILE A 1 729 ? -5.241 14.630 25.105 1.00 96.94 729 ILE A C 1
ATOM 5901 O O . ILE A 1 729 ? -5.917 13.966 25.897 1.00 96.94 729 ILE A O 1
ATOM 5905 N N . PHE A 1 730 ? -5.554 14.732 23.814 1.00 96.94 730 PHE A N 1
ATOM 5906 C CA . PHE A 1 730 ? -6.705 14.066 23.216 1.00 96.94 730 PHE A CA 1
ATOM 5907 C C . PHE A 1 730 ? -6.588 12.535 23.274 1.00 96.94 730 PHE A C 1
ATOM 5909 O O . PHE A 1 730 ? -7.546 11.854 23.653 1.00 96.94 730 PHE A O 1
ATOM 5916 N N . ASP A 1 731 ? -5.411 11.976 22.989 1.00 97.00 731 ASP A N 1
ATOM 5917 C CA . ASP A 1 731 ? -5.144 10.541 23.117 1.00 97.00 731 ASP A CA 1
ATOM 5918 C C . ASP A 1 731 ? -5.305 10.049 24.570 1.00 97.00 731 ASP A C 1
ATOM 5920 O O . ASP A 1 731 ? -5.912 8.994 24.795 1.00 97.00 731 ASP A O 1
ATOM 5924 N N . ASP A 1 732 ? -4.829 10.815 25.559 1.00 96.88 732 ASP A N 1
ATOM 5925 C CA . ASP A 1 732 ? -5.006 10.522 26.989 1.00 96.88 732 ASP A CA 1
ATOM 5926 C C . ASP A 1 732 ? -6.484 10.604 27.408 1.00 96.88 732 ASP A C 1
ATOM 5928 O O . ASP A 1 732 ? -6.984 9.764 28.169 1.00 96.88 732 ASP A O 1
ATOM 5932 N N . TRP A 1 733 ? -7.229 11.579 26.879 1.00 96.50 733 TRP A N 1
ATOM 5933 C CA . TRP A 1 733 ? -8.673 11.680 27.080 1.00 96.50 733 TRP A CA 1
ATOM 5934 C C . TRP A 1 733 ? -9.407 10.457 26.518 1.00 96.50 733 TRP A C 1
ATOM 5936 O O . TRP A 1 733 ? -10.212 9.856 27.232 1.00 96.50 733 TRP A O 1
ATOM 5946 N N . ASN A 1 734 ? -9.080 10.017 25.299 1.00 96.81 734 ASN A N 1
ATOM 5947 C CA . ASN A 1 734 ? -9.668 8.824 24.680 1.00 96.81 734 ASN A CA 1
ATOM 5948 C C . ASN A 1 734 ? -9.409 7.553 25.512 1.00 96.81 734 ASN A C 1
ATOM 5950 O O . ASN A 1 734 ? -10.318 6.740 25.700 1.00 96.81 734 ASN A O 1
ATOM 5954 N N . ILE A 1 735 ? -8.208 7.408 26.090 1.00 96.06 735 ILE A N 1
ATOM 5955 C CA . ILE A 1 735 ? -7.885 6.311 27.021 1.00 96.06 735 ILE A CA 1
ATOM 5956 C C . ILE A 1 735 ? -8.773 6.372 28.274 1.00 96.06 735 ILE A C 1
ATOM 5958 O O . ILE A 1 735 ? -9.278 5.347 28.737 1.00 96.06 735 ILE A O 1
ATOM 5962 N N . ASN A 1 736 ? -9.000 7.563 28.829 1.00 96.31 736 ASN A N 1
ATOM 5963 C CA . ASN A 1 736 ? -9.874 7.735 29.991 1.00 96.31 736 ASN A CA 1
ATOM 5964 C C . ASN A 1 736 ? -11.341 7.409 29.678 1.00 96.31 736 ASN A C 1
ATOM 5966 O O . ASN A 1 736 ? -12.027 6.822 30.521 1.00 96.31 736 ASN A O 1
ATOM 5970 N N . VAL A 1 737 ? -11.815 7.749 28.475 1.00 96.62 737 VAL A N 1
ATOM 5971 C CA . VAL A 1 737 ? -13.157 7.388 27.999 1.00 96.62 737 VAL A CA 1
ATOM 5972 C C . VAL A 1 737 ? -13.302 5.870 27.908 1.00 96.62 737 VAL A C 1
ATOM 5974 O O . VAL A 1 737 ? -14.231 5.325 28.504 1.00 96.62 737 VAL A O 1
ATOM 5977 N N . GLU A 1 738 ? -12.358 5.183 27.262 1.00 95.50 738 GLU A N 1
ATOM 5978 C CA . GLU A 1 738 ? -12.325 3.714 27.168 1.00 95.50 738 GLU A CA 1
ATOM 5979 C C . GLU A 1 738 ? -12.345 3.061 28.562 1.00 95.50 738 GLU A C 1
ATOM 5981 O O . GLU A 1 738 ? -13.195 2.221 28.870 1.00 95.50 738 GLU A O 1
ATOM 5986 N N . ASN A 1 739 ? -11.473 3.514 29.468 1.00 95.81 739 ASN A N 1
ATOM 5987 C CA . ASN A 1 739 ? -11.431 3.023 30.847 1.00 95.81 739 ASN A CA 1
ATOM 5988 C C . ASN A 1 739 ? -12.768 3.240 31.579 1.00 95.81 739 ASN A C 1
ATOM 5990 O O . ASN A 1 739 ? -13.196 2.394 32.368 1.00 95.81 739 ASN A O 1
ATOM 5994 N N . GLY A 1 740 ? -13.452 4.355 31.307 1.00 95.31 740 GLY A N 1
ATOM 5995 C CA . GLY A 1 740 ? -14.787 4.650 31.821 1.00 95.31 740 GLY A CA 1
ATOM 5996 C C . GLY A 1 740 ? -15.865 3.683 31.320 1.00 95.31 740 GLY A C 1
ATOM 5997 O O . GLY A 1 740 ? -16.769 3.341 32.084 1.00 95.31 740 GLY A O 1
ATOM 5998 N N . LEU A 1 741 ? -15.759 3.196 30.079 1.00 94.06 741 LEU A N 1
ATOM 5999 C CA . LEU A 1 741 ? -16.681 2.207 29.502 1.00 94.06 741 LEU A CA 1
ATOM 6000 C C . LEU A 1 741 ? -16.499 0.811 30.102 1.00 94.06 741 LEU A C 1
ATOM 6002 O O . LEU A 1 741 ? -17.489 0.092 30.279 1.00 94.06 741 LEU A O 1
ATOM 6006 N N . ILE A 1 742 ? -15.252 0.445 30.415 1.00 92.88 742 ILE A N 1
ATOM 6007 C CA . ILE A 1 742 ? -14.863 -0.871 30.946 1.00 92.88 742 ILE A CA 1
ATOM 6008 C C . ILE A 1 742 ? -15.050 -0.946 32.469 1.00 92.88 742 ILE A C 1
ATOM 6010 O O . ILE A 1 742 ? -15.247 -2.030 33.020 1.00 92.88 742 ILE A O 1
ATOM 6014 N N . LYS A 1 743 ? -15.052 0.193 33.167 1.00 93.62 743 LYS A N 1
ATOM 6015 C CA . LYS A 1 743 ? -15.218 0.255 34.623 1.00 93.62 743 LYS A CA 1
ATOM 6016 C C . LYS A 1 743 ? -16.609 -0.193 35.081 1.00 93.62 743 LYS A C 1
ATOM 6018 O O . LYS A 1 743 ? -17.637 0.253 34.574 1.00 93.62 743 LYS A O 1
ATOM 6023 N N . ASP A 1 744 ? -16.634 -1.031 36.115 1.00 93.38 744 ASP A N 1
ATOM 6024 C CA . ASP A 1 744 ? -17.869 -1.493 36.745 1.00 93.38 744 ASP A CA 1
ATOM 6025 C C . ASP A 1 744 ? -18.496 -0.406 37.631 1.00 93.38 744 ASP A C 1
ATOM 6027 O O . ASP A 1 744 ? -17.872 0.111 38.565 1.00 93.38 744 ASP A O 1
ATOM 6031 N N . TYR A 1 745 ? -19.775 -0.114 37.386 1.00 90.56 745 TYR A N 1
ATOM 6032 C CA . TYR A 1 745 ? -20.566 0.820 38.184 1.00 90.56 745 TYR A CA 1
ATOM 6033 C C . TYR A 1 745 ? -21.728 0.099 38.888 1.00 90.56 745 TYR A C 1
ATOM 6035 O O . TYR A 1 745 ? -22.388 -0.751 38.283 1.00 90.56 745 TYR A O 1
ATOM 6043 N N . PRO A 1 746 ? -22.026 0.440 40.157 1.00 88.75 746 PRO A N 1
ATOM 6044 C CA . PRO A 1 746 ? -23.303 0.109 40.782 1.00 88.75 746 PRO A CA 1
ATOM 6045 C C . PRO A 1 746 ? -24.483 0.686 39.988 1.00 88.75 746 PRO A C 1
ATOM 6047 O O . PRO A 1 746 ? -24.364 1.752 39.383 1.00 88.75 746 PRO A O 1
ATOM 6050 N N . TRP A 1 747 ? -25.638 0.021 40.042 1.00 83.12 747 TRP A N 1
ATOM 6051 C CA . TRP A 1 747 ? -26.830 0.395 39.267 1.00 83.12 747 TRP A CA 1
ATOM 6052 C C . TRP A 1 747 ? -27.302 1.843 39.515 1.00 83.12 747 TRP A C 1
ATOM 6054 O O . TRP A 1 747 ? -27.736 2.513 38.583 1.00 83.12 747 TRP A O 1
ATOM 6064 N N . TYR A 1 748 ? -27.163 2.365 40.740 1.00 84.50 748 TYR A N 1
ATOM 6065 C CA . TYR A 1 748 ? -27.582 3.729 41.091 1.00 84.50 748 TYR A CA 1
ATOM 6066 C C . TYR A 1 748 ? -26.661 4.823 40.515 1.00 84.50 748 TYR A C 1
ATOM 6068 O O . TYR A 1 748 ? -27.035 5.992 40.498 1.00 84.50 748 TYR A O 1
ATOM 6076 N N . LEU A 1 749 ? -25.476 4.465 39.999 1.00 91.06 749 LEU A N 1
ATOM 6077 C CA . LEU A 1 749 ? -24.571 5.376 39.284 1.00 91.06 749 LEU A CA 1
ATOM 6078 C C . LEU A 1 749 ? -24.768 5.324 37.758 1.00 91.06 749 LEU A C 1
ATOM 6080 O O . LEU A 1 749 ? -23.838 5.618 37.006 1.00 91.06 749 LEU A O 1
ATOM 6084 N N . TYR A 1 750 ? -25.962 4.963 37.273 1.00 86.69 750 TYR A N 1
ATOM 6085 C CA . TYR A 1 750 ? -26.244 4.867 35.834 1.00 86.69 750 TYR A CA 1
ATOM 6086 C C . TYR A 1 750 ? -25.971 6.176 35.070 1.00 86.69 750 TYR A C 1
ATOM 6088 O O . TYR A 1 750 ? -25.567 6.132 33.911 1.00 86.69 750 TYR A O 1
ATOM 6096 N N . TYR A 1 751 ? -26.107 7.338 35.718 1.00 91.38 751 TYR A N 1
ATOM 6097 C CA . TYR A 1 751 ? -25.781 8.635 35.117 1.00 91.38 751 TYR A CA 1
ATOM 6098 C C . TYR A 1 751 ? -24.302 8.738 34.702 1.00 91.38 751 TYR A C 1
ATOM 6100 O O . TYR A 1 751 ? -24.003 9.348 33.679 1.00 91.38 751 TYR A O 1
ATOM 6108 N N . LYS A 1 752 ? -23.376 8.077 35.420 1.00 92.94 752 LYS A N 1
ATOM 6109 C CA . LYS A 1 752 ? -21.961 7.987 35.015 1.00 92.94 752 LYS A CA 1
ATOM 6110 C C . LYS A 1 752 ? -21.785 7.124 33.768 1.00 92.94 752 LYS A C 1
ATOM 6112 O O . LYS A 1 752 ? -20.980 7.457 32.906 1.00 92.94 752 LYS A O 1
ATOM 6117 N N . LYS A 1 753 ? -22.567 6.045 33.635 1.00 91.94 753 LYS A N 1
ATOM 6118 C CA . LYS A 1 753 ? -22.587 5.236 32.406 1.00 91.94 753 LYS A CA 1
ATOM 6119 C C . LYS A 1 753 ? -23.097 6.055 31.219 1.00 91.94 753 LYS A C 1
ATOM 6121 O O . LYS A 1 753 ? -22.490 6.001 30.158 1.00 91.94 753 LYS A O 1
ATOM 6126 N N . LEU A 1 754 ? -24.160 6.844 31.403 1.00 92.94 754 LEU A N 1
ATOM 6127 C CA . LEU A 1 754 ? -24.675 7.750 30.367 1.00 92.94 754 LEU A CA 1
ATOM 6128 C C . LEU A 1 754 ? -23.648 8.821 29.979 1.00 92.94 754 LEU A C 1
ATOM 6130 O O . LEU A 1 754 ? -23.461 9.081 28.793 1.00 92.94 754 LEU A O 1
ATOM 6134 N N . GLN A 1 755 ? -22.942 9.392 30.958 1.00 95.06 755 GLN A N 1
ATOM 6135 C CA . GLN A 1 755 ? -21.854 10.336 30.709 1.00 95.06 755 GLN A CA 1
ATOM 6136 C C . GLN A 1 755 ? -20.743 9.700 29.862 1.00 95.06 755 GLN A C 1
ATOM 6138 O O . GLN A 1 755 ? -20.365 10.262 28.836 1.00 95.06 755 GLN A O 1
ATOM 6143 N N . HIS A 1 756 ? -20.257 8.514 30.241 1.00 94.81 756 HIS A N 1
ATOM 6144 C CA . HIS A 1 756 ? -19.237 7.805 29.464 1.00 94.81 756 HIS A CA 1
ATOM 6145 C C . HIS A 1 756 ? -19.735 7.390 28.080 1.00 94.81 756 HIS A C 1
ATOM 6147 O O . HIS A 1 756 ? -18.977 7.476 27.123 1.00 94.81 756 HIS A O 1
ATOM 6153 N N . PHE A 1 757 ? -21.009 7.014 27.936 1.00 94.56 757 PHE A N 1
ATOM 6154 C CA . PHE A 1 757 ? -21.606 6.732 26.631 1.00 94.56 757 PHE A CA 1
ATOM 6155 C C . PHE A 1 757 ? -21.600 7.960 25.713 1.00 94.56 757 PHE A C 1
ATOM 6157 O O . PHE A 1 757 ? -21.265 7.846 24.535 1.00 94.56 757 PHE A O 1
ATOM 6164 N N . ALA A 1 758 ? -21.948 9.137 26.243 1.00 95.94 758 ALA A N 1
ATOM 6165 C CA . ALA A 1 758 ? -21.908 10.383 25.484 1.00 95.94 758 ALA A CA 1
ATOM 6166 C C . ALA A 1 758 ? -20.470 10.736 25.071 1.00 95.94 758 ALA A C 1
ATOM 6168 O O . ALA A 1 758 ? -20.222 11.011 23.898 1.00 95.94 758 ALA A O 1
ATOM 6169 N N . GLN A 1 759 ? -19.515 10.643 26.004 1.00 96.06 759 GLN A N 1
ATOM 6170 C CA . GLN A 1 759 ? -18.088 10.857 25.727 1.00 96.06 759 GLN A CA 1
ATOM 6171 C C . GLN A 1 759 ? -17.567 9.900 24.650 1.00 96.06 759 GLN A C 1
ATOM 6173 O O . GLN A 1 759 ? -16.908 10.327 23.708 1.00 96.06 759 GLN A O 1
ATOM 6178 N N . PHE A 1 760 ? -17.932 8.624 24.741 1.00 95.50 760 PHE A N 1
ATOM 6179 C CA . PHE A 1 760 ? -17.623 7.592 23.757 1.00 95.50 760 PHE A CA 1
ATOM 6180 C C . PHE A 1 760 ? -18.150 7.925 22.359 1.00 95.50 760 PHE A C 1
ATOM 6182 O O . PHE A 1 760 ? -17.417 7.811 21.379 1.00 95.50 760 PHE A O 1
ATOM 6189 N N . LYS A 1 761 ? -19.406 8.374 22.244 1.00 95.06 761 LYS A N 1
ATOM 6190 C CA . LYS A 1 761 ? -19.979 8.765 20.948 1.00 95.06 761 LYS A CA 1
ATOM 6191 C C . LYS A 1 761 ? -19.244 9.947 20.326 1.00 95.06 761 LYS A C 1
ATOM 6193 O O . LYS A 1 761 ? -19.002 9.926 19.122 1.00 95.06 761 LYS A O 1
ATOM 6198 N N . VAL A 1 762 ? -18.870 10.935 21.137 1.00 94.75 762 VAL A N 1
ATOM 6199 C CA . VAL A 1 762 ? -18.080 12.089 20.688 1.00 94.75 762 VAL A CA 1
ATOM 6200 C C . VAL A 1 762 ? -16.679 11.652 20.255 1.00 94.75 762 VAL A C 1
ATOM 6202 O O . VAL A 1 762 ? -16.247 12.014 19.165 1.00 94.75 762 VAL A O 1
ATOM 6205 N N . SER A 1 763 ? -16.004 10.830 21.062 1.00 95.19 763 SER A N 1
ATOM 6206 C CA . SER A 1 763 ? -14.672 10.291 20.768 1.00 95.19 763 SER A CA 1
ATOM 6207 C C . SER A 1 763 ? -14.648 9.520 19.443 1.00 95.19 763 SER A C 1
ATOM 6209 O O . SER A 1 763 ? -13.904 9.889 18.536 1.00 95.19 763 SER A O 1
ATOM 6211 N N . ASN A 1 764 ? -15.535 8.532 19.262 1.00 95.12 764 ASN A N 1
ATOM 6212 C CA . ASN A 1 764 ? -15.586 7.758 18.017 1.00 95.12 764 ASN A CA 1
ATOM 6213 C C . ASN A 1 764 ? -15.950 8.618 16.809 1.00 95.12 764 ASN A C 1
ATOM 6215 O O . ASN A 1 764 ? -15.416 8.383 15.730 1.00 95.12 764 ASN A O 1
ATOM 6219 N N . TYR A 1 765 ? -16.837 9.606 16.961 1.00 93.25 765 TYR A N 1
ATOM 6220 C CA . TYR A 1 765 ? -17.151 10.514 15.862 1.00 93.25 765 TYR A CA 1
ATOM 6221 C C . TYR A 1 765 ? -15.907 11.288 15.409 1.00 93.25 765 TYR A C 1
ATOM 6223 O O . TYR A 1 765 ? -15.607 11.278 14.216 1.00 93.25 765 TYR A O 1
ATOM 6231 N N . LYS A 1 766 ? -15.169 11.888 16.355 1.00 93.56 766 LYS A N 1
ATOM 6232 C CA . LYS A 1 766 ? -13.929 12.635 16.089 1.00 93.56 766 LYS A CA 1
ATOM 6233 C C . LYS A 1 766 ? -12.871 11.734 15.429 1.00 93.56 766 LYS A C 1
ATOM 6235 O O . LYS A 1 766 ? -12.349 12.076 14.376 1.00 93.56 766 LYS A O 1
ATOM 6240 N N . LEU A 1 767 ? -12.619 10.546 15.984 1.00 94.44 767 LEU A N 1
ATOM 6241 C CA . LEU A 1 767 ? -11.593 9.623 15.480 1.00 94.44 767 LEU A CA 1
ATOM 6242 C C . LEU A 1 767 ? -11.929 9.034 14.101 1.00 94.44 767 LEU A C 1
ATOM 6244 O O . LEU A 1 767 ? -11.072 9.002 13.225 1.00 94.44 767 LEU A O 1
ATOM 6248 N N . LEU A 1 768 ? -13.176 8.610 13.864 1.00 91.88 768 LEU A N 1
ATOM 6249 C CA . LEU A 1 768 ? -13.580 8.023 12.576 1.00 91.88 768 LEU A CA 1
ATOM 6250 C C . LEU A 1 768 ? -13.567 9.027 11.415 1.00 91.88 768 LEU A C 1
ATOM 6252 O O . LEU A 1 768 ? -13.528 8.608 10.261 1.00 91.88 768 LEU A O 1
ATOM 6256 N N . HIS A 1 769 ? -13.626 10.329 11.702 1.00 90.00 769 HIS A N 1
ATOM 6257 C CA . HIS A 1 769 ? -13.597 11.390 10.690 1.00 90.00 769 HIS A CA 1
ATOM 6258 C C . HIS A 1 769 ? -12.228 12.074 10.575 1.00 90.00 769 HIS A C 1
ATOM 6260 O O . HIS A 1 769 ? -12.086 12.973 9.753 1.00 90.00 769 HIS A O 1
ATOM 6266 N N . PHE A 1 770 ? -11.224 11.616 11.331 1.00 91.88 770 PHE A N 1
ATOM 6267 C CA . PHE A 1 770 ? -9.902 12.238 11.419 1.00 91.88 770 PHE A CA 1
ATOM 6268 C C . PHE A 1 770 ? -9.243 12.483 10.047 1.00 91.88 770 PHE A C 1
ATOM 6270 O O . PHE A 1 770 ? -9.005 13.626 9.674 1.00 91.88 770 PHE A O 1
ATOM 6277 N N . GLU A 1 771 ? -9.020 11.434 9.247 1.00 88.56 771 GLU A N 1
ATOM 6278 C CA . GLU A 1 771 ? -8.425 11.575 7.902 1.00 88.56 771 GLU A CA 1
ATOM 6279 C C . GLU A 1 771 ? -9.351 12.309 6.921 1.00 88.56 771 GLU A C 1
ATOM 6281 O O . GLU A 1 771 ? -8.899 13.038 6.040 1.00 88.56 771 GLU A O 1
ATOM 6286 N N . LYS A 1 772 ? -10.672 12.157 7.074 1.00 86.38 772 LYS A N 1
ATOM 6287 C CA . LYS A 1 772 ? -11.647 12.846 6.219 1.00 86.38 772 LYS A CA 1
ATOM 6288 C C . LYS A 1 772 ? -11.592 14.362 6.409 1.00 86.38 772 LYS A C 1
ATOM 6290 O O . LYS A 1 772 ? -11.822 15.100 5.457 1.00 86.38 772 LYS A O 1
ATOM 6295 N N . ASP A 1 773 ? -11.289 14.831 7.611 1.00 88.50 773 ASP A N 1
ATOM 6296 C CA . ASP A 1 773 ? -11.153 16.259 7.895 1.00 88.50 773 ASP A CA 1
ATOM 6297 C C . ASP A 1 773 ? -9.883 16.870 7.273 1.00 88.50 773 ASP A C 1
ATOM 6299 O O . ASP A 1 773 ? -9.852 18.078 7.030 1.00 88.50 773 ASP A O 1
ATOM 6303 N N . LEU A 1 774 ? -8.891 16.041 6.918 1.00 88.62 774 LEU A N 1
ATOM 6304 C CA . LEU A 1 774 ? -7.718 16.425 6.118 1.00 88.62 774 LEU A CA 1
ATOM 6305 C C . LEU A 1 774 ? -7.997 16.452 4.606 1.00 88.62 774 LEU A C 1
ATOM 6307 O O . LEU A 1 774 ? -7.116 16.823 3.834 1.00 88.62 774 LEU A O 1
ATOM 6311 N N . LYS A 1 775 ? -9.200 16.063 4.166 1.00 86.25 775 LYS A N 1
ATOM 6312 C CA . LYS A 1 775 ? -9.586 16.048 2.751 1.00 86.25 775 LYS A CA 1
ATOM 6313 C C . LYS A 1 775 ? -9.845 17.458 2.227 1.00 86.25 775 LYS A C 1
ATOM 6315 O O . LYS A 1 775 ? -10.511 18.256 2.899 1.00 86.25 775 LYS A O 1
ATOM 6320 N N . LEU A 1 776 ? -9.419 17.737 0.998 1.00 85.88 776 LEU A N 1
ATOM 6321 C CA . LEU A 1 776 ? -9.868 18.917 0.254 1.00 85.88 776 LEU A CA 1
ATOM 6322 C C . LEU A 1 776 ? -11.378 18.853 -0.050 1.00 85.88 776 LEU A C 1
ATOM 6324 O O . LEU A 1 776 ? -11.934 17.808 -0.385 1.00 85.88 776 LEU A O 1
ATOM 6328 N N . ASN A 1 777 ? -12.061 19.982 0.104 1.00 85.12 777 ASN A N 1
ATOM 6329 C CA . ASN A 1 777 ? -13.469 20.173 -0.232 1.00 85.12 777 ASN A CA 1
ATOM 6330 C C . ASN A 1 777 ? -13.617 21.215 -1.353 1.00 85.12 777 ASN A C 1
ATOM 6332 O O . ASN A 1 777 ? -12.665 21.913 -1.694 1.00 85.12 777 ASN A O 1
ATOM 6336 N N . ASP A 1 778 ? -14.827 21.367 -1.891 1.00 83.56 778 ASP A N 1
ATOM 6337 C CA . ASP A 1 778 ? -15.110 22.284 -3.007 1.00 83.56 778 ASP A CA 1
ATOM 6338 C C . ASP A 1 778 ? -14.648 23.728 -2.749 1.00 83.56 778 ASP A C 1
ATOM 6340 O O . ASP A 1 778 ? -14.192 24.410 -3.665 1.00 83.56 778 ASP A O 1
ATOM 6344 N N . LYS A 1 779 ? -14.721 24.207 -1.499 1.00 86.31 779 LYS A N 1
ATOM 6345 C CA . LYS A 1 779 ? -14.258 25.557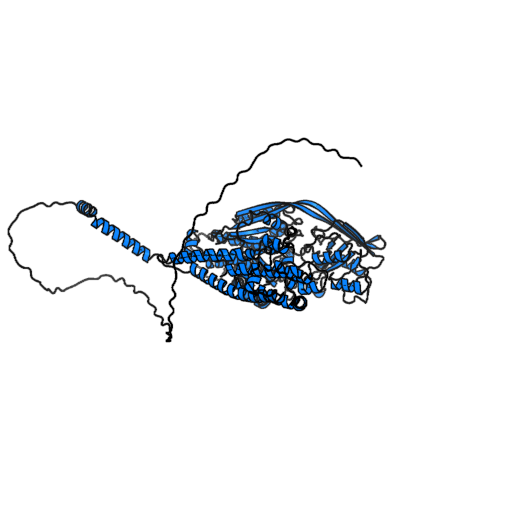 -1.141 1.00 86.31 779 LYS A CA 1
ATOM 6346 C C . LYS A 1 779 ? -12.740 25.669 -1.201 1.00 86.31 779 LYS A C 1
ATOM 6348 O O . LYS A 1 779 ? -12.238 26.715 -1.599 1.00 86.31 779 LYS A O 1
ATOM 6353 N N . ASP A 1 780 ? -12.030 24.609 -0.832 1.00 88.25 780 ASP A N 1
ATOM 6354 C CA . ASP A 1 780 ? -10.572 24.574 -0.908 1.00 88.25 780 ASP A CA 1
ATOM 6355 C C . ASP A 1 780 ? -10.114 24.594 -2.372 1.00 88.25 780 ASP A C 1
ATOM 6357 O O . ASP A 1 780 ? -9.206 25.344 -2.713 1.00 88.25 780 ASP A O 1
ATOM 6361 N N . TYR A 1 781 ? -10.794 23.863 -3.266 1.00 85.12 781 TYR A N 1
ATOM 6362 C CA . TYR A 1 781 ? -10.516 23.930 -4.708 1.00 85.12 781 TYR A CA 1
ATOM 6363 C C . TYR A 1 781 ? -10.786 25.320 -5.291 1.00 85.12 781 TYR A C 1
ATOM 6365 O O . TYR A 1 781 ? -9.993 25.820 -6.089 1.00 85.12 781 TYR A O 1
ATOM 6373 N N . ILE A 1 782 ? -11.873 25.974 -4.868 1.00 84.94 782 ILE A N 1
ATOM 6374 C CA . ILE A 1 782 ? -12.152 27.364 -5.255 1.00 84.94 782 ILE A CA 1
ATOM 6375 C C . ILE A 1 782 ? -11.029 28.290 -4.775 1.00 84.94 782 ILE A C 1
ATOM 6377 O O . ILE A 1 782 ? -10.608 29.160 -5.530 1.00 84.94 782 ILE A O 1
ATOM 6381 N N . TYR A 1 783 ? -10.527 28.099 -3.552 1.00 87.81 783 TYR A N 1
ATOM 6382 C CA . TYR A 1 783 ? -9.422 28.890 -3.011 1.00 87.81 783 TYR A CA 1
ATOM 6383 C C . TYR A 1 783 ? -8.108 28.666 -3.777 1.00 87.81 783 TYR A C 1
ATOM 6385 O O . TYR A 1 783 ? -7.421 29.634 -4.103 1.00 87.81 783 TYR A O 1
ATOM 6393 N N . LEU A 1 784 ? -7.783 27.419 -4.134 1.00 86.88 784 LEU A N 1
ATOM 6394 C CA . LEU A 1 784 ? -6.607 27.102 -4.952 1.00 86.88 784 LEU A CA 1
ATOM 6395 C C . LEU A 1 784 ? -6.658 27.798 -6.322 1.00 86.88 784 LEU A C 1
ATOM 6397 O O . LEU A 1 784 ? -5.659 28.371 -6.758 1.00 86.88 784 LEU A O 1
ATOM 6401 N N . ASN A 1 785 ? -7.837 27.826 -6.949 1.00 83.50 785 ASN A N 1
ATOM 6402 C CA . ASN A 1 785 ? -8.065 28.419 -8.272 1.00 83.50 785 ASN A CA 1
ATOM 6403 C C . ASN A 1 785 ? -8.478 29.903 -8.235 1.00 83.50 785 ASN A C 1
ATOM 6405 O O . ASN A 1 785 ? -8.914 30.436 -9.260 1.00 83.50 785 ASN A O 1
ATOM 6409 N N . LEU A 1 786 ? -8.402 30.553 -7.070 1.00 82.50 786 LEU A N 1
ATOM 6410 C CA . LEU A 1 786 ? -8.784 31.953 -6.894 1.00 82.50 786 LEU A CA 1
ATOM 6411 C C . LEU A 1 786 ? -7.736 32.875 -7.523 1.00 82.50 786 LEU A C 1
ATOM 6413 O O . LEU A 1 786 ? -6.570 32.806 -7.147 1.00 82.50 786 LEU A O 1
ATOM 6417 N N . ASN A 1 787 ? -8.158 33.759 -8.418 1.00 79.44 787 ASN A N 1
ATOM 6418 C CA . ASN A 1 787 ? -7.312 34.784 -9.023 1.00 79.44 787 ASN A CA 1
ATOM 6419 C C . ASN A 1 787 ? -7.381 36.108 -8.236 1.00 79.44 787 ASN A C 1
ATOM 6421 O O . ASN A 1 787 ? -8.289 36.322 -7.429 1.00 79.44 787 ASN A O 1
ATOM 6425 N N . GLU A 1 788 ? -6.460 37.036 -8.521 1.00 77.31 788 GLU A N 1
ATOM 6426 C CA . GLU A 1 788 ? -6.405 38.365 -7.882 1.00 77.31 788 GLU A CA 1
ATOM 6427 C C . GLU A 1 788 ? -7.699 39.181 -8.037 1.00 77.31 788 GLU A C 1
ATOM 6429 O O . GLU A 1 788 ? -8.085 39.930 -7.140 1.00 77.31 788 GLU A O 1
ATOM 6434 N N . ASP A 1 789 ? -8.389 39.022 -9.168 1.00 73.25 789 ASP A N 1
ATOM 6435 C CA . ASP A 1 789 ? -9.656 39.692 -9.481 1.00 73.25 789 ASP A CA 1
ATOM 6436 C C . ASP A 1 789 ? -10.872 39.046 -8.787 1.00 73.25 789 ASP A C 1
ATOM 6438 O O . ASP A 1 789 ? -12.008 39.490 -8.963 1.00 73.25 789 ASP A O 1
ATOM 6442 N N . GLY A 1 790 ? -10.645 37.997 -7.989 1.00 66.81 790 GLY A N 1
ATOM 6443 C CA . GLY A 1 790 ? -11.684 37.219 -7.324 1.00 66.81 790 GLY A CA 1
ATOM 6444 C C . GLY A 1 790 ? -12.424 36.255 -8.253 1.00 66.81 790 GLY A C 1
ATOM 6445 O O . GLY A 1 790 ? -13.380 35.612 -7.811 1.00 66.81 790 GLY A O 1
ATOM 6446 N N . SER A 1 791 ? -12.007 36.130 -9.519 1.00 72.88 791 SER A N 1
ATOM 6447 C CA . SER A 1 791 ? -12.503 35.079 -10.405 1.00 72.88 791 SER A CA 1
ATOM 6448 C C . SER A 1 791 ? -11.930 33.721 -9.989 1.00 72.88 791 SER A C 1
ATOM 6450 O O . SER A 1 791 ? -10.844 33.631 -9.417 1.00 72.88 791 SER A O 1
ATOM 6452 N N . SER A 1 792 ? -12.674 32.645 -10.250 1.00 66.19 792 SER A N 1
ATOM 6453 C CA . SER A 1 792 ? -12.169 31.278 -10.090 1.00 66.19 792 SER A CA 1
ATOM 6454 C C . SER A 1 792 ? -12.206 30.583 -11.439 1.00 66.19 792 SER A C 1
ATOM 6456 O O . SER A 1 792 ? -13.209 30.648 -12.155 1.00 66.19 792 SER A O 1
ATOM 6458 N N . THR A 1 793 ? -11.102 29.941 -11.811 1.00 61.19 793 THR A N 1
ATOM 6459 C CA . THR A 1 793 ? -11.088 29.078 -12.992 1.00 61.19 793 THR A CA 1
ATOM 6460 C C . THR A 1 793 ? -11.675 27.719 -12.615 1.00 61.19 793 THR A C 1
ATOM 6462 O O . THR A 1 793 ? -11.285 27.102 -11.623 1.00 61.19 793 THR A O 1
ATOM 6465 N N . THR A 1 794 ? -12.648 27.237 -13.390 1.00 49.44 794 THR A N 1
ATOM 6466 C CA . THR A 1 794 ? -13.151 25.861 -13.288 1.00 49.44 794 THR A CA 1
ATOM 6467 C C . THR A 1 794 ? -12.121 24.918 -13.911 1.00 49.44 794 THR A C 1
ATOM 6469 O O . THR A 1 794 ? -12.243 24.489 -15.054 1.00 49.44 794 THR A O 1
ATOM 6472 N N . GLY A 1 795 ? -11.040 24.666 -13.174 1.00 46.50 795 GLY A N 1
ATOM 6473 C CA . GLY A 1 795 ? -9.998 23.708 -13.534 1.00 46.50 795 GLY A CA 1
ATOM 6474 C C . GLY A 1 795 ? -10.378 22.279 -13.142 1.00 46.50 795 GLY A C 1
ATOM 6475 O O . GLY A 1 795 ? -10.975 22.072 -12.090 1.00 46.50 795 GLY A O 1
ATOM 6476 N N . ASN A 1 796 ? -10.036 21.332 -14.022 1.00 42.31 796 ASN A N 1
ATOM 6477 C CA . ASN A 1 796 ? -10.326 19.892 -13.992 1.00 42.31 796 ASN A CA 1
ATOM 6478 C C . ASN A 1 796 ? -10.311 19.224 -12.603 1.00 42.31 796 ASN A C 1
ATOM 6480 O O . ASN A 1 796 ? -9.490 19.557 -11.754 1.00 42.31 796 ASN A O 1
ATOM 6484 N N . GLU A 1 797 ? -11.164 18.202 -12.446 1.00 43.28 797 GLU A N 1
ATOM 6485 C CA . GLU A 1 797 ? -11.192 17.252 -11.325 1.00 43.28 797 GLU A CA 1
ATOM 6486 C C . GLU A 1 797 ? -9.786 16.676 -11.055 1.00 43.28 797 GLU A C 1
ATOM 6488 O O . GLU A 1 797 ? -9.339 15.723 -11.696 1.00 43.28 797 GLU A O 1
ATOM 6493 N N . LEU A 1 798 ? -9.049 17.287 -10.126 1.00 46.19 798 LEU A N 1
ATOM 6494 C CA . LEU A 1 798 ? -7.754 16.795 -9.667 1.00 46.19 798 LEU A CA 1
ATOM 6495 C C . LEU A 1 798 ? -7.998 15.715 -8.610 1.00 46.19 798 LEU A C 1
ATOM 6497 O O . LEU A 1 798 ? -8.409 16.018 -7.493 1.00 46.19 798 LEU A O 1
ATOM 6501 N N . PHE A 1 799 ? -7.716 14.462 -8.973 1.00 50.16 799 PHE A N 1
ATOM 6502 C CA . PHE A 1 799 ? -7.785 13.261 -8.128 1.00 50.16 799 PHE A CA 1
ATOM 6503 C C . PHE A 1 799 ? -6.696 13.210 -7.029 1.00 50.16 799 PHE A C 1
ATOM 6505 O O . PHE A 1 799 ? -6.036 12.187 -6.852 1.00 50.16 799 PHE A O 1
ATOM 6512 N N . TYR A 1 800 ? -6.482 14.291 -6.276 1.00 55.12 800 TYR A N 1
ATOM 6513 C CA . TYR A 1 800 ? -5.486 14.327 -5.197 1.00 55.12 800 TYR A CA 1
ATOM 6514 C C . TYR A 1 800 ? -6.058 15.014 -3.952 1.00 55.12 800 TYR A C 1
ATOM 6516 O O . TYR A 1 800 ? -5.903 16.222 -3.781 1.00 55.12 800 TYR A O 1
ATOM 6524 N N . ASP A 1 801 ? -6.717 14.243 -3.075 1.00 66.88 801 ASP A N 1
ATOM 6525 C CA . ASP A 1 801 ? -7.509 14.823 -1.979 1.00 66.88 801 ASP A CA 1
ATOM 6526 C C . ASP A 1 801 ? -6.773 14.887 -0.628 1.00 66.88 801 ASP A C 1
ATOM 6528 O O . ASP A 1 801 ? -7.289 15.503 0.307 1.00 66.88 801 ASP A O 1
ATOM 6532 N N . SER A 1 802 ? -5.604 14.251 -0.478 1.00 79.25 802 SER A N 1
ATOM 6533 C CA . SER A 1 802 ? -4.816 14.323 0.764 1.00 79.25 802 SER A CA 1
ATOM 6534 C C . SER A 1 802 ? -3.867 15.521 0.736 1.00 79.25 802 SER A C 1
ATOM 6536 O O . SER A 1 802 ? -3.142 15.724 -0.232 1.00 79.25 802 SER A O 1
ATOM 6538 N N . ILE A 1 803 ? -3.868 16.309 1.814 1.00 86.06 803 ILE A N 1
ATOM 6539 C CA . ILE A 1 803 ? -2.972 17.466 1.975 1.00 86.06 803 ILE A CA 1
ATOM 6540 C C . ILE A 1 803 ? -1.581 17.086 2.506 1.00 86.06 803 ILE A C 1
ATOM 6542 O O . ILE A 1 803 ? -0.650 17.880 2.399 1.00 86.06 803 ILE A O 1
ATOM 6546 N N . ILE A 1 804 ? -1.453 15.903 3.122 1.00 87.00 804 ILE A N 1
ATOM 6547 C CA . ILE A 1 804 ? -0.208 15.443 3.755 1.00 87.00 804 ILE A CA 1
ATOM 6548 C C . ILE A 1 804 ? 0.530 14.458 2.856 1.00 87.00 804 ILE A C 1
ATOM 6550 O O . ILE A 1 804 ? 1.746 14.560 2.746 1.00 87.00 804 ILE A O 1
ATOM 6554 N N . PHE A 1 805 ? -0.166 13.509 2.227 1.00 85.81 805 PHE A N 1
ATOM 6555 C CA . PHE A 1 805 ? 0.465 12.450 1.437 1.00 85.81 805 PHE A CA 1
ATOM 6556 C C . PHE A 1 805 ? 0.119 12.596 -0.040 1.00 85.81 805 PHE A C 1
ATOM 6558 O O . PHE A 1 805 ? -1.056 12.587 -0.407 1.00 85.81 805 PHE A O 1
ATOM 6565 N N . ASN A 1 806 ? 1.142 12.666 -0.895 1.00 79.00 806 ASN A N 1
ATOM 6566 C CA . ASN A 1 806 ? 1.010 12.901 -2.333 1.00 79.00 806 ASN A CA 1
ATOM 6567 C C . ASN A 1 806 ? 1.982 12.011 -3.118 1.00 79.00 806 ASN A C 1
ATOM 6569 O O . ASN A 1 806 ? 3.033 11.612 -2.617 1.00 79.00 806 ASN A O 1
ATOM 6573 N N . THR A 1 807 ? 1.655 11.734 -4.377 1.00 76.00 807 THR A N 1
ATOM 6574 C CA . THR A 1 807 ? 2.602 11.153 -5.334 1.00 76.00 807 THR A CA 1
ATOM 6575 C C . THR A 1 807 ? 3.281 12.286 -6.101 1.00 76.00 807 THR A C 1
ATOM 6577 O O . THR A 1 807 ? 2.573 13.046 -6.766 1.00 76.00 807 THR A O 1
ATOM 6580 N N . PRO A 1 808 ? 4.612 12.448 -6.012 1.00 76.56 808 PRO A N 1
ATOM 6581 C CA . PRO A 1 808 ? 5.300 13.516 -6.724 1.00 76.56 808 PRO A CA 1
ATOM 6582 C C . PRO A 1 808 ? 5.274 13.266 -8.239 1.00 76.56 808 PRO A C 1
ATOM 6584 O O . PRO A 1 808 ? 5.428 12.130 -8.690 1.00 76.56 808 PRO A O 1
ATOM 6587 N N . ASP A 1 809 ? 5.109 14.332 -9.025 1.00 75.94 809 ASP A N 1
ATOM 6588 C CA . ASP A 1 809 ? 5.139 14.244 -10.487 1.00 75.94 809 ASP A CA 1
ATOM 6589 C C . ASP A 1 809 ? 6.532 13.835 -10.979 1.00 75.94 809 ASP A C 1
ATOM 6591 O O . ASP A 1 809 ? 7.547 14.370 -10.528 1.00 75.94 809 ASP A O 1
ATOM 6595 N N . LEU A 1 810 ? 6.584 12.911 -11.942 1.00 77.94 810 LEU A N 1
ATOM 6596 C CA . LEU A 1 810 ? 7.836 12.427 -12.522 1.00 77.94 810 LEU A CA 1
ATOM 6597 C C . LEU A 1 810 ? 8.617 13.573 -13.191 1.00 77.94 810 LEU A C 1
ATOM 6599 O O . LEU A 1 810 ? 8.143 14.172 -14.159 1.00 77.94 810 LEU A O 1
ATOM 6603 N N . LYS A 1 811 ? 9.853 13.819 -12.736 1.00 79.12 811 LYS A N 1
ATOM 6604 C CA . LYS A 1 811 ? 10.788 14.781 -13.346 1.00 79.12 811 LYS A CA 1
ATOM 6605 C C . LYS A 1 811 ? 11.988 14.077 -13.983 1.00 79.12 811 LYS A C 1
ATOM 6607 O O . LYS A 1 811 ? 12.509 13.094 -13.463 1.00 79.12 811 LYS A O 1
ATOM 6612 N N . ASN A 1 812 ? 12.476 14.624 -15.098 1.00 77.38 812 ASN A N 1
ATOM 6613 C CA . ASN A 1 812 ? 13.663 14.125 -15.805 1.00 77.38 812 ASN A CA 1
ATOM 6614 C C . ASN A 1 812 ? 14.968 14.708 -15.213 1.00 77.38 812 ASN A C 1
ATOM 6616 O O . ASN A 1 812 ? 15.744 15.347 -15.921 1.00 77.38 812 ASN A O 1
ATOM 6620 N N . ASN A 1 813 ? 15.183 14.551 -13.901 1.00 80.25 813 ASN A N 1
ATOM 6621 C CA . ASN A 1 813 ? 16.395 14.992 -13.193 1.00 80.25 813 ASN A CA 1
ATOM 6622 C C . ASN A 1 813 ? 16.821 13.936 -12.152 1.00 80.25 813 ASN A C 1
ATOM 6624 O O . ASN A 1 813 ? 15.982 13.244 -11.590 1.00 80.25 813 ASN A O 1
ATOM 6628 N N . GLU A 1 814 ? 18.121 13.801 -11.893 1.00 79.12 814 GLU A N 1
ATOM 6629 C CA . GLU A 1 814 ? 18.676 12.851 -10.920 1.00 79.12 814 GLU A CA 1
ATOM 6630 C C . GLU A 1 814 ? 18.339 13.232 -9.472 1.00 79.12 814 GLU A C 1
ATOM 6632 O O . GLU A 1 814 ? 18.008 12.364 -8.668 1.00 79.12 814 GLU A O 1
ATOM 6637 N N . GLU A 1 815 ? 18.397 14.524 -9.152 1.00 80.38 815 GLU A N 1
ATOM 6638 C CA . GLU A 1 815 ? 18.100 15.061 -7.817 1.00 80.38 815 GLU A CA 1
ATOM 6639 C C . GLU A 1 815 ? 16.679 14.706 -7.363 1.00 80.38 815 GLU A C 1
ATOM 6641 O O . GLU A 1 815 ? 16.467 14.285 -6.230 1.00 80.38 815 GLU A O 1
ATOM 6646 N N . PHE A 1 816 ? 15.728 14.703 -8.305 1.00 81.94 816 PHE A N 1
ATOM 6647 C CA . PHE A 1 816 ? 14.362 14.252 -8.059 1.00 81.94 816 PHE A CA 1
ATOM 6648 C C . PHE A 1 816 ? 14.317 12.850 -7.443 1.00 81.94 816 PHE A C 1
ATOM 6650 O O . PHE A 1 816 ? 13.635 12.654 -6.448 1.00 81.94 816 PHE A O 1
ATOM 6657 N N . PHE A 1 817 ? 15.056 11.874 -7.977 1.00 79.06 817 PHE A N 1
ATOM 6658 C CA . PHE A 1 817 ? 14.994 10.499 -7.467 1.00 79.06 817 PHE A CA 1
ATOM 6659 C C . PHE A 1 817 ? 15.679 10.314 -6.112 1.00 79.06 817 PHE A C 1
ATOM 6661 O O . PHE A 1 817 ? 15.314 9.396 -5.377 1.00 79.06 817 PHE A O 1
ATOM 6668 N N . LYS A 1 818 ? 16.632 11.186 -5.762 1.00 79.62 818 LYS A N 1
ATOM 6669 C CA . LYS A 1 818 ? 17.267 11.185 -4.437 1.00 79.62 818 LYS A CA 1
ATOM 6670 C C . LYS A 1 818 ? 16.296 11.683 -3.371 1.00 79.62 818 LYS A C 1
ATOM 6672 O O . LYS A 1 818 ? 16.148 11.032 -2.339 1.00 79.62 818 LYS A O 1
ATOM 6677 N N . ASP A 1 819 ? 15.564 12.750 -3.680 1.00 79.69 819 ASP A N 1
ATOM 6678 C CA . ASP A 1 819 ? 14.747 13.450 -2.686 1.00 79.69 819 ASP A CA 1
ATOM 6679 C C . ASP A 1 819 ? 13.251 13.118 -2.780 1.00 79.69 819 ASP A C 1
ATOM 6681 O O . ASP A 1 819 ? 12.471 13.515 -1.916 1.00 79.69 819 ASP A O 1
ATOM 6685 N N . ARG A 1 820 ? 12.808 12.344 -3.784 1.00 80.12 820 ARG A N 1
ATOM 6686 C CA . ARG A 1 820 ? 11.376 12.051 -4.018 1.00 80.12 820 ARG A CA 1
ATOM 6687 C C . ARG A 1 820 ? 10.656 11.423 -2.834 1.00 80.12 820 ARG A C 1
ATOM 6689 O O . ARG A 1 820 ? 9.448 11.588 -2.713 1.00 80.12 820 ARG A O 1
ATOM 6696 N N . PHE A 1 821 ? 11.375 10.690 -1.983 1.00 79.75 821 PHE A N 1
ATOM 6697 C CA . PHE A 1 821 ? 10.792 10.148 -0.761 1.00 79.75 821 PHE A CA 1
ATOM 6698 C C . PHE A 1 821 ? 10.371 11.284 0.176 1.00 79.75 821 PHE A C 1
ATOM 6700 O O . PHE A 1 821 ? 9.276 11.258 0.712 1.00 79.75 821 PHE A O 1
ATOM 6707 N N . LEU A 1 822 ? 11.176 12.334 0.318 1.00 81.62 822 LEU A N 1
ATOM 6708 C CA . LEU A 1 822 ? 10.787 13.518 1.086 1.00 81.62 822 LEU A CA 1
ATOM 6709 C C . LEU A 1 822 ? 9.657 14.281 0.385 1.00 81.62 822 LEU A C 1
ATOM 6711 O O . LEU A 1 822 ? 8.719 14.721 1.039 1.00 81.62 822 LEU A O 1
ATOM 6715 N N . LYS A 1 823 ? 9.684 14.346 -0.953 1.00 84.44 823 LYS A N 1
ATOM 6716 C CA . LYS A 1 823 ? 8.651 15.026 -1.758 1.00 84.44 823 LYS A CA 1
ATOM 6717 C C . LYS A 1 823 ? 7.306 14.291 -1.826 1.00 84.44 823 LYS A C 1
ATOM 6719 O O . LYS A 1 823 ? 6.366 14.802 -2.432 1.00 84.44 823 LYS A O 1
ATOM 6724 N N . SER A 1 824 ? 7.182 13.105 -1.227 1.00 80.94 824 SER A N 1
ATOM 6725 C CA . SER A 1 824 ? 5.907 12.385 -1.146 1.00 80.94 824 SER A CA 1
ATOM 6726 C C . SER A 1 824 ? 5.049 12.794 0.057 1.00 80.94 824 SER A C 1
ATOM 6728 O O . SER A 1 824 ? 3.872 12.436 0.135 1.00 80.94 824 SER A O 1
ATOM 6730 N N . THR A 1 825 ? 5.608 13.582 0.977 1.00 87.62 825 THR A N 1
ATOM 6731 C CA . THR A 1 825 ? 4.872 14.261 2.047 1.00 87.62 825 THR A CA 1
ATOM 6732 C C . THR A 1 825 ? 4.841 15.758 1.764 1.00 87.62 825 THR A C 1
ATOM 6734 O O . THR A 1 825 ? 5.817 16.327 1.291 1.00 87.62 825 THR A O 1
ATOM 6737 N N . PHE A 1 826 ? 3.686 16.399 1.955 1.00 89.44 826 PHE A N 1
ATOM 6738 C CA . PHE A 1 826 ? 3.429 17.773 1.502 1.00 89.44 826 PHE A CA 1
ATOM 6739 C C . PHE A 1 826 ? 3.799 17.999 0.021 1.00 89.44 826 PHE A C 1
ATOM 6741 O O . PHE A 1 826 ? 4.252 19.074 -0.368 1.00 89.44 826 PHE A O 1
ATOM 6748 N N . GLY A 1 827 ? 3.607 16.985 -0.833 1.00 87.00 827 GLY A N 1
ATOM 6749 C CA . GLY A 1 827 ? 4.145 16.991 -2.200 1.00 87.00 827 GLY A CA 1
ATOM 6750 C C . GLY A 1 827 ? 3.639 18.138 -3.079 1.00 87.00 827 GLY A C 1
ATOM 6751 O O . GLY A 1 827 ? 4.386 18.645 -3.910 1.00 87.00 827 GLY A O 1
ATOM 6752 N N . ASN A 1 828 ? 2.411 18.620 -2.862 1.00 87.00 828 ASN A N 1
ATOM 6753 C CA . ASN A 1 828 ? 1.909 19.799 -3.575 1.00 87.00 828 ASN A CA 1
ATOM 6754 C C . ASN A 1 828 ? 2.628 21.100 -3.174 1.00 87.00 828 ASN A C 1
ATOM 6756 O O . ASN A 1 828 ? 2.778 21.988 -4.012 1.00 87.00 828 ASN A O 1
ATOM 6760 N N . LEU A 1 829 ? 3.078 21.209 -1.919 1.00 90.94 829 LEU A N 1
ATOM 6761 C CA . LEU A 1 829 ? 3.858 22.350 -1.441 1.00 90.94 829 LEU A CA 1
ATOM 6762 C C . LEU A 1 829 ? 5.269 22.322 -2.041 1.00 90.94 829 LEU A C 1
ATOM 6764 O O . LEU A 1 829 ? 5.708 23.329 -2.587 1.00 90.94 829 LEU A O 1
ATOM 6768 N N . TYR A 1 830 ? 5.925 21.154 -2.039 1.00 89.81 830 TYR A N 1
ATOM 6769 C CA . TYR A 1 830 ? 7.190 20.959 -2.759 1.00 89.81 830 TYR A CA 1
ATOM 6770 C C . TYR A 1 830 ? 7.059 21.314 -4.240 1.00 89.81 830 TYR A C 1
ATOM 6772 O O . TYR A 1 830 ? 7.895 22.027 -4.781 1.00 89.81 830 TYR A O 1
ATOM 6780 N N . LYS A 1 831 ? 5.985 20.858 -4.897 1.00 87.25 831 LYS A N 1
ATOM 6781 C CA . LYS A 1 831 ? 5.727 21.176 -6.304 1.00 87.25 831 LYS A CA 1
ATOM 6782 C C . LYS A 1 831 ? 5.597 22.682 -6.537 1.00 87.25 831 LYS A C 1
ATOM 6784 O O . LYS A 1 831 ? 6.201 23.194 -7.469 1.00 87.25 831 LYS A O 1
ATOM 6789 N N . ALA A 1 832 ? 4.839 23.388 -5.698 1.00 89.69 832 ALA A N 1
ATOM 6790 C CA . ALA A 1 832 ? 4.656 24.832 -5.836 1.00 89.69 832 ALA A CA 1
ATOM 6791 C C . ALA A 1 832 ? 5.976 25.613 -5.707 1.00 89.69 832 ALA A C 1
ATOM 6793 O O . ALA A 1 832 ? 6.172 26.588 -6.429 1.00 89.69 832 ALA A O 1
ATOM 6794 N N . ILE A 1 833 ? 6.877 25.168 -4.827 1.00 90.81 833 ILE A N 1
ATOM 6795 C CA . ILE A 1 833 ? 8.197 25.784 -4.640 1.00 90.81 833 ILE A CA 1
ATOM 6796 C C . ILE A 1 833 ? 9.137 25.441 -5.791 1.00 90.81 833 ILE A C 1
ATOM 6798 O O . ILE A 1 833 ? 9.758 26.345 -6.342 1.00 90.81 833 ILE A O 1
ATOM 6802 N N . ASP A 1 834 ? 9.182 24.172 -6.204 1.00 87.38 834 ASP A N 1
ATOM 6803 C CA . ASP A 1 834 ? 9.974 23.733 -7.356 1.00 87.38 834 ASP A CA 1
ATOM 6804 C C . ASP A 1 834 ? 9.577 24.468 -8.655 1.00 87.38 834 ASP A C 1
ATOM 6806 O O . ASP A 1 834 ? 10.413 24.651 -9.537 1.00 87.38 834 ASP A O 1
ATOM 6810 N N . ASP A 1 835 ? 8.300 24.839 -8.793 1.00 88.81 835 ASP A N 1
ATOM 6811 C CA . ASP A 1 835 ? 7.759 25.579 -9.942 1.00 88.81 835 ASP A CA 1
ATOM 6812 C C . ASP A 1 835 ? 7.935 27.111 -9.794 1.00 88.81 835 ASP A C 1
ATOM 6814 O O . ASP A 1 835 ? 7.396 27.874 -10.598 1.00 88.81 835 ASP A O 1
ATOM 6818 N N . GLU A 1 836 ? 8.647 27.574 -8.755 1.00 91.75 836 GLU A N 1
ATOM 6819 C CA . GLU A 1 836 ? 8.846 28.987 -8.389 1.00 91.75 836 GLU A CA 1
ATOM 6820 C C . GLU A 1 836 ? 7.526 29.777 -8.233 1.00 91.75 836 GLU A C 1
ATOM 6822 O O . GLU A 1 836 ? 7.464 30.999 -8.403 1.00 91.75 836 GLU A O 1
ATOM 6827 N N . ASN A 1 837 ? 6.437 29.088 -7.876 1.00 92.25 837 ASN A N 1
ATOM 6828 C CA . ASN A 1 837 ? 5.110 29.676 -7.747 1.00 92.25 837 ASN A CA 1
ATOM 6829 C C . ASN A 1 837 ? 4.851 30.146 -6.307 1.00 92.25 837 ASN A C 1
ATOM 6831 O O . ASN A 1 837 ? 4.319 29.415 -5.461 1.00 92.25 837 ASN A O 1
ATOM 6835 N N . PHE A 1 838 ? 5.208 31.405 -6.041 1.00 93.19 838 PHE A N 1
ATOM 6836 C CA . PHE A 1 838 ? 5.033 32.047 -4.734 1.00 93.19 838 PHE A CA 1
ATOM 6837 C C . PHE A 1 838 ? 3.576 32.023 -4.243 1.00 93.19 838 PHE A C 1
ATOM 6839 O O . PHE A 1 838 ? 3.309 31.660 -3.097 1.00 93.19 838 PHE A O 1
ATOM 6846 N N . GLU A 1 839 ? 2.619 32.367 -5.109 1.00 92.88 839 GLU A N 1
ATOM 6847 C CA . GLU A 1 839 ? 1.198 32.438 -4.750 1.00 92.88 839 GLU A CA 1
ATOM 6848 C C . GLU A 1 839 ? 0.655 31.066 -4.328 1.00 92.88 839 GLU A C 1
ATOM 6850 O O . GLU A 1 839 ? 0.009 30.931 -3.287 1.00 92.88 839 GLU A O 1
ATOM 6855 N N . MET A 1 840 ? 0.966 30.026 -5.106 1.00 91.81 840 MET A N 1
ATOM 6856 C CA . MET A 1 840 ? 0.524 28.665 -4.814 1.00 91.81 840 MET A CA 1
ATOM 6857 C C . MET A 1 840 ? 1.182 28.110 -3.545 1.00 91.81 840 MET A C 1
ATOM 6859 O O . MET A 1 840 ? 0.544 27.379 -2.788 1.00 91.81 840 MET A O 1
ATOM 6863 N N . SER A 1 841 ? 2.429 28.501 -3.270 1.00 93.62 841 SER A N 1
ATOM 6864 C CA . SER A 1 841 ? 3.134 28.134 -2.037 1.00 93.62 841 SER A CA 1
ATOM 6865 C C . SER A 1 841 ? 2.437 28.711 -0.801 1.00 93.62 841 SER A C 1
ATOM 6867 O O . SER A 1 841 ? 2.184 27.986 0.163 1.00 93.62 841 SER A O 1
ATOM 6869 N N . VAL A 1 842 ? 2.033 29.988 -0.852 1.00 95.06 842 VAL A N 1
ATOM 6870 C CA . VAL A 1 842 ? 1.216 30.620 0.200 1.00 95.06 842 VAL A CA 1
ATOM 6871 C C . VAL A 1 842 ? -0.114 29.884 0.367 1.00 95.06 842 VAL A C 1
ATOM 6873 O O . VAL A 1 842 ? -0.476 29.528 1.489 1.00 95.06 842 VAL A O 1
ATOM 6876 N N . LYS A 1 843 ? -0.828 29.614 -0.735 1.00 93.56 843 LYS A N 1
ATOM 6877 C CA . LYS A 1 843 ? -2.129 28.925 -0.702 1.00 93.56 843 LYS A CA 1
ATOM 6878 C C . LYS A 1 843 ? -2.042 27.555 -0.027 1.00 93.56 843 LYS A C 1
ATOM 6880 O O . LYS A 1 843 ? -2.893 27.230 0.800 1.00 93.56 843 LYS A O 1
ATOM 6885 N N . TRP A 1 844 ? -1.013 26.762 -0.325 1.00 93.62 844 TRP A N 1
ATOM 6886 C CA . TRP A 1 844 ? -0.831 25.457 0.316 1.00 93.62 844 TRP A CA 1
ATOM 6887 C C . TRP A 1 844 ? -0.530 25.560 1.810 1.00 93.62 844 TRP A C 1
ATOM 6889 O O . TRP A 1 844 ? -1.134 24.817 2.581 1.00 93.62 844 TRP A O 1
ATOM 6899 N N . ILE A 1 845 ? 0.331 26.491 2.237 1.00 95.38 845 ILE A N 1
ATOM 6900 C CA . ILE A 1 845 ? 0.613 26.716 3.667 1.00 95.38 845 ILE A CA 1
ATOM 6901 C C . ILE A 1 845 ? -0.673 27.085 4.413 1.00 95.38 845 ILE A C 1
ATOM 6903 O O . ILE A 1 845 ? -0.974 26.494 5.451 1.00 95.38 845 ILE A O 1
ATOM 6907 N N . VAL A 1 846 ? -1.462 28.012 3.858 1.00 95.19 846 VAL A N 1
ATOM 6908 C CA . VAL A 1 846 ? -2.751 28.424 4.431 1.00 95.19 846 VAL A CA 1
ATOM 6909 C C . VAL A 1 846 ? -3.703 27.233 4.529 1.00 95.19 846 VAL A C 1
ATOM 6911 O O . VAL A 1 846 ? -4.266 26.991 5.591 1.00 95.19 846 VAL A O 1
ATOM 6914 N N . LEU A 1 847 ? -3.863 26.442 3.465 1.00 93.50 847 LEU A N 1
ATOM 6915 C CA . LEU A 1 847 ? -4.766 25.287 3.482 1.00 93.50 847 LEU A CA 1
ATOM 6916 C C . LEU A 1 847 ? -4.354 24.215 4.488 1.00 93.50 847 LEU A C 1
ATOM 6918 O O . LEU A 1 847 ? -5.213 23.695 5.201 1.00 93.50 847 LEU A O 1
ATOM 6922 N N . ILE A 1 848 ? -3.061 23.886 4.561 1.00 94.69 848 ILE A N 1
ATOM 6923 C CA . ILE A 1 848 ? -2.542 22.937 5.553 1.00 94.69 848 ILE A CA 1
ATOM 6924 C C . ILE A 1 848 ? -2.880 23.446 6.959 1.00 94.69 848 ILE A C 1
ATOM 6926 O O . ILE A 1 848 ? -3.415 22.690 7.772 1.00 94.69 848 ILE A O 1
ATOM 6930 N N . TYR A 1 849 ? -2.656 24.736 7.214 1.00 95.81 849 TYR A N 1
ATOM 6931 C CA . TYR A 1 849 ? -2.983 25.374 8.484 1.00 95.81 849 TYR A CA 1
ATOM 6932 C C . TYR A 1 849 ? -4.476 25.275 8.826 1.00 95.81 849 TYR A C 1
ATOM 6934 O O . TYR A 1 849 ? -4.829 24.780 9.895 1.00 95.81 849 TYR A O 1
ATOM 6942 N N . GLU A 1 850 ? -5.368 25.672 7.912 1.00 94.56 850 GLU A N 1
ATOM 6943 C CA . GLU A 1 850 ? -6.822 25.642 8.137 1.00 94.56 850 GLU A CA 1
ATOM 6944 C C . GLU A 1 850 ? -7.336 24.232 8.443 1.00 94.56 850 GLU A C 1
ATOM 6946 O O . GLU A 1 850 ? -8.184 24.033 9.320 1.00 94.56 850 GLU A O 1
ATOM 6951 N N . LYS A 1 851 ? -6.827 23.229 7.720 1.00 93.50 851 LYS A N 1
ATOM 6952 C CA . LYS A 1 851 ? -7.241 21.833 7.894 1.00 93.50 851 LYS A CA 1
ATOM 6953 C C . LYS A 1 851 ? -6.816 21.286 9.245 1.00 93.50 851 LYS A C 1
ATOM 6955 O O . LYS A 1 851 ? -7.632 20.674 9.937 1.00 93.50 851 LYS A O 1
ATOM 6960 N N . ILE A 1 852 ? -5.572 21.546 9.637 1.00 94.69 852 ILE A N 1
ATOM 6961 C CA . ILE A 1 852 ? -5.047 21.113 10.931 1.00 94.69 852 ILE A CA 1
ATOM 6962 C C . ILE A 1 852 ? -5.741 21.870 12.068 1.00 94.69 852 ILE A C 1
ATOM 6964 O O . ILE A 1 852 ? -6.131 21.243 13.049 1.00 94.69 852 ILE A O 1
ATOM 6968 N N . LYS A 1 853 ? -6.028 23.167 11.911 1.00 94.38 853 LYS A N 1
ATOM 6969 C CA . LYS A 1 853 ? -6.745 23.956 12.923 1.00 94.38 853 LYS A CA 1
ATOM 6970 C C . LYS A 1 853 ? -8.180 23.503 13.145 1.00 94.38 853 LYS A C 1
ATOM 6972 O O . LYS A 1 853 ? -8.637 23.429 14.282 1.00 94.38 853 LYS A O 1
ATOM 6977 N N . ASN A 1 854 ? -8.893 23.125 12.087 1.00 92.62 854 ASN A N 1
ATOM 6978 C CA . ASN A 1 854 ? -10.223 22.530 12.233 1.00 92.62 854 ASN A CA 1
ATOM 6979 C C . ASN A 1 854 ? -10.171 21.200 13.010 1.00 92.62 854 ASN A C 1
ATOM 6981 O O . ASN A 1 854 ? -11.044 20.921 13.833 1.00 92.62 854 ASN A O 1
ATOM 6985 N N . LEU A 1 855 ? -9.141 20.384 12.773 1.00 92.25 855 LEU A N 1
ATOM 6986 C CA . LEU A 1 855 ? -8.921 19.156 13.534 1.00 92.25 855 LEU A CA 1
ATOM 6987 C C . LEU A 1 855 ? -8.571 19.429 14.993 1.00 92.25 855 LEU A C 1
ATOM 6989 O O . LEU A 1 855 ? -9.154 18.802 15.871 1.00 92.25 855 LEU A O 1
ATOM 6993 N N . GLU A 1 856 ? -7.669 20.366 15.261 1.00 92.62 856 GLU A N 1
ATOM 6994 C CA . GLU A 1 856 ? -7.294 20.752 16.619 1.00 92.62 856 GLU A CA 1
ATOM 6995 C C . GLU A 1 856 ? -8.500 21.275 17.404 1.00 92.62 856 GLU A C 1
ATOM 6997 O O . GLU A 1 856 ? -8.772 20.773 18.493 1.00 92.62 856 GLU A O 1
ATOM 7002 N N . TYR A 1 857 ? -9.305 22.166 16.812 1.00 90.62 857 TYR A N 1
ATOM 7003 C CA . TYR A 1 857 ? -10.554 22.646 17.412 1.00 90.62 857 TYR A CA 1
ATOM 7004 C C . TYR A 1 857 ? -11.508 21.498 17.757 1.00 90.62 857 TYR A C 1
ATOM 7006 O O . TYR A 1 857 ? -12.205 21.529 18.770 1.00 90.62 857 TYR A O 1
ATOM 7014 N N . LYS A 1 858 ? -11.544 20.457 16.916 1.00 88.25 858 LYS A N 1
ATOM 7015 C CA . LYS A 1 858 ? -12.300 19.238 17.200 1.00 88.25 858 LYS A CA 1
ATOM 7016 C C . LYS A 1 858 ? -11.631 18.363 18.249 1.00 88.25 858 LYS A C 1
ATOM 7018 O O . LYS A 1 858 ? -12.340 17.540 18.804 1.00 88.25 858 LYS A O 1
ATOM 7023 N N . MET A 1 859 ? -10.332 18.439 18.510 1.00 87.44 859 MET A N 1
ATOM 7024 C CA . MET A 1 859 ? -9.663 17.628 19.536 1.00 87.44 859 MET A CA 1
ATOM 7025 C C . MET A 1 859 ? -9.813 18.242 20.930 1.00 87.44 859 MET A C 1
ATOM 7027 O O . MET A 1 859 ? -10.086 17.497 21.876 1.00 87.44 859 MET A O 1
ATOM 7031 N N . THR A 1 860 ? -9.724 19.570 21.026 1.00 81.31 860 THR A N 1
ATOM 7032 C CA . THR A 1 860 ? -10.059 20.351 22.228 1.00 81.31 860 THR A CA 1
ATOM 7033 C C . THR A 1 860 ? -11.550 20.273 22.568 1.00 81.31 860 THR A C 1
ATOM 7035 O O . THR A 1 860 ? -11.885 20.389 23.769 1.00 81.31 860 THR A O 1
#

pLDDT: mean 80.63, std 21.37, range [26.05, 98.31]

Nearest PDB structures (foldseek):
  6gsr-assembly1_Ab  TM=7.546E-01  e=2.869E-29  Homo sapiens
  7zqs-assembly1_D  TM=7.266E-01  e=2.869E-29  Homo sapiens
  6d04-assembly1_A  TM=7.512E-01  e=1.089E-27  Homo sapiens
  6wrv-assembly1_E  TM=7.309E-01  e=1.229E-28  Homo sapiens
  8acg-assembly5_B  TM=4.644E-01  e=4.377E-17  Pseudomonas aeruginosa

Mean predicted aligned error: 12.85 Å

Foldseek 3Di:
DDDDDDDDDDDDDDDDDDDDDDDDDDDDDDDDDDDDDDDDDDDDDDDDDDDDDDDDDDDDDDDDDDDDDDDDDDDDDDDDDDDDDDDDDDDPPPDPVNVVVVCCPDPVSVVVVVVVVVVVVVVCQVPPDFAFLLRVLCVVVVFDAALVNLLVLLCVLLDQDPPVVPPDPPPDDDDDDDDDPPPPDPRQGLLNLLLVLLVVLLVQLPDAFQFCQRRVPNVVVLQVLLVVLPFPKDKDKDKDKAWAFDEKWKFKAFQNHTPDTDQQDAPPFPQGWDAGLFAFDKDKFAEWEQEQLALVSLVLCVVVVNDHAAHEYEHEDELVCPLLDFPQLSLVSCVVSHHQEYEYEYDDDPVLPPDPSQQAWWFNGFHPDNHHHYYGTGGNVRCVVVQVQADDDPSPVVGPGHTHHDPRIIMIIGTHIDTDIGMHMKMKTKQAAPAAAAEEEEEEESGASGSFASQLLVSLLSSLSNSVSVVVVVVDHFNHMYMYMHGTSVSVLSPRLVVQVVPPVNHPHQHAEYEYQYSCQFDAAAKAKEWALQCLVLLLVLQQPFAADNNPHTSNVVNCVRPNSDHRNQCFSVCVNVSNQVCCVFPVLHIYMYIGGHHDPVQASDRDRHRISCNHPCSQQVRPRRCVPVRRSSRVSSSVSSSVSVQRNALFRSTQCLSNLVVLLVLLVVVCVVCVVLLVVQQAPFDDCVLPVPFPLVVVLVDPDGDGPVSLSVSLNVVSVVLSVLSNVLNVLSVVLSVQSRDTDSPVVVVSSVVSVVSSVLRNVLSSCVSVLQFDDPVLQQSLQQDPVRDGDPDDDDSGTGQFAAHADSDSDSVCSVCRSSCRTSVQLVVCSVVVNPSNNSSSSRSSVRSSVVSSVSSD

Solvent-accessible surface area (backbone atoms only — not comparable to full-atom values): 49660 Å² total; per-residue (Å²): 134,86,82,89,88,87,86,91,83,92,86,92,85,87,87,80,90,83,88,86,84,87,83,90,84,82,86,85,86,88,86,81,86,84,89,82,88,86,86,83,90,82,89,88,82,90,80,84,89,80,88,76,90,83,82,84,90,83,90,87,84,86,83,89,82,83,88,78,89,81,90,82,88,82,88,80,84,81,86,89,80,82,89,78,82,88,78,93,76,79,88,77,79,70,49,72,65,59,55,50,54,59,47,62,70,34,73,67,45,50,50,50,52,50,51,50,50,49,49,52,49,50,51,52,58,73,67,47,77,61,47,17,54,52,57,51,56,36,47,78,69,68,40,79,68,49,65,68,51,52,55,50,52,51,50,59,73,60,43,88,78,68,80,72,79,79,68,82,85,78,90,65,94,81,79,96,72,99,66,87,80,73,81,74,74,82,77,78,51,52,58,58,52,47,52,51,41,34,52,52,45,25,70,54,29,81,49,55,22,60,32,34,64,63,35,52,66,49,49,49,48,55,54,49,48,38,45,75,41,69,28,56,62,50,76,51,76,47,82,45,80,47,66,46,82,69,45,44,50,51,34,36,24,49,80,83,40,81,76,45,72,68,77,56,47,37,87,99,49,87,56,59,36,45,40,66,64,55,26,73,37,73,45,77,32,46,44,32,45,41,54,67,43,44,51,62,45,56,51,48,37,56,75,68,70,51,90,54,68,62,16,29,36,36,28,42,35,65,83,77,46,85,70,68,68,53,64,25,56,36,54,50,48,41,50,76,62,33,36,50,25,39,38,36,30,57,59,76,62,78,92,66,64,82,56,82,66,60,43,50,46,40,47,39,52,73,42,88,52,86,47,92,43,30,49,40,38,38,15,41,62,69,47,45,74,61,58,72,55,34,39,90,46,86,93,38,74,92,44,99,62,35,41,46,55,41,92,55,46,32,38,39,42,36,31,42,57,45,82,44,83,44,41,39,44,36,39,39,24,35,48,74,28,80,42,87,71,36,34,38,36,40,37,29,46,69,41,36,82,32,40,31,50,28,44,50,19,56,37,39,50,54,51,37,46,49,52,48,37,52,43,42,74,76,44,53,66,44,40,32,23,42,34,42,34,40,39,14,22,35,87,60,77,16,43,44,56,54,62,49,62,73,39,71,81,72,65,79,51,42,51,62,33,39,37,42,32,46,37,74,26,68,58,25,70,32,80,45,44,40,33,45,42,35,41,52,66,61,60,58,54,49,29,62,75,31,59,34,79,92,65,74,43,30,42,36,61,52,37,39,73,71,61,66,66,66,62,44,53,71,58,29,61,69,27,74,81,37,47,58,60,39,47,35,41,26,74,63,36,23,51,43,38,38,54,37,24,38,66,29,82,92,81,37,82,71,84,73,56,55,56,17,67,71,49,19,61,62,49,45,42,68,37,86,76,49,34,54,81,36,56,57,60,50,41,50,30,50,49,53,45,50,45,53,46,57,69,26,63,43,88,49,68,86,64,36,50,28,54,37,36,49,50,52,39,49,53,51,50,51,47,54,66,73,44,40,70,66,50,58,75,41,31,81,42,69,54,65,59,91,79,36,77,88,40,64,70,50,61,73,64,69,64,95,62,84,50,35,45,45,57,57,58,50,48,50,54,54,46,36,54,50,47,24,54,52,26,41,52,37,42,53,49,52,52,52,37,42,53,50,30,63,41,67,37,53,76,91,49,48,67,58,51,53,50,31,51,53,50,40,53,53,50,36,53,53,62,54,40,47,53,51,56,46,39,70,48,76,68,53,54,46,57,73,37,48,44,98,87,70,48,61,63,93,68,76,94,71,91,66,31,38,70,54,48,25,74,61,80,92,64,96,45,56,68,51,58,73,45,41,69,65,33,7,46,36,18,69,46,51,48,22,54,77,68,70,34,65,69,56,32,53,50,44,56,52,51,54,45,52,36,52,50,56,50,46,66,66,60,108

Radius of gyration: 38.54 Å; Cα contacts (8 Å, |Δi|>4): 1339; chains: 1; bounding box: 109×100×143 Å

Organism: NCBI:txid1227364

Secondary structure (DSSP, 8-state):
-----------------------------------------------PPPP---PPPP-------------------PPP---------------HHHHHHHHHTSHHHHHHHHHHHHHHHHHHHHTSPPB-HHHHHHHHTT----HHHHHHHHHHHTS---GGG--S------------------PPPHHHHHHHHHHHHHHH-SS-BSSTTT-HHHHHHHHHHHHHTT-EEEEEEEEEEEEEEEEEEEEEEETTEEEE----B-TT--PBP--TTPPPEEEEE-EEE-TT--HHHHHHHHHTT---TTSEEEEEE-TT-TT---HHHHHHHHHHTT-SEEEEEEPPPTTT---TTGGG--------S--SS-EEE--HHHHHHHHTTSPP-GGGTTSSS-SBPPTTEEEEEEEEEEEEEEEEEEEEEEEPPS--S-EEEEEEE--BSSS----HHHHHHHHHHHHHHHHHHTT---SSEEEEEEESSSTTTTHHHHHHHSSTTTT-S-EEEEEE--TT-BSSSEEEEEE-GGGHHHHHHHGGG-EETTTTEEHHHHHHHHHTT--B---TTGGGG-HHHHHHHHTS---EEEEEEE--TTT--PPP-TT-TTSSHHHHHHSTTSSTTSHHHHHHHHHHHHHHHHHHS-SS----SHHHHHHHHHHHHHHHHHSHHHHHHHTTPBPPHHHHTTSHHHHHH--SSPPBHHHHHHHHHHHHHHHHHHHHHHHHHHHHHHHHHHS-B-GGGHHHHHHHHHHHHHHHHHHHTHHHHTB--HHHHHHHTB-TTS-B---------BSSB-PPPP-SSHHHHHHTTGGGBSHHHHHHHHTT-HHHHHHHHHHHHHHHHHHHHHH-